Protein 7UEG (pdb70)

Structure (mmCIF, N/CA/C/O backbone):
data_7UEG
#
_entry.id   7UEG
#
loop_
_atom_site.group_PDB
_atom_site.id
_atom_site.type_symbol
_atom_site.label_atom_id
_atom_site.label_alt_id
_atom_site.label_comp_id
_atom_site.label_asym_id
_atom_site.label_entity_id
_atom_site.label_seq_id
_atom_site.pdbx_PDB_ins_code
_atom_site.Cartn_x
_atom_site.Cartn_y
_atom_site.Cartn_z
_atom_site.occupancy
_atom_site.B_iso_or_equiv
_atom_site.auth_seq_id
_atom_site.auth_comp_id
_atom_site.auth_asym_id
_atom_site.auth_atom_id
_atom_site.pdbx_PDB_model_num
ATOM 1 N N . THR A 1 25 ? -10.741 1.514 -56.946 1.00 47.40 25 THR A N 1
ATOM 2 C CA . THR A 1 25 ? -11.250 2.687 -57.642 1.00 47.40 25 THR A CA 1
ATOM 3 C C . THR A 1 25 ? -10.752 3.967 -56.992 1.00 47.40 25 THR A C 1
ATOM 4 O O . THR A 1 25 ? -11.121 4.271 -55.860 1.00 47.40 25 THR A O 1
ATOM 8 N N . LEU A 1 26 ? -9.916 4.713 -57.714 1.00 40.54 26 LEU A N 1
ATOM 9 C CA . LEU A 1 26 ? -9.416 6.011 -57.266 1.00 40.54 26 LEU A CA 1
ATOM 10 C C . LEU A 1 26 ? -8.679 5.885 -55.928 1.00 40.54 26 LEU A C 1
ATOM 11 O O . LEU A 1 26 ? -9.098 6.399 -54.892 1.00 40.54 26 LEU A O 1
ATOM 16 N N . THR A 1 27 ? -7.570 5.157 -55.979 1.00 53.01 27 THR A N 1
ATOM 17 C CA . THR A 1 27 ? -6.705 4.974 -54.824 1.00 53.01 27 THR A CA 1
ATOM 18 C C . THR A 1 27 ? -5.405 5.730 -55.045 1.00 53.01 27 THR A C 1
ATOM 19 O O . THR A 1 27 ? -4.937 5.856 -56.180 1.00 53.01 27 THR A O 1
ATOM 23 N N . PHE A 1 28 ? -4.828 6.241 -53.960 1.00 47.76 28 PHE A N 1
ATOM 24 C CA . PHE A 1 28 ? -3.575 6.977 -54.023 1.00 47.76 28 PHE A CA 1
ATOM 25 C C . PHE A 1 28 ? -2.801 6.805 -52.724 1.00 47.76 28 PHE A C 1
ATOM 26 O O . PHE A 1 28 ? -3.370 6.468 -51.683 1.00 47.76 28 PHE A O 1
ATOM 34 N N . THR A 1 29 ? -1.496 7.043 -52.796 1.00 32.99 29 THR A N 1
ATOM 35 C CA . THR A 1 29 ? -0.589 6.850 -51.675 1.00 32.99 29 THR A CA 1
ATOM 36 C C . THR A 1 29 ? 0.023 8.181 -51.258 1.00 32.99 29 THR A C 1
ATOM 37 O O . THR A 1 29 ? -0.111 9.194 -51.944 1.00 32.99 29 THR A O 1
ATOM 41 N N . ASN A 1 30 ? 0.703 8.171 -50.118 1.00 37.72 30 ASN A N 1
ATOM 42 C CA . ASN A 1 30 ? 1.291 9.413 -49.626 1.00 37.72 30 ASN A CA 1
ATOM 43 C C . ASN A 1 30 ? 2.733 9.262 -49.160 1.00 37.72 30 ASN A C 1
ATOM 44 O O . ASN A 1 30 ? 3.439 10.266 -49.048 1.00 37.72 30 ASN A O 1
ATOM 49 N N . LEU A 1 31 ? 3.180 8.039 -48.873 1.00 55.79 31 LEU A N 1
ATOM 50 C CA . LEU A 1 31 ? 4.596 7.716 -48.706 1.00 55.79 31 LEU A CA 1
ATOM 51 C C . LEU A 1 31 ? 5.283 8.497 -47.586 1.00 55.79 31 LEU A C 1
ATOM 52 O O . LEU A 1 31 ? 6.108 9.375 -47.855 1.00 55.79 31 LEU A O 1
ATOM 57 N N . THR A 1 32 ? 4.931 8.218 -46.335 1.00 57.33 32 THR A N 1
ATOM 58 C CA . THR A 1 32 ? 5.555 8.865 -45.189 1.00 57.33 32 THR A CA 1
ATOM 59 C C . THR A 1 32 ? 6.952 8.313 -44.917 1.00 57.33 32 THR A C 1
ATOM 60 O O . THR A 1 32 ? 7.314 7.218 -45.348 1.00 57.33 32 THR A O 1
ATOM 64 N N . TYR A 1 33 ? 7.731 9.095 -44.175 1.00 103.24 33 TYR A N 1
ATOM 65 C CA . TYR A 1 33 ? 8.980 8.661 -43.565 1.00 103.24 33 TYR A CA 1
ATOM 66 C C . TYR A 1 33 ? 8.869 8.759 -42.051 1.00 103.24 33 TYR A C 1
ATOM 67 O O . TYR A 1 33 ? 8.083 9.547 -41.522 1.00 103.24 33 TYR A O 1
ATOM 76 N N . TRP A 1 34 ? 9.660 7.951 -41.355 1.00 103.24 34 TRP A N 1
ATOM 77 C CA . TRP A 1 34 ? 9.748 8.014 -39.904 1.00 103.24 34 TRP A CA 1
ATOM 78 C C . TRP A 1 34 ? 11.208 7.975 -39.485 1.00 103.24 34 TRP A C 1
ATOM 79 O O . TRP A 1 34 ? 11.926 7.024 -39.808 1.00 103.24 34 TRP A O 1
ATOM 90 N N . LEU A 1 35 ? 11.639 9.006 -38.767 1.00 103.24 35 LEU A N 1
ATOM 91 C CA . LEU A 1 35 ? 12.994 9.107 -38.248 1.00 103.24 35 LEU A CA 1
ATOM 92 C C . LEU A 1 35 ? 12.945 8.957 -36.738 1.00 103.24 35 LEU A C 1
ATOM 93 O O . LEU A 1 35 ? 12.104 9.576 -36.079 1.00 103.24 35 LEU A O 1
ATOM 98 N N . ILE A 1 36 ? 13.838 8.139 -36.191 1.00 103.24 36 ILE A N 1
ATOM 99 C CA . ILE A 1 36 ? 13.843 7.824 -34.769 1.00 103.24 36 ILE A CA 1
ATOM 100 C C . ILE A 1 36 ? 15.158 8.293 -34.166 1.00 103.24 36 ILE A C 1
ATOM 101 O O . ILE A 1 36 ? 16.236 7.895 -34.623 1.00 103.24 36 ILE A O 1
ATOM 106 N N . ASN A 1 37 ? 15.068 9.137 -33.145 1.00 103.24 37 ASN A N 1
ATOM 107 C CA . ASN A 1 37 ? 16.207 9.518 -32.327 1.00 103.24 37 ASN A CA 1
ATOM 108 C C . ASN A 1 37 ? 16.081 8.834 -30.972 1.00 103.24 37 ASN A C 1
ATOM 109 O O . ASN A 1 37 ? 14.969 8.590 -30.495 1.00 103.24 37 ASN A O 1
ATOM 114 N N . ALA A 1 38 ? 17.215 8.521 -30.356 1.00 63.32 38 ALA A N 1
ATOM 115 C CA . ALA A 1 38 ? 17.243 7.773 -29.108 1.00 63.32 38 ALA A CA 1
ATOM 116 C C . ALA A 1 38 ? 17.833 8.620 -27.990 1.00 63.32 38 ALA A C 1
ATOM 117 O O . ALA A 1 38 ? 18.793 9.365 -28.205 1.00 63.32 38 ALA A O 1
ATOM 119 N N . THR A 1 39 ? 17.257 8.501 -26.796 1.00 46.66 39 THR A N 1
ATOM 120 C CA . THR A 1 39 ? 17.779 9.212 -25.638 1.00 46.66 39 THR A CA 1
ATOM 121 C C . THR A 1 39 ? 17.437 8.436 -24.378 1.00 46.66 39 THR A C 1
ATOM 122 O O . THR A 1 39 ? 16.616 7.516 -24.391 1.00 46.66 39 THR A O 1
ATOM 126 N N . LEU A 1 40 ? 18.085 8.827 -23.289 1.00 42.70 40 LEU A N 1
ATOM 127 C CA . LEU A 1 40 ? 17.847 8.192 -22.005 1.00 42.70 40 LEU A CA 1
ATOM 128 C C . LEU A 1 40 ? 16.486 8.627 -21.462 1.00 42.70 40 LEU A C 1
ATOM 129 O O . LEU A 1 40 ? 16.104 9.791 -21.613 1.00 42.70 40 LEU A O 1
ATOM 134 N N . PRO A 1 41 ? 15.729 7.722 -20.844 1.00 40.86 41 PRO A N 1
ATOM 135 C CA . PRO A 1 41 ? 14.390 8.086 -20.393 1.00 40.86 41 PRO A CA 1
ATOM 136 C C . PRO A 1 41 ? 14.456 9.139 -19.320 1.00 40.86 41 PRO A C 1
ATOM 137 O O . PRO A 1 41 ? 15.417 9.192 -18.525 1.00 40.86 41 PRO A O 1
ATOM 141 N N . PRO A 1 42 ? 13.448 10.015 -19.234 1.00 45.86 42 PRO A N 1
ATOM 142 C CA . PRO A 1 42 ? 13.501 11.108 -18.262 1.00 45.86 42 PRO A CA 1
ATOM 143 C C . PRO A 1 42 ? 13.036 10.729 -16.869 1.00 45.86 42 PRO A C 1
ATOM 144 O O . PRO A 1 42 ? 13.130 11.568 -15.966 1.00 45.86 42 PRO A O 1
ATOM 148 N N . ALA A 1 43 ? 12.550 9.509 -16.653 1.00 47.35 43 ALA A N 1
ATOM 149 C CA . ALA A 1 43 ? 11.976 9.144 -15.352 1.00 47.35 43 ALA A CA 1
ATOM 150 C C . ALA A 1 43 ? 13.015 8.497 -14.441 1.00 47.35 43 ALA A C 1
ATOM 151 O O . ALA A 1 43 ? 13.315 9.020 -13.365 1.00 47.35 43 ALA A O 1
ATOM 153 N N . MET A 1 44 ? 13.565 7.358 -14.866 1.00 54.01 44 MET A N 1
ATOM 154 C CA . MET A 1 44 ? 14.574 6.616 -14.112 1.00 54.01 44 MET A CA 1
ATOM 155 C C . MET A 1 44 ? 14.072 6.140 -12.750 1.00 54.01 44 MET A C 1
ATOM 156 O O . MET A 1 44 ? 13.032 6.591 -12.262 1.00 54.01 44 MET A O 1
ATOM 161 N N . LYS A 1 45 ? 14.804 5.213 -12.138 1.00 45.04 45 LYS A N 1
ATOM 162 C CA . LYS A 1 45 ? 14.479 4.672 -10.825 1.00 45.04 45 LYS A CA 1
ATOM 163 C C . LYS A 1 45 ? 15.639 4.932 -9.879 1.00 45.04 45 LYS A C 1
ATOM 164 O O . LYS A 1 45 ? 16.802 4.832 -10.280 1.00 45.04 45 LYS A O 1
ATOM 170 N N . TYR A 1 46 ? 15.328 5.262 -8.630 1.00 49.45 46 TYR A N 1
ATOM 171 C CA . TYR A 1 46 ? 16.382 5.550 -7.675 1.00 49.45 46 TYR A CA 1
ATOM 172 C C . TYR A 1 46 ? 16.212 4.693 -6.424 1.00 49.45 46 TYR A C 1
ATOM 173 O O . TYR A 1 46 ? 15.086 4.364 -6.041 1.00 49.45 46 TYR A O 1
ATOM 182 N N . PRO A 1 47 ? 17.310 4.326 -5.760 1.00 46.87 47 PRO A N 1
ATOM 183 C CA . PRO A 1 47 ? 17.282 3.205 -4.814 1.00 46.87 47 PRO A CA 1
ATOM 184 C C . PRO A 1 47 ? 16.728 3.520 -3.433 1.00 46.87 47 PRO A C 1
ATOM 185 O O . PRO A 1 47 ? 16.813 2.658 -2.555 1.00 46.87 47 PRO A O 1
ATOM 189 N N . GLY A 1 48 ? 16.169 4.701 -3.195 1.00 47.71 48 GLY A N 1
ATOM 190 C CA . GLY A 1 48 ? 15.589 4.929 -1.882 1.00 47.71 48 GLY A CA 1
ATOM 191 C C . GLY A 1 48 ? 16.639 4.994 -0.782 1.00 47.71 48 GLY A C 1
ATOM 192 O O . GLY A 1 48 ? 17.811 5.298 -1.012 1.00 47.71 48 GLY A O 1
ATOM 193 N N . THR A 1 49 ? 16.197 4.696 0.442 1.00 52.70 49 THR A N 1
ATOM 194 C CA . THR A 1 49 ? 17.076 4.738 1.604 1.00 52.70 49 THR A CA 1
ATOM 195 C C . THR A 1 49 ? 17.114 3.449 2.411 1.00 52.70 49 THR A C 1
ATOM 196 O O . THR A 1 49 ? 18.131 3.180 3.052 1.00 52.70 49 THR A O 1
ATOM 200 N N . ASP A 1 50 ? 16.045 2.648 2.406 1.00 55.71 50 ASP A N 1
ATOM 201 C CA . ASP A 1 50 ? 16.043 1.414 3.186 1.00 55.71 50 ASP A CA 1
ATOM 202 C C . ASP A 1 50 ? 17.084 0.411 2.717 1.00 55.71 50 ASP A C 1
ATOM 203 O O . ASP A 1 50 ? 17.399 -0.518 3.466 1.00 55.71 50 ASP A O 1
ATOM 208 N N . THR A 1 51 ? 17.621 0.569 1.507 1.00 54.80 51 THR A N 1
ATOM 209 C CA . THR A 1 51 ? 18.698 -0.297 1.053 1.00 54.80 51 THR A CA 1
ATOM 210 C C . THR A 1 51 ? 19.959 -0.151 1.891 1.00 54.80 51 THR A C 1
ATOM 211 O O . THR A 1 51 ? 20.834 -1.020 1.820 1.00 54.80 51 THR A O 1
ATOM 215 N N . THR A 1 52 ? 20.074 0.917 2.675 1.00 58.06 52 THR A N 1
ATOM 216 C CA . THR A 1 52 ? 21.211 1.143 3.556 1.00 58.06 52 THR A CA 1
ATOM 217 C C . THR A 1 52 ? 20.876 0.770 4.996 1.00 58.06 52 THR A C 1
ATOM 218 O O . THR A 1 52 ? 21.359 1.393 5.943 1.00 58.06 52 THR A O 1
ATOM 222 N N . ILE A 1 53 ? 20.035 -0.251 5.180 1.00 73.56 53 ILE A N 1
ATOM 223 C CA . ILE A 1 53 ? 19.652 -0.668 6.524 1.00 73.56 53 ILE A CA 1
ATOM 224 C C . ILE A 1 53 ? 20.804 -1.321 7.273 1.00 73.56 53 ILE A C 1
ATOM 225 O O . ILE A 1 53 ? 20.743 -1.443 8.501 1.00 73.56 53 ILE A O 1
ATOM 230 N N . THR A 1 54 ? 21.826 -1.785 6.551 1.00 77.39 54 THR A N 1
ATOM 231 C CA . THR A 1 54 ? 23.161 -2.163 7.020 1.00 77.39 54 THR A CA 1
ATOM 232 C C . THR A 1 54 ? 23.152 -3.122 8.203 1.00 77.39 54 THR A C 1
ATOM 233 O O . THR A 1 54 ? 24.197 -3.321 8.835 1.00 77.39 54 THR A O 1
ATOM 237 N N . ARG A 1 55 ? 22.022 -3.742 8.518 1.00 76.23 55 ARG A N 1
ATOM 238 C CA . ARG A 1 55 ? 21.911 -4.564 9.712 1.00 76.23 55 ARG A CA 1
ATOM 239 C C . ARG A 1 55 ? 21.143 -5.837 9.389 1.00 76.23 55 ARG A C 1
ATOM 240 O O . ARG A 1 55 ? 20.014 -5.785 8.891 1.00 76.23 55 ARG A O 1
ATOM 248 N N . SER A 1 56 ? 21.769 -6.980 9.671 1.00 67.70 56 SER A N 1
ATOM 249 C CA . SER A 1 56 ? 21.268 -8.270 9.214 1.00 67.70 56 SER A CA 1
ATOM 250 C C . SER A 1 56 ? 21.910 -9.382 10.031 1.00 67.70 56 SER A C 1
ATOM 251 O O . SER A 1 56 ? 22.763 -9.115 10.882 1.00 67.70 56 SER A O 1
ATOM 254 N N . ASP A 1 57 ? 21.514 -10.623 9.755 1.00 83.25 57 ASP A N 1
ATOM 255 C CA . ASP A 1 57 ? 21.907 -11.765 10.572 1.00 83.25 57 ASP A CA 1
ATOM 256 C C . ASP A 1 57 ? 22.755 -12.739 9.755 1.00 83.25 57 ASP A C 1
ATOM 257 O O . ASP A 1 57 ? 23.125 -12.475 8.608 1.00 83.25 57 ASP A O 1
ATOM 262 N N . SER A 1 58 ? 23.068 -13.891 10.347 1.00 89.92 58 SER A N 1
ATOM 263 C CA . SER A 1 58 ? 23.888 -14.899 9.687 1.00 89.92 58 SER A CA 1
ATOM 264 C C . SER A 1 58 ? 23.086 -15.655 8.637 1.00 89.92 58 SER A C 1
ATOM 265 O O . SER A 1 58 ? 22.630 -16.777 8.881 1.00 89.92 58 SER A O 1
ATOM 268 N N . SER A 1 59 ? 22.910 -15.050 7.465 1.00 88.40 59 SER A N 1
ATOM 269 C CA . SER A 1 59 ? 22.178 -15.679 6.378 1.00 88.40 59 SER A CA 1
ATOM 270 C C . SER A 1 59 ? 22.850 -15.540 5.021 1.00 88.40 59 SER A C 1
ATOM 271 O O . SER A 1 59 ? 22.298 -16.034 4.035 1.00 88.40 59 SER A O 1
ATOM 274 N N . GLY A 1 60 ? 24.019 -14.914 4.939 1.00 69.55 60 GLY A N 1
ATOM 275 C CA . GLY A 1 60 ? 24.650 -14.647 3.662 1.00 69.55 60 GLY A CA 1
ATOM 276 C C . GLY A 1 60 ? 24.304 -13.288 3.089 1.00 69.55 60 GLY A C 1
ATOM 277 O O . GLY A 1 60 ? 25.164 -12.404 3.043 1.00 69.55 60 GLY A O 1
ATOM 278 N N . TYR A 1 61 ? 23.061 -13.095 2.655 1.00 71.99 61 TYR A N 1
ATOM 279 C CA . TYR A 1 61 ? 22.638 -11.785 2.171 1.00 71.99 61 TYR A CA 1
ATOM 280 C C . TYR A 1 61 ? 22.663 -10.804 3.337 1.00 71.99 61 TYR A C 1
ATOM 281 O O . TYR A 1 61 ? 21.791 -10.848 4.211 1.00 71.99 61 TYR A O 1
ATOM 290 N N . ASN A 1 62 ? 23.656 -9.920 3.360 1.00 53.08 62 ASN A N 1
ATOM 291 C CA . ASN A 1 62 ? 23.855 -9.033 4.507 1.00 53.08 62 ASN A CA 1
ATOM 292 C C . ASN A 1 62 ? 23.188 -7.673 4.321 1.00 53.08 62 ASN A C 1
ATOM 293 O O . ASN A 1 62 ? 23.775 -6.632 4.607 1.00 53.08 62 ASN A O 1
ATOM 298 N N . ARG A 1 63 ? 21.932 -7.684 3.888 1.00 92.84 63 ARG A N 1
ATOM 299 C CA . ARG A 1 63 ? 21.128 -6.479 3.722 1.00 92.84 63 ARG A CA 1
ATOM 300 C C . ARG A 1 63 ? 19.668 -6.898 3.784 1.00 92.84 63 ARG A C 1
ATOM 301 O O . ARG A 1 63 ? 19.351 -8.080 3.940 1.00 92.84 63 ARG A O 1
ATOM 309 N N . TYR A 1 64 ? 18.777 -5.928 3.638 1.00 103.24 64 TYR A N 1
ATOM 310 C CA . TYR A 1 64 ? 17.350 -6.216 3.656 1.00 103.24 64 TYR A CA 1
ATOM 311 C C . TYR A 1 64 ? 16.632 -5.796 2.387 1.00 103.24 64 TYR A C 1
ATOM 312 O O . TYR A 1 64 ? 15.586 -6.361 2.067 1.00 103.24 64 TYR A O 1
ATOM 321 N N . VAL A 1 65 ? 17.152 -4.814 1.654 1.00 56.83 65 VAL A N 1
ATOM 322 C CA . VAL A 1 65 ? 16.551 -4.368 0.402 1.00 56.83 65 VAL A CA 1
ATOM 323 C C . VAL A 1 65 ? 17.645 -4.221 -0.645 1.00 56.83 65 VAL A C 1
ATOM 324 O O . VAL A 1 65 ? 18.628 -3.506 -0.425 1.00 56.83 65 VAL A O 1
ATOM 328 N N . TYR A 1 66 ? 17.470 -4.885 -1.782 1.00 66.85 66 TYR A N 1
ATOM 329 C CA . TYR A 1 66 ? 18.349 -4.737 -2.935 1.00 66.85 66 TYR A CA 1
ATOM 330 C C . TYR A 1 66 ? 17.631 -3.988 -4.046 1.00 66.85 66 TYR A C 1
ATOM 331 O O . TYR A 1 66 ? 16.490 -4.314 -4.386 1.00 66.85 66 TYR A O 1
ATOM 340 N N . VAL A 1 67 ? 18.303 -2.986 -4.606 1.00 50.74 67 VAL A N 1
ATOM 341 C CA . VAL A 1 67 ? 17.820 -2.258 -5.771 1.00 50.74 67 VAL A CA 1
ATOM 342 C C . VAL A 1 67 ? 18.897 -2.346 -6.840 1.00 50.74 67 VAL A C 1
ATOM 343 O O . VAL A 1 67 ? 20.037 -1.926 -6.610 1.00 50.74 67 VAL A O 1
ATOM 347 N N . SER A 1 68 ? 18.540 -2.880 -8.003 1.00 79.26 68 SER A N 1
ATOM 348 C CA . SER A 1 68 ? 19.500 -3.065 -9.082 1.00 79.26 68 SER A CA 1
ATOM 349 C C . SER A 1 68 ? 18.739 -3.308 -10.375 1.00 79.26 68 SER A C 1
ATOM 350 O O . SER A 1 68 ? 17.530 -3.545 -10.372 1.00 79.26 68 SER A O 1
ATOM 353 N N . TYR A 1 69 ? 19.470 -3.253 -11.484 1.00 103.24 69 TYR A N 1
ATOM 354 C CA . TYR A 1 69 ? 18.898 -3.438 -12.806 1.00 103.24 69 TYR A CA 1
ATOM 355 C C . TYR A 1 69 ? 19.771 -4.385 -13.613 1.00 103.24 69 TYR A C 1
ATOM 356 O O . TYR A 1 69 ? 20.936 -4.617 -13.288 1.00 103.24 69 TYR A O 1
ATOM 365 N N . TYR A 1 70 ? 19.189 -4.932 -14.675 1.00 103.24 70 TYR A N 1
ATOM 366 C CA . TYR A 1 70 ? 19.941 -5.747 -15.616 1.00 103.24 70 TYR A CA 1
ATOM 367 C C . TYR A 1 70 ? 19.218 -5.742 -16.952 1.00 103.24 70 TYR A C 1
ATOM 368 O O . TYR A 1 70 ? 18.012 -5.990 -17.015 1.00 103.24 70 TYR A O 1
ATOM 377 N N . TYR A 1 71 ? 19.962 -5.446 -18.014 1.00 103.24 71 TYR A N 1
ATOM 378 C CA . TYR A 1 71 ? 19.386 -5.349 -19.350 1.00 103.24 71 TYR A CA 1
ATOM 379 C C . TYR A 1 71 ? 18.922 -6.725 -19.804 1.00 103.24 71 TYR A C 1
ATOM 380 O O . TYR A 1 71 ? 19.743 -7.613 -20.049 1.00 103.24 71 TYR A O 1
ATOM 389 N N . ASP A 1 72 ? 17.616 -6.906 -19.911 1.00 82.16 72 ASP A N 1
ATOM 390 C CA . ASP A 1 72 ? 17.087 -8.165 -20.414 1.00 82.16 72 ASP A CA 1
ATOM 391 C C . ASP A 1 72 ? 17.500 -8.341 -21.870 1.00 82.16 72 ASP A C 1
ATOM 392 O O . ASP A 1 72 ? 17.306 -7.427 -22.678 1.00 82.16 72 ASP A O 1
ATOM 397 N N . PRO A 1 73 ? 18.076 -9.486 -22.244 1.00 62.77 73 PRO A N 1
ATOM 398 C CA . PRO A 1 73 ? 18.494 -9.671 -23.639 1.00 62.77 73 PRO A CA 1
ATOM 399 C C . PRO A 1 73 ? 17.392 -10.172 -24.551 1.00 62.77 73 PRO A C 1
ATOM 400 O O . PRO A 1 73 ? 17.501 -9.999 -25.772 1.00 62.77 73 PRO A O 1
ATOM 404 N N . SER A 1 74 ? 16.345 -10.791 -24.006 1.00 51.94 74 SER A N 1
ATOM 405 C CA . SER A 1 74 ? 15.293 -11.347 -24.849 1.00 51.94 74 SER A CA 1
ATOM 406 C C . SER A 1 74 ? 14.490 -10.249 -25.534 1.00 51.94 74 SER A C 1
ATOM 407 O O . SER A 1 74 ? 14.255 -10.302 -26.746 1.00 51.94 74 SER A O 1
ATOM 410 N N . THR A 1 75 ? 14.058 -9.243 -24.773 1.00 55.11 75 THR A N 1
ATOM 411 C CA . THR A 1 75 ? 13.162 -8.227 -25.305 1.00 55.11 75 THR A CA 1
ATOM 412 C C . THR A 1 75 ? 13.599 -6.797 -25.022 1.00 55.11 75 THR A C 1
ATOM 413 O O . THR A 1 75 ? 12.892 -5.870 -25.427 1.00 55.11 75 THR A O 1
ATOM 417 N N . GLY A 1 76 ? 14.724 -6.581 -24.349 1.00 56.86 76 GLY A N 1
ATOM 418 C CA . GLY A 1 76 ? 15.241 -5.238 -24.193 1.00 56.86 76 GLY A CA 1
ATOM 419 C C . GLY A 1 76 ? 14.494 -4.337 -23.238 1.00 56.86 76 GLY A C 1
ATOM 420 O O . GLY A 1 76 ? 14.327 -3.151 -23.534 1.00 56.86 76 GLY A O 1
ATOM 421 N N . TYR A 1 77 ? 14.024 -4.852 -22.109 1.00 77.76 77 TYR A N 1
ATOM 422 C CA . TYR A 1 77 ? 13.448 -3.988 -21.089 1.00 77.76 77 TYR A CA 1
ATOM 423 C C . TYR A 1 77 ? 14.485 -3.647 -20.025 1.00 77.76 77 TYR A C 1
ATOM 424 O O . TYR A 1 77 ? 15.348 -4.463 -19.693 1.00 77.76 77 TYR A O 1
ATOM 433 N N . ASN A 1 78 ? 14.396 -2.431 -19.486 1.00 103.24 78 ASN A N 1
ATOM 434 C CA . ASN A 1 78 ? 15.269 -2.005 -18.391 1.00 103.24 78 ASN A CA 1
ATOM 435 C C . ASN A 1 78 ? 14.676 -2.485 -17.065 1.00 103.24 78 ASN A C 1
ATOM 436 O O . ASN A 1 78 ? 14.195 -1.712 -16.235 1.00 103.24 78 ASN A O 1
ATOM 441 N N . VAL A 1 79 ? 14.720 -3.803 -16.878 1.00 71.01 79 VAL A N 1
ATOM 442 C CA . VAL A 1 79 ? 14.154 -4.421 -15.685 1.00 71.01 79 VAL A CA 1
ATOM 443 C C . VAL A 1 79 ? 14.952 -4.001 -14.460 1.00 71.01 79 VAL A C 1
ATOM 444 O O . VAL A 1 79 ? 16.186 -4.082 -14.446 1.00 71.01 79 VAL A O 1
ATOM 448 N N . THR A 1 80 ? 14.250 -3.559 -13.419 1.00 64.57 80 THR A N 1
ATOM 449 C CA . THR A 1 80 ? 14.863 -3.151 -12.156 1.00 64.57 80 THR A CA 1
ATOM 450 C C . THR A 1 80 ? 14.343 -4.075 -11.060 1.00 64.57 80 THR A C 1
ATOM 451 O O . THR A 1 80 ? 13.271 -3.842 -10.497 1.00 64.57 80 THR A O 1
ATOM 455 N N . ARG A 1 81 ? 15.107 -5.119 -10.754 1.00 103.24 81 ARG A N 1
ATOM 456 C CA . ARG A 1 81 ? 14.695 -6.076 -9.739 1.00 103.24 81 ARG A CA 1
ATOM 457 C C . ARG A 1 81 ? 14.772 -5.458 -8.349 1.00 103.24 81 ARG A C 1
ATOM 458 O O . ARG A 1 81 ? 15.567 -4.553 -8.089 1.00 103.24 81 ARG A O 1
ATOM 466 N N . ILE A 1 82 ? 13.928 -5.961 -7.452 1.00 69.68 82 ILE A N 1
ATOM 467 C CA . ILE A 1 82 ? 13.912 -5.557 -6.053 1.00 69.68 82 ILE A CA 1
ATOM 468 C C . ILE A 1 82 ? 13.807 -6.812 -5.200 1.00 69.68 82 ILE A C 1
ATOM 469 O O . ILE A 1 82 ? 12.945 -7.661 -5.445 1.00 69.68 82 ILE A O 1
ATOM 474 N N . SER A 1 83 ? 14.677 -6.928 -4.203 1.00 44.71 83 SER A N 1
ATOM 475 C CA . SER A 1 83 ? 14.655 -8.046 -3.269 1.00 44.71 83 SER A CA 1
ATOM 476 C C . SER A 1 83 ? 14.190 -7.537 -1.912 1.00 44.71 83 SER A C 1
ATOM 477 O O . SER A 1 83 ? 14.829 -6.662 -1.321 1.00 44.71 83 SER A O 1
ATOM 480 N N . ILE A 1 84 ? 13.085 -8.088 -1.423 1.00 88.59 84 ILE A N 1
ATOM 481 C CA . ILE A 1 84 ? 12.505 -7.707 -0.143 1.00 88.59 84 ILE A CA 1
ATOM 482 C C . ILE A 1 84 ? 12.513 -8.924 0.764 1.00 88.59 84 ILE A C 1
ATOM 483 O O . ILE A 1 84 ? 12.152 -10.025 0.336 1.00 88.59 84 ILE A O 1
ATOM 488 N N . VAL A 1 85 ? 12.919 -8.727 2.011 1.00 103.24 85 VAL A N 1
ATOM 489 C CA . VAL A 1 85 ? 12.888 -9.788 3.007 1.00 103.24 85 VAL A CA 1
ATOM 490 C C . VAL A 1 85 ? 11.547 -9.723 3.724 1.00 103.24 85 VAL A C 1
ATOM 491 O O . VAL A 1 85 ? 11.192 -8.690 4.300 1.00 103.24 85 VAL A O 1
ATOM 495 N N . GLY A 1 86 ? 10.801 -10.821 3.683 1.00 59.98 86 GLY A N 1
ATOM 496 C CA . GLY A 1 86 ? 9.489 -10.893 4.305 1.00 59.98 86 GLY A CA 1
ATOM 497 C C . GLY A 1 86 ? 9.544 -11.709 5.584 1.00 59.98 86 GLY A C 1
ATOM 498 O O . GLY A 1 86 ? 10.273 -12.695 5.673 1.00 59.98 86 GLY A O 1
ATOM 499 N N . PHE A 1 87 ? 8.761 -11.286 6.571 1.00 51.02 87 PHE A N 1
ATOM 500 C CA . PHE A 1 87 ? 8.788 -11.882 7.898 1.00 51.02 87 PHE A CA 1
ATOM 501 C C . PHE A 1 87 ? 7.571 -12.775 8.090 1.00 51.02 87 PHE A C 1
ATOM 502 O O . PHE A 1 87 ? 6.444 -12.366 7.797 1.00 51.02 87 PHE A O 1
ATOM 510 N N . THR A 1 88 ? 7.802 -13.989 8.583 1.00 43.90 88 THR A N 1
ATOM 511 C CA . THR A 1 88 ? 6.733 -14.972 8.691 1.00 43.90 88 THR A CA 1
ATOM 512 C C . THR A 1 88 ? 5.711 -14.549 9.736 1.00 43.90 88 THR A C 1
ATOM 513 O O . THR A 1 88 ? 6.070 -14.129 10.840 1.00 43.90 88 THR A O 1
ATOM 517 N N . GLY A 1 89 ? 4.435 -14.661 9.383 1.00 25.73 89 GLY A N 1
ATOM 518 C CA . GLY A 1 89 ? 3.347 -14.413 10.308 1.00 25.73 89 GLY A CA 1
ATOM 519 C C . GLY A 1 89 ? 3.229 -12.988 10.807 1.00 25.73 89 GLY A C 1
ATOM 520 O O . GLY A 1 89 ? 2.294 -12.664 11.543 1.00 25.73 89 GLY A O 1
ATOM 521 N N . ASP A 1 90 ? 4.160 -12.129 10.418 1.00 30.82 90 ASP A N 1
ATOM 522 C CA . ASP A 1 90 ? 4.164 -10.734 10.853 1.00 30.82 90 ASP A CA 1
ATOM 523 C C . ASP A 1 90 ? 4.166 -9.820 9.642 1.00 30.82 90 ASP A C 1
ATOM 524 O O . ASP A 1 90 ? 5.120 -9.860 8.843 1.00 30.82 90 ASP A O 1
ATOM 529 N N . PRO A 1 91 ? 3.141 -8.993 9.451 1.00 24.47 91 PRO A N 1
ATOM 530 C CA . PRO A 1 91 ? 3.155 -8.059 8.322 1.00 24.47 91 PRO A CA 1
ATOM 531 C C . PRO A 1 91 ? 4.342 -7.118 8.412 1.00 24.47 91 PRO A C 1
ATOM 532 O O . PRO A 1 91 ? 4.754 -6.713 9.498 1.00 24.47 91 PRO A O 1
ATOM 536 N N . THR A 1 92 ? 4.895 -6.775 7.255 1.00 35.11 92 THR A N 1
ATOM 537 C CA . THR A 1 92 ? 6.058 -5.906 7.167 1.00 35.11 92 THR A CA 1
ATOM 538 C C . THR A 1 92 ? 5.712 -4.697 6.314 1.00 35.11 92 THR A C 1
ATOM 539 O O . THR A 1 92 ? 5.089 -4.838 5.258 1.00 35.11 92 THR A O 1
ATOM 543 N N . ASN A 1 93 ? 6.115 -3.515 6.771 1.00 51.12 93 ASN A N 1
ATOM 544 C CA . ASN A 1 93 ? 5.743 -2.255 6.142 1.00 51.12 93 ASN A CA 1
ATOM 545 C C . ASN A 1 93 ? 6.995 -1.414 5.957 1.00 51.12 93 ASN A C 1
ATOM 546 O O . ASN A 1 93 ? 7.507 -0.842 6.923 1.00 51.12 93 ASN A O 1
ATOM 551 N N . TYR A 1 94 ? 7.486 -1.342 4.726 1.00 103.24 94 TYR A N 1
ATOM 552 C CA . TYR A 1 94 ? 8.618 -0.494 4.389 1.00 103.24 94 TYR A CA 1
ATOM 553 C C . TYR A 1 94 ? 8.133 0.920 4.093 1.00 103.24 94 TYR A C 1
ATOM 554 O O . TYR A 1 94 ? 6.934 1.184 3.995 1.00 103.24 94 TYR A O 1
ATOM 563 N N . THR A 1 95 ? 9.075 1.834 3.964 1.00 53.94 95 THR A N 1
ATOM 564 C CA . THR A 1 95 ? 8.657 3.190 3.628 1.00 53.94 95 THR A CA 1
ATOM 565 C C . THR A 1 95 ? 9.442 3.808 2.482 1.00 53.94 95 THR A C 1
ATOM 566 O O . THR A 1 95 ? 8.881 4.606 1.730 1.00 53.94 95 THR A O 1
ATOM 570 N N . ASN A 1 96 ? 10.720 3.461 2.321 1.00 49.92 96 ASN A N 1
ATOM 571 C CA . ASN A 1 96 ? 11.571 4.099 1.310 1.00 49.92 96 ASN A CA 1
ATOM 572 C C . ASN A 1 96 ? 12.334 3.009 0.562 1.00 49.92 96 ASN A C 1
ATOM 573 O O . ASN A 1 96 ? 13.462 2.668 0.925 1.00 49.92 96 ASN A O 1
ATOM 578 N N . VAL A 1 97 ? 11.729 2.483 -0.499 1.00 36.84 97 VAL A N 1
ATOM 579 C CA . VAL A 1 97 ? 12.390 1.469 -1.310 1.00 36.84 97 VAL A CA 1
ATOM 580 C C . VAL A 1 97 ? 12.853 2.096 -2.617 1.00 36.84 97 VAL A C 1
ATOM 581 O O . VAL A 1 97 ? 14.048 2.095 -2.928 1.00 36.84 97 VAL A O 1
ATOM 585 N N . LEU A 1 98 ? 11.916 2.638 -3.389 1.00 35.55 98 LEU A N 1
ATOM 586 C CA . LEU A 1 98 ? 12.219 3.275 -4.660 1.00 35.55 98 LEU A CA 1
ATOM 587 C C . LEU A 1 98 ? 11.874 4.755 -4.609 1.00 35.55 98 LEU A C 1
ATOM 588 O O . LEU A 1 98 ? 10.909 5.164 -3.958 1.00 35.55 98 LEU A O 1
ATOM 593 N N . GLN A 1 99 ? 12.676 5.555 -5.302 1.00 49.09 99 GLN A N 1
ATOM 594 C CA . GLN A 1 99 ? 12.391 6.964 -5.525 1.00 49.09 99 GLN A CA 1
ATOM 595 C C . GLN A 1 99 ? 12.196 7.194 -7.016 1.00 49.09 99 GLN A C 1
ATOM 596 O O . GLN A 1 99 ? 13.076 6.864 -7.817 1.00 49.09 99 GLN A O 1
ATOM 602 N N . LEU A 1 100 ? 11.050 7.754 -7.385 1.00 40.69 100 LEU A N 1
ATOM 603 C CA . LEU A 1 100 ? 10.745 8.069 -8.773 1.00 40.69 100 LEU A CA 1
ATOM 604 C C . LEU A 1 100 ? 10.715 9.578 -8.945 1.00 40.69 100 LEU A C 1
ATOM 605 O O . LEU A 1 100 ? 9.929 10.262 -8.281 1.00 40.69 100 LEU A O 1
ATOM 610 N N . CYS A 1 101 ? 11.558 10.093 -9.838 1.00 50.29 101 CYS A N 1
ATOM 611 C CA . CYS A 1 101 ? 11.513 11.510 -10.167 1.00 50.29 101 CYS A CA 1
ATOM 612 C C . CYS A 1 101 ? 12.346 11.807 -11.399 1.00 50.29 101 CYS A C 1
ATOM 613 O O . CYS A 1 101 ? 13.398 11.202 -11.614 1.00 50.29 101 CYS A O 1
ATOM 616 N N . ASN A 1 102 ? 11.860 12.759 -12.187 1.00 57.38 102 ASN A N 1
ATOM 617 C CA . ASN A 1 102 ? 12.513 13.174 -13.413 1.00 57.38 102 ASN A CA 1
ATOM 618 C C . ASN A 1 102 ? 13.704 14.076 -13.125 1.00 57.38 102 ASN A C 1
ATOM 619 O O . ASN A 1 102 ? 13.691 14.887 -12.196 1.00 57.38 102 ASN A O 1
ATOM 624 N N . LYS A 1 103 ? 14.744 13.924 -13.941 1.00 48.24 103 LYS A N 1
ATOM 625 C CA . LYS A 1 103 ? 15.897 14.805 -13.891 1.00 48.24 103 LYS A CA 1
ATOM 626 C C . LYS A 1 103 ? 16.074 15.610 -15.167 1.00 48.24 103 LYS A C 1
ATOM 627 O O . LYS A 1 103 ? 16.959 16.471 -15.220 1.00 48.24 103 LYS A O 1
ATOM 633 N N . TYR A 1 104 ? 15.262 15.364 -16.189 1.00 68.96 104 TYR A N 1
ATOM 634 C CA . TYR A 1 104 ? 15.441 16.008 -17.485 1.00 68.96 104 TYR A CA 1
ATOM 635 C C . TYR A 1 104 ? 14.187 16.672 -18.030 1.00 68.96 104 TYR A C 1
ATOM 636 O O . TYR A 1 104 ? 14.309 17.600 -18.834 1.00 68.96 104 TYR A O 1
ATOM 645 N N . TYR A 1 105 ? 12.995 16.243 -17.635 1.00 72.04 105 TYR A N 1
ATOM 646 C CA . TYR A 1 105 ? 11.766 16.678 -18.278 1.00 72.04 105 TYR A CA 1
ATOM 647 C C . TYR A 1 105 ? 11.221 17.888 -17.529 1.00 72.04 105 TYR A C 1
ATOM 648 O O . TYR A 1 105 ? 10.900 17.794 -16.340 1.00 72.04 105 TYR A O 1
ATOM 657 N N . SER A 1 106 ? 11.103 19.013 -18.228 1.00 60.38 106 SER A N 1
ATOM 658 C CA . SER A 1 106 ? 10.889 20.311 -17.601 1.00 60.38 106 SER A CA 1
ATOM 659 C C . SER A 1 106 ? 9.450 20.560 -17.171 1.00 60.38 106 SER A C 1
ATOM 660 O O . SER A 1 106 ? 9.197 21.534 -16.455 1.00 60.38 106 SER A O 1
ATOM 663 N N . GLY A 1 107 ? 8.506 19.725 -17.579 1.00 63.60 107 GLY A N 1
ATOM 664 C CA . GLY A 1 107 ? 7.109 19.935 -17.269 1.00 63.60 107 GLY A CA 1
ATOM 665 C C . GLY A 1 107 ? 6.685 19.282 -15.970 1.00 63.60 107 GLY A C 1
ATOM 666 O O . GLY A 1 107 ? 7.426 19.245 -14.985 1.00 63.60 107 GLY A O 1
ATOM 667 N N . THR A 1 108 ? 5.462 18.760 -15.976 1.00 59.06 108 THR A N 1
ATOM 668 C CA . THR A 1 108 ? 4.871 18.091 -14.823 1.00 59.06 108 THR A CA 1
ATOM 669 C C . THR A 1 108 ? 4.499 16.675 -15.237 1.00 59.06 108 THR A C 1
ATOM 670 O O . THR A 1 108 ? 3.595 16.480 -16.055 1.00 59.06 108 THR A O 1
ATOM 674 N N . LEU A 1 109 ? 5.186 15.693 -14.667 1.00 45.54 109 LEU A N 1
ATOM 675 C CA . LEU A 1 109 ? 4.959 14.309 -15.039 1.00 45.54 109 LEU A CA 1
ATOM 676 C C . LEU A 1 109 ? 3.747 13.748 -14.302 1.00 45.54 109 LEU A C 1
ATOM 677 O O . LEU A 1 109 ? 3.170 14.387 -13.420 1.00 45.54 109 LEU A O 1
ATOM 682 N N . TYR A 1 110 ? 3.358 12.535 -14.684 1.00 50.14 110 TYR A N 1
ATOM 683 C CA . TYR A 1 110 ? 2.295 11.810 -14.007 1.00 50.14 110 TYR A CA 1
ATOM 684 C C . TYR A 1 110 ? 2.659 10.336 -13.974 1.00 50.14 110 TYR A C 1
ATOM 685 O O . TYR A 1 110 ? 3.078 9.775 -14.988 1.00 50.14 110 TYR A O 1
ATOM 694 N N . ALA A 1 111 ? 2.495 9.714 -12.812 1.00 35.71 111 ALA A N 1
ATOM 695 C CA . ALA A 1 111 ? 2.916 8.339 -12.605 1.00 35.71 111 ALA A CA 1
ATOM 696 C C . ALA A 1 111 ? 1.754 7.496 -12.103 1.00 35.71 111 ALA A C 1
ATOM 697 O O . ALA A 1 111 ? 0.784 8.008 -11.541 1.00 35.71 111 ALA A O 1
ATOM 699 N N . LYS A 1 112 ? 1.865 6.188 -12.320 1.00 41.77 112 LYS A N 1
ATOM 700 C CA . LYS A 1 112 ? 0.879 5.236 -11.832 1.00 41.77 112 LYS A CA 1
ATOM 701 C C . LYS A 1 112 ? 1.483 3.843 -11.888 1.00 41.77 112 LYS A C 1
ATOM 702 O O . LYS A 1 112 ? 2.424 3.586 -12.642 1.00 41.77 112 LYS A O 1
ATOM 708 N N . LEU A 1 113 ? 0.932 2.946 -11.077 1.00 39.25 113 LEU A N 1
ATOM 709 C CA . LEU A 1 113 ? 1.365 1.557 -11.028 1.00 39.25 113 LEU A CA 1
ATOM 710 C C . LEU A 1 113 ? 0.301 0.655 -11.634 1.00 39.25 113 LEU A C 1
ATOM 711 O O . LEU A 1 113 ? -0.898 0.899 -11.476 1.00 39.25 113 LEU A O 1
ATOM 716 N N . VAL A 1 114 ? 0.748 -0.384 -12.331 1.00 30.07 114 VAL A N 1
ATOM 717 C CA . VAL A 1 114 ? -0.133 -1.386 -12.913 1.00 30.07 114 VAL A CA 1
ATOM 718 C C . VAL A 1 114 ? 0.435 -2.759 -12.591 1.00 30.07 114 VAL A C 1
ATOM 719 O O . VAL A 1 114 ? 1.630 -3.001 -12.790 1.00 30.07 114 VAL A O 1
ATOM 723 N N . ALA A 1 115 ? -0.414 -3.649 -12.089 1.00 41.18 115 ALA A N 1
ATOM 724 C CA . ALA A 1 115 ? 0.007 -5.012 -11.817 1.00 41.18 115 ALA A CA 1
ATOM 725 C C . ALA A 1 115 ? -0.257 -5.900 -13.028 1.00 41.18 115 ALA A C 1
ATOM 726 O O . ALA A 1 115 ? -1.160 -5.652 -13.829 1.00 41.18 115 ALA A O 1
ATOM 728 N N . VAL A 1 116 ? 0.554 -6.946 -13.160 1.00 45.18 116 VAL A N 1
ATOM 729 C CA . VAL A 1 116 ? 0.415 -7.863 -14.284 1.00 45.18 116 VAL A CA 1
ATOM 730 C C . VAL A 1 116 ? 0.229 -9.290 -13.787 1.00 45.18 116 VAL A C 1
ATOM 731 O O . VAL A 1 116 ? -0.786 -9.932 -14.079 1.00 45.18 116 VAL A O 1
ATOM 735 N N . GLY A 1 117 ? 1.199 -9.797 -13.043 1.00 44.48 117 GLY A N 1
ATOM 736 C CA . GLY A 1 117 ? 1.140 -11.164 -12.572 1.00 44.48 117 GLY A CA 1
ATOM 737 C C . GLY A 1 117 ? 2.498 -11.615 -12.072 1.00 44.48 117 GLY A C 1
ATOM 738 O O . GLY A 1 117 ? 3.399 -10.810 -11.848 1.00 44.48 117 GLY A O 1
ATOM 739 N N . THR A 1 118 ? 2.617 -12.927 -11.901 1.00 54.02 118 THR A N 1
ATOM 740 C CA . THR A 1 118 ? 3.846 -13.527 -11.407 1.00 54.02 118 THR A CA 1
ATOM 741 C C . THR A 1 118 ? 4.778 -13.864 -12.561 1.00 54.02 118 THR A C 1
ATOM 742 O O . THR A 1 118 ? 4.331 -14.132 -13.679 1.00 54.02 118 THR A O 1
ATOM 746 N N . VAL A 1 119 ? 6.077 -13.849 -12.283 1.00 56.45 119 VAL A N 1
ATOM 747 C CA . VAL A 1 119 ? 7.097 -14.235 -13.249 1.00 56.45 119 VAL A CA 1
ATOM 748 C C . VAL A 1 119 ? 7.741 -15.521 -12.758 1.00 56.45 119 VAL A C 1
ATOM 749 O O . VAL A 1 119 ? 8.272 -15.572 -11.642 1.00 56.45 119 VAL A O 1
ATOM 753 N N . GLY A 1 120 ? 7.701 -16.558 -13.583 1.00 64.93 120 GLY A N 1
ATOM 754 C CA . GLY A 1 120 ? 8.167 -17.849 -13.131 1.00 64.93 120 GLY A CA 1
ATOM 755 C C . GLY A 1 120 ? 7.200 -18.431 -12.113 1.00 64.93 120 GLY A C 1
ATOM 756 O O . GLY A 1 120 ? 6.104 -17.921 -11.881 1.00 64.93 120 GLY A O 1
ATOM 757 N N . THR A 1 121 ? 7.633 -19.526 -11.494 1.00 69.86 121 THR A N 1
ATOM 758 C CA . THR A 1 121 ? 6.812 -20.182 -10.485 1.00 69.86 121 THR A CA 1
ATOM 759 C C . THR A 1 121 ? 7.701 -21.061 -9.620 1.00 69.86 121 THR A C 1
ATOM 760 O O . THR A 1 121 ? 8.532 -21.808 -10.144 1.00 69.86 121 THR A O 1
ATOM 764 N N . THR A 1 122 ? 7.524 -20.967 -8.302 1.00 70.72 122 THR A N 1
ATOM 765 C CA . THR A 1 122 ? 8.197 -21.851 -7.360 1.00 70.72 122 THR A CA 1
ATOM 766 C C . THR A 1 122 ? 7.211 -22.609 -6.484 1.00 70.72 122 THR A C 1
ATOM 767 O O . THR A 1 122 ? 7.626 -23.232 -5.501 1.00 70.72 122 THR A O 1
ATOM 771 N N . ASN A 1 123 ? 5.916 -22.545 -6.799 1.00 73.81 123 ASN A N 1
ATOM 772 C CA . ASN A 1 123 ? 4.866 -23.267 -6.084 1.00 73.81 123 ASN A CA 1
ATOM 773 C C . ASN A 1 123 ? 4.745 -22.826 -4.630 1.00 73.81 123 ASN A C 1
ATOM 774 O O . ASN A 1 123 ? 3.952 -23.392 -3.871 1.00 73.81 123 ASN A O 1
ATOM 779 N N . TYR A 1 124 ? 5.522 -21.825 -4.230 1.00 103.24 124 TYR A N 1
ATOM 780 C CA . TYR A 1 124 ? 5.356 -21.179 -2.938 1.00 103.24 124 TYR A CA 1
ATOM 781 C C . TYR A 1 124 ? 4.423 -19.982 -3.004 1.00 103.24 124 TYR A C 1
ATOM 782 O O . TYR A 1 124 ? 4.186 -19.341 -1.976 1.00 103.24 124 TYR A O 1
ATOM 791 N N . GLU A 1 125 ? 3.890 -19.671 -4.186 1.00 93.33 125 GLU A N 1
ATOM 792 C CA . GLU A 1 125 ? 3.139 -18.435 -4.360 1.00 93.33 125 GLU A CA 1
ATOM 793 C C . GLU A 1 125 ? 1.883 -18.407 -3.503 1.00 93.33 125 GLU A C 1
ATOM 794 O O . GLU A 1 125 ? 1.409 -17.327 -3.138 1.00 93.33 125 GLU A O 1
ATOM 800 N N . SER A 1 126 ? 1.338 -19.571 -3.160 1.00 83.99 126 SER A N 1
ATOM 801 C CA . SER A 1 126 ? 0.130 -19.609 -2.349 1.00 83.99 126 SER A CA 1
ATOM 802 C C . SER A 1 126 ? 0.382 -19.248 -0.893 1.00 83.99 126 SER A C 1
ATOM 803 O O . SER A 1 126 ? -0.581 -19.115 -0.132 1.00 83.99 126 SER A O 1
ATOM 806 N N . TYR A 1 127 ? 1.639 -19.088 -0.488 1.00 103.24 127 TYR A N 1
ATOM 807 C CA . TYR A 1 127 ? 1.967 -18.737 0.885 1.00 103.24 127 TYR A CA 1
ATOM 808 C C . TYR A 1 127 ? 2.164 -17.243 1.087 1.00 103.24 127 TYR A C 1
ATOM 809 O O . TYR A 1 127 ? 2.473 -16.822 2.206 1.00 103.24 127 TYR A O 1
ATOM 818 N N . ILE A 1 128 ? 1.999 -16.434 0.044 1.00 103.24 128 ILE A N 1
ATOM 819 C CA . ILE A 1 128 ? 2.009 -14.982 0.177 1.00 103.24 128 ILE A CA 1
ATOM 820 C C . ILE A 1 128 ? 0.555 -14.548 0.319 1.00 103.24 128 ILE A C 1
ATOM 821 O O . ILE A 1 128 ? -0.168 -14.420 -0.669 1.00 103.24 128 ILE A O 1
ATOM 826 N N . LYS A 1 129 ? 0.117 -14.335 1.557 1.00 66.59 129 LYS A N 1
ATOM 827 C CA . LYS A 1 129 ? -1.277 -13.991 1.796 1.00 66.59 129 LYS A CA 1
ATOM 828 C C . LYS A 1 129 ? -1.600 -12.546 1.453 1.00 66.59 129 LYS A C 1
ATOM 829 O O . LYS A 1 129 ? -2.782 -12.191 1.407 1.00 66.59 129 LYS A O 1
ATOM 835 N N . ASP A 1 130 ? -0.592 -11.715 1.204 1.00 70.78 130 ASP A N 1
ATOM 836 C CA . ASP A 1 130 ? -0.817 -10.322 0.852 1.00 70.78 130 ASP A CA 1
ATOM 837 C C . ASP A 1 130 ? 0.497 -9.720 0.386 1.00 70.78 130 ASP A C 1
ATOM 838 O O . ASP A 1 130 ? 1.572 -10.134 0.826 1.00 70.78 130 ASP A O 1
ATOM 843 N N . PHE A 1 131 ? 0.395 -8.739 -0.504 1.00 103.24 131 PHE A N 1
ATOM 844 C CA . PHE A 1 131 ? 1.565 -8.020 -0.999 1.00 103.24 131 PHE A CA 1
ATOM 845 C C . PHE A 1 131 ? 1.082 -6.733 -1.636 1.00 103.24 131 PHE A C 1
ATOM 846 O O . PHE A 1 131 ? 0.227 -6.771 -2.525 1.00 103.24 131 PHE A O 1
ATOM 854 N N . ARG A 1 132 ? 1.621 -5.603 -1.195 1.00 68.06 132 ARG A N 1
ATOM 855 C CA . ARG A 1 132 ? 1.164 -4.302 -1.654 1.00 68.06 132 ARG A CA 1
ATOM 856 C C . ARG A 1 132 ? 2.352 -3.426 -2.012 1.00 68.06 132 ARG A C 1
ATOM 857 O O . ARG A 1 132 ? 3.373 -3.435 -1.321 1.00 68.06 132 ARG A O 1
ATOM 865 N N . VAL A 1 133 ? 2.210 -2.673 -3.098 1.00 41.26 133 VAL A N 1
ATOM 866 C CA . VAL A 1 133 ? 3.154 -1.633 -3.480 1.00 41.26 133 VAL A CA 1
ATOM 867 C C . VAL A 1 133 ? 2.381 -0.328 -3.549 1.00 41.26 133 VAL A C 1
ATOM 868 O O . VAL A 1 133 ? 1.341 -0.256 -4.212 1.00 41.26 133 VAL A O 1
ATOM 872 N N . TYR A 1 134 ? 2.882 0.700 -2.871 1.00 45.82 134 TYR A N 1
ATOM 873 C CA . TYR A 1 134 ? 2.071 1.885 -2.648 1.00 45.82 134 TYR A CA 1
ATOM 874 C C . TYR A 1 134 ? 2.952 3.117 -2.536 1.00 45.82 134 TYR A C 1
ATOM 875 O O . TYR A 1 134 ? 4.095 3.043 -2.080 1.00 45.82 134 TYR A O 1
ATOM 884 N N . PHE A 1 135 ? 2.400 4.252 -2.952 1.00 36.46 135 PHE A N 1
ATOM 885 C CA . PHE A 1 135 ? 3.099 5.519 -2.826 1.00 36.46 135 PHE A CA 1
ATOM 886 C C . PHE A 1 135 ? 3.209 5.917 -1.362 1.00 36.46 135 PHE A C 1
ATOM 887 O O . PHE A 1 135 ? 2.388 5.531 -0.528 1.00 36.46 135 PHE A O 1
ATOM 895 N N . VAL A 1 136 ? 4.229 6.711 -1.052 1.00 38.83 136 VAL A N 1
ATOM 896 C CA . VAL A 1 136 ? 4.454 7.116 0.329 1.00 38.83 136 VAL A CA 1
ATOM 897 C C . VAL A 1 136 ? 4.400 8.631 0.453 1.00 38.83 136 VAL A C 1
ATOM 898 O O . VAL A 1 136 ? 3.558 9.170 1.178 1.00 38.83 136 VAL A O 1
ATOM 902 N N . ASN A 1 137 ? 5.293 9.334 -0.251 1.00 43.12 137 ASN A N 1
ATOM 903 C CA . ASN A 1 137 ? 5.396 10.775 -0.025 1.00 43.12 137 ASN A CA 1
ATOM 904 C C . ASN A 1 137 ? 4.208 11.528 -0.613 1.00 43.12 137 ASN A C 1
ATOM 905 O O . ASN A 1 137 ? 3.544 12.263 0.137 1.00 43.12 137 ASN A O 1
ATOM 910 N N . PRO A 1 138 ? 3.877 11.412 -1.911 1.00 44.99 138 PRO A N 1
ATOM 911 C CA . PRO A 1 138 ? 2.575 11.917 -2.356 1.00 44.99 138 PRO A CA 1
ATOM 912 C C . PRO A 1 138 ? 1.539 10.807 -2.348 1.00 44.99 138 PRO A C 1
ATOM 913 O O . PRO A 1 138 ? 1.891 9.636 -2.513 1.00 44.99 138 PRO A O 1
ATOM 917 N N . THR A 1 139 ? 0.269 11.146 -2.151 1.00 43.74 139 THR A N 1
ATOM 918 C CA . THR A 1 139 ? -0.798 10.159 -2.102 1.00 43.74 139 THR A CA 1
ATOM 919 C C . THR A 1 139 ? -1.886 10.514 -3.106 1.00 43.74 139 THR A C 1
ATOM 920 O O . THR A 1 139 ? -1.949 11.636 -3.615 1.00 43.74 139 THR A O 1
ATOM 924 N N . THR A 1 140 ? -2.745 9.542 -3.385 1.00 44.97 140 THR A N 1
ATOM 925 C CA . THR A 1 140 ? -3.786 9.704 -4.392 1.00 44.97 140 THR A CA 1
ATOM 926 C C . THR A 1 140 ? -4.879 8.668 -4.144 1.00 44.97 140 THR A C 1
ATOM 927 O O . THR A 1 140 ? -4.957 8.073 -3.065 1.00 44.97 140 THR A O 1
ATOM 931 N N . THR A 1 141 ? -5.718 8.449 -5.158 1.00 52.05 141 THR A N 1
ATOM 932 C CA . THR A 1 141 ? -6.773 7.442 -5.199 1.00 52.05 141 THR A CA 1
ATOM 933 C C . THR A 1 141 ? -6.096 6.070 -5.209 1.00 52.05 141 THR A C 1
ATOM 934 O O . THR A 1 141 ? -4.862 6.028 -5.241 1.00 52.05 141 THR A O 1
ATOM 938 N N . PRO A 1 142 ? -6.829 4.924 -5.287 1.00 68.44 142 PRO A N 1
ATOM 939 C CA . PRO A 1 142 ? -6.579 3.815 -4.348 1.00 68.44 142 PRO A CA 1
ATOM 940 C C . PRO A 1 142 ? -5.174 3.717 -3.771 1.00 68.44 142 PRO A C 1
ATOM 941 O O . PRO A 1 142 ? -5.037 3.439 -2.576 1.00 68.44 142 PRO A O 1
ATOM 945 N N . ASN A 1 143 ? -4.136 3.889 -4.589 1.00 59.24 143 ASN A N 1
ATOM 946 C CA . ASN A 1 143 ? -2.778 4.114 -4.086 1.00 59.24 143 ASN A CA 1
ATOM 947 C C . ASN A 1 143 ? -2.161 2.835 -3.523 1.00 59.24 143 ASN A C 1
ATOM 948 O O . ASN A 1 143 ? -1.351 2.881 -2.600 1.00 59.24 143 ASN A O 1
ATOM 953 N N . TYR A 1 144 ? -2.555 1.688 -4.073 1.00 103.24 144 TYR A N 1
ATOM 954 C CA . TYR A 1 144 ? -1.868 0.435 -3.784 1.00 103.24 144 TYR A CA 1
ATOM 955 C C . TYR A 1 144 ? -2.324 -0.662 -4.734 1.00 103.24 144 TYR A C 1
ATOM 956 O O . TYR A 1 144 ? -3.520 -0.802 -4.999 1.00 103.24 144 TYR A O 1
ATOM 965 N N . VAL A 1 145 ? -1.383 -1.439 -5.250 1.00 60.90 145 VAL A N 1
ATOM 966 C CA . VAL A 1 145 ? -1.686 -2.650 -6.002 1.00 60.90 145 VAL A CA 1
ATOM 967 C C . VAL A 1 145 ? -1.441 -3.838 -5.090 1.00 60.90 145 VAL A C 1
ATOM 968 O O . VAL A 1 145 ? -0.431 -3.891 -4.379 1.00 60.90 145 VAL A O 1
ATOM 972 N N . GLN A 1 146 ? -2.370 -4.785 -5.089 1.00 83.19 146 GLN A N 1
ATOM 973 C CA . GLN A 1 146 ? -2.357 -5.861 -4.111 1.00 83.19 146 GLN A CA 1
ATOM 974 C C . GLN A 1 146 ? -2.406 -7.207 -4.811 1.00 83.19 146 GLN A C 1
ATOM 975 O O . GLN A 1 146 ? -3.256 -7.429 -5.677 1.00 83.19 146 GLN A O 1
ATOM 981 N N . PHE A 1 147 ? -1.505 -8.101 -4.422 1.00 103.24 147 PHE A N 1
ATOM 982 C CA . PHE A 1 147 ? -1.486 -9.470 -4.911 1.00 103.24 147 PHE A CA 1
ATOM 983 C C . PHE A 1 147 ? -1.946 -10.408 -3.807 1.00 103.24 147 PHE A C 1
ATOM 984 O O . PHE A 1 147 ? -1.521 -10.281 -2.656 1.00 103.24 147 PHE A O 1
ATOM 992 N N . GLN A 1 148 ? -2.813 -11.349 -4.160 1.00 82.35 148 GLN A N 1
ATOM 993 C CA . GLN A 1 148 ? -3.296 -12.374 -3.239 1.00 82.35 148 GLN A CA 1
ATOM 994 C C . GLN A 1 148 ? -2.734 -13.706 -3.722 1.00 82.35 148 GLN A C 1
ATOM 995 O O . GLN A 1 148 ? -3.368 -14.418 -4.502 1.00 82.35 148 GLN A O 1
ATOM 1001 N N . GLY A 1 149 ? -1.538 -14.040 -3.255 1.00 58.48 149 GLY A N 1
ATOM 1002 C CA . GLY A 1 149 ? -0.880 -15.241 -3.722 1.00 58.48 149 GLY A CA 1
ATOM 1003 C C . GLY A 1 149 ? -0.448 -15.120 -5.167 1.00 58.48 149 GLY A C 1
ATOM 1004 O O . GLY A 1 149 ? 0.487 -14.379 -5.483 1.00 58.48 149 GLY A O 1
ATOM 1005 N N . THR A 1 150 ? -1.125 -15.842 -6.057 1.00 57.91 150 THR A N 1
ATOM 1006 C CA . THR A 1 150 ? -0.841 -15.779 -7.483 1.00 57.91 150 THR A CA 1
ATOM 1007 C C . THR A 1 150 ? -1.748 -14.811 -8.227 1.00 57.91 150 THR A C 1
ATOM 1008 O O . THR A 1 150 ? -1.307 -14.179 -9.192 1.00 57.91 150 THR A O 1
ATOM 1012 N N . SER A 1 151 ? -2.991 -14.656 -7.783 1.00 53.36 151 SER A N 1
ATOM 1013 C CA . SER A 1 151 ? -3.952 -13.816 -8.476 1.00 53.36 151 SER A CA 1
ATOM 1014 C C . SER A 1 151 ? -3.645 -12.339 -8.243 1.00 53.36 151 SER A C 1
ATOM 1015 O O . SER A 1 151 ? -2.660 -11.968 -7.601 1.00 53.36 151 SER A O 1
ATOM 1018 N N . VAL A 1 152 ? -4.508 -11.483 -8.782 1.00 43.96 152 VAL A N 1
ATOM 1019 C CA . VAL A 1 152 ? -4.421 -10.039 -8.616 1.00 43.96 152 VAL A CA 1
ATOM 1020 C C . VAL A 1 152 ? -5.774 -9.543 -8.136 1.00 43.96 152 VAL A C 1
ATOM 1021 O O . VAL A 1 152 ? -6.804 -9.855 -8.744 1.00 43.96 152 VAL A O 1
ATOM 1025 N N . THR A 1 153 ? -5.777 -8.771 -7.049 1.00 55.59 153 THR A N 1
ATOM 1026 C CA . THR A 1 153 ? -7.023 -8.269 -6.490 1.00 55.59 153 THR A CA 1
ATOM 1027 C C . THR A 1 153 ? -7.192 -6.764 -6.616 1.00 55.59 153 THR A C 1
ATOM 1028 O O . THR A 1 153 ? -8.278 -6.258 -6.321 1.00 55.59 153 THR A O 1
ATOM 1032 N N . GLN A 1 154 ? -6.158 -6.041 -7.035 1.00 61.79 154 GLN A N 1
ATOM 1033 C CA . GLN A 1 154 ? -6.258 -4.613 -7.307 1.00 61.79 154 GLN A CA 1
ATOM 1034 C C . GLN A 1 154 ? -5.355 -4.300 -8.487 1.00 61.79 154 GLN A C 1
ATOM 1035 O O . GLN A 1 154 ? -4.128 -4.362 -8.364 1.00 61.79 154 GLN A O 1
ATOM 1041 N N . SER A 1 155 ? -5.959 -3.958 -9.624 1.00 45.12 155 SER A N 1
ATOM 1042 C CA . SER A 1 155 ? -5.205 -3.872 -10.869 1.00 45.12 155 SER A CA 1
ATOM 1043 C C . SER A 1 155 ? -4.289 -2.654 -10.897 1.00 45.12 155 SER A C 1
ATOM 1044 O O . SER A 1 155 ? -3.065 -2.789 -10.986 1.00 45.12 155 SER A O 1
ATOM 1047 N N . ALA A 1 156 ? -4.862 -1.456 -10.823 1.00 39.25 156 ALA A N 1
ATOM 1048 C CA . ALA A 1 156 ? -4.096 -0.237 -11.032 1.00 39.25 156 ALA A CA 1
ATOM 1049 C C . ALA A 1 156 ? -4.447 0.792 -9.970 1.00 39.25 156 ALA A C 1
ATOM 1050 O O . ALA A 1 156 ? -5.521 0.753 -9.366 1.00 39.25 156 ALA A O 1
ATOM 1052 N N . THR A 1 157 ? -3.521 1.719 -9.753 1.00 47.43 157 THR A N 1
ATOM 1053 C CA . THR A 1 157 ? -3.707 2.814 -8.819 1.00 47.43 157 THR A CA 1
ATOM 1054 C C . THR A 1 157 ? -4.109 4.077 -9.570 1.00 47.43 157 THR A C 1
ATOM 1055 O O . THR A 1 157 ? -4.275 4.085 -10.791 1.00 47.43 157 THR A O 1
ATOM 1059 N N . GLY A 1 158 ? -4.268 5.161 -8.819 1.00 37.77 158 GLY A N 1
ATOM 1060 C CA . GLY A 1 158 ? -4.507 6.453 -9.419 1.00 37.77 158 GLY A CA 1
ATOM 1061 C C . GLY A 1 158 ? -3.219 7.140 -9.815 1.00 37.77 158 GLY A C 1
ATOM 1062 O O . GLY A 1 158 ? -2.118 6.651 -9.571 1.00 37.77 158 GLY A O 1
ATOM 1063 N N . SER A 1 159 ? -3.369 8.301 -10.439 1.00 34.13 159 SER A N 1
ATOM 1064 C CA . SER A 1 159 ? -2.217 9.055 -10.903 1.00 34.13 159 SER A CA 1
ATOM 1065 C C . SER A 1 159 ? -1.706 9.986 -9.813 1.00 34.13 159 SER A C 1
ATOM 1066 O O . SER A 1 159 ? -2.443 10.388 -8.910 1.00 34.13 159 SER A O 1
ATOM 1069 N N . VAL A 1 160 ? -0.426 10.328 -9.908 1.00 30.56 160 VAL A N 1
ATOM 1070 C CA . VAL A 1 160 ? 0.224 11.233 -8.969 1.00 30.56 160 VAL A CA 1
ATOM 1071 C C . VAL A 1 160 ? 1.149 12.147 -9.758 1.00 30.56 160 VAL A C 1
ATOM 1072 O O . VAL A 1 160 ? 1.755 11.727 -10.750 1.00 30.56 160 VAL A O 1
ATOM 1076 N N . SER A 1 161 ? 1.246 13.403 -9.332 1.00 29.46 161 SER A N 1
ATOM 1077 C CA . SER A 1 161 ? 1.978 14.413 -10.083 1.00 29.46 161 SER A CA 1
ATOM 1078 C C . SER A 1 161 ? 3.403 14.547 -9.563 1.00 29.46 161 SER A C 1
ATOM 1079 O O . SER A 1 161 ? 3.619 14.725 -8.361 1.00 29.46 161 SER A O 1
ATOM 1082 N N . ILE A 1 162 ? 4.368 14.462 -10.474 1.00 43.16 162 ILE A N 1
ATOM 1083 C CA . ILE A 1 162 ? 5.774 14.711 -10.180 1.00 43.16 162 ILE A CA 1
ATOM 1084 C C . ILE A 1 162 ? 6.220 15.904 -11.010 1.00 43.16 162 ILE A C 1
ATOM 1085 O O . ILE A 1 162 ? 6.063 15.906 -12.236 1.00 43.16 162 ILE A O 1
ATOM 1090 N N . GLY A 1 163 ? 6.775 16.913 -10.346 1.00 49.20 163 GLY A N 1
ATOM 1091 C CA . GLY A 1 163 ? 7.263 18.087 -11.026 1.00 49.20 163 GLY A CA 1
ATOM 1092 C C . GLY A 1 163 ? 8.730 17.964 -11.377 1.00 49.20 163 GLY A C 1
ATOM 1093 O O . GLY A 1 163 ? 9.313 16.877 -11.338 1.00 49.20 163 GLY A O 1
ATOM 1094 N N . PRO A 1 164 ? 9.359 19.082 -11.727 1.00 57.56 164 PRO A N 1
ATOM 1095 C CA . PRO A 1 164 ? 10.785 19.044 -12.069 1.00 57.56 164 PRO A CA 1
ATOM 1096 C C . PRO A 1 164 ? 11.679 18.991 -10.841 1.00 57.56 164 PRO A C 1
ATOM 1097 O O . PRO A 1 164 ? 11.840 19.994 -10.141 1.00 57.56 164 PRO A O 1
ATOM 1101 N N . GLY A 1 165 ? 12.268 17.830 -10.573 1.00 59.11 165 GLY A N 1
ATOM 1102 C CA . GLY A 1 165 ? 13.269 17.716 -9.531 1.00 59.11 165 GLY A CA 1
ATOM 1103 C C . GLY A 1 165 ? 12.841 16.989 -8.273 1.00 59.11 165 GLY A C 1
ATOM 1104 O O . GLY A 1 165 ? 13.592 16.153 -7.764 1.00 59.11 165 GLY A O 1
ATOM 1105 N N . GLN A 1 166 ? 11.650 17.279 -7.757 1.00 63.53 166 GLN A N 1
ATOM 1106 C CA . GLN A 1 166 ? 11.198 16.620 -6.540 1.00 63.53 166 GLN A CA 1
ATOM 1107 C C . GLN A 1 166 ? 10.752 15.197 -6.848 1.00 63.53 166 GLN A C 1
ATOM 1108 O O . GLN A 1 166 ? 10.340 14.882 -7.967 1.00 63.53 166 GLN A O 1
ATOM 1114 N N . CYS A 1 167 ? 10.834 14.333 -5.839 1.00 66.02 167 CYS A N 1
ATOM 1115 C CA . CYS A 1 167 ? 10.683 12.901 -6.043 1.00 66.02 167 CYS A CA 1
ATOM 1116 C C . CYS A 1 167 ? 9.556 12.321 -5.205 1.00 66.02 167 CYS A C 1
ATOM 1117 O O . CYS A 1 167 ? 9.398 12.660 -4.029 1.00 66.02 167 CYS A O 1
ATOM 1120 N N . ALA A 1 168 ? 8.779 11.441 -5.830 1.00 38.74 168 ALA A N 1
ATOM 1121 C CA . ALA A 1 168 ? 7.817 10.606 -5.132 1.00 38.74 168 ALA A CA 1
ATOM 1122 C C . ALA A 1 168 ? 8.506 9.329 -4.677 1.00 38.74 168 ALA A C 1
ATOM 1123 O O . ALA A 1 168 ? 9.469 8.876 -5.301 1.00 38.74 168 ALA A O 1
ATOM 1125 N N . THR A 1 169 ? 8.011 8.748 -3.591 1.00 29.02 169 THR A N 1
ATOM 1126 C CA . THR A 1 169 ? 8.641 7.589 -2.977 1.00 29.02 169 THR A CA 1
ATOM 1127 C C . THR A 1 169 ? 7.669 6.418 -2.948 1.00 29.02 169 THR A C 1
ATOM 1128 O O . THR A 1 169 ? 6.471 6.597 -2.709 1.00 29.02 169 THR A O 1
ATOM 1132 N N . VAL A 1 170 ? 8.192 5.219 -3.190 1.00 32.95 170 VAL A N 1
ATOM 1133 C CA . VAL A 1 170 ? 7.396 4.002 -3.261 1.00 32.95 170 VAL A CA 1
ATOM 1134 C C . VAL A 1 170 ? 7.832 3.073 -2.140 1.00 32.95 170 VAL A C 1
ATOM 1135 O O . VAL A 1 170 ? 9.021 2.759 -2.015 1.00 32.95 170 VAL A O 1
ATOM 1139 N N . GLY A 1 171 ? 6.875 2.633 -1.336 1.00 41.12 171 GLY A N 1
ATOM 1140 C CA . GLY A 1 171 ? 7.113 1.733 -0.227 1.00 41.12 171 GLY A CA 1
ATOM 1141 C C . GLY A 1 171 ? 6.888 0.285 -0.604 1.00 41.12 171 GLY A C 1
ATOM 1142 O O . GLY A 1 171 ? 7.072 -0.116 -1.758 1.00 41.12 171 GLY A O 1
ATOM 1143 N N . ALA A 1 172 ? 6.483 -0.511 0.381 1.00 47.88 172 ALA A N 1
ATOM 1144 C CA . ALA A 1 172 ? 6.235 -1.930 0.165 1.00 47.88 172 ALA A CA 1
ATOM 1145 C C . ALA A 1 172 ? 5.441 -2.472 1.342 1.00 47.88 172 ALA A C 1
ATOM 1146 O O . ALA A 1 172 ? 5.285 -1.811 2.370 1.00 47.88 172 ALA A O 1
ATOM 1148 N N . TYR A 1 173 ? 4.951 -3.698 1.179 1.00 37.21 173 TYR A N 1
ATOM 1149 C CA . TYR A 1 173 ? 4.176 -4.369 2.214 1.00 37.21 173 TYR A CA 1
ATOM 1150 C C . TYR A 1 173 ? 4.072 -5.848 1.877 1.00 37.21 173 TYR A C 1
ATOM 1151 O O . TYR A 1 173 ? 3.734 -6.202 0.744 1.00 37.21 173 TYR A O 1
ATOM 1160 N N . VAL A 1 174 ? 4.352 -6.720 2.839 1.00 30.55 174 VAL A N 1
ATOM 1161 C CA . VAL A 1 174 ? 4.358 -8.157 2.598 1.00 30.55 174 VAL A CA 1
ATOM 1162 C C . VAL A 1 174 ? 3.922 -8.868 3.869 1.00 30.55 174 VAL A C 1
ATOM 1163 O O . VAL A 1 174 ? 4.177 -8.392 4.979 1.00 30.55 174 VAL A O 1
ATOM 1167 N N . LEU A 1 175 ? 3.243 -10.001 3.705 1.00 33.15 175 LEU A N 1
ATOM 1168 C CA . LEU A 1 175 ? 2.821 -10.828 4.827 1.00 33.15 175 LEU A CA 1
ATOM 1169 C C . LEU A 1 175 ? 2.901 -12.282 4.398 1.00 33.15 175 LEU A C 1
ATOM 1170 O O . LEU A 1 175 ? 2.074 -12.743 3.607 1.00 33.15 175 LEU A O 1
ATOM 1175 N N . VAL A 1 176 ? 3.892 -12.999 4.914 1.00 36.75 176 VAL A N 1
ATOM 1176 C CA . VAL A 1 176 ? 4.135 -14.388 4.546 1.00 36.75 176 VAL A CA 1
ATOM 1177 C C . VAL A 1 176 ? 3.354 -15.284 5.492 1.00 36.75 176 VAL A C 1
ATOM 1178 O O . VAL A 1 176 ? 3.434 -15.125 6.716 1.00 36.75 176 VAL A O 1
ATOM 1182 N N . ASP A 1 177 ? 2.600 -16.219 4.932 1.00 43.53 177 ASP A N 1
ATOM 1183 C CA . ASP A 1 177 ? 1.848 -17.166 5.739 1.00 43.53 177 ASP A CA 1
ATOM 1184 C C . ASP A 1 177 ? 2.814 -17.981 6.589 1.00 43.53 177 ASP A C 1
ATOM 1185 O O . ASP A 1 177 ? 3.742 -18.594 6.042 1.00 43.53 177 ASP A O 1
ATOM 1190 N N . PRO A 1 178 ? 2.640 -18.022 7.911 1.00 36.62 178 PRO A N 1
ATOM 1191 C CA . PRO A 1 178 ? 3.653 -18.648 8.771 1.00 36.62 178 PRO A CA 1
ATOM 1192 C C . PRO A 1 178 ? 3.699 -20.159 8.678 1.00 36.62 178 PRO A C 1
ATOM 1193 O O . PRO A 1 178 ? 4.527 -20.771 9.362 1.00 36.62 178 PRO A O 1
ATOM 1197 N N . SER A 1 179 ? 2.850 -20.782 7.868 1.00 45.15 179 SER A N 1
ATOM 1198 C CA . SER A 1 179 ? 2.944 -22.214 7.632 1.00 45.15 179 SER A CA 1
ATOM 1199 C C . SER A 1 179 ? 4.012 -22.560 6.611 1.00 45.15 179 SER A C 1
ATOM 1200 O O . SER A 1 179 ? 3.997 -23.665 6.059 1.00 45.15 179 SER A O 1
ATOM 1203 N N . LEU A 1 180 ? 4.921 -21.629 6.348 1.00 45.94 180 LEU A N 1
ATOM 1204 C CA . LEU A 1 180 ? 5.978 -21.856 5.378 1.00 45.94 180 LEU A CA 1
ATOM 1205 C C . LEU A 1 180 ? 6.857 -23.020 5.826 1.00 45.94 180 LEU A C 1
ATOM 1206 O O . LEU A 1 180 ? 7.144 -23.156 7.021 1.00 45.94 180 LEU A O 1
ATOM 1211 N N . PRO A 1 181 ? 7.284 -23.882 4.907 1.00 57.97 181 PRO A N 1
ATOM 1212 C CA . PRO A 1 181 ? 8.175 -24.982 5.289 1.00 57.97 181 PRO A CA 1
ATOM 1213 C C . PRO A 1 181 ? 9.471 -24.459 5.885 1.00 57.97 181 PRO A C 1
ATOM 1214 O O . PRO A 1 181 ? 9.993 -23.422 5.473 1.00 57.97 181 PRO A O 1
ATOM 1218 N N . THR A 1 182 ? 9.988 -25.196 6.869 1.00 53.93 182 THR A N 1
ATOM 1219 C CA . THR A 1 182 ? 11.145 -24.726 7.623 1.00 53.93 182 THR A CA 1
ATOM 1220 C C . THR A 1 182 ? 12.362 -24.545 6.726 1.00 53.93 182 THR A C 1
ATOM 1221 O O . THR A 1 182 ? 13.107 -23.570 6.870 1.00 53.93 182 THR A O 1
ATOM 1225 N N . SER A 1 183 ? 12.578 -25.469 5.791 1.00 53.68 183 SER A N 1
ATOM 1226 C CA . SER A 1 183 ? 13.756 -25.411 4.935 1.00 53.68 183 SER A CA 1
ATOM 1227 C C . SER A 1 183 ? 13.805 -24.160 4.069 1.00 53.68 183 SER A C 1
ATOM 1228 O O . SER A 1 183 ? 14.894 -23.775 3.632 1.00 53.68 183 SER A O 1
ATOM 1231 N N . ALA A 1 184 ? 12.668 -23.517 3.815 1.00 57.46 184 ALA A N 1
ATOM 1232 C CA . ALA A 1 184 ? 12.619 -22.308 3.007 1.00 57.46 184 ALA A CA 1
ATOM 1233 C C . ALA A 1 184 ? 12.514 -21.046 3.850 1.00 57.46 184 ALA A C 1
ATOM 1234 O O . ALA A 1 184 ? 11.927 -20.058 3.399 1.00 57.46 184 ALA A O 1
ATOM 1236 N N . ARG A 1 185 ? 13.065 -21.056 5.059 1.00 62.91 185 ARG A N 1
ATOM 1237 C CA . ARG A 1 185 ? 12.974 -19.919 5.961 1.00 62.91 185 ARG A CA 1
ATOM 1238 C C . ARG A 1 185 ? 14.300 -19.186 6.130 1.00 62.91 185 ARG A C 1
ATOM 1239 O O . ARG A 1 185 ? 14.308 -18.056 6.627 1.00 62.91 185 ARG A O 1
ATOM 1247 N N . ASP A 1 186 ? 15.413 -19.777 5.703 1.00 67.30 186 ASP A N 1
ATOM 1248 C CA . ASP A 1 186 ? 16.731 -19.218 5.978 1.00 67.30 186 ASP A CA 1
ATOM 1249 C C . ASP A 1 186 ? 17.053 -17.975 5.156 1.00 67.30 186 ASP A C 1
ATOM 1250 O O . ASP A 1 186 ? 18.195 -17.508 5.201 1.00 67.30 186 ASP A O 1
ATOM 1255 N N . GLY A 1 187 ? 16.095 -17.430 4.413 1.00 56.41 187 GLY A N 1
ATOM 1256 C CA . GLY A 1 187 ? 16.311 -16.199 3.686 1.00 56.41 187 GLY A CA 1
ATOM 1257 C C . GLY A 1 187 ? 16.954 -16.343 2.325 1.00 56.41 187 GLY A C 1
ATOM 1258 O O . GLY A 1 187 ? 17.271 -15.324 1.701 1.00 56.41 187 GLY A O 1
ATOM 1259 N N . LYS A 1 188 ? 17.163 -17.566 1.845 1.00 65.25 188 LYS A N 1
ATOM 1260 C CA . LYS A 1 188 ? 17.730 -17.778 0.519 1.00 65.25 188 LYS A CA 1
ATOM 1261 C C . LYS A 1 188 ? 16.665 -18.019 -0.541 1.00 65.25 188 LYS A C 1
ATOM 1262 O O . LYS A 1 188 ? 16.668 -17.361 -1.586 1.00 65.25 188 LYS A O 1
ATOM 1268 N N . THR A 1 189 ? 15.755 -18.954 -0.289 1.00 82.30 189 THR A N 1
ATOM 1269 C CA . THR A 1 189 ? 14.806 -19.370 -1.310 1.00 82.30 189 THR A CA 1
ATOM 1270 C C . THR A 1 189 ? 13.876 -18.225 -1.685 1.00 82.30 189 THR A C 1
ATOM 1271 O O . THR A 1 189 ? 13.292 -17.573 -0.816 1.00 82.30 189 THR A O 1
ATOM 1275 N N . VAL A 1 190 ? 13.737 -17.989 -2.983 1.00 103.24 190 VAL A N 1
ATOM 1276 C CA . VAL A 1 190 ? 12.835 -16.970 -3.501 1.00 103.24 190 VAL A CA 1
ATOM 1277 C C . VAL A 1 190 ? 11.452 -17.585 -3.642 1.00 103.24 190 VAL A C 1
ATOM 1278 O O . VAL A 1 190 ? 11.290 -18.627 -4.286 1.00 103.24 190 VAL A O 1
ATOM 1282 N N . ILE A 1 191 ? 10.452 -16.941 -3.046 1.00 103.24 191 ILE A N 1
ATOM 1283 C CA . ILE A 1 191 ? 9.108 -17.498 -2.978 1.00 103.24 191 ILE A CA 1
ATOM 1284 C C . ILE A 1 191 ? 8.114 -16.746 -3.841 1.00 103.24 191 ILE A C 1
ATOM 1285 O O . ILE A 1 191 ? 6.931 -17.112 -3.855 1.00 103.24 191 ILE A O 1
ATOM 1290 N N . ALA A 1 192 ? 8.545 -15.719 -4.568 1.00 84.83 192 ALA A N 1
ATOM 1291 C CA . ALA A 1 192 ? 7.620 -14.957 -5.395 1.00 84.83 192 ALA A CA 1
ATOM 1292 C C . ALA A 1 192 ? 8.399 -14.074 -6.356 1.00 84.83 192 ALA A C 1
ATOM 1293 O O . ALA A 1 192 ? 9.564 -13.746 -6.125 1.00 84.83 192 ALA A O 1
ATOM 1295 N N . THR A 1 193 ? 7.727 -13.690 -7.442 1.00 77.66 193 THR A N 1
ATOM 1296 C CA . THR A 1 193 ? 8.299 -12.750 -8.404 1.00 77.66 193 THR A CA 1
ATOM 1297 C C . THR A 1 193 ? 7.126 -12.037 -9.076 1.00 77.66 193 THR A C 1
ATOM 1298 O O . THR A 1 193 ? 6.542 -12.570 -10.022 1.00 77.66 193 THR A O 1
ATOM 1302 N N . TYR A 1 194 ? 6.807 -10.840 -8.598 1.00 103.24 194 TYR A N 1
ATOM 1303 C CA . TYR A 1 194 ? 5.612 -10.130 -9.031 1.00 103.24 194 TYR A CA 1
ATOM 1304 C C . TYR A 1 194 ? 5.971 -9.064 -10.055 1.00 103.24 194 TYR A C 1
ATOM 1305 O O . TYR A 1 194 ? 6.992 -8.384 -9.922 1.00 103.24 194 TYR A O 1
ATOM 1314 N N . GLN A 1 195 ? 5.126 -8.927 -11.073 1.00 55.95 195 GLN A N 1
ATOM 1315 C CA . GLN A 1 195 ? 5.316 -7.943 -12.134 1.00 55.95 195 GLN A CA 1
ATOM 1316 C C . GLN A 1 195 ? 4.608 -6.666 -11.710 1.00 55.95 195 GLN A C 1
ATOM 1317 O O . GLN A 1 195 ? 3.405 -6.674 -11.442 1.00 55.95 195 GLN A O 1
ATOM 1323 N N . VAL A 1 196 ? 5.339 -5.561 -11.647 1.00 39.23 196 VAL A N 1
ATOM 1324 C CA . VAL A 1 196 ? 4.755 -4.264 -11.329 1.00 39.23 196 VAL A CA 1
ATOM 1325 C C . VAL A 1 196 ? 5.249 -3.264 -12.363 1.00 39.23 196 VAL A C 1
ATOM 1326 O O . VAL A 1 196 ? 6.412 -2.844 -12.329 1.00 39.23 196 VAL A O 1
ATOM 1330 N N . ASN A 1 197 ? 4.373 -2.891 -13.290 1.00 34.43 197 ASN A N 1
ATOM 1331 C CA . ASN A 1 197 ? 4.704 -1.873 -14.273 1.00 34.43 197 ASN A CA 1
ATOM 1332 C C . ASN A 1 197 ? 4.549 -0.490 -13.661 1.00 34.43 197 ASN A C 1
ATOM 1333 O O . ASN A 1 197 ? 3.644 -0.250 -12.859 1.00 34.43 197 ASN A O 1
ATOM 1338 N N . VAL A 1 198 ? 5.435 0.421 -14.044 1.00 39.98 198 VAL A N 1
ATOM 1339 C CA . VAL A 1 198 ? 5.355 1.818 -13.637 1.00 39.98 198 VAL A CA 1
ATOM 1340 C C . VAL A 1 198 ? 5.117 2.642 -14.891 1.00 39.98 198 VAL A C 1
ATOM 1341 O O . VAL A 1 198 ? 6.040 2.853 -15.686 1.00 39.98 198 VAL A O 1
ATOM 1345 N N . VAL A 1 199 ? 3.889 3.117 -15.065 1.00 51.80 199 VAL A N 1
ATOM 1346 C CA . VAL A 1 199 ? 3.467 3.799 -16.281 1.00 51.80 199 VAL A CA 1
ATOM 1347 C C . VAL A 1 199 ? 3.460 5.295 -16.025 1.00 51.80 199 VAL A C 1
ATOM 1348 O O . VAL A 1 199 ? 2.734 5.778 -15.149 1.00 51.80 199 VAL A O 1
ATOM 1352 N N . PHE A 1 200 ? 4.255 6.026 -16.795 1.00 103.24 200 PHE A N 1
ATOM 1353 C CA . PHE A 1 200 ? 4.300 7.475 -16.721 1.00 103.24 200 PHE A CA 1
ATOM 1354 C C . PHE A 1 200 ? 3.387 8.067 -17.784 1.00 103.24 200 PHE A C 1
ATOM 1355 O O . PHE A 1 200 ? 2.806 7.343 -18.595 1.00 103.24 200 PHE A O 1
ATOM 1363 N N . SER A 1 201 ? 3.259 9.391 -17.771 1.00 51.43 201 SER A N 1
ATOM 1364 C CA . SER A 1 201 ? 2.419 10.083 -18.736 1.00 51.43 201 SER A CA 1
ATOM 1365 C C . SER A 1 201 ? 2.747 11.567 -18.707 1.00 51.43 201 SER A C 1
ATOM 1366 O O . SER A 1 201 ? 3.604 12.021 -17.949 1.00 51.43 201 SER A O 1
ATOM 1369 N N . THR A 1 202 ? 2.048 12.322 -19.552 1.00 53.05 202 THR A N 1
ATOM 1370 C CA . THR A 1 202 ? 2.152 13.774 -19.574 1.00 53.05 202 THR A CA 1
ATOM 1371 C C . THR A 1 202 ? 0.804 14.448 -19.370 1.00 53.05 202 THR A C 1
ATOM 1372 O O . THR A 1 202 ? 0.721 15.678 -19.422 1.00 53.05 202 THR A O 1
ATOM 1376 N N . SER A 1 203 ? -0.249 13.671 -19.151 1.00 53.04 203 SER A N 1
ATOM 1377 C CA . SER A 1 203 ? -1.570 14.175 -18.823 1.00 53.04 203 SER A CA 1
ATOM 1378 C C . SER A 1 203 ? -2.120 13.395 -17.640 1.00 53.04 203 SER A C 1
ATOM 1379 O O . SER A 1 203 ? -1.834 12.203 -17.494 1.00 53.04 203 SER A O 1
ATOM 1382 N N . PRO A 1 204 ? -2.914 14.042 -16.775 1.00 63.56 204 PRO A N 1
ATOM 1383 C CA . PRO A 1 204 ? -3.477 13.371 -15.597 1.00 63.56 204 PRO A CA 1
ATOM 1384 C C . PRO A 1 204 ? -4.380 12.200 -15.966 1.00 63.56 204 PRO A C 1
ATOM 1385 O O . PRO A 1 204 ? -4.914 12.189 -17.074 1.00 63.56 204 PRO A O 1
ATOM 1389 N N . THR B 1 25 ? -61.651 -14.145 55.448 1.00 141.09 25 THR E N 1
ATOM 1390 C CA . THR B 1 25 ? -61.797 -15.396 56.181 1.00 141.09 25 THR E CA 1
ATOM 1391 C C . THR B 1 25 ? -60.886 -16.477 55.615 1.00 141.09 25 THR E C 1
ATOM 1392 O O . THR B 1 25 ? -60.989 -16.817 54.435 1.00 141.09 25 THR E O 1
ATOM 1396 N N . LEU B 1 26 ? -59.987 -17.000 56.453 1.00 132.50 26 LEU E N 1
ATOM 1397 C CA . LEU B 1 26 ? -59.201 -18.196 56.144 1.00 132.50 26 LEU E CA 1
ATOM 1398 C C . LEU B 1 26 ? -58.421 -18.024 54.836 1.00 132.50 26 LEU E C 1
ATOM 1399 O O . LEU B 1 26 ? -58.680 -18.676 53.824 1.00 132.50 26 LEU E O 1
ATOM 1404 N N . THR B 1 27 ? -57.475 -17.087 54.879 1.00 134.60 27 THR E N 1
ATOM 1405 C CA . THR B 1 27 ? -56.516 -16.878 53.797 1.00 134.60 27 THR E CA 1
ATOM 1406 C C . THR B 1 27 ? -55.278 -17.714 54.099 1.00 134.60 27 THR E C 1
ATOM 1407 O O . THR B 1 27 ? -54.441 -17.321 54.917 1.00 134.60 27 THR E O 1
ATOM 1411 N N . PHE B 1 28 ? -55.184 -18.886 53.466 1.00 127.19 28 PHE E N 1
ATOM 1412 C CA . PHE B 1 28 ? -54.217 -19.931 53.826 1.00 127.19 28 PHE E CA 1
ATOM 1413 C C . PHE B 1 28 ? -53.170 -19.595 52.744 1.00 127.19 28 PHE E C 1
ATOM 1414 O O . PHE B 1 28 ? -53.506 -19.414 51.574 1.00 127.19 28 PHE E O 1
ATOM 1422 N N . THR B 1 29 ? -51.918 -19.407 53.152 1.00 119.75 29 THR E N 1
ATOM 1423 C CA . THR B 1 29 ? -50.824 -19.115 52.234 1.00 119.75 29 THR E CA 1
ATOM 1424 C C . THR B 1 29 ? -50.177 -20.401 51.720 1.00 119.75 29 THR E C 1
ATOM 1425 O O . THR B 1 29 ? -50.487 -21.500 52.178 1.00 119.75 29 THR E O 1
ATOM 1429 N N . ASN B 1 30 ? -49.300 -20.257 50.715 1.00 106.30 30 ASN E N 1
ATOM 1430 C CA . ASN B 1 30 ? -48.531 -21.420 50.267 1.00 106.30 30 ASN E CA 1
ATOM 1431 C C . ASN B 1 30 ? -47.032 -21.173 50.140 1.00 106.30 30 ASN E C 1
ATOM 1432 O O . ASN B 1 30 ? -46.246 -22.046 50.515 1.00 106.30 30 ASN E O 1
ATOM 1437 N N . LEU B 1 31 ? -46.618 -20.007 49.633 1.00 95.77 31 LEU E N 1
ATOM 1438 C CA . LEU B 1 31 ? -45.206 -19.625 49.497 1.00 95.77 31 LEU E CA 1
ATOM 1439 C C . LEU B 1 31 ? -44.440 -20.626 48.620 1.00 95.77 31 LEU E C 1
ATOM 1440 O O . LEU B 1 31 ? -43.648 -21.444 49.086 1.00 95.77 31 LEU E O 1
ATOM 1445 N N . THR B 1 32 ? -44.759 -20.584 47.329 1.00 90.55 32 THR E N 1
ATOM 1446 C CA . THR B 1 32 ? -44.069 -21.369 46.313 1.00 90.55 32 THR E CA 1
ATOM 1447 C C . THR B 1 32 ? -42.942 -20.573 45.656 1.00 90.55 32 THR E C 1
ATOM 1448 O O . THR B 1 32 ? -42.962 -19.342 45.603 1.00 90.55 32 THR E O 1
ATOM 1452 N N . TYR B 1 33 ? -41.957 -21.307 45.139 1.00 84.64 33 TYR E N 1
ATOM 1453 C CA . TYR B 1 33 ? -40.790 -20.745 44.472 1.00 84.64 33 TYR E CA 1
ATOM 1454 C C . TYR B 1 33 ? -40.849 -21.000 42.971 1.00 84.64 33 TYR E C 1
ATOM 1455 O O . TYR B 1 33 ? -41.706 -21.739 42.480 1.00 84.64 33 TYR E O 1
ATOM 1464 N N . TRP B 1 34 ? -39.919 -20.381 42.246 1.00 85.94 34 TRP E N 1
ATOM 1465 C CA . TRP B 1 34 ? -39.721 -20.627 40.825 1.00 85.94 34 TRP E CA 1
ATOM 1466 C C . TRP B 1 34 ? -38.246 -20.488 40.481 1.00 85.94 34 TRP E C 1
ATOM 1467 O O . TRP B 1 34 ? -37.564 -19.587 40.978 1.00 85.94 34 TRP E O 1
ATOM 1478 N N . LEU B 1 35 ? -37.758 -21.386 39.631 1.00 65.31 35 LEU E N 1
ATOM 1479 C CA . LEU B 1 35 ? -36.401 -21.328 39.111 1.00 65.31 35 LEU E CA 1
ATOM 1480 C C . LEU B 1 35 ? -36.442 -21.446 37.597 1.00 65.31 35 LEU E C 1
ATOM 1481 O O . LEU B 1 35 ? -37.182 -22.268 37.050 1.00 65.31 35 LEU E O 1
ATOM 1486 N N . ILE B 1 36 ? -35.644 -20.624 36.922 1.00 61.92 36 ILE E N 1
ATOM 1487 C CA . ILE B 1 36 ? -35.649 -20.539 35.468 1.00 61.92 36 ILE E CA 1
ATOM 1488 C C . ILE B 1 36 ? -34.254 -20.852 34.949 1.00 61.92 36 ILE E C 1
ATOM 1489 O O . ILE B 1 36 ? -33.269 -20.256 35.400 1.00 61.92 36 ILE E O 1
ATOM 1494 N N . ASN B 1 37 ? -34.174 -21.782 34.004 1.00 69.64 37 ASN E N 1
ATOM 1495 C CA . ASN B 1 37 ? -32.934 -22.123 33.325 1.00 69.64 37 ASN E CA 1
ATOM 1496 C C . ASN B 1 37 ? -33.055 -21.743 31.856 1.00 69.64 37 ASN E C 1
ATOM 1497 O O . ASN B 1 37 ? -34.164 -21.639 31.324 1.00 69.64 37 ASN E O 1
ATOM 1502 N N . ALA B 1 38 ? -31.917 -21.536 31.202 1.00 81.62 38 ALA E N 1
ATOM 1503 C CA . ALA B 1 38 ? -31.886 -21.063 29.826 1.00 81.62 38 ALA E CA 1
ATOM 1504 C C . ALA B 1 38 ? -31.166 -22.063 28.933 1.00 81.62 38 ALA E C 1
ATOM 1505 O O . ALA B 1 38 ? -30.187 -22.689 29.347 1.00 81.62 38 ALA E O 1
ATOM 1507 N N . THR B 1 39 ? -31.650 -22.199 27.702 1.00 83.23 39 THR E N 1
ATOM 1508 C CA . THR B 1 39 ? -31.042 -23.105 26.739 1.00 83.23 39 THR E CA 1
ATOM 1509 C C . THR B 1 39 ? -31.298 -22.577 25.337 1.00 83.23 39 THR E C 1
ATOM 1510 O O . THR B 1 39 ? -32.130 -21.690 25.130 1.00 83.23 39 THR E O 1
ATOM 1514 N N . LEU B 1 40 ? -30.565 -23.134 24.380 1.00 92.89 40 LEU E N 1
ATOM 1515 C CA . LEU B 1 40 ? -30.722 -22.722 22.995 1.00 92.89 40 LEU E CA 1
ATOM 1516 C C . LEU B 1 40 ? -32.117 -23.088 22.500 1.00 92.89 40 LEU E C 1
ATOM 1517 O O . LEU B 1 40 ? -32.674 -24.111 22.909 1.00 92.89 40 LEU E O 1
ATOM 1522 N N . PRO B 1 41 ? -32.711 -22.274 21.629 1.00 102.01 41 PRO E N 1
ATOM 1523 C CA . PRO B 1 41 ? -34.005 -22.637 21.066 1.00 102.01 41 PRO E CA 1
ATOM 1524 C C . PRO B 1 41 ? -33.860 -23.810 20.115 1.00 102.01 41 PRO E C 1
ATOM 1525 O O . PRO B 1 41 ? -33.111 -23.737 19.126 1.00 102.01 41 PRO E O 1
ATOM 1529 N N . PRO B 1 42 ? -34.544 -24.928 20.383 1.00 101.50 42 PRO E N 1
ATOM 1530 C CA . PRO B 1 42 ? -34.400 -26.103 19.511 1.00 101.50 42 PRO E CA 1
ATOM 1531 C C . PRO B 1 42 ? -34.865 -25.900 18.078 1.00 101.50 42 PRO E C 1
ATOM 1532 O O . PRO B 1 42 ? -34.350 -26.589 17.187 1.00 101.50 42 PRO E O 1
ATOM 1536 N N . ALA B 1 43 ? -35.802 -24.991 17.812 1.00 97.05 43 ALA E N 1
ATOM 1537 C CA . ALA B 1 43 ? -36.339 -24.880 16.461 1.00 97.05 43 ALA E CA 1
ATOM 1538 C C . ALA B 1 43 ? -35.333 -24.252 15.506 1.00 97.05 43 ALA E C 1
ATOM 1539 O O . ALA B 1 43 ? -34.892 -24.906 14.555 1.00 97.05 43 ALA E O 1
ATOM 1541 N N . MET B 1 44 ? -34.965 -22.992 15.752 1.00 95.74 44 MET E N 1
ATOM 1542 C CA . MET B 1 44 ? -34.005 -22.266 14.925 1.00 95.74 44 MET E CA 1
ATOM 1543 C C . MET B 1 44 ? -34.468 -22.149 13.476 1.00 95.74 44 MET E C 1
ATOM 1544 O O . MET B 1 44 ? -35.527 -22.666 13.107 1.00 95.74 44 MET E O 1
ATOM 1549 N N . LYS B 1 45 ? -33.697 -21.444 12.652 1.00 81.28 45 LYS E N 1
ATOM 1550 C CA . LYS B 1 45 ? -33.940 -21.390 11.219 1.00 81.28 45 LYS E CA 1
ATOM 1551 C C . LYS B 1 45 ? -32.749 -21.974 10.478 1.00 81.28 45 LYS E C 1
ATOM 1552 O O . LYS B 1 45 ? -31.748 -22.376 11.075 1.00 81.28 45 LYS E O 1
ATOM 1558 N N . TYR B 1 46 ? -32.875 -22.006 9.157 1.00 89.79 46 TYR E N 1
ATOM 1559 C CA . TYR B 1 46 ? -31.812 -22.388 8.244 1.00 89.79 46 TYR E CA 1
ATOM 1560 C C . TYR B 1 46 ? -32.014 -21.638 6.937 1.00 89.79 46 TYR E C 1
ATOM 1561 O O . TYR B 1 46 ? -33.153 -21.449 6.496 1.00 89.79 46 TYR E O 1
ATOM 1570 N N . PRO B 1 47 ? -30.927 -21.198 6.296 1.00 77.85 47 PRO E N 1
ATOM 1571 C CA . PRO B 1 47 ? -31.058 -20.251 5.180 1.00 77.85 47 PRO E CA 1
ATOM 1572 C C . PRO B 1 47 ? -31.624 -20.841 3.900 1.00 77.85 47 PRO E C 1
ATOM 1573 O O . PRO B 1 47 ? -31.952 -20.072 2.986 1.00 77.85 47 PRO E O 1
ATOM 1577 N N . GLY B 1 48 ? -31.744 -22.158 3.790 1.00 86.69 48 GLY E N 1
ATOM 1578 C CA . GLY B 1 48 ? -32.270 -22.734 2.570 1.00 86.69 48 GLY E CA 1
ATOM 1579 C C . GLY B 1 48 ? -31.280 -22.651 1.417 1.00 86.69 48 GLY E C 1
ATOM 1580 O O . GLY B 1 48 ? -30.101 -22.340 1.581 1.00 86.69 48 GLY E O 1
ATOM 1581 N N . THR B 1 49 ? -31.796 -22.936 0.219 1.00 88.56 49 THR E N 1
ATOM 1582 C CA . THR B 1 49 ? -30.975 -22.988 -0.981 1.00 88.56 49 THR E CA 1
ATOM 1583 C C . THR B 1 49 ? -31.199 -21.837 -1.950 1.00 88.56 49 THR E C 1
ATOM 1584 O O . THR B 1 49 ? -30.247 -21.445 -2.633 1.00 88.56 49 THR E O 1
ATOM 1588 N N . ASP B 1 50 ? -32.410 -21.281 -2.030 1.00 95.96 50 ASP E N 1
ATOM 1589 C CA . ASP B 1 50 ? -32.657 -20.184 -2.959 1.00 95.96 50 ASP E CA 1
ATOM 1590 C C . ASP B 1 50 ? -31.939 -18.905 -2.560 1.00 95.96 50 ASP E C 1
ATOM 1591 O O . ASP B 1 50 ? -31.943 -17.947 -3.339 1.00 95.96 50 ASP E O 1
ATOM 1596 N N . THR B 1 51 ? -31.338 -18.862 -1.376 1.00 90.98 51 THR E N 1
ATOM 1597 C CA . THR B 1 51 ? -30.425 -17.782 -1.028 1.00 90.98 51 THR E CA 1
ATOM 1598 C C . THR B 1 51 ? -29.093 -17.894 -1.743 1.00 90.98 51 THR E C 1
ATOM 1599 O O . THR B 1 51 ? -28.187 -17.097 -1.463 1.00 90.98 51 THR E O 1
ATOM 1603 N N . THR B 1 52 ? -28.958 -18.859 -2.652 1.00 94.08 52 THR E N 1
ATOM 1604 C CA . THR B 1 52 ? -27.733 -19.097 -3.400 1.00 94.08 52 THR E CA 1
ATOM 1605 C C . THR B 1 52 ? -27.985 -18.986 -4.900 1.00 94.08 52 THR E C 1
ATOM 1606 O O . THR B 1 52 ? -27.526 -19.810 -5.692 1.00 94.08 52 THR E O 1
ATOM 1610 N N . ILE B 1 53 ? -28.738 -17.961 -5.307 1.00 102.16 53 ILE E N 1
ATOM 1611 C CA . ILE B 1 53 ? -28.788 -17.596 -6.718 1.00 102.16 53 ILE E CA 1
ATOM 1612 C C . ILE B 1 53 ? -27.443 -17.009 -7.129 1.00 102.16 53 ILE E C 1
ATOM 1613 O O . ILE B 1 53 ? -27.150 -16.882 -8.326 1.00 102.16 53 ILE E O 1
ATOM 1618 N N . THR B 1 54 ? -26.612 -16.656 -6.143 1.00 119.88 54 THR E N 1
ATOM 1619 C CA . THR B 1 54 ? -25.228 -16.200 -6.310 1.00 119.88 54 THR E CA 1
ATOM 1620 C C . THR B 1 54 ? -25.082 -15.182 -7.439 1.00 119.88 54 THR E C 1
ATOM 1621 O O . THR B 1 54 ? -24.017 -15.049 -8.041 1.00 119.88 54 THR E O 1
ATOM 1625 N N . ARG B 1 55 ? -26.150 -14.435 -7.727 1.00 126.85 55 ARG E N 1
ATOM 1626 C CA . ARG B 1 55 ? -26.129 -13.486 -8.827 1.00 126.85 55 ARG E CA 1
ATOM 1627 C C . ARG B 1 55 ? -27.243 -12.468 -8.668 1.00 126.85 55 ARG E C 1
ATOM 1628 O O . ARG B 1 55 ? -28.292 -12.755 -8.077 1.00 126.85 55 ARG E O 1
ATOM 1636 N N . SER B 1 56 ? -27.015 -11.283 -9.220 1.00 126.89 56 SER E N 1
ATOM 1637 C CA . SER B 1 56 ? -28.060 -10.325 -9.515 1.00 126.89 56 SER E CA 1
ATOM 1638 C C . SER B 1 56 ? -27.456 -9.302 -10.457 1.00 126.89 56 SER E C 1
ATOM 1639 O O . SER B 1 56 ? -26.252 -9.305 -10.713 1.00 126.89 56 SER E O 1
ATOM 1642 N N . ASP B 1 57 ? -28.316 -8.434 -10.968 1.00 142.83 57 ASP E N 1
ATOM 1643 C CA . ASP B 1 57 ? -27.896 -7.294 -11.764 1.00 142.83 57 ASP E CA 1
ATOM 1644 C C . ASP B 1 57 ? -27.446 -6.174 -10.827 1.00 142.83 57 ASP E C 1
ATOM 1645 O O . ASP B 1 57 ? -27.248 -6.382 -9.627 1.00 142.83 57 ASP E O 1
ATOM 1650 N N . SER B 1 58 ? -27.264 -4.972 -11.367 1.00 130.97 58 SER E N 1
ATOM 1651 C CA . SER B 1 58 ? -26.823 -3.826 -10.572 1.00 130.97 58 SER E CA 1
ATOM 1652 C C . SER B 1 58 ? -27.991 -3.310 -9.730 1.00 130.97 58 SER E C 1
ATOM 1653 O O . SER B 1 58 ? -28.548 -2.233 -9.952 1.00 130.97 58 SER E O 1
ATOM 1656 N N . SER B 1 59 ? -28.367 -4.117 -8.739 1.00 118.34 59 SER E N 1
ATOM 1657 C CA . SER B 1 59 ? -29.453 -3.785 -7.829 1.00 118.34 59 SER E CA 1
ATOM 1658 C C . SER B 1 59 ? -28.964 -3.486 -6.419 1.00 118.34 59 SER E C 1
ATOM 1659 O O . SER B 1 59 ? -29.783 -3.379 -5.500 1.00 118.34 59 SER E O 1
ATOM 1662 N N . GLY B 1 60 ? -27.657 -3.350 -6.222 1.00 101.83 60 GLY E N 1
ATOM 1663 C CA . GLY B 1 60 ? -27.122 -3.163 -4.889 1.00 101.83 60 GLY E CA 1
ATOM 1664 C C . GLY B 1 60 ? -27.042 -4.482 -4.154 1.00 101.83 60 GLY E C 1
ATOM 1665 O O . GLY B 1 60 ? -25.950 -5.013 -3.929 1.00 101.83 60 GLY E O 1
ATOM 1666 N N . TYR B 1 61 ? -28.198 -5.019 -3.771 1.00 94.04 61 TYR E N 1
ATOM 1667 C CA . TYR B 1 61 ? -28.261 -6.381 -3.259 1.00 94.04 61 TYR E CA 1
ATOM 1668 C C . TYR B 1 61 ? -27.821 -7.342 -4.357 1.00 94.04 61 TYR E C 1
ATOM 1669 O O . TYR B 1 61 ? -28.463 -7.426 -5.410 1.00 94.04 61 TYR E O 1
ATOM 1678 N N . ASN B 1 62 ? -26.728 -8.065 -4.120 1.00 90.40 62 ASN E N 1
ATOM 1679 C CA . ASN B 1 62 ? -26.162 -8.953 -5.125 1.00 90.40 62 ASN E CA 1
ATOM 1680 C C . ASN B 1 62 ? -26.852 -10.312 -5.169 1.00 90.40 62 ASN E C 1
ATOM 1681 O O . ASN B 1 62 ? -26.495 -11.152 -6.003 1.00 90.40 62 ASN E O 1
ATOM 1686 N N . ARG B 1 63 ? -27.829 -10.544 -4.297 1.00 100.44 63 ARG E N 1
ATOM 1687 C CA . ARG B 1 63 ? -28.561 -11.799 -4.260 1.00 100.44 63 ARG E CA 1
ATOM 1688 C C . ARG B 1 63 ? -30.043 -11.495 -4.425 1.00 100.44 63 ARG E C 1
ATOM 1689 O O . ARG B 1 63 ? -30.450 -10.338 -4.569 1.00 100.44 63 ARG E O 1
ATOM 1697 N N . TYR B 1 64 ? -30.861 -12.548 -4.395 1.00 90.62 64 TYR E N 1
ATOM 1698 C CA . TYR B 1 64 ? -32.307 -12.397 -4.447 1.00 90.62 64 TYR E CA 1
ATOM 1699 C C . TYR B 1 64 ? -33.015 -12.839 -3.177 1.00 90.62 64 TYR E C 1
ATOM 1700 O O . TYR B 1 64 ? -34.174 -12.465 -2.977 1.00 90.62 64 TYR E O 1
ATOM 1709 N N . VAL B 1 65 ? -32.359 -13.620 -2.324 1.00 80.70 65 VAL E N 1
ATOM 1710 C CA . VAL B 1 65 ? -32.937 -14.076 -1.067 1.00 80.70 65 VAL E CA 1
ATOM 1711 C C . VAL B 1 65 ? -31.924 -13.845 0.043 1.00 80.70 65 VAL E C 1
ATOM 1712 O O . VAL B 1 65 ? -30.785 -14.318 -0.043 1.00 80.70 65 VAL E O 1
ATOM 1716 N N . TYR B 1 66 ? -32.338 -13.130 1.084 1.00 90.22 66 TYR E N 1
ATOM 1717 C CA . TYR B 1 66 ? -31.507 -12.879 2.254 1.00 90.22 66 TYR E CA 1
ATOM 1718 C C . TYR B 1 66 ? -32.137 -13.516 3.482 1.00 90.22 66 TYR E C 1
ATOM 1719 O O . TYR B 1 66 ? -33.318 -13.293 3.767 1.00 90.22 66 TYR E O 1
ATOM 1728 N N . VAL B 1 67 ? -31.346 -14.305 4.202 1.00 72.61 67 VAL E N 1
ATOM 1729 C CA . VAL B 1 67 ? -31.747 -14.893 5.472 1.00 72.61 67 VAL E CA 1
ATOM 1730 C C . VAL B 1 67 ? -30.764 -14.413 6.528 1.00 72.61 67 VAL E C 1
ATOM 1731 O O . VAL B 1 67 ? -29.563 -14.698 6.439 1.00 72.61 67 VAL E O 1
ATOM 1735 N N . SER B 1 68 ? -31.269 -13.690 7.522 1.00 77.22 68 SER E N 1
ATOM 1736 C CA . SER B 1 68 ? -30.418 -13.130 8.561 1.00 77.22 68 SER E CA 1
ATOM 1737 C C . SER B 1 68 ? -31.265 -12.857 9.792 1.00 77.22 68 SER E C 1
ATOM 1738 O O . SER B 1 68 ? -32.494 -12.784 9.718 1.00 77.22 68 SER E O 1
ATOM 1741 N N . TYR B 1 69 ? -30.588 -12.701 10.927 1.00 81.52 69 TYR E N 1
ATOM 1742 C CA . TYR B 1 69 ? -31.245 -12.480 12.204 1.00 81.52 69 TYR E CA 1
ATOM 1743 C C . TYR B 1 69 ? -30.530 -11.377 12.969 1.00 81.52 69 TYR E C 1
ATOM 1744 O O . TYR B 1 69 ? -29.305 -11.248 12.904 1.00 81.52 69 TYR E O 1
ATOM 1753 N N . TYR B 1 70 ? -31.309 -10.584 13.701 1.00 83.60 70 TYR E N 1
ATOM 1754 C CA . TYR B 1 70 ? -30.768 -9.524 14.535 1.00 83.60 70 TYR E CA 1
ATOM 1755 C C . TYR B 1 70 ? -31.550 -9.464 15.838 1.00 83.60 70 TYR E C 1
ATOM 1756 O O . TYR B 1 70 ? -32.729 -9.820 15.887 1.00 83.60 70 TYR E O 1
ATOM 1765 N N . TYR B 1 71 ? -30.882 -9.003 16.892 1.00 80.52 71 TYR E N 1
ATOM 1766 C CA . TYR B 1 71 ? -31.478 -8.934 18.222 1.00 80.52 71 TYR E CA 1
ATOM 1767 C C . TYR B 1 71 ? -32.175 -7.589 18.380 1.00 80.52 71 TYR E C 1
ATOM 1768 O O . TYR B 1 71 ? -31.535 -6.536 18.300 1.00 80.52 71 TYR E O 1
ATOM 1777 N N . ASP B 1 72 ? -33.479 -7.621 18.606 1.00 80.95 72 ASP E N 1
ATOM 1778 C CA . ASP B 1 72 ? -34.219 -6.393 18.866 1.00 80.95 72 ASP E CA 1
ATOM 1779 C C . ASP B 1 72 ? -34.060 -6.003 20.329 1.00 80.95 72 ASP E C 1
ATOM 1780 O O . ASP B 1 72 ? -34.500 -6.752 21.210 1.00 80.95 72 ASP E O 1
ATOM 1785 N N . PRO B 1 73 ? -33.456 -4.854 20.637 1.00 85.98 73 PRO E N 1
ATOM 1786 C CA . PRO B 1 73 ? -33.282 -4.477 22.047 1.00 85.98 73 PRO E CA 1
ATOM 1787 C C . PRO B 1 73 ? -34.564 -4.023 22.717 1.00 85.98 73 PRO E C 1
ATOM 1788 O O . PRO B 1 73 ? -34.618 -3.996 23.953 1.00 85.98 73 PRO E O 1
ATOM 1792 N N . SER B 1 74 ? -35.593 -3.664 21.949 1.00 84.29 74 SER E N 1
ATOM 1793 C CA . SER B 1 74 ? -36.827 -3.169 22.551 1.00 84.29 74 SER E CA 1
ATOM 1794 C C . SER B 1 74 ? -37.570 -4.272 23.293 1.00 84.29 74 SER E C 1
ATOM 1795 O O . SER B 1 74 ? -38.124 -4.037 24.372 1.00 84.29 74 SER E O 1
ATOM 1798 N N . THR B 1 75 ? -37.596 -5.481 22.733 1.00 82.42 75 THR E N 1
ATOM 1799 C CA . THR B 1 75 ? -38.390 -6.564 23.294 1.00 82.42 75 THR E CA 1
ATOM 1800 C C . THR B 1 75 ? -37.652 -7.888 23.418 1.00 82.42 75 THR E C 1
ATOM 1801 O O . THR B 1 75 ? -38.195 -8.813 24.031 1.00 82.42 75 THR E O 1
ATOM 1805 N N . GLY B 1 76 ? -36.448 -8.015 22.868 1.00 73.74 76 GLY E N 1
ATOM 1806 C CA . GLY B 1 76 ? -35.698 -9.247 23.007 1.00 73.74 76 GLY E CA 1
ATOM 1807 C C . GLY B 1 76 ? -36.195 -10.410 22.182 1.00 73.74 76 GLY E C 1
ATOM 1808 O O . GLY B 1 76 ? -36.186 -11.545 22.665 1.00 73.74 76 GLY E O 1
ATOM 1809 N N . TYR B 1 77 ? -36.639 -10.166 20.954 1.00 79.81 77 TYR E N 1
ATOM 1810 C CA . TYR B 1 77 ? -37.052 -11.246 20.072 1.00 79.81 77 TYR E CA 1
ATOM 1811 C C . TYR B 1 77 ? -35.932 -11.602 19.104 1.00 79.81 77 TYR E C 1
ATOM 1812 O O . TYR B 1 77 ? -35.248 -10.723 18.573 1.00 79.81 77 TYR E O 1
ATOM 1821 N N . ASN B 1 78 ? -35.745 -12.901 18.877 1.00 73.36 78 ASN E N 1
ATOM 1822 C CA . ASN B 1 78 ? -34.760 -13.381 17.907 1.00 73.36 78 ASN E CA 1
ATOM 1823 C C . ASN B 1 78 ? -35.376 -13.355 16.508 1.00 73.36 78 ASN E C 1
ATOM 1824 O O . ASN B 1 78 ? -35.561 -14.377 15.846 1.00 73.36 78 ASN E O 1
ATOM 1829 N N . VAL B 1 79 ? -35.692 -12.139 16.060 1.00 76.80 79 VAL E N 1
ATOM 1830 C CA . VAL B 1 79 ? -36.342 -11.963 14.769 1.00 76.80 79 VAL E CA 1
ATOM 1831 C C . VAL B 1 79 ? -35.372 -12.310 13.649 1.00 76.80 79 VAL E C 1
ATOM 1832 O O . VAL B 1 79 ? -34.168 -12.028 13.729 1.00 76.80 79 VAL E O 1
ATOM 1836 N N . THR B 1 80 ? -35.892 -12.941 12.600 1.00 79.13 80 THR E N 1
ATOM 1837 C CA . THR B 1 80 ? -35.104 -13.337 11.436 1.00 79.13 80 THR E CA 1
ATOM 1838 C C . THR B 1 80 ? -35.720 -12.691 10.200 1.00 79.13 80 THR E C 1
ATOM 1839 O O . THR B 1 80 ? -36.658 -13.232 9.608 1.00 79.13 80 THR E O 1
ATOM 1843 N N . ARG B 1 81 ? -35.191 -11.533 9.818 1.00 78.82 81 ARG E N 1
ATOM 1844 C CA . ARG B 1 81 ? -35.689 -10.823 8.651 1.00 78.82 81 ARG E CA 1
ATOM 1845 C C . ARG B 1 81 ? -35.363 -11.584 7.371 1.00 78.82 81 ARG E C 1
ATOM 1846 O O . ARG B 1 81 ? -34.319 -12.229 7.251 1.00 78.82 81 ARG E O 1
ATOM 1854 N N . ILE B 1 82 ? -36.279 -11.503 6.409 1.00 79.77 82 ILE E N 1
ATOM 1855 C CA . ILE B 1 82 ? -36.114 -12.123 5.102 1.00 79.77 82 ILE E CA 1
ATOM 1856 C C . ILE B 1 82 ? -36.379 -11.071 4.037 1.00 79.77 82 ILE E C 1
ATOM 1857 O O . ILE B 1 82 ? -37.399 -10.374 4.089 1.00 79.77 82 ILE E O 1
ATOM 1862 N N . SER B 1 83 ? -35.468 -10.956 3.076 1.00 79.82 83 SER E N 1
ATOM 1863 C CA . SER B 1 83 ? -35.618 -10.042 1.954 1.00 79.82 83 SER E CA 1
ATOM 1864 C C . SER B 1 83 ? -35.978 -10.840 0.709 1.00 79.82 83 SER E C 1
ATOM 1865 O O . SER B 1 83 ? -35.254 -11.766 0.329 1.00 79.82 83 SER E O 1
ATOM 1868 N N . ILE B 1 84 ? -37.093 -10.480 0.082 1.00 87.56 84 ILE E N 1
ATOM 1869 C CA . ILE B 1 84 ? -37.595 -11.168 -1.099 1.00 87.56 84 ILE E CA 1
ATOM 1870 C C . ILE B 1 84 ? -37.765 -10.152 -2.216 1.00 87.56 84 ILE E C 1
ATOM 1871 O O . ILE B 1 84 ? -38.342 -9.079 -2.010 1.00 87.56 84 ILE E O 1
ATOM 1876 N N . VAL B 1 85 ? -37.262 -10.488 -3.396 1.00 90.35 85 VAL E N 1
ATOM 1877 C CA . VAL B 1 85 ? -37.380 -9.623 -4.561 1.00 90.35 85 VAL E CA 1
ATOM 1878 C C . VAL B 1 85 ? -38.649 -9.990 -5.314 1.00 90.35 85 VAL E C 1
ATOM 1879 O O . VAL B 1 85 ? -38.880 -11.164 -5.626 1.00 90.35 85 VAL E O 1
ATOM 1883 N N . GLY B 1 86 ? -39.475 -8.990 -5.600 1.00 106.05 86 GLY E N 1
ATOM 1884 C CA . GLY B 1 86 ? -40.721 -9.192 -6.319 1.00 106.05 86 GLY E CA 1
ATOM 1885 C C . GLY B 1 86 ? -40.618 -8.662 -7.738 1.00 106.05 86 GLY E C 1
ATOM 1886 O O . GLY B 1 86 ? -39.962 -7.651 -7.989 1.00 106.05 86 GLY E O 1
ATOM 1887 N N . PHE B 1 87 ? -41.271 -9.359 -8.662 1.00 119.25 87 PHE E N 1
ATOM 1888 C CA . PHE B 1 87 ? -41.233 -9.012 -10.075 1.00 119.25 87 PHE E CA 1
ATOM 1889 C C . PHE B 1 87 ? -42.523 -8.293 -10.448 1.00 119.25 87 PHE E C 1
ATOM 1890 O O . PHE B 1 87 ? -43.614 -8.859 -10.314 1.00 119.25 87 PHE E O 1
ATOM 1898 N N . THR B 1 88 ? -42.394 -7.053 -10.912 1.00 117.29 88 THR E N 1
ATOM 1899 C CA . THR B 1 88 ? -43.558 -6.234 -11.224 1.00 117.29 88 THR E CA 1
ATOM 1900 C C . THR B 1 88 ? -44.384 -6.874 -12.332 1.00 117.29 88 THR E C 1
ATOM 1901 O O . THR B 1 88 ? -43.838 -7.368 -13.323 1.00 117.29 88 THR E O 1
ATOM 1905 N N . GLY B 1 89 ? -45.704 -6.867 -12.158 1.00 118.03 89 GLY E N 1
ATOM 1906 C CA . GLY B 1 89 ? -46.602 -7.452 -13.129 1.00 118.03 89 GLY E CA 1
ATOM 1907 C C . GLY B 1 89 ? -46.444 -8.939 -13.333 1.00 118.03 89 GLY E C 1
ATOM 1908 O O . GLY B 1 89 ? -46.938 -9.464 -14.337 1.00 118.03 89 GLY E O 1
ATOM 1909 N N . ASP B 1 90 ? -45.778 -9.637 -12.420 1.00 118.38 90 ASP E N 1
ATOM 1910 C CA . ASP B 1 90 ? -45.478 -11.047 -12.609 1.00 118.38 90 ASP E CA 1
ATOM 1911 C C . ASP B 1 90 ? -45.477 -11.770 -11.269 1.00 118.38 90 ASP E C 1
ATOM 1912 O O . ASP B 1 90 ? -44.635 -11.482 -10.409 1.00 118.38 90 ASP E O 1
ATOM 1917 N N . PRO B 1 91 ? -46.395 -12.710 -11.054 1.00 111.21 91 PRO E N 1
ATOM 1918 C CA . PRO B 1 91 ? -46.369 -13.486 -9.810 1.00 111.21 91 PRO E CA 1
ATOM 1919 C C . PRO B 1 91 ? -45.086 -14.293 -9.707 1.00 111.21 91 PRO E C 1
ATOM 1920 O O . PRO B 1 91 ? -44.692 -14.987 -10.644 1.00 111.21 91 PRO E O 1
ATOM 1924 N N . THR B 1 92 ? -44.439 -14.205 -8.548 1.00 103.55 92 THR E N 1
ATOM 1925 C CA . THR B 1 92 ? -43.161 -14.859 -8.306 1.00 103.55 92 THR E CA 1
ATOM 1926 C C . THR B 1 92 ? -43.352 -15.975 -7.291 1.00 103.55 92 THR E C 1
ATOM 1927 O O . THR B 1 92 ? -43.920 -15.752 -6.217 1.00 103.55 92 THR E O 1
ATOM 1931 N N . ASN B 1 93 ? -42.877 -17.170 -7.631 1.00 98.80 93 ASN E N 1
ATOM 1932 C CA . ASN B 1 93 ? -43.066 -18.359 -6.812 1.00 98.80 93 ASN E CA 1
ATOM 1933 C C . ASN B 1 93 ? -41.709 -18.885 -6.369 1.00 98.80 93 ASN E C 1
ATOM 1934 O O . ASN B 1 93 ? -40.819 -19.094 -7.199 1.00 98.80 93 ASN E O 1
ATOM 1939 N N . TYR B 1 94 ? -41.556 -19.096 -5.066 1.00 96.36 94 TYR E N 1
ATOM 1940 C CA . TYR B 1 94 ? -40.353 -19.665 -4.480 1.00 96.36 94 TYR E CA 1
ATOM 1941 C C . TYR B 1 94 ? -40.642 -21.073 -3.978 1.00 96.36 94 TYR E C 1
ATOM 1942 O O . TYR B 1 94 ? -41.797 -21.463 -3.790 1.00 96.36 94 TYR E O 1
ATOM 1951 N N . THR B 1 95 ? -39.580 -21.840 -3.759 1.00 94.02 95 THR E N 1
ATOM 1952 C CA . THR B 1 95 ? -39.740 -23.225 -3.335 1.00 94.02 95 THR E CA 1
ATOM 1953 C C . THR B 1 95 ? -38.890 -23.608 -2.135 1.00 94.02 95 THR E C 1
ATOM 1954 O O . THR B 1 95 ? -39.280 -24.500 -1.379 1.00 94.02 95 THR E O 1
ATOM 1958 N N . ASN B 1 96 ? -37.736 -22.970 -1.931 1.00 87.43 96 ASN E N 1
ATOM 1959 C CA . ASN B 1 96 ? -36.833 -23.351 -0.839 1.00 87.43 96 ASN E CA 1
ATOM 1960 C C . ASN B 1 96 ? -36.196 -22.089 -0.259 1.00 87.43 96 ASN E C 1
ATOM 1961 O O . ASN B 1 96 ? -35.124 -21.668 -0.697 1.00 87.43 96 ASN E O 1
ATOM 1966 N N . VAL B 1 97 ? -36.836 -21.515 0.755 1.00 85.92 97 VAL E N 1
ATOM 1967 C CA . VAL B 1 97 ? -36.348 -20.304 1.412 1.00 85.92 97 VAL E CA 1
ATOM 1968 C C . VAL B 1 97 ? -35.922 -20.588 2.847 1.00 85.92 97 VAL E C 1
ATOM 1969 O O . VAL B 1 97 ? -34.764 -20.380 3.212 1.00 85.92 97 VAL E O 1
ATOM 1973 N N . LEU B 1 98 ? -36.844 -21.064 3.677 1.00 80.34 98 LEU E N 1
ATOM 1974 C CA . LEU B 1 98 ? -36.570 -21.341 5.079 1.00 80.34 98 LEU E CA 1
ATOM 1975 C C . LEU B 1 98 ? -36.738 -22.825 5.369 1.00 80.34 98 LEU E C 1
ATOM 1976 O O . LEU B 1 98 ? -37.674 -23.463 4.878 1.00 80.34 98 LEU E O 1
ATOM 1981 N N . GLN B 1 99 ? -35.826 -23.368 6.167 1.00 97.15 99 GLN E N 1
ATOM 1982 C CA . GLN B 1 99 ? -35.912 -24.737 6.652 1.00 97.15 99 GLN E CA 1
ATOM 1983 C C . GLN B 1 99 ? -36.090 -24.713 8.162 1.00 97.15 99 GLN E C 1
ATOM 1984 O O . GLN B 1 99 ? -35.317 -24.061 8.871 1.00 97.15 99 GLN E O 1
ATOM 1990 N N . LEU B 1 100 ? -37.111 -25.413 8.649 1.00 109.01 100 LEU E N 1
ATOM 1991 C CA . LEU B 1 100 ? -37.430 -25.455 10.070 1.00 109.01 100 LEU E CA 1
ATOM 1992 C C . LEU B 1 100 ? -37.358 -26.897 10.548 1.00 109.01 100 LEU E C 1
ATOM 1993 O O . LEU B 1 100 ? -38.057 -27.764 10.013 1.00 109.01 100 LEU E O 1
ATOM 1998 N N . CYS B 1 101 ? -36.521 -27.149 11.554 1.00 121.90 101 CYS E N 1
ATOM 1999 C CA . CYS B 1 101 ? -36.410 -28.480 12.137 1.00 121.90 101 CYS E CA 1
ATOM 2000 C C . CYS B 1 101 ? -35.674 -28.398 13.462 1.00 121.90 101 CYS E C 1
ATOM 2001 O O . CYS B 1 101 ? -34.668 -27.691 13.574 1.00 121.90 101 CYS E O 1
ATOM 2004 N N . ASN B 1 102 ? -36.178 -29.123 14.455 1.00 128.83 102 ASN E N 1
ATOM 2005 C CA . ASN B 1 102 ? -35.513 -29.187 15.746 1.00 128.83 102 ASN E CA 1
ATOM 2006 C C . ASN B 1 102 ? -34.186 -29.929 15.643 1.00 128.83 102 ASN E C 1
ATOM 2007 O O . ASN B 1 102 ? -34.056 -30.916 14.915 1.00 128.83 102 ASN E O 1
ATOM 2012 N N . LYS B 1 103 ? -33.186 -29.425 16.366 1.00 123.71 103 LYS E N 1
ATOM 2013 C CA . LYS B 1 103 ? -31.884 -30.067 16.442 1.00 123.71 103 LYS E CA 1
ATOM 2014 C C . LYS B 1 103 ? -31.638 -30.763 17.770 1.00 123.71 103 LYS E C 1
ATOM 2015 O O . LYS B 1 103 ? -30.793 -31.661 17.833 1.00 123.71 103 LYS E O 1
ATOM 2021 N N . TYR B 1 104 ? -32.368 -30.395 18.816 1.00 122.90 104 TYR E N 1
ATOM 2022 C CA . TYR B 1 104 ? -32.131 -30.913 20.154 1.00 122.90 104 TYR E CA 1
ATOM 2023 C C . TYR B 1 104 ? -33.330 -31.625 20.752 1.00 122.90 104 TYR E C 1
ATOM 2024 O O . TYR B 1 104 ? -33.149 -32.495 21.607 1.00 122.90 104 TYR E O 1
ATOM 2033 N N . TYR B 1 105 ? -34.542 -31.289 20.326 1.00 129.39 105 TYR E N 1
ATOM 2034 C CA . TYR B 1 105 ? -35.741 -31.879 20.904 1.00 129.39 105 TYR E CA 1
ATOM 2035 C C . TYR B 1 105 ? -35.975 -33.248 20.275 1.00 129.39 105 TYR E C 1
ATOM 2036 O O . TYR B 1 105 ? -36.245 -33.352 19.074 1.00 129.39 105 TYR E O 1
ATOM 2045 N N . SER B 1 106 ? -35.873 -34.298 21.094 1.00 145.31 106 SER E N 1
ATOM 2046 C CA . SER B 1 106 ? -35.584 -35.645 20.612 1.00 145.31 106 SER E CA 1
ATOM 2047 C C . SER B 1 106 ? -36.676 -36.251 19.738 1.00 145.31 106 SER E C 1
ATOM 2048 O O . SER B 1 106 ? -36.353 -37.019 18.826 1.00 145.31 106 SER E O 1
ATOM 2051 N N . GLY B 1 107 ? -37.943 -35.949 19.990 1.00 144.39 107 GLY E N 1
ATOM 2052 C CA . GLY B 1 107 ? -39.028 -36.616 19.300 1.00 144.39 107 GLY E CA 1
ATOM 2053 C C . GLY B 1 107 ? -39.602 -35.804 18.156 1.00 144.39 107 GLY E C 1
ATOM 2054 O O . GLY B 1 107 ? -38.886 -35.290 17.294 1.00 144.39 107 GLY E O 1
ATOM 2055 N N . THR B 1 108 ? -40.929 -35.688 18.158 1.00 135.46 108 THR E N 1
ATOM 2056 C CA . THR B 1 108 ? -41.670 -35.078 17.058 1.00 135.46 108 THR E CA 1
ATOM 2057 C C . THR B 1 108 ? -42.292 -33.765 17.523 1.00 135.46 108 THR E C 1
ATOM 2058 O O . THR B 1 108 ? -42.918 -33.707 18.586 1.00 135.46 108 THR E O 1
ATOM 2062 N N . LEU B 1 109 ? -42.120 -32.718 16.722 1.00 119.15 109 LEU E N 1
ATOM 2063 C CA . LEU B 1 109 ? -42.782 -31.447 16.956 1.00 119.15 109 LEU E CA 1
ATOM 2064 C C . LEU B 1 109 ? -44.108 -31.368 16.211 1.00 119.15 109 LEU E C 1
ATOM 2065 O O . LEU B 1 109 ? -44.505 -32.278 15.479 1.00 119.15 109 LEU E O 1
ATOM 2070 N N . TYR B 1 110 ? -44.795 -30.248 16.418 1.00 112.56 110 TYR E N 1
ATOM 2071 C CA . TYR B 1 110 ? -45.916 -29.832 15.591 1.00 112.56 110 TYR E CA 1
ATOM 2072 C C . TYR B 1 110 ? -45.791 -28.334 15.377 1.00 112.56 110 TYR E C 1
ATOM 2073 O O . TYR B 1 110 ? -45.654 -27.577 16.343 1.00 112.56 110 TYR E O 1
ATOM 2082 N N . ALA B 1 111 ? -45.833 -27.908 14.120 1.00 98.08 111 ALA E N 1
ATOM 2083 C CA . ALA B 1 111 ? -45.586 -26.522 13.765 1.00 98.08 111 ALA E CA 1
ATOM 2084 C C . ALA B 1 111 ? -46.765 -25.963 12.983 1.00 98.08 111 ALA E C 1
ATOM 2085 O O . ALA B 1 111 ? -47.554 -26.703 12.391 1.00 98.08 111 ALA E O 1
ATOM 2087 N N . LYS B 1 112 ? -46.882 -24.639 12.999 1.00 90.14 112 LYS E N 1
ATOM 2088 C CA . LYS B 1 112 ? -47.949 -23.963 12.279 1.00 90.14 112 LYS E CA 1
ATOM 2089 C C . LYS B 1 112 ? -47.529 -22.524 12.033 1.00 90.14 112 LYS E C 1
ATOM 2090 O O . LYS B 1 112 ? -46.593 -22.016 12.654 1.00 90.14 112 LYS E O 1
ATOM 2096 N N . LEU B 1 113 ? -48.236 -21.874 11.116 1.00 93.68 113 LEU E N 1
ATOM 2097 C CA . LEU B 1 113 ? -47.945 -20.503 10.721 1.00 93.68 113 LEU E CA 1
ATOM 2098 C C . LEU B 1 113 ? -49.120 -19.610 11.085 1.00 93.68 113 LEU E C 1
ATOM 2099 O O . LEU B 1 113 ? -50.271 -19.934 10.774 1.00 93.68 113 LEU E O 1
ATOM 2104 N N . VAL B 1 114 ? -48.830 -18.493 11.746 1.00 90.79 114 VAL E N 1
ATOM 2105 C CA . VAL B 1 114 ? -49.843 -17.526 12.147 1.00 90.79 114 VAL E CA 1
ATOM 2106 C C . VAL B 1 114 ? -49.383 -16.139 11.723 1.00 90.79 114 VAL E C 1
ATOM 2107 O O . VAL B 1 114 ? -48.305 -15.689 12.127 1.00 90.79 114 VAL E O 1
ATOM 2111 N N . ALA B 1 115 ? -50.198 -15.464 10.918 1.00 102.21 115 ALA E N 1
ATOM 2112 C CA . ALA B 1 115 ? -49.889 -14.108 10.501 1.00 102.21 115 ALA E CA 1
ATOM 2113 C C . ALA B 1 115 ? -50.238 -13.117 11.607 1.00 102.21 115 ALA E C 1
ATOM 2114 O O . ALA B 1 115 ? -51.060 -13.389 12.485 1.00 102.21 115 ALA E O 1
ATOM 2116 N N . VAL B 1 116 ? -49.595 -11.952 11.555 1.00 116.44 116 VAL E N 1
ATOM 2117 C CA . VAL B 1 116 ? -49.800 -10.926 12.571 1.00 116.44 116 VAL E CA 1
ATOM 2118 C C . VAL B 1 116 ? -50.263 -9.630 11.921 1.00 116.44 116 VAL E C 1
ATOM 2119 O O . VAL B 1 116 ? -51.346 -9.121 12.229 1.00 116.44 116 VAL E O 1
ATOM 2123 N N . GLY B 1 117 ? -49.450 -9.086 11.028 1.00 122.96 117 GLY E N 1
ATOM 2124 C CA . GLY B 1 117 ? -49.762 -7.815 10.411 1.00 122.96 117 GLY E CA 1
ATOM 2125 C C . GLY B 1 117 ? -48.510 -7.173 9.847 1.00 122.96 117 GLY E C 1
ATOM 2126 O O . GLY B 1 117 ? -47.492 -7.829 9.634 1.00 122.96 117 GLY E O 1
ATOM 2127 N N . THR B 1 118 ? -48.619 -5.871 9.604 1.00 121.28 118 THR E N 1
ATOM 2128 C CA . THR B 1 118 ? -47.529 -5.103 9.024 1.00 121.28 118 THR E CA 1
ATOM 2129 C C . THR B 1 118 ? -46.806 -4.293 10.092 1.00 121.28 118 THR E C 1
ATOM 2130 O O . THR B 1 118 ? -47.360 -3.984 11.149 1.00 121.28 118 THR E O 1
ATOM 2134 N N . VAL B 1 119 ? -45.553 -3.953 9.802 1.00 113.37 119 VAL E N 1
ATOM 2135 C CA . VAL B 1 119 ? -44.740 -3.093 10.654 1.00 113.37 119 VAL E CA 1
ATOM 2136 C C . VAL B 1 119 ? -44.266 -1.912 9.824 1.00 113.37 119 VAL E C 1
ATOM 2137 O O . VAL B 1 119 ? -43.749 -2.093 8.716 1.00 113.37 119 VAL E O 1
ATOM 2141 N N . GLY B 1 120 ? -44.443 -0.707 10.356 1.00 127.03 120 GLY E N 1
ATOM 2142 C CA . GLY B 1 120 ? -44.078 0.491 9.634 1.00 127.03 120 GLY E CA 1
ATOM 2143 C C . GLY B 1 120 ? -45.022 0.757 8.481 1.00 127.03 120 GLY E C 1
ATOM 2144 O O . GLY B 1 120 ? -46.076 0.136 8.332 1.00 127.03 120 GLY E O 1
ATOM 2145 N N . THR B 1 121 ? -44.625 1.708 7.640 1.00 138.56 121 THR E N 1
ATOM 2146 C CA . THR B 1 121 ? -45.435 2.075 6.482 1.00 138.56 121 THR E CA 1
ATOM 2147 C C . THR B 1 121 ? -44.555 2.804 5.483 1.00 138.56 121 THR E C 1
ATOM 2148 O O . THR B 1 121 ? -43.965 3.837 5.816 1.00 138.56 121 THR E O 1
ATOM 2152 N N . THR B 1 122 ? -44.464 2.270 4.269 1.00 139.39 122 THR E N 1
ATOM 2153 C CA . THR B 1 122 ? -43.777 2.934 3.171 1.00 139.39 122 THR E CA 1
ATOM 2154 C C . THR B 1 122 ? -44.741 3.596 2.199 1.00 139.39 122 THR E C 1
ATOM 2155 O O . THR B 1 122 ? -44.300 4.111 1.166 1.00 139.39 122 THR E O 1
ATOM 2159 N N . ASN B 1 123 ? -46.039 3.590 2.504 1.00 141.61 123 ASN E N 1
ATOM 2160 C CA . ASN B 1 123 ? -47.084 4.133 1.640 1.00 141.61 123 ASN E CA 1
ATOM 2161 C C . ASN B 1 123 ? -47.113 3.456 0.275 1.00 141.61 123 ASN E C 1
ATOM 2162 O O . ASN B 1 123 ? -47.527 4.065 -0.716 1.00 141.61 123 ASN E O 1
ATOM 2167 N N . TYR B 1 124 ? -46.676 2.199 0.205 1.00 129.27 124 TYR E N 1
ATOM 2168 C CA . TYR B 1 124 ? -46.692 1.434 -1.034 1.00 129.27 124 TYR E CA 1
ATOM 2169 C C . TYR B 1 124 ? -47.464 0.130 -0.897 1.00 129.27 124 TYR E C 1
ATOM 2170 O O . TYR B 1 124 ? -47.474 -0.673 -1.837 1.00 129.27 124 TYR E O 1
ATOM 2179 N N . GLU B 1 125 ? -48.111 -0.102 0.247 1.00 134.83 125 GLU E N 1
ATOM 2180 C CA . GLU B 1 125 ? -48.834 -1.348 0.463 1.00 134.83 125 GLU E CA 1
ATOM 2181 C C . GLU B 1 125 ? -49.998 -1.525 -0.501 1.00 134.83 125 GLU E C 1
ATOM 2182 O O . GLU B 1 125 ? -50.436 -2.659 -0.721 1.00 134.83 125 GLU E O 1
ATOM 2188 N N . SER B 1 126 ? -50.507 -0.437 -1.082 1.00 127.07 126 SER E N 1
ATOM 2189 C CA . SER B 1 126 ? -51.600 -0.548 -2.040 1.00 127.07 126 SER E CA 1
ATOM 2190 C C . SER B 1 126 ? -51.184 -1.273 -3.312 1.00 127.07 126 SER E C 1
ATOM 2191 O O . SER B 1 126 ? -52.053 -1.707 -4.074 1.00 127.07 126 SER E O 1
ATOM 2194 N N . TYR B 1 127 ? -49.883 -1.410 -3.559 1.00 121.00 127 TYR E N 1
ATOM 2195 C CA . TYR B 1 127 ? -49.391 -2.045 -4.773 1.00 121.00 127 TYR E CA 1
ATOM 2196 C C . TYR B 1 127 ? -49.186 -3.546 -4.625 1.00 121.00 127 TYR E C 1
ATOM 2197 O O . TYR B 1 127 ? -49.063 -4.240 -5.639 1.00 121.00 127 TYR E O 1
ATOM 2206 N N . ILE B 1 128 ? -49.148 -4.064 -3.400 1.00 121.22 128 ILE E N 1
ATOM 2207 C CA . ILE B 1 128 ? -48.983 -5.496 -3.186 1.00 121.22 128 ILE E CA 1
ATOM 2208 C C . ILE B 1 128 ? -50.336 -6.169 -3.352 1.00 121.22 128 ILE E C 1
ATOM 2209 O O . ILE B 1 128 ? -51.127 -6.247 -2.405 1.00 121.22 128 ILE E O 1
ATOM 2214 N N . LYS B 1 129 ? -50.617 -6.649 -4.564 1.00 125.08 129 LYS E N 1
ATOM 2215 C CA . LYS B 1 129 ? -51.907 -7.269 -4.834 1.00 125.08 129 LYS E CA 1
ATOM 2216 C C . LYS B 1 129 ? -52.074 -8.599 -4.113 1.00 125.08 129 LYS E C 1
ATOM 2217 O O . LYS B 1 129 ? -53.209 -8.995 -3.829 1.00 125.08 129 LYS E O 1
ATOM 2223 N N . ASP B 1 130 ? -50.980 -9.292 -3.809 1.00 121.50 130 ASP E N 1
ATOM 2224 C CA . ASP B 1 130 ? -51.061 -10.561 -3.101 1.00 121.50 130 ASP E CA 1
ATOM 2225 C C . ASP B 1 130 ? -49.700 -10.884 -2.506 1.00 121.50 130 ASP E C 1
ATOM 2226 O O . ASP B 1 130 ? -48.667 -10.431 -3.005 1.00 121.50 130 ASP E O 1
ATOM 2231 N N . PHE B 1 131 ? -49.718 -11.674 -1.435 1.00 114.15 131 PHE E N 1
ATOM 2232 C CA . PHE B 1 131 ? -48.499 -12.180 -0.819 1.00 114.15 131 PHE E CA 1
ATOM 2233 C C . PHE B 1 131 ? -48.851 -13.437 -0.044 1.00 114.15 131 PHE E C 1
ATOM 2234 O O . PHE B 1 131 ? -49.895 -13.484 0.614 1.00 114.15 131 PHE E O 1
ATOM 2242 N N . ARG B 1 132 ? -47.989 -14.446 -0.120 1.00 112.43 132 ARG E N 1
ATOM 2243 C CA . ARG B 1 132 ? -48.259 -15.735 0.494 1.00 112.43 132 ARG E CA 1
ATOM 2244 C C . ARG B 1 132 ? -47.000 -16.285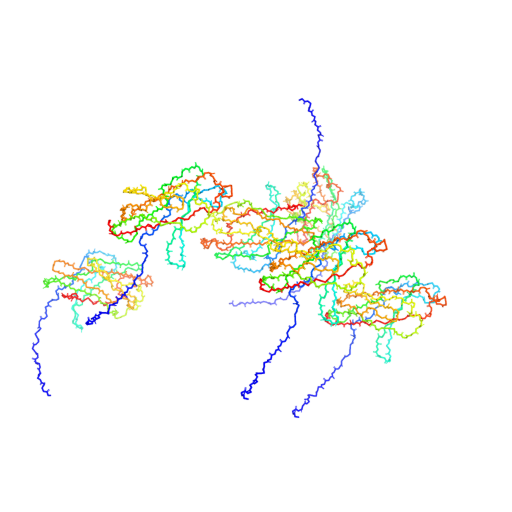 1.144 1.00 112.43 132 ARG E C 1
ATOM 2245 O O . ARG B 1 132 ? -45.881 -16.011 0.704 1.00 112.43 132 ARG E O 1
ATOM 2253 N N . VAL B 1 133 ? -47.200 -17.058 2.207 1.00 113.07 133 VAL E N 1
ATOM 2254 C CA . VAL B 1 133 ? -46.154 -17.861 2.827 1.00 113.07 133 VAL E CA 1
ATOM 2255 C C . VAL B 1 133 ? -46.728 -19.253 3.040 1.00 113.07 133 VAL E C 1
ATOM 2256 O O . VAL B 1 133 ? -47.842 -19.393 3.557 1.00 113.07 133 VAL E O 1
ATOM 2260 N N . TYR B 1 134 ? -45.980 -20.279 2.642 1.00 106.58 134 TYR E N 1
ATOM 2261 C CA . TYR B 1 134 ? -46.554 -21.615 2.571 1.00 106.58 134 TYR E CA 1
ATOM 2262 C C . TYR B 1 134 ? -45.456 -22.663 2.647 1.00 106.58 134 TYR E C 1
ATOM 2263 O O . TYR B 1 134 ? -44.287 -22.392 2.363 1.00 106.58 134 TYR E O 1
ATOM 2272 N N . PHE B 1 135 ? -45.859 -23.872 3.032 1.00 109.76 135 PHE E N 1
ATOM 2273 C CA . PHE B 1 135 ? -44.976 -25.025 3.034 1.00 109.76 135 PHE E CA 1
ATOM 2274 C C . PHE B 1 135 ? -44.965 -25.685 1.660 1.00 109.76 135 PHE E C 1
ATOM 2275 O O . PHE B 1 135 ? -45.885 -25.519 0.854 1.00 109.76 135 PHE E O 1
ATOM 2283 N N . VAL B 1 136 ? -43.904 -26.442 1.394 1.00 106.65 136 VAL E N 1
ATOM 2284 C CA . VAL B 1 136 ? -43.821 -27.196 0.149 1.00 106.65 136 VAL E CA 1
ATOM 2285 C C . VAL B 1 136 ? -43.589 -28.678 0.429 1.00 106.65 136 VAL E C 1
ATOM 2286 O O . VAL B 1 136 ? -44.235 -29.537 -0.179 1.00 106.65 136 VAL E O 1
ATOM 2290 N N . ASN B 1 137 ? -42.672 -28.994 1.346 1.00 121.18 137 ASN E N 1
ATOM 2291 C CA . ASN B 1 137 ? -42.284 -30.388 1.527 1.00 121.18 137 ASN E CA 1
ATOM 2292 C C . ASN B 1 137 ? -43.399 -31.167 2.228 1.00 121.18 137 ASN E C 1
ATOM 2293 O O . ASN B 1 137 ? -43.865 -32.170 1.674 1.00 121.18 137 ASN E O 1
ATOM 2298 N N . PRO B 1 138 ? -43.864 -30.776 3.420 1.00 125.93 138 PRO E N 1
ATOM 2299 C CA . PRO B 1 138 ? -45.051 -31.441 3.976 1.00 125.93 138 PRO E CA 1
ATOM 2300 C C . PRO B 1 138 ? -46.316 -30.703 3.560 1.00 125.93 138 PRO E C 1
ATOM 2301 O O . PRO B 1 138 ? -46.346 -29.471 3.519 1.00 125.93 138 PRO E O 1
ATOM 2305 N N . THR B 1 139 ? -47.362 -31.462 3.251 1.00 145.09 139 THR E N 1
ATOM 2306 C CA . THR B 1 139 ? -48.651 -30.904 2.866 1.00 145.09 139 THR E CA 1
ATOM 2307 C C . THR B 1 139 ? -49.656 -31.122 3.990 1.00 145.09 139 THR E C 1
ATOM 2308 O O . THR B 1 139 ? -49.573 -32.118 4.717 1.00 145.09 139 THR E O 1
ATOM 2312 N N . THR B 1 140 ? -50.599 -30.195 4.129 1.00 146.32 140 THR E N 1
ATOM 2313 C CA . THR B 1 140 ? -51.571 -30.244 5.214 1.00 146.32 140 THR E CA 1
ATOM 2314 C C . THR B 1 140 ? -52.783 -29.397 4.834 1.00 146.32 140 THR E C 1
ATOM 2315 O O . THR B 1 140 ? -52.964 -29.024 3.672 1.00 146.32 140 THR E O 1
ATOM 2319 N N . THR B 1 141 ? -53.614 -29.091 5.834 1.00 147.72 141 THR E N 1
ATOM 2320 C CA . THR B 1 141 ? -54.770 -28.206 5.735 1.00 147.72 141 THR E CA 1
ATOM 2321 C C . THR B 1 141 ? -54.251 -26.808 5.391 1.00 147.72 141 THR E C 1
ATOM 2322 O O . THR B 1 141 ? -53.031 -26.619 5.411 1.00 147.72 141 THR E O 1
ATOM 2326 N N . PRO B 1 142 ? -55.114 -25.765 5.182 1.00 140.99 142 PRO E N 1
ATOM 2327 C CA . PRO B 1 142 ? -54.894 -24.830 4.060 1.00 140.99 142 PRO E CA 1
ATOM 2328 C C . PRO B 1 142 ? -53.451 -24.623 3.619 1.00 140.99 142 PRO E C 1
ATOM 2329 O O . PRO B 1 142 ? -53.189 -24.574 2.413 1.00 140.99 142 PRO E O 1
ATOM 2333 N N . ASN B 1 143 ? -52.522 -24.457 4.561 1.00 131.88 143 ASN E N 1
ATOM 2334 C CA . ASN B 1 143 ? -51.087 -24.534 4.272 1.00 131.88 143 ASN E CA 1
ATOM 2335 C C . ASN B 1 143 ? -50.599 -23.310 3.500 1.00 131.88 143 ASN E C 1
ATOM 2336 O O . ASN B 1 143 ? -49.651 -23.393 2.718 1.00 131.88 143 ASN E O 1
ATOM 2341 N N . TYR B 1 144 ? -51.251 -22.169 3.714 1.00 131.27 144 TYR E N 1
ATOM 2342 C CA . TYR B 1 144 ? -50.731 -20.899 3.223 1.00 131.27 144 TYR E CA 1
ATOM 2343 C C . TYR B 1 144 ? -51.415 -19.732 3.920 1.00 131.27 144 TYR E C 1
ATOM 2344 O O . TYR B 1 144 ? -52.646 -19.676 3.995 1.00 131.27 144 TYR E O 1
ATOM 2353 N N . VAL B 1 145 ? -50.624 -18.807 4.452 1.00 120.42 145 VAL E N 1
ATOM 2354 C CA . VAL B 1 145 ? -51.129 -17.544 4.971 1.00 120.42 145 VAL E CA 1
ATOM 2355 C C . VAL B 1 145 ? -51.026 -16.516 3.858 1.00 120.42 145 VAL E C 1
ATOM 2356 O O . VAL B 1 145 ? -50.031 -16.482 3.124 1.00 120.42 145 VAL E O 1
ATOM 2360 N N . GLN B 1 146 ? -52.053 -15.688 3.718 1.00 124.46 146 GLN E N 1
ATOM 2361 C CA . GLN B 1 146 ? -52.133 -14.747 2.616 1.00 124.46 146 GLN E CA 1
ATOM 2362 C C . GLN B 1 146 ? -52.375 -13.339 3.137 1.00 124.46 146 GLN E C 1
ATOM 2363 O O . GLN B 1 146 ? -52.987 -13.143 4.191 1.00 124.46 146 GLN E O 1
ATOM 2369 N N . PHE B 1 147 ? -51.883 -12.362 2.384 1.00 136.69 147 PHE E N 1
ATOM 2370 C CA . PHE B 1 147 ? -52.069 -10.955 2.688 1.00 136.69 147 PHE E CA 1
ATOM 2371 C C . PHE B 1 147 ? -52.713 -10.256 1.500 1.00 136.69 147 PHE E C 1
ATOM 2372 O O . PHE B 1 147 ? -52.616 -10.719 0.360 1.00 136.69 147 PHE E O 1
ATOM 2380 N N . GLN B 1 148 ? -53.369 -9.132 1.777 1.00 151.53 148 GLN E N 1
ATOM 2381 C CA . GLN B 1 148 ? -53.958 -8.277 0.747 1.00 151.53 148 GLN E CA 1
ATOM 2382 C C . GLN B 1 148 ? -53.511 -6.852 1.051 1.00 151.53 148 GLN E C 1
ATOM 2383 O O . GLN B 1 148 ? -54.201 -6.114 1.759 1.00 151.53 148 GLN E O 1
ATOM 2389 N N . GLY B 1 149 ? -52.356 -6.469 0.513 1.00 153.57 149 GLY E N 1
ATOM 2390 C CA . GLY B 1 149 ? -51.799 -5.160 0.782 1.00 153.57 149 GLY E CA 1
ATOM 2391 C C . GLY B 1 149 ? -51.531 -4.931 2.254 1.00 153.57 149 GLY E C 1
ATOM 2392 O O . GLY B 1 149 ? -50.631 -5.545 2.833 1.00 153.57 149 GLY E O 1
ATOM 2393 N N . THR B 1 150 ? -52.313 -4.048 2.872 1.00 164.85 150 THR E N 1
ATOM 2394 C CA . THR B 1 150 ? -52.172 -3.763 4.294 1.00 164.85 150 THR E CA 1
ATOM 2395 C C . THR B 1 150 ? -52.934 -4.758 5.161 1.00 164.85 150 THR E C 1
ATOM 2396 O O . THR B 1 150 ? -52.409 -5.222 6.178 1.00 164.85 150 THR E O 1
ATOM 2400 N N . SER B 1 151 ? -54.158 -5.103 4.772 1.00 165.36 151 SER E N 1
ATOM 2401 C CA . SER B 1 151 ? -54.994 -5.974 5.580 1.00 165.36 151 SER E CA 1
ATOM 2402 C C . SER B 1 151 ? -54.600 -7.438 5.389 1.00 165.36 151 SER E C 1
ATOM 2403 O O . SER B 1 151 ? -53.854 -7.802 4.476 1.00 165.36 151 SER E O 1
ATOM 2406 N N . VAL B 1 152 ? -55.120 -8.283 6.275 1.00 151.43 152 VAL E N 1
ATOM 2407 C CA . VAL B 1 152 ? -54.845 -9.715 6.278 1.00 151.43 152 VAL E CA 1
ATOM 2408 C C . VAL B 1 152 ? -56.110 -10.446 5.856 1.00 151.43 152 VAL E C 1
ATOM 2409 O O . VAL B 1 152 ? -57.181 -10.230 6.435 1.00 151.43 152 VAL E O 1
ATOM 2413 N N . THR B 1 153 ? -55.988 -11.312 4.849 1.00 154.16 153 THR E N 1
ATOM 2414 C CA . THR B 1 153 ? -57.131 -12.066 4.351 1.00 154.16 153 THR E CA 1
ATOM 2415 C C . THR B 1 153 ? -57.177 -13.504 4.850 1.00 154.16 153 THR E C 1
ATOM 2416 O O . THR B 1 153 ? -58.268 -14.080 4.922 1.00 154.16 153 THR E O 1
ATOM 2420 N N . GLN B 1 154 ? -56.036 -14.096 5.193 1.00 141.58 154 GLN E N 1
ATOM 2421 C CA . GLN B 1 154 ? -55.979 -15.443 5.742 1.00 141.58 154 GLN E CA 1
ATOM 2422 C C . GLN B 1 154 ? -55.269 -15.392 7.085 1.00 141.58 154 GLN E C 1
ATOM 2423 O O . GLN B 1 154 ? -54.165 -14.849 7.186 1.00 141.58 154 GLN E O 1
ATOM 2429 N N . SER B 1 155 ? -55.898 -15.964 8.111 1.00 129.11 155 SER E N 1
ATOM 2430 C CA . SER B 1 155 ? -55.389 -15.805 9.472 1.00 129.11 155 SER E CA 1
ATOM 2431 C C . SER B 1 155 ? -54.209 -16.732 9.745 1.00 129.11 155 SER E C 1
ATOM 2432 O O . SER B 1 155 ? -53.095 -16.275 10.016 1.00 129.11 155 SER E O 1
ATOM 2435 N N . ALA B 1 156 ? -54.434 -18.041 9.669 1.00 114.64 156 ALA E N 1
ATOM 2436 C CA . ALA B 1 156 ? -53.411 -18.996 10.061 1.00 114.64 156 ALA E CA 1
ATOM 2437 C C . ALA B 1 156 ? -53.598 -20.296 9.297 1.00 114.64 156 ALA E C 1
ATOM 2438 O O . ALA B 1 156 ? -54.676 -20.584 8.771 1.00 114.64 156 ALA E O 1
ATOM 2440 N N . THR B 1 157 ? -52.527 -21.080 9.246 1.00 117.78 157 THR E N 1
ATOM 2441 C CA . THR B 1 157 ? -52.525 -22.374 8.589 1.00 117.78 157 THR E CA 1
ATOM 2442 C C . THR B 1 157 ? -52.808 -23.473 9.607 1.00 117.78 157 THR E C 1
ATOM 2443 O O . THR B 1 157 ? -52.961 -23.229 10.805 1.00 117.78 157 THR E O 1
ATOM 2447 N N . GLY B 1 158 ? -52.881 -24.705 9.113 1.00 116.58 158 GLY E N 1
ATOM 2448 C CA . GLY B 1 158 ? -53.020 -25.849 9.985 1.00 116.58 158 GLY E CA 1
ATOM 2449 C C . GLY B 1 158 ? -51.683 -26.360 10.478 1.00 116.58 158 GLY E C 1
ATOM 2450 O O . GLY B 1 158 ? -50.617 -25.938 10.034 1.00 116.58 158 GLY E O 1
ATOM 2451 N N . SER B 1 159 ? -51.753 -27.295 11.420 1.00 116.72 159 SER E N 1
ATOM 2452 C CA . SER B 1 159 ? -50.547 -27.861 12.000 1.00 116.72 159 SER E CA 1
ATOM 2453 C C . SER B 1 159 ? -49.793 -28.701 10.975 1.00 116.72 159 SER E C 1
ATOM 2454 O O . SER B 1 159 ? -50.386 -29.331 10.095 1.00 116.72 159 SER E O 1
ATOM 2457 N N . VAL B 1 160 ? -48.469 -28.701 11.096 1.00 114.49 160 VAL E N 1
ATOM 2458 C CA . VAL B 1 160 ? -47.596 -29.514 10.260 1.00 114.49 160 VAL E CA 1
ATOM 2459 C C . VAL B 1 160 ? -46.644 -30.280 11.168 1.00 114.49 160 VAL E C 1
ATOM 2460 O O . VAL B 1 160 ? -46.175 -29.751 12.183 1.00 114.49 160 VAL E O 1
ATOM 2464 N N . SER B 1 161 ? -46.382 -31.536 10.820 1.00 120.74 161 SER E N 1
ATOM 2465 C CA . SER B 1 161 ? -45.570 -32.425 11.639 1.00 120.74 161 SER E CA 1
ATOM 2466 C C . SER B 1 161 ? -44.142 -32.460 11.114 1.00 120.74 161 SER E C 1
ATOM 2467 O O . SER B 1 161 ? -43.923 -32.544 9.901 1.00 120.74 161 SER E O 1
ATOM 2470 N N . ILE B 1 162 ? -43.177 -32.394 12.027 1.00 120.84 162 ILE E N 1
ATOM 2471 C CA . ILE B 1 162 ? -41.762 -32.469 11.691 1.00 120.84 162 ILE E CA 1
ATOM 2472 C C . ILE B 1 162 ? -41.072 -33.370 12.706 1.00 120.84 162 ILE E C 1
ATOM 2473 O O . ILE B 1 162 ? -41.433 -33.382 13.888 1.00 120.84 162 ILE E O 1
ATOM 2478 N N . GLY B 1 163 ? -40.095 -34.142 12.237 1.00 130.57 163 GLY E N 1
ATOM 2479 C CA . GLY B 1 163 ? -39.396 -35.082 13.079 1.00 130.57 163 GLY E CA 1
ATOM 2480 C C . GLY B 1 163 ? -37.933 -34.734 13.267 1.00 130.57 163 GLY E C 1
ATOM 2481 O O . GLY B 1 163 ? -37.450 -33.696 12.805 1.00 130.57 163 GLY E O 1
ATOM 2482 N N . PRO B 1 164 ? -37.198 -35.607 13.954 1.00 130.32 164 PRO E N 1
ATOM 2483 C CA . PRO B 1 164 ? -35.784 -35.324 14.235 1.00 130.32 164 PRO E CA 1
ATOM 2484 C C . PRO B 1 164 ? -34.920 -35.553 13.004 1.00 130.32 164 PRO E C 1
ATOM 2485 O O . PRO B 1 164 ? -34.919 -36.639 12.422 1.00 130.32 164 PRO E O 1
ATOM 2489 N N . GLY B 1 165 ? -34.178 -34.520 12.616 1.00 131.37 165 GLY E N 1
ATOM 2490 C CA . GLY B 1 165 ? -33.200 -34.644 11.553 1.00 131.37 165 GLY E CA 1
ATOM 2491 C C . GLY B 1 165 ? -33.641 -34.079 10.219 1.00 131.37 165 GLY E C 1
ATOM 2492 O O . GLY B 1 165 ? -32.863 -33.398 9.544 1.00 131.37 165 GLY E O 1
ATOM 2493 N N . GLN B 1 166 ? -34.882 -34.344 9.826 1.00 132.98 166 GLN E N 1
ATOM 2494 C CA . GLN B 1 166 ? -35.432 -33.802 8.594 1.00 132.98 166 GLN E CA 1
ATOM 2495 C C . GLN B 1 166 ? -36.085 -32.457 8.879 1.00 132.98 166 GLN E C 1
ATOM 2496 O O . GLN B 1 166 ? -36.544 -32.196 9.994 1.00 132.98 166 GLN E O 1
ATOM 2502 N N . CYS B 1 167 ? -36.119 -31.600 7.863 1.00 124.11 167 CYS E N 1
ATOM 2503 C CA . CYS B 1 167 ? -36.582 -30.231 8.025 1.00 124.11 167 CYS E CA 1
ATOM 2504 C C . CYS B 1 167 ? -37.663 -29.899 7.008 1.00 124.11 167 CYS E C 1
ATOM 2505 O O . CYS B 1 167 ? -37.543 -30.229 5.825 1.00 124.11 167 CYS E O 1
ATOM 2508 N N . ALA B 1 168 ? -38.716 -29.241 7.482 1.00 116.62 168 ALA E N 1
ATOM 2509 C CA . ALA B 1 168 ? -39.747 -28.722 6.602 1.00 116.62 168 ALA E CA 1
ATOM 2510 C C . ALA B 1 168 ? -39.218 -27.511 5.846 1.00 116.62 168 ALA E C 1
ATOM 2511 O O . ALA B 1 168 ? -38.267 -26.854 6.274 1.00 116.62 168 ALA E O 1
ATOM 2513 N N . THR B 1 169 ? -39.844 -27.221 4.712 1.00 110.96 169 THR E N 1
ATOM 2514 C CA . THR B 1 169 ? -39.413 -26.140 3.840 1.00 110.96 169 THR E CA 1
ATOM 2515 C C . THR B 1 169 ? -40.532 -25.123 3.671 1.00 110.96 169 THR E C 1
ATOM 2516 O O . THR B 1 169 ? -41.705 -25.488 3.550 1.00 110.96 169 THR E O 1
ATOM 2520 N N . VAL B 1 170 ? -40.162 -23.845 3.664 1.00 93.86 170 VAL E N 1
ATOM 2521 C CA . VAL B 1 170 ? -41.108 -22.742 3.561 1.00 93.86 170 VAL E CA 1
ATOM 2522 C C . VAL B 1 170 ? -40.754 -21.918 2.332 1.00 93.86 170 VAL E C 1
ATOM 2523 O O . VAL B 1 170 ? -39.608 -21.481 2.181 1.00 93.86 170 VAL E O 1
ATOM 2527 N N . GLY B 1 171 ? -41.737 -21.706 1.462 1.00 96.88 171 GLY E N 1
ATOM 2528 C CA . GLY B 1 171 ? -41.562 -20.932 0.256 1.00 96.88 171 GLY E CA 1
ATOM 2529 C C . GLY B 1 171 ? -42.128 -19.533 0.380 1.00 96.88 171 GLY E C 1
ATOM 2530 O O . GLY B 1 171 ? -42.296 -18.991 1.478 1.00 96.88 171 GLY E O 1
ATOM 2531 N N . ALA B 1 172 ? -42.429 -18.938 -0.771 1.00 99.15 172 ALA E N 1
ATOM 2532 C CA . ALA B 1 172 ? -42.984 -17.594 -0.804 1.00 99.15 172 ALA E CA 1
ATOM 2533 C C . ALA B 1 172 ? -43.743 -17.403 -2.107 1.00 99.15 172 ALA E C 1
ATOM 2534 O O . ALA B 1 172 ? -43.590 -18.174 -3.056 1.00 99.15 172 ALA E O 1
ATOM 2536 N N . TYR B 1 173 ? -44.568 -16.360 -2.134 1.00 106.30 173 TYR E N 1
ATOM 2537 C CA . TYR B 1 173 ? -45.347 -16.019 -3.321 1.00 106.30 173 TYR E CA 1
ATOM 2538 C C . TYR B 1 173 ? -45.680 -14.541 -3.233 1.00 106.30 173 TYR E C 1
ATOM 2539 O O . TYR B 1 173 ? -46.319 -14.112 -2.269 1.00 106.30 173 TYR E O 1
ATOM 2548 N N . VAL B 1 174 ? -45.256 -13.768 -4.227 1.00 104.52 174 VAL E N 1
ATOM 2549 C CA . VAL B 1 174 ? -45.442 -12.324 -4.226 1.00 104.52 174 VAL E CA 1
ATOM 2550 C C . VAL B 1 174 ? -45.914 -11.889 -5.605 1.00 104.52 174 VAL E C 1
ATOM 2551 O O . VAL B 1 174 ? -45.546 -12.493 -6.619 1.00 104.52 174 VAL E O 1
ATOM 2555 N N . LEU B 1 175 ? -46.750 -10.855 -5.638 1.00 117.73 175 LEU E N 1
ATOM 2556 C CA . LEU B 1 175 ? -47.218 -10.253 -6.878 1.00 117.73 175 LEU E CA 1
ATOM 2557 C C . LEU B 1 175 ? -47.207 -8.742 -6.713 1.00 117.73 175 LEU E C 1
ATOM 2558 O O . LEU B 1 175 ? -47.878 -8.208 -5.825 1.00 117.73 175 LEU E O 1
ATOM 2563 N N . VAL B 1 176 ? -46.454 -8.059 -7.568 1.00 111.99 176 VAL E N 1
ATOM 2564 C CA . VAL B 1 176 ? -46.289 -6.613 -7.493 1.00 111.99 176 VAL E CA 1
ATOM 2565 C C . VAL B 1 176 ? -47.052 -5.989 -8.651 1.00 111.99 176 VAL E C 1
ATOM 2566 O O . VAL B 1 176 ? -46.788 -6.300 -9.819 1.00 111.99 176 VAL E O 1
ATOM 2570 N N . ASP B 1 177 ? -47.995 -5.114 -8.329 1.00 124.55 177 ASP E N 1
ATOM 2571 C CA . ASP B 1 177 ? -48.748 -4.416 -9.362 1.00 124.55 177 ASP E CA 1
ATOM 2572 C C . ASP B 1 177 ? -47.815 -3.477 -10.118 1.00 124.55 177 ASP E C 1
ATOM 2573 O O . ASP B 1 177 ? -47.100 -2.686 -9.493 1.00 124.55 177 ASP E O 1
ATOM 2578 N N . PRO B 1 178 ? -47.790 -3.531 -11.449 1.00 122.33 178 PRO E N 1
ATOM 2579 C CA . PRO B 1 178 ? -46.851 -2.695 -12.212 1.00 122.33 178 PRO E CA 1
ATOM 2580 C C . PRO B 1 178 ? -47.125 -1.202 -12.111 1.00 122.33 178 PRO E C 1
ATOM 2581 O O . PRO B 1 178 ? -46.443 -0.401 -12.757 1.00 122.33 178 PRO E O 1
ATOM 2585 N N . SER B 1 179 ? -48.113 -0.812 -11.309 1.00 121.74 179 SER E N 1
ATOM 2586 C CA . SER B 1 179 ? -48.408 0.594 -11.069 1.00 121.74 179 SER E CA 1
ATOM 2587 C C . SER B 1 179 ? -47.347 1.287 -10.220 1.00 121.74 179 SER E C 1
ATOM 2588 O O . SER B 1 179 ? -47.513 2.465 -9.887 1.00 121.74 179 SER E O 1
ATOM 2591 N N . LEU B 1 180 ? -46.280 0.587 -9.862 1.00 116.66 180 LEU E N 1
ATOM 2592 C CA . LEU B 1 180 ? -45.214 1.190 -9.074 1.00 116.66 180 LEU E CA 1
ATOM 2593 C C . LEU B 1 180 ? -44.500 2.261 -9.890 1.00 116.66 180 LEU E C 1
ATOM 2594 O O . LEU B 1 180 ? -44.138 2.014 -11.046 1.00 116.66 180 LEU E O 1
ATOM 2599 N N . PRO B 1 181 ? -44.282 3.452 -9.336 1.00 121.81 181 PRO E N 1
ATOM 2600 C CA . PRO B 1 181 ? -43.522 4.472 -10.064 1.00 121.81 181 PRO E CA 1
ATOM 2601 C C . PRO B 1 181 ? -42.074 4.051 -10.254 1.00 121.81 181 PRO E C 1
ATOM 2602 O O . PRO B 1 181 ? -41.589 3.103 -9.632 1.00 121.81 181 PRO E O 1
ATOM 2606 N N . THR B 1 182 ? -41.378 4.779 -11.129 1.00 122.54 182 THR E N 1
ATOM 2607 C CA . THR B 1 182 ? -39.989 4.455 -11.431 1.00 122.54 182 THR E CA 1
ATOM 2608 C C . THR B 1 182 ? -39.057 4.735 -10.260 1.00 122.54 182 THR E C 1
ATOM 2609 O O . THR B 1 182 ? -37.891 4.328 -10.302 1.00 122.54 182 THR E O 1
ATOM 2613 N N . SER B 1 183 ? -39.536 5.427 -9.223 1.00 124.56 183 SER E N 1
ATOM 2614 C CA . SER B 1 183 ? -38.692 5.695 -8.064 1.00 124.56 183 SER E CA 1
ATOM 2615 C C . SER B 1 183 ? -38.284 4.409 -7.357 1.00 124.56 183 SER E C 1
ATOM 2616 O O . SER B 1 183 ? -37.102 4.217 -7.051 1.00 124.56 183 SER E O 1
ATOM 2619 N N . ALA B 1 184 ? -39.239 3.521 -7.092 1.00 120.97 184 ALA E N 1
ATOM 2620 C CA . ALA B 1 184 ? -38.962 2.232 -6.476 1.00 120.97 184 ALA E CA 1
ATOM 2621 C C . ALA B 1 184 ? -38.732 1.129 -7.499 1.00 120.97 184 ALA E C 1
ATOM 2622 O O . ALA B 1 184 ? -38.749 -0.050 -7.135 1.00 120.97 184 ALA E O 1
ATOM 2624 N N . ARG B 1 185 ? -38.528 1.487 -8.769 1.00 122.84 185 ARG E N 1
ATOM 2625 C CA . ARG B 1 185 ? -38.324 0.487 -9.811 1.00 122.84 185 ARG E CA 1
ATOM 2626 C C . ARG B 1 185 ? -37.078 -0.351 -9.555 1.00 122.84 185 ARG E C 1
ATOM 2627 O O . ARG B 1 185 ? -37.105 -1.573 -9.736 1.00 122.84 185 ARG E O 1
ATOM 2635 N N . ASP B 1 186 ? -35.986 0.286 -9.128 1.00 115.71 186 ASP E N 1
ATOM 2636 C CA . ASP B 1 186 ? -34.706 -0.401 -9.004 1.00 115.71 186 ASP E CA 1
ATOM 2637 C C . ASP B 1 186 ? -34.698 -1.447 -7.898 1.00 115.71 186 ASP E C 1
ATOM 2638 O O . ASP B 1 186 ? -33.872 -2.365 -7.937 1.00 115.71 186 ASP E O 1
ATOM 2643 N N . GLY B 1 187 ? -35.591 -1.337 -6.918 1.00 114.25 187 GLY E N 1
ATOM 2644 C CA . GLY B 1 187 ? -35.630 -2.273 -5.817 1.00 114.25 187 GLY E CA 1
ATOM 2645 C C . GLY B 1 187 ? -34.767 -1.911 -4.628 1.00 114.25 187 GLY E C 1
ATOM 2646 O O . GLY B 1 187 ? -34.740 -2.671 -3.652 1.00 114.25 187 GLY E O 1
ATOM 2647 N N . LYS B 1 188 ? -34.052 -0.784 -4.678 1.00 109.77 188 LYS E N 1
ATOM 2648 C CA . LYS B 1 188 ? -33.290 -0.347 -3.513 1.00 109.77 188 LYS E CA 1
ATOM 2649 C C . LYS B 1 188 ? -34.207 -0.081 -2.327 1.00 109.77 188 LYS E C 1
ATOM 2650 O O . LYS B 1 188 ? -33.901 -0.468 -1.194 1.00 109.77 188 LYS E O 1
ATOM 2656 N N . THR B 1 189 ? -35.337 0.576 -2.571 1.00 106.24 189 THR E N 1
ATOM 2657 C CA . THR B 1 189 ? -36.267 0.917 -1.504 1.00 106.24 189 THR E CA 1
ATOM 2658 C C . THR B 1 189 ? -37.156 -0.275 -1.179 1.00 106.24 189 THR E C 1
ATOM 2659 O O . THR B 1 189 ? -37.690 -0.929 -2.081 1.00 106.24 189 THR E O 1
ATOM 2663 N N . VAL B 1 190 ? -37.313 -0.555 0.110 1.00 99.73 190 VAL E N 1
ATOM 2664 C CA . VAL B 1 190 ? -38.202 -1.619 0.560 1.00 99.73 190 VAL E CA 1
ATOM 2665 C C . VAL B 1 190 ? -39.624 -1.075 0.597 1.00 99.73 190 VAL E C 1
ATOM 2666 O O . VAL B 1 190 ? -39.866 0.032 1.088 1.00 99.73 190 VAL E O 1
ATOM 2670 N N . ILE B 1 191 ? -40.569 -1.845 0.054 1.00 106.83 191 ILE E N 1
ATOM 2671 C CA . ILE B 1 191 ? -41.950 -1.394 -0.052 1.00 106.83 191 ILE E CA 1
ATOM 2672 C C . ILE B 1 191 ? -42.892 -2.168 0.854 1.00 106.83 191 ILE E C 1
ATOM 2673 O O . ILE B 1 191 ? -44.113 -1.991 0.755 1.00 106.83 191 ILE E O 1
ATOM 2678 N N . ALA B 1 192 ? -42.370 -3.015 1.737 1.00 102.50 192 ALA E N 1
ATOM 2679 C CA . ALA B 1 192 ? -43.238 -3.814 2.587 1.00 102.50 192 ALA E CA 1
ATOM 2680 C C . ALA B 1 192 ? -42.464 -4.294 3.805 1.00 102.50 192 ALA E C 1
ATOM 2681 O O . ALA B 1 192 ? -41.231 -4.291 3.816 1.00 102.50 192 ALA E O 1
ATOM 2683 N N . THR B 1 193 ? -43.212 -4.701 4.828 1.00 104.15 193 THR E N 1
ATOM 2684 C CA . THR B 1 193 ? -42.641 -5.295 6.035 1.00 104.15 193 THR E CA 1
ATOM 2685 C C . THR B 1 193 ? -43.751 -6.100 6.693 1.00 104.15 193 THR E C 1
ATOM 2686 O O . THR B 1 193 ? -44.699 -5.521 7.231 1.00 104.15 193 THR E O 1
ATOM 2690 N N . TYR B 1 194 ? -43.636 -7.423 6.656 1.00 106.63 194 TYR E N 1
ATOM 2691 C CA . TYR B 1 194 ? -44.730 -8.313 7.020 1.00 106.63 194 TYR E CA 1
ATOM 2692 C C . TYR B 1 194 ? -44.326 -9.190 8.195 1.00 106.63 194 TYR E C 1
ATOM 2693 O O . TYR B 1 194 ? -43.152 -9.548 8.334 1.00 106.63 194 TYR E O 1
ATOM 2702 N N . GLN B 1 195 ? -45.299 -9.531 9.034 1.00 106.90 195 GLN E N 1
ATOM 2703 C CA . GLN B 1 195 ? -45.090 -10.386 10.194 1.00 106.90 195 GLN E CA 1
ATOM 2704 C C . GLN B 1 195 ? -45.814 -11.706 9.986 1.00 106.90 195 GLN E C 1
ATOM 2705 O O . GLN B 1 195 ? -46.967 -11.722 9.544 1.00 106.90 195 GLN E O 1
ATOM 2711 N N . VAL B 1 196 ? -45.135 -12.803 10.297 1.00 101.02 196 VAL E N 1
ATOM 2712 C CA . VAL B 1 196 ? -45.772 -14.096 10.507 1.00 101.02 196 VAL E CA 1
ATOM 2713 C C . VAL B 1 196 ? -45.013 -14.804 11.619 1.00 101.02 196 VAL E C 1
ATOM 2714 O O . VAL B 1 196 ? -43.779 -14.874 11.593 1.00 101.02 196 VAL E O 1
ATOM 2718 N N . ASN B 1 197 ? -45.746 -15.290 12.612 1.00 93.07 197 ASN E N 1
ATOM 2719 C CA . ASN B 1 197 ? -45.151 -15.919 13.779 1.00 93.07 197 ASN E CA 1
ATOM 2720 C C . ASN B 1 197 ? -45.302 -17.427 13.666 1.00 93.07 197 ASN E C 1
ATOM 2721 O O . ASN B 1 197 ? -46.358 -17.975 13.997 1.00 93.07 197 ASN E O 1
ATOM 2726 N N . VAL B 1 198 ? -44.251 -18.094 13.200 1.00 85.41 198 VAL E N 1
ATOM 2727 C CA . VAL B 1 198 ? -44.244 -19.545 13.084 1.00 85.41 198 VAL E CA 1
ATOM 2728 C C . VAL B 1 198 ? -44.279 -20.133 14.488 1.00 85.41 198 VAL E C 1
ATOM 2729 O O . VAL B 1 198 ? -43.426 -19.823 15.329 1.00 85.41 198 VAL E O 1
ATOM 2733 N N . VAL B 1 199 ? -45.301 -20.936 14.760 1.00 86.08 199 VAL E N 1
ATOM 2734 C CA . VAL B 1 199 ? -45.583 -21.419 16.104 1.00 86.08 199 VAL E CA 1
ATOM 2735 C C . VAL B 1 199 ? -45.178 -22.881 16.190 1.00 86.08 199 VAL E C 1
ATOM 2736 O O . VAL B 1 199 ? -45.829 -23.752 15.601 1.00 86.08 199 VAL E O 1
ATOM 2740 N N . PHE B 1 200 ? -44.099 -23.145 16.915 1.00 91.03 200 PHE E N 1
ATOM 2741 C CA . PHE B 1 200 ? -43.710 -24.496 17.286 1.00 91.03 200 PHE E CA 1
ATOM 2742 C C . PHE B 1 200 ? -44.633 -24.967 18.400 1.00 91.03 200 PHE E C 1
ATOM 2743 O O . PHE B 1 200 ? -45.169 -24.147 19.151 1.00 91.03 200 PHE E O 1
ATOM 2751 N N . SER B 1 201 ? -44.834 -26.279 18.496 1.00 101.39 201 SER E N 1
ATOM 2752 C CA . SER B 1 201 ? -45.669 -26.840 19.546 1.00 101.39 201 SER E CA 1
ATOM 2753 C C . SER B 1 201 ? -45.336 -28.310 19.736 1.00 101.39 201 SER E C 1
ATOM 2754 O O . SER B 1 201 ? -44.813 -28.969 18.834 1.00 101.39 201 SER E O 1
ATOM 2757 N N . THR B 1 202 ? -45.648 -28.815 20.927 1.00 104.31 202 THR E N 1
ATOM 2758 C CA . THR B 1 202 ? -45.466 -30.219 21.263 1.00 104.31 202 THR E CA 1
ATOM 2759 C C . THR B 1 202 ? -46.772 -30.998 21.223 1.00 104.31 202 THR E C 1
ATOM 2760 O O . THR B 1 202 ? -46.793 -32.174 21.597 1.00 104.31 202 THR E O 1
ATOM 2764 N N . SER B 1 203 ? -47.857 -30.368 20.789 1.00 110.31 203 SER E N 1
ATOM 2765 C CA . SER B 1 203 ? -49.156 -31.007 20.683 1.00 110.31 203 SER E CA 1
ATOM 2766 C C . SER B 1 203 ? -49.716 -30.798 19.286 1.00 110.31 203 SER E C 1
ATOM 2767 O O . SER B 1 203 ? -49.511 -29.741 18.680 1.00 110.31 203 SER E O 1
ATOM 2770 N N . PRO B 1 204 ? -50.433 -31.793 18.746 1.00 106.81 204 PRO E N 1
ATOM 2771 C CA . PRO B 1 204 ? -51.031 -31.697 17.410 1.00 106.81 204 PRO E CA 1
ATOM 2772 C C . PRO B 1 204 ? -52.092 -30.604 17.316 1.00 106.81 204 PRO E C 1
ATOM 2773 O O . PRO B 1 204 ? -52.493 -30.064 18.347 1.00 106.81 204 PRO E O 1
ATOM 2777 N N . THR C 1 25 ? 52.344 -24.882 22.796 1.00 196.45 25 THR B N 1
ATOM 2778 C CA . THR C 1 25 ? 53.426 -25.857 22.839 1.00 196.45 25 THR B CA 1
ATOM 2779 C C . THR C 1 25 ? 54.672 -25.321 22.145 1.00 196.45 25 THR B C 1
ATOM 2780 O O . THR C 1 25 ? 54.861 -25.529 20.946 1.00 196.45 25 THR B O 1
ATOM 2784 N N . LEU C 1 26 ? 55.516 -24.636 22.916 1.00 198.16 26 LEU B N 1
ATOM 2785 C CA . LEU C 1 26 ? 56.772 -24.075 22.419 1.00 198.16 26 LEU B CA 1
ATOM 2786 C C . LEU C 1 26 ? 56.522 -23.147 21.231 1.00 198.16 26 LEU B C 1
ATOM 2787 O O . LEU C 1 26 ? 57.212 -23.193 20.211 1.00 198.16 26 LEU B O 1
ATOM 2792 N N . THR C 1 27 ? 55.504 -22.298 21.370 1.00 180.22 27 THR B N 1
ATOM 2793 C CA . THR C 1 27 ? 55.143 -21.332 20.333 1.00 180.22 27 THR B CA 1
ATOM 2794 C C . THR C 1 27 ? 56.084 -20.141 20.458 1.00 180.22 27 THR B C 1
ATOM 2795 O O . THR C 1 27 ? 56.244 -19.557 21.530 1.00 180.22 27 THR B O 1
ATOM 2799 N N . PHE C 1 28 ? 56.719 -19.780 19.347 1.00 179.16 28 PHE B N 1
ATOM 2800 C CA . PHE C 1 28 ? 57.764 -18.765 19.356 1.00 179.16 28 PHE B CA 1
ATOM 2801 C C . PHE C 1 28 ? 57.600 -17.801 18.188 1.00 179.16 28 PHE B C 1
ATOM 2802 O O . PHE C 1 28 ? 57.268 -18.217 17.074 1.00 179.16 28 PHE B O 1
ATOM 2810 N N . THR C 1 29 ? 57.851 -16.518 18.444 1.00 164.17 29 THR B N 1
ATOM 2811 C CA . THR C 1 29 ? 57.708 -15.459 17.456 1.00 164.17 29 THR B CA 1
ATOM 2812 C C . THR C 1 29 ? 59.063 -14.809 17.167 1.00 164.17 29 THR B C 1
ATOM 2813 O O . THR C 1 29 ? 60.110 -15.253 17.640 1.00 164.17 29 THR B O 1
ATOM 2817 N N . ASN C 1 30 ? 59.048 -13.753 16.356 1.00 144.17 30 ASN B N 1
ATOM 2818 C CA . ASN C 1 30 ? 60.269 -13.008 16.068 1.00 144.17 30 ASN B CA 1
ATOM 2819 C C . ASN C 1 30 ? 60.104 -11.503 16.203 1.00 144.17 30 ASN B C 1
ATOM 2820 O O . ASN C 1 30 ? 61.087 -10.807 16.484 1.00 144.17 30 ASN B O 1
ATOM 2825 N N . LEU C 1 31 ? 58.892 -10.974 16.012 1.00 140.12 31 LEU B N 1
ATOM 2826 C CA . LEU C 1 31 ? 58.622 -9.540 16.163 1.00 140.12 31 LEU B CA 1
ATOM 2827 C C . LEU C 1 31 ? 59.525 -8.706 15.254 1.00 140.12 31 LEU B C 1
ATOM 2828 O O . LEU C 1 31 ? 60.369 -7.934 15.714 1.00 140.12 31 LEU B O 1
ATOM 2833 N N . THR C 1 32 ? 59.343 -8.869 13.948 1.00 137.71 32 THR B N 1
ATOM 2834 C CA . THR C 1 32 ? 60.228 -8.265 12.963 1.00 137.71 32 THR B CA 1
ATOM 2835 C C . THR C 1 32 ? 59.696 -6.923 12.476 1.00 137.71 32 THR B C 1
ATOM 2836 O O . THR C 1 32 ? 58.531 -6.804 12.086 1.00 137.71 32 THR B O 1
ATOM 2840 N N . TYR C 1 33 ? 60.563 -5.915 12.502 1.00 145.78 33 TYR B N 1
ATOM 2841 C CA . TYR C 1 33 ? 60.299 -4.604 11.930 1.00 145.78 33 TYR B CA 1
ATOM 2842 C C . TYR C 1 33 ? 60.522 -4.632 10.423 1.00 145.78 33 TYR B C 1
ATOM 2843 O O . TYR C 1 33 ? 61.501 -5.195 9.929 1.00 145.78 33 TYR B O 1
ATOM 2852 N N . TRP C 1 34 ? 59.610 -3.995 9.695 1.00 128.63 34 TRP B N 1
ATOM 2853 C CA . TRP C 1 34 ? 59.752 -3.819 8.258 1.00 128.63 34 TRP B CA 1
ATOM 2854 C C . TRP C 1 34 ? 59.652 -2.346 7.893 1.00 128.63 34 TRP B C 1
ATOM 2855 O O . TRP C 1 34 ? 58.766 -1.630 8.363 1.00 128.63 34 TRP B O 1
ATOM 2866 N N . LEU C 1 35 ? 60.573 -1.908 7.041 1.00 141.23 35 LEU B N 1
ATOM 2867 C CA . LEU C 1 35 ? 60.622 -0.540 6.551 1.00 141.23 35 LEU B CA 1
ATOM 2868 C C . LEU C 1 35 ? 60.636 -0.558 5.030 1.00 141.23 35 LEU B C 1
ATOM 2869 O O . LEU C 1 35 ? 61.217 -1.461 4.418 1.00 141.23 35 LEU B O 1
ATOM 2874 N N . ILE C 1 36 ? 59.996 0.436 4.419 1.00 153.11 36 ILE B N 1
ATOM 2875 C CA . ILE C 1 36 ? 59.860 0.492 2.968 1.00 153.11 36 ILE B CA 1
ATOM 2876 C C . ILE C 1 36 ? 60.351 1.846 2.474 1.00 153.11 36 ILE B C 1
ATOM 2877 O O . ILE C 1 36 ? 60.350 2.827 3.225 1.00 153.11 36 ILE B O 1
ATOM 2882 N N . ASN C 1 37 ? 60.771 1.896 1.210 1.00 164.78 37 ASN B N 1
ATOM 2883 C CA . ASN C 1 37 ? 61.302 3.104 0.596 1.00 164.78 37 ASN B CA 1
ATOM 2884 C C . ASN C 1 37 ? 60.622 3.334 -0.747 1.00 164.78 37 ASN B C 1
ATOM 2885 O O . ASN C 1 37 ? 60.216 2.386 -1.425 1.00 164.78 37 ASN B O 1
ATOM 2890 N N . ALA C 1 38 ? 60.501 4.604 -1.125 1.00 164.56 38 ALA B N 1
ATOM 2891 C CA . ALA C 1 38 ? 59.784 5.003 -2.330 1.00 164.56 38 ALA B CA 1
ATOM 2892 C C . ALA C 1 38 ? 60.708 5.769 -3.267 1.00 164.56 38 ALA B C 1
ATOM 2893 O O . ALA C 1 38 ? 61.518 6.588 -2.819 1.00 164.56 38 ALA B O 1
ATOM 2895 N N . THR C 1 39 ? 60.579 5.501 -4.566 1.00 164.22 39 THR B N 1
ATOM 2896 C CA . THR C 1 39 ? 61.407 6.131 -5.586 1.00 164.22 39 THR B CA 1
ATOM 2897 C C . THR C 1 39 ? 60.657 6.027 -6.910 1.00 164.22 39 THR B C 1
ATOM 2898 O O . THR C 1 39 ? 59.657 5.312 -7.017 1.00 164.22 39 THR B O 1
ATOM 2902 N N . LEU C 1 40 ? 61.118 6.782 -7.904 1.00 160.92 40 LEU B N 1
ATOM 2903 C CA . LEU C 1 40 ? 60.537 6.694 -9.237 1.00 160.92 40 LEU B CA 1
ATOM 2904 C C . LEU C 1 40 ? 60.812 5.318 -9.840 1.00 160.92 40 LEU B C 1
ATOM 2905 O O . LEU C 1 40 ? 61.960 4.862 -9.843 1.00 160.92 40 LEU B O 1
ATOM 2910 N N . PRO C 1 41 ? 59.789 4.641 -10.367 1.00 158.38 41 PRO B N 1
ATOM 2911 C CA . PRO C 1 41 ? 60.021 3.335 -10.984 1.00 158.38 41 PRO B CA 1
ATOM 2912 C C . PRO C 1 41 ? 60.977 3.455 -12.154 1.00 158.38 41 PRO B C 1
ATOM 2913 O O . PRO C 1 41 ? 60.985 4.474 -12.867 1.00 158.38 41 PRO B O 1
ATOM 2917 N N . PRO C 1 42 ? 61.807 2.438 -12.396 1.00 151.42 42 PRO B N 1
ATOM 2918 C CA . PRO C 1 42 ? 62.875 2.568 -13.389 1.00 151.42 42 PRO B CA 1
ATOM 2919 C C . PRO C 1 42 ? 62.429 2.376 -14.829 1.00 151.42 42 PRO B C 1
ATOM 2920 O O . PRO C 1 42 ? 63.231 2.616 -15.738 1.00 151.42 42 PRO B O 1
ATOM 2924 N N . ALA C 1 43 ? 61.187 1.960 -15.074 1.00 150.92 43 ALA B N 1
ATOM 2925 C CA . ALA C 1 43 ? 60.769 1.678 -16.446 1.00 150.92 43 ALA B CA 1
ATOM 2926 C C . ALA C 1 43 ? 60.543 2.969 -17.227 1.00 150.92 43 ALA B C 1
ATOM 2927 O O . ALA C 1 43 ? 61.256 3.251 -18.195 1.00 150.92 43 ALA B O 1
ATOM 2929 N N . MET C 1 44 ? 59.559 3.769 -16.806 1.00 146.21 44 MET B N 1
ATOM 2930 C CA . MET C 1 44 ? 59.245 5.064 -17.409 1.00 146.21 44 MET B CA 1
ATOM 2931 C C . MET C 1 44 ? 58.778 4.896 -18.856 1.00 146.21 44 MET B C 1
ATOM 2932 O O . MET C 1 44 ? 59.112 3.908 -19.517 1.00 146.21 44 MET B O 1
ATOM 2937 N N . LYS C 1 45 ? 57.985 5.839 -19.360 1.00 131.47 45 LYS B N 1
ATOM 2938 C CA . LYS C 1 45 ? 57.478 5.752 -20.721 1.00 131.47 45 LYS B CA 1
ATOM 2939 C C . LYS C 1 45 ? 57.755 7.045 -21.470 1.00 131.47 45 LYS B C 1
ATOM 2940 O O . LYS C 1 45 ? 57.465 8.136 -20.972 1.00 131.47 45 LYS B O 1
ATOM 2946 N N . TYR C 1 46 ? 58.318 6.912 -22.670 1.00 144.87 46 TYR B N 1
ATOM 2947 C CA . TYR C 1 46 ? 58.475 8.026 -23.587 1.00 144.87 46 TYR B CA 1
ATOM 2948 C C . TYR C 1 46 ? 57.431 7.949 -24.698 1.00 144.87 46 TYR B C 1
ATOM 2949 O O . TYR C 1 46 ? 57.035 6.855 -25.111 1.00 144.87 46 TYR B O 1
ATOM 2958 N N . PRO C 1 47 ? 56.966 9.096 -25.203 1.00 137.56 47 PRO B N 1
ATOM 2959 C CA . PRO C 1 47 ? 55.874 9.085 -26.188 1.00 137.56 47 PRO B CA 1
ATOM 2960 C C . PRO C 1 47 ? 56.269 8.577 -27.565 1.00 137.56 47 PRO B C 1
ATOM 2961 O O . PRO C 1 47 ? 55.398 8.481 -28.436 1.00 137.56 47 PRO B O 1
ATOM 2965 N N . GLY C 1 48 ? 57.534 8.250 -27.798 1.00 150.30 48 GLY B N 1
ATOM 2966 C CA . GLY C 1 48 ? 57.941 7.784 -29.107 1.00 150.30 48 GLY B CA 1
ATOM 2967 C C . GLY C 1 48 ? 58.024 8.909 -30.123 1.00 150.30 48 GLY B C 1
ATOM 2968 O O . GLY C 1 48 ? 58.166 10.090 -29.788 1.00 150.30 48 GLY B O 1
ATOM 2969 N N . THR C 1 49 ? 57.931 8.525 -31.393 1.00 142.49 49 THR B N 1
ATOM 2970 C CA . THR C 1 49 ? 58.039 9.460 -32.506 1.00 142.49 49 THR B CA 1
ATOM 2971 C C . THR C 1 49 ? 56.737 9.655 -33.265 1.00 142.49 49 THR B C 1
ATOM 2972 O O . THR C 1 49 ? 56.510 10.734 -33.817 1.00 142.49 49 THR B O 1
ATOM 2976 N N . ASP C 1 50 ? 55.869 8.647 -33.305 1.00 131.90 50 ASP B N 1
ATOM 2977 C CA . ASP C 1 50 ? 54.628 8.791 -34.062 1.00 131.90 50 ASP B CA 1
ATOM 2978 C C . ASP C 1 50 ? 53.614 9.670 -33.373 1.00 131.90 50 ASP B C 1
ATOM 2979 O O . ASP C 1 50 ? 52.475 9.758 -33.845 1.00 131.90 50 ASP B O 1
ATOM 2984 N N . THR C 1 51 ? 53.978 10.319 -32.271 1.00 130.58 51 THR B N 1
ATOM 2985 C CA . THR C 1 51 ? 53.125 11.322 -31.654 1.00 130.58 51 THR B CA 1
ATOM 2986 C C . THR C 1 51 ? 53.277 12.691 -32.300 1.00 130.58 51 THR B C 1
ATOM 2987 O O . THR C 1 51 ? 52.597 13.635 -31.885 1.00 130.58 51 THR B O 1
ATOM 2991 N N . THR C 1 52 ? 54.148 12.819 -33.296 1.00 139.64 52 THR B N 1
ATOM 2992 C CA . THR C 1 52 ? 54.425 14.081 -33.967 1.00 139.64 52 THR B CA 1
ATOM 2993 C C . THR C 1 52 ? 54.028 14.020 -35.437 1.00 139.64 52 THR B C 1
ATOM 2994 O O . THR C 1 52 ? 54.671 14.622 -36.299 1.00 139.64 52 THR B O 1
ATOM 2998 N N . ILE C 1 53 ? 52.960 13.278 -35.742 1.00 128.31 53 ILE B N 1
ATOM 2999 C CA . ILE C 1 53 ? 52.455 13.245 -37.110 1.00 128.31 53 ILE B CA 1
ATOM 3000 C C . ILE C 1 53 ? 51.913 14.611 -37.510 1.00 128.31 53 ILE B C 1
ATOM 3001 O O . ILE C 1 53 ? 51.967 14.985 -38.687 1.00 128.31 53 ILE B O 1
ATOM 3006 N N . THR C 1 54 ? 51.368 15.361 -36.546 1.00 140.95 54 THR B N 1
ATOM 3007 C CA . THR C 1 54 ? 50.961 16.771 -36.670 1.00 140.95 54 THR B CA 1
ATOM 3008 C C . THR C 1 54 ? 50.154 17.051 -37.939 1.00 140.95 54 THR B C 1
ATOM 3009 O O . THR C 1 54 ? 50.134 18.183 -38.434 1.00 140.95 54 THR B O 1
ATOM 3013 N N . ARG C 1 55 ? 49.467 16.045 -38.467 1.00 125.53 55 ARG B N 1
ATOM 3014 C CA . ARG C 1 55 ? 48.630 16.194 -39.647 1.00 125.53 55 ARG B CA 1
ATOM 3015 C C . ARG C 1 55 ? 47.301 15.492 -39.411 1.00 125.53 55 ARG B C 1
ATOM 3016 O O . ARG C 1 55 ? 47.268 14.297 -39.100 1.00 125.53 55 ARG B O 1
ATOM 3024 N N . SER C 1 56 ? 46.208 16.238 -39.557 1.00 116.02 56 SER B N 1
ATOM 3025 C CA . SER C 1 56 ? 44.894 15.700 -39.240 1.00 116.02 56 SER B CA 1
ATOM 3026 C C . SER C 1 56 ? 43.817 16.560 -39.885 1.00 116.02 56 SER B C 1
ATOM 3027 O O . SER C 1 56 ? 44.035 17.730 -40.210 1.00 116.02 56 SER B O 1
ATOM 3030 N N . ASP C 1 57 ? 42.648 15.953 -40.060 1.00 129.96 57 ASP B N 1
ATOM 3031 C CA . ASP C 1 57 ? 41.460 16.624 -40.565 1.00 129.96 57 ASP B CA 1
ATOM 3032 C C . ASP C 1 57 ? 40.656 17.184 -39.392 1.00 129.96 57 ASP B C 1
ATOM 3033 O O . ASP C 1 57 ? 41.149 17.289 -38.266 1.00 129.96 57 ASP B O 1
ATOM 3038 N N . SER C 1 58 ? 39.401 17.554 -39.646 1.00 120.79 58 SER B N 1
ATOM 3039 C CA . SER C 1 58 ? 38.544 18.073 -38.588 1.00 120.79 58 SER B CA 1
ATOM 3040 C C . SER C 1 58 ? 38.137 16.944 -37.651 1.00 120.79 58 SER B C 1
ATOM 3041 O O . SER C 1 58 ? 36.997 16.470 -37.687 1.00 120.79 58 SER B O 1
ATOM 3044 N N . SER C 1 59 ? 39.072 16.513 -36.805 1.00 110.72 59 SER B N 1
ATOM 3045 C CA . SER C 1 59 ? 38.874 15.377 -35.918 1.00 110.72 59 SER B CA 1
ATOM 3046 C C . SER C 1 59 ? 38.890 15.754 -34.445 1.00 110.72 59 SER B C 1
ATOM 3047 O O . SER C 1 59 ? 38.889 14.858 -33.593 1.00 110.72 59 SER B O 1
ATOM 3050 N N . GLY C 1 60 ? 38.908 17.043 -34.116 1.00 96.62 60 GLY B N 1
ATOM 3051 C CA . GLY C 1 60 ? 38.989 17.457 -32.731 1.00 96.62 60 GLY B CA 1
ATOM 3052 C C . GLY C 1 60 ? 40.392 17.257 -32.204 1.00 96.62 60 GLY B C 1
ATOM 3053 O O . GLY C 1 60 ? 41.113 18.225 -31.945 1.00 96.62 60 GLY B O 1
ATOM 3054 N N . TYR C 1 61 ? 40.791 15.997 -32.046 1.00 102.33 61 TYR B N 1
ATOM 3055 C CA . TYR C 1 61 ? 42.192 15.685 -31.810 1.00 102.33 61 TYR B CA 1
ATOM 3056 C C . TYR C 1 61 ? 43.009 16.139 -33.012 1.00 102.33 61 TYR B C 1
ATOM 3057 O O . TYR C 1 61 ? 42.657 15.849 -34.159 1.00 102.33 61 TYR B O 1
ATOM 3066 N N . ASN C 1 62 ? 44.101 16.854 -32.756 1.00 100.64 62 ASN B N 1
ATOM 3067 C CA . ASN C 1 62 ? 44.951 17.358 -33.825 1.00 100.64 62 ASN B CA 1
ATOM 3068 C C . ASN C 1 62 ? 46.105 16.421 -34.151 1.00 100.64 62 ASN B C 1
ATOM 3069 O O . ASN C 1 62 ? 46.932 16.747 -35.009 1.00 100.64 62 ASN B O 1
ATOM 3074 N N . ARG C 1 63 ? 46.182 15.269 -33.489 1.00 102.28 63 ARG B N 1
ATOM 3075 C CA . ARG C 1 63 ? 47.247 14.308 -33.720 1.00 102.28 63 ARG B CA 1
ATOM 3076 C C . ARG C 1 63 ? 46.626 12.950 -34.010 1.00 102.28 63 ARG B C 1
ATOM 3077 O O . ARG C 1 63 ? 45.405 12.813 -34.127 1.00 102.28 63 ARG B O 1
ATOM 3085 N N . TYR C 1 64 ? 47.480 11.937 -34.127 1.00 101.21 64 TYR B N 1
ATOM 3086 C CA . TYR C 1 64 ? 47.033 10.568 -34.333 1.00 101.21 64 TYR B CA 1
ATOM 3087 C C . TYR C 1 64 ? 47.357 9.646 -33.172 1.00 101.21 64 TYR B C 1
ATOM 3088 O O . TYR C 1 64 ? 46.605 8.702 -32.924 1.00 101.21 64 TYR B O 1
ATOM 3097 N N . VAL C 1 65 ? 48.450 9.892 -32.456 1.00 91.19 65 VAL B N 1
ATOM 3098 C CA . VAL C 1 65 ? 48.846 9.087 -31.308 1.00 91.19 65 VAL B CA 1
ATOM 3099 C C . VAL C 1 65 ? 49.037 10.014 -30.118 1.00 91.19 65 VAL B C 1
ATOM 3100 O O . VAL C 1 65 ? 49.736 11.028 -30.220 1.00 91.19 65 VAL B O 1
ATOM 3104 N N . TYR C 1 66 ? 48.422 9.664 -28.994 1.00 93.71 66 TYR B N 1
ATOM 3105 C CA . TYR C 1 66 ? 48.537 10.428 -27.762 1.00 93.71 66 TYR B CA 1
ATOM 3106 C C . TYR C 1 66 ? 49.213 9.580 -26.697 1.00 93.71 66 TYR B C 1
ATOM 3107 O O . TYR C 1 66 ? 48.918 8.390 -26.558 1.00 93.71 66 TYR B O 1
ATOM 3116 N N . VAL C 1 67 ? 50.127 10.194 -25.953 1.00 91.70 67 VAL B N 1
ATOM 3117 C CA . VAL C 1 67 ? 50.798 9.544 -24.835 1.00 91.70 67 VAL B CA 1
ATOM 3118 C C . VAL C 1 67 ? 50.746 10.489 -23.647 1.00 91.70 67 VAL B C 1
ATOM 3119 O O . VAL C 1 67 ? 51.256 11.612 -23.720 1.00 91.70 67 VAL B O 1
ATOM 3123 N N . SER C 1 68 ? 50.137 10.036 -22.557 1.00 92.12 68 SER B N 1
ATOM 3124 C CA . SER C 1 68 ? 50.080 10.817 -21.331 1.00 92.12 68 SER B CA 1
ATOM 3125 C C . SER C 1 68 ? 49.817 9.866 -20.177 1.00 92.12 68 SER B C 1
ATOM 3126 O O . SER C 1 68 ? 49.338 8.746 -20.371 1.00 92.12 68 SER B O 1
ATOM 3129 N N . TYR C 1 69 ? 50.137 10.323 -18.970 1.00 103.04 69 TYR B N 1
ATOM 3130 C CA . TYR C 1 69 ? 49.961 9.505 -17.781 1.00 103.04 69 TYR B CA 1
ATOM 3131 C C . TYR C 1 69 ? 49.350 10.335 -16.663 1.00 103.04 69 TYR B C 1
ATOM 3132 O O . TYR C 1 69 ? 49.763 11.472 -16.419 1.00 103.04 69 TYR B O 1
ATOM 3141 N N . TYR C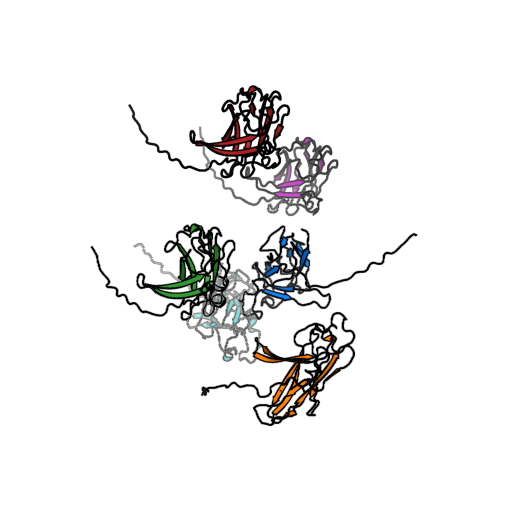 1 70 ? 48.348 9.761 -16.001 1.00 104.12 70 TYR B N 1
ATOM 3142 C CA . TYR C 1 70 ? 47.649 10.414 -14.907 1.00 104.12 70 TYR B CA 1
ATOM 3143 C C . TYR C 1 70 ? 47.544 9.459 -13.728 1.00 104.12 70 TYR B C 1
ATOM 3144 O O . TYR C 1 70 ? 47.515 8.237 -13.897 1.00 104.12 70 TYR B O 1
ATOM 3153 N N . TYR C 1 71 ? 47.480 10.031 -12.529 1.00 117.30 71 TYR B N 1
ATOM 3154 C CA . TYR C 1 71 ? 47.448 9.244 -11.305 1.00 117.30 71 TYR B CA 1
ATOM 3155 C C . TYR C 1 71 ? 46.013 8.838 -10.994 1.00 117.30 71 TYR B C 1
ATOM 3156 O O . TYR C 1 71 ? 45.156 9.697 -10.761 1.00 117.30 71 TYR B O 1
ATOM 3165 N N . ASP C 1 72 ? 45.752 7.537 -10.994 1.00 114.54 72 ASP B N 1
ATOM 3166 C CA . ASP C 1 72 ? 44.418 7.048 -10.670 1.00 114.54 72 ASP B CA 1
ATOM 3167 C C . ASP C 1 72 ? 44.123 7.286 -9.194 1.00 114.54 72 ASP B C 1
ATOM 3168 O O . ASP C 1 72 ? 44.907 6.869 -8.335 1.00 114.54 72 ASP B O 1
ATOM 3173 N N . PRO C 1 73 ? 43.010 7.944 -8.857 1.00 117.47 73 PRO B N 1
ATOM 3174 C CA . PRO C 1 73 ? 42.706 8.184 -7.440 1.00 117.47 73 PRO B CA 1
ATOM 3175 C C . PRO C 1 73 ? 42.195 6.960 -6.703 1.00 117.47 73 PRO B C 1
ATOM 3176 O O . PRO C 1 73 ? 42.316 6.908 -5.472 1.00 117.47 73 PRO B O 1
ATOM 3180 N N . SER C 1 74 ? 41.629 5.979 -7.408 1.00 110.03 74 SER B N 1
ATOM 3181 C CA . SER C 1 74 ? 41.054 4.822 -6.730 1.00 110.03 74 SER B CA 1
ATOM 3182 C C . SER C 1 74 ? 42.133 3.883 -6.206 1.00 110.03 74 SER B C 1
ATOM 3183 O O . SER C 1 74 ? 42.034 3.383 -5.080 1.00 110.03 74 SER B O 1
ATOM 3186 N N . THR C 1 75 ? 43.171 3.630 -7.005 1.00 114.70 75 THR B N 1
ATOM 3187 C CA . THR C 1 75 ? 44.163 2.619 -6.670 1.00 114.70 75 THR B CA 1
ATOM 3188 C C . THR C 1 75 ? 45.606 3.086 -6.782 1.00 114.70 75 THR B C 1
ATOM 3189 O O . THR C 1 75 ? 46.500 2.351 -6.352 1.00 114.70 75 THR B O 1
ATOM 3193 N N . GLY C 1 76 ? 45.866 4.264 -7.341 1.00 125.16 76 GLY B N 1
ATOM 3194 C CA . GLY C 1 76 ? 47.221 4.767 -7.425 1.00 125.16 76 GLY B CA 1
ATOM 3195 C C . GLY C 1 76 ? 48.086 4.147 -8.497 1.00 125.16 76 GLY B C 1
ATOM 3196 O O . GLY C 1 76 ? 49.315 4.179 -8.372 1.00 125.16 76 GLY B O 1
ATOM 3197 N N . TYR C 1 77 ? 47.497 3.575 -9.540 1.00 108.89 77 TYR B N 1
ATOM 3198 C CA . TYR C 1 77 ? 48.292 3.068 -10.648 1.00 108.89 77 TYR B CA 1
ATOM 3199 C C . TYR C 1 77 ? 48.769 4.217 -11.527 1.00 108.89 77 TYR B C 1
ATOM 3200 O O . TYR C 1 77 ? 48.029 5.169 -11.789 1.00 108.89 77 TYR B O 1
ATOM 3209 N N . ASN C 1 78 ? 50.019 4.127 -11.984 1.00 112.55 78 ASN B N 1
ATOM 3210 C CA . ASN C 1 78 ? 50.570 5.110 -12.917 1.00 112.55 78 ASN B CA 1
ATOM 3211 C C . ASN C 1 78 ? 49.995 4.810 -14.299 1.00 112.55 78 ASN B C 1
ATOM 3212 O O . ASN C 1 78 ? 50.665 4.297 -15.198 1.00 112.55 78 ASN B O 1
ATOM 3217 N N . VAL C 1 79 ? 48.714 5.140 -14.457 1.00 99.95 79 VAL B N 1
ATOM 3218 C CA . VAL C 1 79 ? 47.995 4.837 -15.688 1.00 99.95 79 VAL B CA 1
ATOM 3219 C C . VAL C 1 79 ? 48.566 5.659 -16.833 1.00 99.95 79 VAL B C 1
ATOM 3220 O O . VAL C 1 79 ? 48.724 6.881 -16.721 1.00 99.95 79 VAL B O 1
ATOM 3224 N N . THR C 1 80 ? 48.871 4.993 -17.944 1.00 86.85 80 THR B N 1
ATOM 3225 C CA . THR C 1 80 ? 49.392 5.639 -19.148 1.00 86.85 80 THR B CA 1
ATOM 3226 C C . THR C 1 80 ? 48.402 5.388 -20.284 1.00 86.85 80 THR B C 1
ATOM 3227 O O . THR C 1 80 ? 48.451 4.355 -20.953 1.00 86.85 80 THR B O 1
ATOM 3231 N N . ARG C 1 81 ? 47.503 6.343 -20.498 1.00 82.93 81 ARG B N 1
ATOM 3232 C CA . ARG C 1 81 ? 46.516 6.231 -21.560 1.00 82.93 81 ARG B CA 1
ATOM 3233 C C . ARG C 1 81 ? 47.149 6.517 -22.916 1.00 82.93 81 ARG B C 1
ATOM 3234 O O . ARG C 1 81 ? 48.066 7.334 -23.039 1.00 82.93 81 ARG B O 1
ATOM 3242 N N . ILE C 1 82 ? 46.654 5.825 -23.939 1.00 78.94 82 ILE B N 1
ATOM 3243 C CA . ILE C 1 82 ? 47.103 6.008 -25.314 1.00 78.94 82 ILE B CA 1
ATOM 3244 C C . ILE C 1 82 ? 45.875 6.131 -26.203 1.00 78.94 82 ILE B C 1
ATOM 3245 O O . ILE C 1 82 ? 44.924 5.354 -26.064 1.00 78.94 82 ILE B O 1
ATOM 3250 N N . SER C 1 83 ? 45.895 7.098 -27.116 1.00 79.68 83 SER B N 1
ATOM 3251 C CA . SER C 1 83 ? 44.826 7.285 -28.090 1.00 79.68 83 SER B CA 1
ATOM 3252 C C . SER C 1 83 ? 45.344 6.889 -29.465 1.00 79.68 83 SER B C 1
ATOM 3253 O O . SER C 1 83 ? 46.245 7.540 -30.004 1.00 79.68 83 SER B O 1
ATOM 3256 N N . ILE C 1 84 ? 44.772 5.831 -30.030 1.00 69.46 84 ILE B N 1
ATOM 3257 C CA . ILE C 1 84 ? 45.160 5.315 -31.337 1.00 69.46 84 ILE B CA 1
ATOM 3258 C C . ILE C 1 84 ? 43.991 5.506 -32.289 1.00 69.46 84 ILE B C 1
ATOM 3259 O O . ILE C 1 84 ? 42.843 5.221 -31.933 1.00 69.46 84 ILE B O 1
ATOM 3264 N N . VAL C 1 85 ? 44.279 5.991 -33.492 1.00 78.42 85 VAL B N 1
ATOM 3265 C CA . VAL C 1 85 ? 43.267 6.179 -34.523 1.00 78.42 85 VAL B CA 1
ATOM 3266 C C . VAL C 1 85 ? 43.327 4.999 -35.479 1.00 78.42 85 VAL B C 1
ATOM 3267 O O . VAL C 1 85 ? 44.402 4.647 -35.981 1.00 78.42 85 VAL B O 1
ATOM 3271 N N . GLY C 1 86 ? 42.180 4.372 -35.714 1.00 72.33 86 GLY B N 1
ATOM 3272 C CA . GLY C 1 86 ? 42.076 3.244 -36.620 1.00 72.33 86 GLY B CA 1
ATOM 3273 C C . GLY C 1 86 ? 41.217 3.606 -37.815 1.00 72.33 86 GLY B C 1
ATOM 3274 O O . GLY C 1 86 ? 40.270 4.386 -37.701 1.00 72.33 86 GLY B O 1
ATOM 3275 N N . PHE C 1 87 ? 41.551 3.035 -38.966 1.00 97.09 87 PHE B N 1
ATOM 3276 C CA . PHE C 1 87 ? 40.863 3.337 -40.212 1.00 97.09 87 PHE B CA 1
ATOM 3277 C C . PHE C 1 87 ? 39.891 2.213 -40.543 1.00 97.09 87 PHE B C 1
ATOM 3278 O O . PHE C 1 87 ? 40.286 1.045 -40.609 1.00 97.09 87 PHE B O 1
ATOM 3286 N N . THR C 1 88 ? 38.626 2.574 -40.749 1.00 77.85 88 THR B N 1
ATOM 3287 C CA . THR C 1 88 ? 37.567 1.584 -40.902 1.00 77.85 88 THR B CA 1
ATOM 3288 C C . THR C 1 88 ? 37.800 0.723 -42.135 1.00 77.85 88 THR B C 1
ATOM 3289 O O . THR C 1 88 ? 38.128 1.233 -43.210 1.00 77.85 88 THR B O 1
ATOM 3293 N N . GLY C 1 89 ? 37.624 -0.587 -41.976 1.00 74.27 89 GLY B N 1
ATOM 3294 C CA . GLY C 1 89 ? 37.766 -1.523 -43.068 1.00 74.27 89 GLY B CA 1
ATOM 3295 C C . GLY C 1 89 ? 39.139 -1.582 -43.691 1.00 74.27 89 GLY B C 1
ATOM 3296 O O . GLY C 1 89 ? 39.271 -2.101 -44.807 1.00 74.27 89 GLY B O 1
ATOM 3297 N N . ASP C 1 90 ? 40.161 -1.082 -43.015 1.00 82.68 90 ASP B N 1
ATOM 3298 C CA . ASP C 1 90 ? 41.466 -0.969 -43.640 1.00 82.68 90 ASP B CA 1
ATOM 3299 C C . ASP C 1 90 ? 42.539 -1.121 -42.568 1.00 82.68 90 ASP B C 1
ATOM 3300 O O . ASP C 1 90 ? 42.682 -0.244 -41.706 1.00 82.68 90 ASP B O 1
ATOM 3305 N N . PRO C 1 91 ? 43.298 -2.217 -42.578 1.00 82.06 91 PRO B N 1
ATOM 3306 C CA . PRO C 1 91 ? 44.233 -2.481 -41.477 1.00 82.06 91 PRO B CA 1
ATOM 3307 C C . PRO C 1 91 ? 45.305 -1.409 -41.375 1.00 82.06 91 PRO B C 1
ATOM 3308 O O . PRO C 1 91 ? 45.792 -0.893 -42.381 1.00 82.06 91 PRO B O 1
ATOM 3312 N N . THR C 1 92 ? 45.680 -1.089 -40.140 1.00 73.72 92 THR B N 1
ATOM 3313 C CA . THR C 1 92 ? 46.665 -0.058 -39.848 1.00 73.72 92 THR B CA 1
ATOM 3314 C C . THR C 1 92 ? 47.769 -0.649 -38.985 1.00 73.72 92 THR B C 1
ATOM 3315 O O . THR C 1 92 ? 47.487 -1.334 -37.997 1.00 73.72 92 THR B O 1
ATOM 3319 N N . ASN C 1 93 ? 49.018 -0.385 -39.356 1.00 83.13 93 ASN B N 1
ATOM 3320 C CA . ASN C 1 93 ? 50.178 -0.890 -38.635 1.00 83.13 93 ASN B CA 1
ATOM 3321 C C . ASN C 1 93 ? 51.008 0.284 -38.138 1.00 83.13 93 ASN B C 1
ATOM 3322 O O . ASN C 1 93 ? 51.245 1.241 -38.882 1.00 83.13 93 ASN B O 1
ATOM 3327 N N . TYR C 1 94 ? 51.444 0.209 -36.885 1.00 93.71 94 TYR B N 1
ATOM 3328 C CA . TYR C 1 94 ? 52.289 1.224 -36.276 1.00 93.71 94 TYR B CA 1
ATOM 3329 C C . TYR C 1 94 ? 53.650 0.626 -35.944 1.00 93.71 94 TYR B C 1
ATOM 3330 O O . TYR C 1 94 ? 53.766 -0.570 -35.664 1.00 93.71 94 TYR B O 1
ATOM 3339 N N . THR C 1 95 ? 54.682 1.465 -35.974 1.00 121.55 95 THR B N 1
ATOM 3340 C CA . THR C 1 95 ? 56.048 1.000 -35.763 1.00 121.55 95 THR B CA 1
ATOM 3341 C C . THR C 1 95 ? 56.767 1.689 -34.615 1.00 121.55 95 THR B C 1
ATOM 3342 O O . THR C 1 95 ? 57.798 1.191 -34.162 1.00 121.55 95 THR B O 1
ATOM 3346 N N . ASN C 1 96 ? 56.271 2.828 -34.133 1.00 127.03 96 ASN B N 1
ATOM 3347 C CA . ASN C 1 96 ? 56.946 3.522 -33.037 1.00 127.03 96 ASN B CA 1
ATOM 3348 C C . ASN C 1 96 ? 55.889 4.259 -32.220 1.00 127.03 96 ASN B C 1
ATOM 3349 O O . ASN C 1 96 ? 55.528 5.391 -32.550 1.00 127.03 96 ASN B O 1
ATOM 3354 N N . VAL C 1 97 ? 55.416 3.624 -31.151 1.00 121.27 97 VAL B N 1
ATOM 3355 C CA . VAL C 1 97 ? 54.426 4.217 -30.254 1.00 121.27 97 VAL B CA 1
ATOM 3356 C C . VAL C 1 97 ? 55.022 4.477 -28.875 1.00 121.27 97 VAL B C 1
ATOM 3357 O O . VAL C 1 97 ? 55.061 5.618 -28.411 1.00 121.27 97 VAL B O 1
ATOM 3361 N N . LEU C 1 98 ? 55.492 3.430 -28.204 1.00 136.90 98 LEU B N 1
ATOM 3362 C CA . LEU C 1 98 ? 56.096 3.548 -26.886 1.00 136.90 98 LEU B CA 1
ATOM 3363 C C . LEU C 1 98 ? 57.414 2.792 -26.865 1.00 136.90 98 LEU B C 1
ATOM 3364 O O . LEU C 1 98 ? 57.562 1.767 -27.537 1.00 136.90 98 LEU B O 1
ATOM 3369 N N . GLN C 1 99 ? 58.367 3.300 -26.092 1.00 151.90 99 GLN B N 1
ATOM 3370 C CA . GLN C 1 99 ? 59.640 2.630 -25.879 1.00 151.90 99 GLN B CA 1
ATOM 3371 C C . GLN C 1 99 ? 59.839 2.412 -24.387 1.00 151.90 99 GLN B C 1
ATOM 3372 O O . GLN C 1 99 ? 59.567 3.304 -23.577 1.00 151.90 99 GLN B O 1
ATOM 3378 N N . LEU C 1 100 ? 60.311 1.223 -24.030 1.00 156.37 100 LEU B N 1
ATOM 3379 C CA . LEU C 1 100 ? 60.497 0.836 -22.640 1.00 156.37 100 LEU B CA 1
ATOM 3380 C C . LEU C 1 100 ? 61.964 0.526 -22.400 1.00 156.37 100 LEU B C 1
ATOM 3381 O O . LEU C 1 100 ? 62.572 -0.239 -23.157 1.00 156.37 100 LEU B O 1
ATOM 3386 N N . CYS C 1 101 ? 62.523 1.112 -21.346 1.00 167.46 101 CYS B N 1
ATOM 3387 C CA . CYS C 1 101 ? 63.911 0.872 -20.981 1.00 167.46 101 CYS B CA 1
ATOM 3388 C C . CYS C 1 101 ? 64.167 1.414 -19.589 1.00 167.46 101 CYS B C 1
ATOM 3389 O O . CYS C 1 101 ? 63.581 2.419 -19.182 1.00 167.46 101 CYS B O 1
ATOM 3392 N N . ASN C 1 102 ? 65.060 0.743 -18.874 1.00 155.55 102 ASN B N 1
ATOM 3393 C CA . ASN C 1 102 ? 65.468 1.209 -17.560 1.00 155.55 102 ASN B CA 1
ATOM 3394 C C . ASN C 1 102 ? 66.286 2.495 -17.656 1.00 155.55 102 ASN B C 1
ATOM 3395 O O . ASN C 1 102 ? 67.159 2.642 -18.515 1.00 155.55 102 ASN B O 1
ATOM 3400 N N . LYS C 1 103 ? 65.949 3.461 -16.801 1.00 156.68 103 LYS B N 1
ATOM 3401 C CA . LYS C 1 103 ? 66.641 4.740 -16.768 1.00 156.68 103 LYS B CA 1
ATOM 3402 C C . LYS C 1 103 ? 67.448 4.961 -15.501 1.00 156.68 103 LYS B C 1
ATOM 3403 O O . LYS C 1 103 ? 68.374 5.777 -15.513 1.00 156.68 103 LYS B O 1
ATOM 3409 N N . TYR C 1 104 ? 67.117 4.268 -14.412 1.00 161.56 104 TYR B N 1
ATOM 3410 C CA . TYR C 1 104 ? 67.865 4.376 -13.171 1.00 161.56 104 TYR B CA 1
ATOM 3411 C C . TYR C 1 104 ? 68.498 3.069 -12.728 1.00 161.56 104 TYR B C 1
ATOM 3412 O O . TYR C 1 104 ? 69.688 3.065 -12.404 1.00 161.56 104 TYR B O 1
ATOM 3421 N N . TYR C 1 105 ? 67.762 1.962 -12.737 1.00 159.05 105 TYR B N 1
ATOM 3422 C CA . TYR C 1 105 ? 68.384 0.657 -12.572 1.00 159.05 105 TYR B CA 1
ATOM 3423 C C . TYR C 1 105 ? 69.193 0.360 -13.829 1.00 159.05 105 TYR B C 1
ATOM 3424 O O . TYR C 1 105 ? 68.628 -0.002 -14.864 1.00 159.05 105 TYR B O 1
ATOM 3433 N N . SER C 1 106 ? 70.510 0.504 -13.741 1.00 168.84 106 SER B N 1
ATOM 3434 C CA . SER C 1 106 ? 71.371 0.360 -14.906 1.00 168.84 106 SER B CA 1
ATOM 3435 C C . SER C 1 106 ? 71.704 -1.089 -15.244 1.00 168.84 106 SER B C 1
ATOM 3436 O O . SER C 1 106 ? 72.785 -1.350 -15.779 1.00 168.84 106 SER B O 1
ATOM 3439 N N . GLY C 1 107 ? 70.817 -2.034 -14.926 1.00 162.01 107 GLY B N 1
ATOM 3440 C CA . GLY C 1 107 ? 71.035 -3.432 -15.227 1.00 162.01 107 GLY B CA 1
ATOM 3441 C C . GLY C 1 107 ? 70.370 -3.894 -16.506 1.00 162.01 107 GLY B C 1
ATOM 3442 O O . GLY C 1 107 ? 69.742 -3.123 -17.236 1.00 162.01 107 GLY B O 1
ATOM 3443 N N . THR C 1 108 ? 70.535 -5.182 -16.782 1.00 139.19 108 THR B N 1
ATOM 3444 C CA . THR C 1 108 ? 69.805 -5.863 -17.840 1.00 139.19 108 THR B CA 1
ATOM 3445 C C . THR C 1 108 ? 68.412 -6.166 -17.308 1.00 139.19 108 THR B C 1
ATOM 3446 O O . THR C 1 108 ? 68.239 -7.057 -16.471 1.00 139.19 108 THR B O 1
ATOM 3450 N N . LEU C 1 109 ? 67.425 -5.407 -17.771 1.00 135.43 109 LEU B N 1
ATOM 3451 C CA . LEU C 1 109 ? 66.053 -5.543 -17.309 1.00 135.43 109 LEU B CA 1
ATOM 3452 C C . LEU C 1 109 ? 65.252 -6.343 -18.324 1.00 135.43 109 LEU B C 1
ATOM 3453 O O . LEU C 1 109 ? 65.351 -6.109 -19.533 1.00 135.43 109 LEU B O 1
ATOM 3458 N N . TYR C 1 110 ? 64.463 -7.291 -17.830 1.00 126.43 110 TYR B N 1
ATOM 3459 C CA . TYR C 1 110 ? 63.649 -8.153 -18.675 1.00 126.43 110 TYR B CA 1
ATOM 3460 C C . TYR C 1 110 ? 62.210 -7.671 -18.617 1.00 126.43 110 TYR B C 1
ATOM 3461 O O . TYR C 1 110 ? 61.681 -7.425 -17.530 1.00 126.43 110 TYR B O 1
ATOM 3470 N N . ALA C 1 111 ? 61.581 -7.542 -19.780 1.00 113.20 111 ALA B N 1
ATOM 3471 C CA . ALA C 1 111 ? 60.219 -7.044 -19.870 1.00 113.20 111 ALA B CA 1
ATOM 3472 C C . ALA C 1 111 ? 59.350 -8.047 -20.615 1.00 113.20 111 ALA B C 1
ATOM 3473 O O . ALA C 1 111 ? 59.833 -8.834 -21.432 1.00 113.20 111 ALA B O 1
ATOM 3475 N N . LYS C 1 112 ? 58.054 -8.012 -20.315 1.00 108.08 112 LYS B N 1
ATOM 3476 C CA . LYS C 1 112 ? 57.087 -8.880 -20.971 1.00 108.08 112 LYS B CA 1
ATOM 3477 C C . LYS C 1 112 ? 55.707 -8.249 -20.868 1.00 108.08 112 LYS B C 1
ATOM 3478 O O . LYS C 1 112 ? 55.367 -7.635 -19.855 1.00 108.08 112 LYS B O 1
ATOM 3484 N N . LEU C 1 113 ? 54.911 -8.414 -21.921 1.00 83.34 113 LEU B N 1
ATOM 3485 C CA . LEU C 1 113 ? 53.566 -7.859 -21.985 1.00 83.34 113 LEU B CA 1
ATOM 3486 C C . LEU C 1 113 ? 52.541 -8.941 -21.685 1.00 83.34 113 LEU B C 1
ATOM 3487 O O . LEU C 1 113 ? 52.604 -10.037 -22.250 1.00 83.34 113 LEU B O 1
ATOM 3492 N N . VAL C 1 114 ? 51.599 -8.624 -20.802 1.00 80.15 114 VAL B N 1
ATOM 3493 C CA . VAL C 1 114 ? 50.505 -9.518 -20.450 1.00 80.15 114 VAL B CA 1
ATOM 3494 C C . VAL C 1 114 ? 49.198 -8.804 -20.755 1.00 80.15 114 VAL B C 1
ATOM 3495 O O . VAL C 1 114 ? 48.996 -7.662 -20.328 1.00 80.15 114 VAL B O 1
ATOM 3499 N N . ALA C 1 115 ? 48.320 -9.471 -21.494 1.00 76.11 115 ALA B N 1
ATOM 3500 C CA . ALA C 1 115 ? 46.999 -8.936 -21.777 1.00 76.11 115 ALA B CA 1
ATOM 3501 C C . ALA C 1 115 ? 46.064 -9.213 -20.608 1.00 76.11 115 ALA B C 1
ATOM 3502 O O . ALA C 1 115 ? 46.116 -10.276 -19.984 1.00 76.11 115 ALA B O 1
ATOM 3504 N N . VAL C 1 116 ? 45.204 -8.243 -20.316 1.00 72.80 116 VAL B N 1
ATOM 3505 C CA . VAL C 1 116 ? 44.275 -8.321 -19.193 1.00 72.80 116 VAL B CA 1
ATOM 3506 C C . VAL C 1 116 ? 42.853 -8.581 -19.674 1.00 72.80 116 VAL B C 1
ATOM 3507 O O . VAL C 1 116 ? 42.240 -9.587 -19.312 1.00 72.80 116 VAL B O 1
ATOM 3511 N N . GLY C 1 117 ? 42.315 -7.692 -20.486 1.00 69.44 117 GLY B N 1
ATOM 3512 C CA . GLY C 1 117 ? 40.957 -7.830 -20.972 1.00 69.44 117 GLY B CA 1
ATOM 3513 C C . GLY C 1 117 ? 40.316 -6.467 -21.123 1.00 69.44 117 GLY B C 1
ATOM 3514 O O . GLY C 1 117 ? 40.865 -5.446 -20.720 1.00 69.44 117 GLY B O 1
ATOM 3515 N N . THR C 1 118 ? 39.130 -6.476 -21.722 1.00 68.38 118 THR B N 1
ATOM 3516 C CA . THR C 1 118 ? 38.393 -5.240 -21.922 1.00 68.38 118 THR B CA 1
ATOM 3517 C C . THR C 1 118 ? 38.012 -4.617 -20.586 1.00 68.38 118 THR B C 1
ATOM 3518 O O . THR C 1 118 ? 37.705 -5.312 -19.613 1.00 68.38 118 THR B O 1
ATOM 3522 N N . VAL C 1 119 ? 38.042 -3.290 -20.545 1.00 77.01 119 VAL B N 1
ATOM 3523 C CA . VAL C 1 119 ? 37.650 -2.524 -19.371 1.00 77.01 119 VAL B CA 1
ATOM 3524 C C . VAL C 1 119 ? 36.662 -1.456 -19.815 1.00 77.01 119 VAL B C 1
ATOM 3525 O O . VAL C 1 119 ? 36.790 -0.893 -20.908 1.00 77.01 119 VAL B O 1
ATOM 3529 N N . GLY C 1 120 ? 35.662 -1.198 -18.981 1.00 85.81 120 GLY B N 1
ATOM 3530 C CA . GLY C 1 120 ? 34.576 -0.347 -19.406 1.00 85.81 120 GLY B CA 1
ATOM 3531 C C . GLY C 1 120 ? 33.713 -1.079 -20.421 1.00 85.81 120 GLY B C 1
ATOM 3532 O O . GLY C 1 120 ? 33.864 -2.275 -20.671 1.00 85.81 120 GLY B O 1
ATOM 3533 N N . THR C 1 121 ? 32.794 -0.326 -21.020 1.00 91.85 121 THR B N 1
ATOM 3534 C CA . THR C 1 121 ? 31.902 -0.899 -22.024 1.00 91.85 121 THR B CA 1
ATOM 3535 C C . THR C 1 121 ? 31.277 0.227 -22.827 1.00 91.85 121 THR B C 1
ATOM 3536 O O . THR C 1 121 ? 30.677 1.139 -22.250 1.00 91.85 121 THR B O 1
ATOM 3540 N N . THR C 1 122 ? 31.421 0.166 -24.149 1.00 73.68 122 THR B N 1
ATOM 3541 C CA . THR C 1 122 ? 30.736 1.076 -25.051 1.00 73.68 122 THR B CA 1
ATOM 3542 C C . THR C 1 122 ? 29.821 0.350 -26.023 1.00 73.68 122 THR B C 1
ATOM 3543 O O . THR C 1 122 ? 29.198 1.002 -26.868 1.00 73.68 122 THR B O 1
ATOM 3547 N N . ASN C 1 123 ? 29.738 -0.977 -25.940 1.00 69.12 123 ASN B N 1
ATOM 3548 C CA . ASN C 1 123 ? 28.925 -1.825 -26.807 1.00 69.12 123 ASN B CA 1
ATOM 3549 C C . ASN C 1 123 ? 29.363 -1.773 -28.265 1.00 69.12 123 ASN B C 1
ATOM 3550 O O . ASN C 1 123 ? 28.720 -2.392 -29.121 1.00 69.12 123 ASN B O 1
ATOM 3555 N N . TYR C 1 124 ? 30.438 -1.050 -28.572 1.00 81.17 124 TYR B N 1
ATOM 3556 C CA . TYR C 1 124 ? 31.049 -1.075 -29.892 1.00 81.17 124 TYR B CA 1
ATOM 3557 C C . TYR C 1 124 ? 32.103 -2.163 -30.031 1.00 81.17 124 TYR B C 1
ATOM 3558 O O . TYR C 1 124 ? 32.595 -2.391 -31.141 1.00 81.17 124 TYR B O 1
ATOM 3567 N N . GLU C 1 125 ? 32.450 -2.841 -28.936 1.00 80.05 125 GLU B N 1
ATOM 3568 C CA . GLU C 1 125 ? 33.604 -3.729 -28.911 1.00 80.05 125 GLU B CA 1
ATOM 3569 C C . GLU C 1 125 ? 33.471 -4.913 -29.856 1.00 80.05 125 GLU B C 1
ATOM 3570 O O . GLU C 1 125 ? 34.479 -5.565 -30.144 1.00 80.05 125 GLU B O 1
ATOM 3576 N N . SER C 1 126 ? 32.270 -5.214 -30.340 1.00 74.05 126 SER B N 1
ATOM 3577 C CA . SER C 1 126 ? 32.124 -6.258 -31.342 1.00 74.05 126 SER B CA 1
ATOM 3578 C C . SER C 1 126 ? 32.537 -5.798 -32.732 1.00 74.05 126 SER B C 1
ATOM 3579 O O . SER C 1 126 ? 32.696 -6.638 -33.623 1.00 74.05 126 SER B O 1
ATOM 3582 N N . TYR C 1 127 ? 32.717 -4.496 -32.937 1.00 74.66 127 TYR B N 1
ATOM 3583 C CA . TYR C 1 127 ? 33.063 -3.955 -34.243 1.00 74.66 127 TYR B CA 1
ATOM 3584 C C . TYR C 1 127 ? 34.563 -3.895 -34.489 1.00 74.66 127 TYR B C 1
ATOM 3585 O O . TYR C 1 127 ? 34.978 -3.552 -35.599 1.00 74.66 127 TYR B O 1
ATOM 3594 N N . ILE C 1 128 ? 35.383 -4.210 -33.493 1.00 58.75 128 ILE B N 1
ATOM 3595 C CA . ILE C 1 128 ? 36.825 -4.328 -33.674 1.00 58.75 128 ILE B CA 1
ATOM 3596 C C . ILE C 1 128 ? 37.139 -5.796 -33.920 1.00 58.75 128 ILE B C 1
ATOM 3597 O O . ILE C 1 128 ? 36.603 -6.679 -33.240 1.00 58.75 128 ILE B O 1
ATOM 3602 N N . LYS C 1 129 ? 37.973 -6.067 -34.921 1.00 67.44 129 LYS B N 1
ATOM 3603 C CA . LYS C 1 129 ? 38.200 -7.437 -35.352 1.00 67.44 129 LYS B CA 1
ATOM 3604 C C . LYS C 1 129 ? 39.603 -7.944 -35.058 1.00 67.44 129 LYS B C 1
ATOM 3605 O O . LYS C 1 129 ? 39.818 -9.160 -35.077 1.00 67.44 129 LYS B O 1
ATOM 3611 N N . ASP C 1 130 ? 40.552 -7.055 -34.782 1.00 68.53 130 ASP B N 1
ATOM 3612 C CA . ASP C 1 130 ? 41.907 -7.461 -34.436 1.00 68.53 130 ASP B CA 1
ATOM 3613 C C . ASP C 1 130 ? 42.649 -6.257 -33.882 1.00 68.53 130 ASP B C 1
ATOM 3614 O O . ASP C 1 130 ? 42.558 -5.154 -34.426 1.00 68.53 130 ASP B O 1
ATOM 3619 N N . PHE C 1 131 ? 43.384 -6.482 -32.795 1.00 62.32 131 PHE B N 1
ATOM 3620 C CA . PHE C 1 131 ? 44.180 -5.428 -32.182 1.00 62.32 131 PHE B CA 1
ATOM 3621 C C . PHE C 1 131 ? 45.382 -6.067 -31.510 1.00 62.32 131 PHE B C 1
ATOM 3622 O O . PHE C 1 131 ? 45.221 -6.979 -30.694 1.00 62.32 131 PHE B O 1
ATOM 3630 N N . ARG C 1 132 ? 46.578 -5.591 -31.849 1.00 78.38 132 ARG B N 1
ATOM 3631 C CA . ARG C 1 132 ? 47.808 -6.210 -31.382 1.00 78.38 132 ARG B CA 1
ATOM 3632 C C . ARG C 1 132 ? 48.788 -5.152 -30.902 1.00 78.38 132 ARG B C 1
ATOM 3633 O O . ARG C 1 132 ? 48.834 -4.042 -31.439 1.00 78.38 132 ARG B O 1
ATOM 3641 N N . VAL C 1 133 ? 49.567 -5.510 -29.885 1.00 76.98 133 VAL B N 1
ATOM 3642 C CA . VAL C 1 133 ? 50.639 -4.679 -29.352 1.00 76.98 133 VAL B CA 1
ATOM 3643 C C . VAL C 1 133 ? 51.901 -5.528 -29.314 1.00 76.98 133 VAL B C 1
ATOM 3644 O O . VAL C 1 133 ? 51.888 -6.635 -28.765 1.00 76.98 133 VAL B O 1
ATOM 3648 N N . TYR C 1 134 ? 52.986 -5.018 -29.895 1.00 106.78 134 TYR B N 1
ATOM 3649 C CA . TYR C 1 134 ? 54.155 -5.854 -30.127 1.00 106.78 134 TYR B CA 1
ATOM 3650 C C . TYR C 1 134 ? 55.425 -5.015 -30.165 1.00 106.78 134 TYR B C 1
ATOM 3651 O O . TYR C 1 134 ? 55.394 -3.812 -30.437 1.00 106.78 134 TYR B O 1
ATOM 3660 N N . PHE C 1 135 ? 56.548 -5.677 -29.886 1.00 105.91 135 PHE B N 1
ATOM 3661 C CA . PHE C 1 135 ? 57.861 -5.058 -30.001 1.00 105.91 135 PHE B CA 1
ATOM 3662 C C . PHE C 1 135 ? 58.273 -4.940 -31.462 1.00 105.91 135 PHE B C 1
ATOM 3663 O O . PHE C 1 135 ? 57.904 -5.764 -32.302 1.00 105.91 135 PHE B O 1
ATOM 3671 N N . VAL C 1 136 ? 59.070 -3.919 -31.755 1.00 130.74 136 VAL B N 1
ATOM 3672 C CA . VAL C 1 136 ? 59.628 -3.712 -33.084 1.00 130.74 136 VAL B CA 1
ATOM 3673 C C . VAL C 1 136 ? 61.154 -3.742 -33.062 1.00 130.74 136 VAL B C 1
ATOM 3674 O O . VAL C 1 136 ? 61.782 -4.316 -33.951 1.00 130.74 136 VAL B O 1
ATOM 3678 N N . ASN C 1 137 ? 61.769 -3.126 -32.051 1.00 147.66 137 ASN B N 1
ATOM 3679 C CA . ASN C 1 137 ? 63.224 -3.042 -32.038 1.00 147.66 137 ASN B CA 1
ATOM 3680 C C . ASN C 1 137 ? 63.828 -4.384 -31.619 1.00 147.66 137 ASN B C 1
ATOM 3681 O O . ASN C 1 137 ? 64.644 -4.934 -32.368 1.00 147.66 137 ASN B O 1
ATOM 3686 N N . PRO C 1 138 ? 63.479 -4.958 -30.445 1.00 132.27 138 PRO B N 1
ATOM 3687 C CA . PRO C 1 138 ? 63.954 -6.317 -30.158 1.00 132.27 138 PRO B CA 1
ATOM 3688 C C . PRO C 1 138 ? 62.980 -7.377 -30.645 1.00 132.27 138 PRO B C 1
ATOM 3689 O O . PRO C 1 138 ? 61.779 -7.294 -30.372 1.00 132.27 138 PRO B O 1
ATOM 3693 N N . THR C 1 139 ? 63.480 -8.374 -31.365 1.00 122.55 139 THR B N 1
ATOM 3694 C CA . THR C 1 139 ? 62.671 -9.498 -31.816 1.00 122.55 139 THR B CA 1
ATOM 3695 C C . THR C 1 139 ? 62.875 -10.666 -30.861 1.00 122.55 139 THR B C 1
ATOM 3696 O O . THR C 1 139 ? 64.012 -10.986 -30.500 1.00 122.55 139 THR B O 1
ATOM 3700 N N . THR C 1 140 ? 61.779 -11.293 -30.453 1.00 119.99 140 THR B N 1
ATOM 3701 C CA . THR C 1 140 ? 61.831 -12.342 -29.443 1.00 119.99 140 THR B CA 1
ATOM 3702 C C . THR C 1 140 ? 60.712 -13.342 -29.724 1.00 119.99 140 THR B C 1
ATOM 3703 O O . THR C 1 140 ? 60.174 -13.397 -30.835 1.00 119.99 140 THR B O 1
ATOM 3707 N N . THR C 1 141 ? 60.362 -14.136 -28.710 1.00 118.01 141 THR B N 1
ATOM 3708 C CA . THR C 1 141 ? 59.278 -15.111 -28.739 1.00 118.01 141 THR B CA 1
ATOM 3709 C C . THR C 1 141 ? 57.971 -14.358 -28.998 1.00 118.01 141 THR B C 1
ATOM 3710 O O . THR C 1 141 ? 57.979 -13.123 -28.925 1.00 118.01 141 THR B O 1
ATOM 3714 N N . PRO C 1 142 ? 56.801 -15.042 -29.209 1.00 112.04 142 PRO B N 1
ATOM 3715 C CA . PRO C 1 142 ? 55.828 -14.565 -30.211 1.00 112.04 142 PRO B CA 1
ATOM 3716 C C . PRO C 1 142 ? 55.765 -13.062 -30.440 1.00 112.04 142 PRO B C 1
ATOM 3717 O O . PRO C 1 142 ? 55.682 -12.626 -31.593 1.00 112.04 142 PRO B O 1
ATOM 3721 N N . ASN C 1 143 ? 55.784 -12.265 -29.371 1.00 102.70 143 ASN B N 1
ATOM 3722 C CA . ASN C 1 143 ? 55.847 -10.807 -29.478 1.00 102.70 143 ASN B CA 1
ATOM 3723 C C . ASN C 1 143 ? 54.603 -10.261 -30.180 1.00 102.70 143 ASN B C 1
ATOM 3724 O O . ASN C 1 143 ? 54.678 -9.590 -31.210 1.00 102.70 143 ASN B O 1
ATOM 3729 N N . TYR C 1 144 ? 53.446 -10.612 -29.622 1.00 88.43 144 TYR B N 1
ATOM 3730 C CA . TYR C 1 144 ? 52.185 -9.963 -29.956 1.00 88.43 144 TYR B CA 1
ATOM 3731 C C . TYR C 1 144 ? 51.088 -10.449 -29.022 1.00 88.43 144 TYR B C 1
ATOM 3732 O O . TYR C 1 144 ? 51.037 -11.634 -28.680 1.00 88.43 144 TYR B O 1
ATOM 3741 N N . VAL C 1 145 ? 50.208 -9.545 -28.604 1.00 71.28 145 VAL B N 1
ATOM 3742 C CA . VAL C 1 145 ? 49.013 -9.891 -27.846 1.00 71.28 145 VAL B CA 1
ATOM 3743 C C . VAL C 1 145 ? 47.804 -9.483 -28.675 1.00 71.28 145 VAL B C 1
ATOM 3744 O O . VAL C 1 145 ? 47.692 -8.327 -29.097 1.00 71.28 145 VAL B O 1
ATOM 3748 N N . GLN C 1 146 ? 46.917 -10.435 -28.931 1.00 73.57 146 GLN B N 1
ATOM 3749 C CA . GLN C 1 146 ? 45.824 -10.240 -29.866 1.00 73.57 146 GLN B CA 1
ATOM 3750 C C . GLN C 1 146 ? 44.489 -10.234 -29.135 1.00 73.57 146 GLN B C 1
ATOM 3751 O O . GLN C 1 146 ? 44.246 -11.051 -28.243 1.00 73.57 146 GLN B O 1
ATOM 3757 N N . PHE C 1 147 ? 43.626 -9.299 -29.524 1.00 79.91 147 PHE B N 1
ATOM 3758 C CA . PHE C 1 147 ? 42.284 -9.186 -28.971 1.00 79.91 147 PHE B CA 1
ATOM 3759 C C . PHE C 1 147 ? 41.282 -9.431 -30.087 1.00 79.91 147 PHE B C 1
ATOM 3760 O O . PHE C 1 147 ? 41.292 -8.721 -31.097 1.00 79.91 147 PHE B O 1
ATOM 3768 N N . GLN C 1 148 ? 40.422 -10.429 -29.906 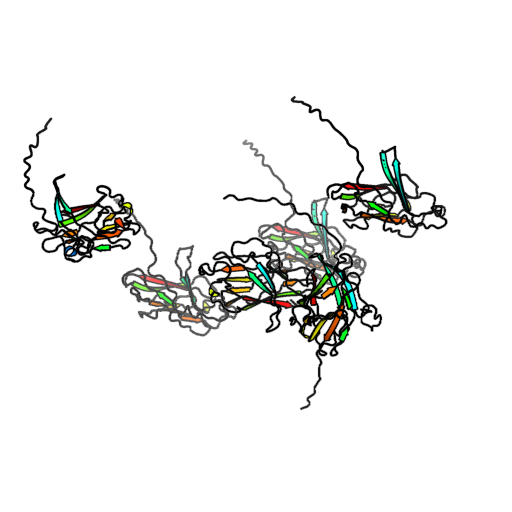1.00 78.15 148 GLN B N 1
ATOM 3769 C CA . GLN C 1 148 ? 39.359 -10.737 -30.861 1.00 78.15 148 GLN B CA 1
ATOM 3770 C C . GLN C 1 148 ? 38.076 -10.124 -30.314 1.00 78.15 148 GLN B C 1
ATOM 3771 O O . GLN C 1 148 ? 37.316 -10.769 -29.592 1.00 78.15 148 GLN B O 1
ATOM 3777 N N . GLY C 1 149 ? 37.836 -8.865 -30.662 1.00 66.22 149 GLY B N 1
ATOM 3778 C CA . GLY C 1 149 ? 36.679 -8.163 -30.148 1.00 66.22 149 GLY B CA 1
ATOM 3779 C C . GLY C 1 149 ? 36.758 -7.946 -28.652 1.00 66.22 149 GLY B C 1
ATOM 3780 O O . GLY C 1 149 ? 37.570 -7.149 -28.175 1.00 66.22 149 GLY B O 1
ATOM 3781 N N . THR C 1 150 ? 35.919 -8.655 -27.899 1.00 76.87 150 THR B N 1
ATOM 3782 C CA . THR C 1 150 ? 35.918 -8.534 -26.448 1.00 76.87 150 THR B CA 1
ATOM 3783 C C . THR C 1 150 ? 36.814 -9.569 -25.780 1.00 76.87 150 THR B C 1
ATOM 3784 O O . THR C 1 150 ? 37.493 -9.257 -24.797 1.00 76.87 150 THR B O 1
ATOM 3788 N N . SER C 1 151 ? 36.833 -10.795 -26.293 1.00 77.00 151 SER B N 1
ATOM 3789 C CA . SER C 1 151 ? 37.635 -11.848 -25.697 1.00 77.00 151 SER B CA 1
ATOM 3790 C C . SER C 1 151 ? 39.117 -11.629 -25.993 1.00 77.00 151 SER B C 1
ATOM 3791 O O . SER C 1 151 ? 39.501 -10.811 -26.833 1.00 77.00 151 SER B O 1
ATOM 3794 N N . VAL C 1 152 ? 39.956 -12.376 -25.282 1.00 71.83 152 VAL B N 1
ATOM 3795 C CA . VAL C 1 152 ? 41.404 -12.323 -25.443 1.00 71.83 152 VAL B CA 1
ATOM 3796 C C . VAL C 1 152 ? 41.864 -13.674 -25.967 1.00 71.83 152 VAL B C 1
ATOM 3797 O O . VAL C 1 152 ? 41.611 -14.708 -25.337 1.00 71.83 152 VAL B O 1
ATOM 3801 N N . THR C 1 153 ? 42.541 -13.667 -27.115 1.00 70.63 153 THR B N 1
ATOM 3802 C CA . THR C 1 153 ? 43.024 -14.894 -27.726 1.00 70.63 153 THR B CA 1
ATOM 3803 C C . THR C 1 153 ? 44.521 -15.106 -27.561 1.00 70.63 153 THR B C 1
ATOM 3804 O O . THR C 1 153 ? 45.018 -16.178 -27.920 1.00 70.63 153 THR B O 1
ATOM 3808 N N . GLN C 1 154 ? 45.249 -14.123 -27.039 1.00 85.10 154 GLN B N 1
ATOM 3809 C CA . GLN C 1 154 ? 46.671 -14.266 -26.755 1.00 85.10 154 GLN B CA 1
ATOM 3810 C C . GLN C 1 154 ? 46.928 -13.745 -25.351 1.00 85.10 154 GLN B C 1
ATOM 3811 O O . GLN C 1 154 ? 46.741 -12.554 -25.086 1.00 85.10 154 GLN B O 1
ATOM 3817 N N . SER C 1 155 ? 47.361 -14.635 -24.458 1.00 89.59 155 SER B N 1
ATOM 3818 C CA . SER C 1 155 ? 47.471 -14.276 -23.048 1.00 89.59 155 SER B CA 1
ATOM 3819 C C . SER C 1 155 ? 48.604 -13.285 -22.814 1.00 89.59 155 SER B C 1
ATOM 3820 O O . SER C 1 155 ? 48.379 -12.167 -22.339 1.00 89.59 155 SER B O 1
ATOM 3823 N N . ALA C 1 156 ? 49.832 -13.677 -23.146 1.00 93.68 156 ALA B N 1
ATOM 3824 C CA . ALA C 1 156 ? 50.987 -12.845 -22.848 1.00 93.68 156 ALA B CA 1
ATOM 3825 C C . ALA C 1 156 ? 52.124 -13.185 -23.798 1.00 93.68 156 ALA B C 1
ATOM 3826 O O . ALA C 1 156 ? 52.122 -14.226 -24.459 1.00 93.68 156 ALA B O 1
ATOM 3828 N N . THR C 1 157 ? 53.100 -12.284 -23.854 1.00 100.16 157 THR B N 1
ATOM 3829 C CA . THR C 1 157 ? 54.283 -12.449 -24.678 1.00 100.16 157 THR B CA 1
ATOM 3830 C C . THR C 1 157 ? 55.444 -12.956 -23.827 1.00 100.16 157 THR B C 1
ATOM 3831 O O . THR C 1 157 ? 55.349 -13.085 -22.605 1.00 100.16 157 THR B O 1
ATOM 3835 N N . GLY C 1 158 ? 56.561 -13.244 -24.491 1.00 108.04 158 GLY B N 1
ATOM 3836 C CA . GLY C 1 158 ? 57.750 -13.675 -23.791 1.00 108.04 158 GLY B CA 1
ATOM 3837 C C . GLY C 1 158 ? 58.584 -12.515 -23.287 1.00 108.04 158 GLY B C 1
ATOM 3838 O O . GLY C 1 158 ? 58.278 -11.343 -23.502 1.00 108.04 158 GLY B O 1
ATOM 3839 N N . SER C 1 159 ? 59.667 -12.862 -22.600 1.00 115.18 159 SER B N 1
ATOM 3840 C CA . SER C 1 159 ? 60.551 -11.852 -22.044 1.00 115.18 159 SER B CA 1
ATOM 3841 C C . SER C 1 159 ? 61.415 -11.227 -23.136 1.00 115.18 159 SER B C 1
ATOM 3842 O O . SER C 1 159 ? 61.511 -11.728 -24.260 1.00 115.18 159 SER B O 1
ATOM 3845 N N . VAL C 1 160 ? 62.045 -10.109 -22.789 1.00 116.65 160 VAL B N 1
ATOM 3846 C CA . VAL C 1 160 ? 62.975 -9.417 -23.673 1.00 116.65 160 VAL B CA 1
ATOM 3847 C C . VAL C 1 160 ? 63.988 -8.678 -22.811 1.00 116.65 160 VAL B C 1
ATOM 3848 O O . VAL C 1 160 ? 63.634 -8.092 -21.784 1.00 116.65 160 VAL B O 1
ATOM 3852 N N . SER C 1 161 ? 65.253 -8.717 -23.221 1.00 123.09 161 SER B N 1
ATOM 3853 C CA . SER C 1 161 ? 66.332 -8.103 -22.459 1.00 123.09 161 SER B CA 1
ATOM 3854 C C . SER C 1 161 ? 66.483 -6.638 -22.848 1.00 123.09 161 SER B C 1
ATOM 3855 O O . SER C 1 161 ? 66.478 -6.301 -24.035 1.00 123.09 161 SER B O 1
ATOM 3858 N N . ILE C 1 162 ? 66.616 -5.774 -21.844 1.00 135.00 162 ILE B N 1
ATOM 3859 C CA . ILE C 1 162 ? 66.816 -4.344 -22.050 1.00 135.00 162 ILE B CA 1
ATOM 3860 C C . ILE C 1 162 ? 68.009 -3.897 -21.219 1.00 135.00 162 ILE B C 1
ATOM 3861 O O . ILE C 1 162 ? 68.068 -4.168 -20.015 1.00 135.00 162 ILE B O 1
ATOM 3866 N N . GLY C 1 163 ? 68.951 -3.209 -21.860 1.00 152.98 163 GLY B N 1
ATOM 3867 C CA . GLY C 1 163 ? 70.110 -2.683 -21.180 1.00 152.98 163 GLY B CA 1
ATOM 3868 C C . GLY C 1 163 ? 69.963 -1.212 -20.846 1.00 152.98 163 GLY B C 1
ATOM 3869 O O . GLY C 1 163 ? 68.920 -0.596 -21.086 1.00 152.98 163 GLY B O 1
ATOM 3870 N N . PRO C 1 164 ? 71.016 -0.618 -20.279 1.00 153.10 164 PRO B N 1
ATOM 3871 C CA . PRO C 1 164 ? 70.962 0.798 -19.881 1.00 153.10 164 PRO B CA 1
ATOM 3872 C C . PRO C 1 164 ? 71.102 1.708 -21.093 1.00 153.10 164 PRO B C 1
ATOM 3873 O O . PRO C 1 164 ? 72.141 1.722 -21.755 1.00 153.10 164 PRO B O 1
ATOM 3877 N N . GLY C 1 165 ? 70.054 2.475 -21.377 1.00 166.61 165 GLY B N 1
ATOM 3878 C CA . GLY C 1 165 ? 70.115 3.461 -22.437 1.00 166.61 165 GLY B CA 1
ATOM 3879 C C . GLY C 1 165 ? 69.349 3.073 -23.684 1.00 166.61 165 GLY B C 1
ATOM 3880 O O . GLY C 1 165 ? 68.664 3.910 -24.279 1.00 166.61 165 GLY B O 1
ATOM 3881 N N . GLN C 1 166 ? 69.452 1.812 -24.092 1.00 169.82 166 GLN B N 1
ATOM 3882 C CA . GLN C 1 166 ? 68.716 1.321 -25.247 1.00 169.82 166 GLN B CA 1
ATOM 3883 C C . GLN C 1 166 ? 67.345 0.828 -24.806 1.00 169.82 166 GLN B C 1
ATOM 3884 O O . GLN C 1 166 ? 67.198 0.245 -23.728 1.00 169.82 166 GLN B O 1
ATOM 3890 N N . CYS C 1 167 ? 66.340 1.075 -25.642 1.00 184.34 167 CYS B N 1
ATOM 3891 C CA . CYS C 1 167 ? 64.956 0.828 -25.275 1.00 184.34 167 CYS B CA 1
ATOM 3892 C C . CYS C 1 167 ? 64.258 -0.049 -26.303 1.00 184.34 167 CYS B C 1
ATOM 3893 O O . CYS C 1 167 ? 64.551 0.008 -27.501 1.00 184.34 167 CYS B O 1
ATOM 3896 N N . ALA C 1 168 ? 63.329 -0.862 -25.811 1.00 168.81 168 ALA B N 1
ATOM 3897 C CA . ALA C 1 168 ? 62.477 -1.679 -26.660 1.00 168.81 168 ALA B CA 1
ATOM 3898 C C . ALA C 1 168 ? 61.259 -0.864 -27.072 1.00 168.81 168 ALA B C 1
ATOM 3899 O O . ALA C 1 168 ? 60.508 -0.386 -26.217 1.00 168.81 168 ALA B O 1
ATOM 3901 N N . THR C 1 169 ? 61.062 -0.717 -28.377 1.00 146.43 169 THR B N 1
ATOM 3902 C CA . THR C 1 169 ? 59.986 0.102 -28.912 1.00 146.43 169 THR B CA 1
ATOM 3903 C C . THR C 1 169 ? 58.773 -0.768 -29.214 1.00 146.43 169 THR B C 1
ATOM 3904 O O . THR C 1 169 ? 58.910 -1.932 -29.600 1.00 146.43 169 THR B O 1
ATOM 3908 N N . VAL C 1 170 ? 57.586 -0.194 -29.036 1.00 125.78 170 VAL B N 1
ATOM 3909 C CA . VAL C 1 170 ? 56.328 -0.927 -29.086 1.00 125.78 170 VAL B CA 1
ATOM 3910 C C . VAL C 1 170 ? 55.495 -0.400 -30.245 1.00 125.78 170 VAL B C 1
ATOM 3911 O O . VAL C 1 170 ? 55.270 0.811 -30.355 1.00 125.78 170 VAL B O 1
ATOM 3915 N N . GLY C 1 171 ? 55.035 -1.309 -31.102 1.00 102.63 171 GLY B N 1
ATOM 3916 C CA . GLY C 1 171 ? 54.182 -0.968 -32.222 1.00 102.63 171 GLY B CA 1
ATOM 3917 C C . GLY C 1 171 ? 52.710 -1.114 -31.896 1.00 102.63 171 GLY B C 1
ATOM 3918 O O . GLY C 1 171 ? 52.307 -1.208 -30.734 1.00 102.63 171 GLY B O 1
ATOM 3919 N N . ALA C 1 172 ? 51.895 -1.131 -32.948 1.00 81.26 172 ALA B N 1
ATOM 3920 C CA . ALA C 1 172 ? 50.457 -1.304 -32.799 1.00 81.26 172 ALA B CA 1
ATOM 3921 C C . ALA C 1 172 ? 49.883 -1.816 -34.111 1.00 81.26 172 ALA B C 1
ATOM 3922 O O . ALA C 1 172 ? 50.521 -1.731 -35.163 1.00 81.26 172 ALA B O 1
ATOM 3924 N N . TYR C 1 173 ? 48.665 -2.350 -34.032 1.00 82.79 173 TYR B N 1
ATOM 3925 C CA . TYR C 1 173 ? 47.997 -2.906 -35.207 1.00 82.79 173 TYR B CA 1
ATOM 3926 C C . TYR C 1 173 ? 46.501 -2.882 -34.930 1.00 82.79 173 TYR B C 1
ATOM 3927 O O . TYR C 1 173 ? 46.031 -3.598 -34.042 1.00 82.79 173 TYR B O 1
ATOM 3936 N N . VAL C 1 174 ? 45.761 -2.072 -35.682 1.00 66.79 174 VAL B N 1
ATOM 3937 C CA . VAL C 1 174 ? 44.336 -1.870 -35.452 1.00 66.79 174 VAL B CA 1
ATOM 3938 C C . VAL C 1 174 ? 43.585 -2.140 -36.746 1.00 66.79 174 VAL B C 1
ATOM 3939 O O . VAL C 1 174 ? 44.009 -1.696 -37.818 1.00 66.79 174 VAL B O 1
ATOM 3943 N N . LEU C 1 175 ? 42.473 -2.866 -36.645 1.00 59.23 175 LEU B N 1
ATOM 3944 C CA . LEU C 1 175 ? 41.595 -3.120 -37.781 1.00 59.23 175 LEU B CA 1
ATOM 3945 C C . LEU C 1 175 ? 40.158 -3.034 -37.296 1.00 59.23 175 LEU B C 1
ATOM 3946 O O . LEU C 1 175 ? 39.746 -3.818 -36.437 1.00 59.23 175 LEU B O 1
ATOM 3951 N N . VAL C 1 176 ? 39.398 -2.091 -37.846 1.00 72.55 176 VAL B N 1
ATOM 3952 C CA . VAL C 1 176 ? 38.017 -1.848 -37.448 1.00 72.55 176 VAL B CA 1
ATOM 3953 C C . VAL C 1 176 ? 37.105 -2.313 -38.573 1.00 72.55 176 VAL B C 1
ATOM 3954 O O . VAL C 1 176 ? 37.341 -1.988 -39.743 1.00 72.55 176 VAL B O 1
ATOM 3958 N N . ASP C 1 177 ? 36.076 -3.074 -38.223 1.00 72.08 177 ASP B N 1
ATOM 3959 C CA . ASP C 1 177 ? 35.131 -3.575 -39.211 1.00 72.08 177 ASP B CA 1
ATOM 3960 C C . ASP C 1 177 ? 34.461 -2.402 -39.916 1.00 72.08 177 ASP B C 1
ATOM 3961 O O . ASP C 1 177 ? 33.946 -1.497 -39.243 1.00 72.08 177 ASP B O 1
ATOM 3966 N N . PRO C 1 178 ? 34.441 -2.374 -41.250 1.00 66.21 178 PRO B N 1
ATOM 3967 C CA . PRO C 1 178 ? 33.891 -1.209 -41.959 1.00 66.21 178 PRO B CA 1
ATOM 3968 C C . PRO C 1 178 ? 32.403 -1.011 -41.758 1.00 66.21 178 PRO B C 1
ATOM 3969 O O . PRO C 1 178 ? 31.887 0.052 -42.124 1.00 66.21 178 PRO B O 1
ATOM 3973 N N . SER C 1 179 ? 31.697 -1.985 -41.191 1.00 64.09 179 SER B N 1
ATOM 3974 C CA . SER C 1 179 ? 30.272 -1.850 -40.927 1.00 64.09 179 SER B CA 1
ATOM 3975 C C . SER C 1 179 ? 29.978 -0.931 -39.751 1.00 64.09 179 SER B C 1
ATOM 3976 O O . SER C 1 179 ? 28.839 -0.902 -39.272 1.00 64.09 179 SER B O 1
ATOM 3979 N N . LEU C 1 180 ? 30.979 -0.198 -39.277 1.00 75.85 180 LEU B N 1
ATOM 3980 C CA . LEU C 1 180 ? 30.772 0.734 -38.183 1.00 75.85 180 LEU B CA 1
ATOM 3981 C C . LEU C 1 180 ? 29.756 1.797 -38.590 1.00 75.85 180 LEU B C 1
ATOM 3982 O O . LEU C 1 180 ? 29.779 2.272 -39.731 1.00 75.85 180 LEU B O 1
ATOM 3987 N N . PRO C 1 181 ? 28.846 2.177 -37.698 1.00 75.67 181 PRO B N 1
ATOM 3988 C CA . PRO C 1 181 ? 27.867 3.214 -38.039 1.00 75.67 181 PRO B CA 1
ATOM 3989 C C . PRO C 1 181 ? 28.544 4.534 -38.370 1.00 75.67 181 PRO B C 1
ATOM 3990 O O . PRO C 1 181 ? 29.562 4.899 -37.779 1.00 75.67 181 PRO B O 1
ATOM 3994 N N . THR C 1 182 ? 27.959 5.253 -39.331 1.00 78.37 182 THR B N 1
ATOM 3995 C CA . THR C 1 182 ? 28.549 6.505 -39.791 1.00 78.37 182 THR B CA 1
ATOM 3996 C C . THR C 1 182 ? 28.634 7.535 -38.673 1.00 78.37 182 THR B C 1
ATOM 3997 O O . THR C 1 182 ? 29.596 8.308 -38.614 1.00 78.37 182 THR B O 1
ATOM 4001 N N . SER C 1 183 ? 27.652 7.550 -37.771 1.00 79.47 183 SER B N 1
ATOM 4002 C CA . SER C 1 183 ? 27.612 8.553 -36.715 1.00 79.47 183 SER B CA 1
ATOM 4003 C C . SER C 1 183 ? 28.793 8.462 -35.757 1.00 79.47 183 SER B C 1
ATOM 4004 O O . SER C 1 183 ? 29.040 9.420 -35.019 1.00 79.47 183 SER B O 1
ATOM 4007 N N . ALA C 1 184 ? 29.521 7.347 -35.747 1.00 71.41 184 ALA B N 1
ATOM 4008 C CA . ALA C 1 184 ? 30.669 7.177 -34.868 1.00 71.41 184 ALA B CA 1
ATOM 4009 C C . ALA C 1 184 ? 31.994 7.208 -35.617 1.00 71.41 184 ALA B C 1
ATOM 4010 O O . ALA C 1 184 ? 33.032 6.885 -35.031 1.00 71.41 184 ALA B O 1
ATOM 4012 N N . ARG C 1 185 ? 31.988 7.585 -36.895 1.00 79.52 185 ARG B N 1
ATOM 4013 C CA . ARG C 1 185 ? 33.215 7.612 -37.680 1.00 79.52 185 ARG B CA 1
ATOM 4014 C C . ARG C 1 185 ? 33.938 8.950 -37.619 1.00 79.52 185 ARG B C 1
ATOM 4015 O O . ARG C 1 185 ? 35.034 9.065 -38.175 1.00 79.52 185 ARG B O 1
ATOM 4023 N N . ASP C 1 186 ? 33.362 9.957 -36.960 1.00 80.50 186 ASP B N 1
ATOM 4024 C CA . ASP C 1 186 ? 33.952 11.290 -36.963 1.00 80.50 186 ASP B CA 1
ATOM 4025 C C . ASP C 1 186 ? 35.234 11.387 -36.144 1.00 80.50 186 ASP B C 1
ATOM 4026 O O . ASP C 1 186 ? 35.945 12.390 -36.262 1.00 80.50 186 ASP B O 1
ATOM 4031 N N . GLY C 1 187 ? 35.546 10.386 -35.326 1.00 79.39 187 GLY B N 1
ATOM 4032 C CA . GLY C 1 187 ? 36.759 10.395 -34.539 1.00 79.39 187 GLY B CA 1
ATOM 4033 C C . GLY C 1 187 ? 36.610 10.874 -33.112 1.00 79.39 187 GLY B C 1
ATOM 4034 O O . GLY C 1 187 ? 37.533 10.675 -32.313 1.00 79.39 187 GLY B O 1
ATOM 4035 N N . LYS C 1 188 ? 35.485 11.499 -32.761 1.00 79.75 188 LYS B N 1
ATOM 4036 C CA . LYS C 1 188 ? 35.280 11.918 -31.379 1.00 79.75 188 LYS B CA 1
ATOM 4037 C C . LYS C 1 188 ? 35.040 10.721 -30.467 1.00 79.75 188 LYS B C 1
ATOM 4038 O O . LYS C 1 188 ? 35.480 10.717 -29.312 1.00 79.75 188 LYS B O 1
ATOM 4044 N N . THR C 1 189 ? 34.347 9.704 -30.970 1.00 76.99 189 THR B N 1
ATOM 4045 C CA . THR C 1 189 ? 33.852 8.623 -30.130 1.00 76.99 189 THR B CA 1
ATOM 4046 C C . THR C 1 189 ? 34.915 7.557 -29.912 1.00 76.99 189 THR B C 1
ATOM 4047 O O . THR C 1 189 ? 35.735 7.282 -30.792 1.00 76.99 189 THR B O 1
ATOM 4051 N N . VAL C 1 190 ? 34.888 6.953 -28.730 1.00 73.68 190 VAL B N 1
ATOM 4052 C CA . VAL C 1 190 ? 35.805 5.879 -28.372 1.00 73.68 190 VAL B CA 1
ATOM 4053 C C . VAL C 1 190 ? 35.076 4.553 -28.517 1.00 73.68 190 VAL B C 1
ATOM 4054 O O . VAL C 1 190 ? 33.963 4.389 -28.005 1.00 73.68 190 VAL B O 1
ATOM 4058 N N . ILE C 1 191 ? 35.699 3.601 -29.211 1.00 70.88 191 ILE B N 1
ATOM 4059 C CA . ILE C 1 191 ? 35.050 2.324 -29.481 1.00 70.88 191 ILE B CA 1
ATOM 4060 C C . ILE C 1 191 ? 35.623 1.167 -28.668 1.00 70.88 191 ILE B C 1
ATOM 4061 O O . ILE C 1 191 ? 35.048 0.068 -28.696 1.00 70.88 191 ILE B O 1
ATOM 4066 N N . ALA C 1 192 ? 36.724 1.371 -27.950 1.00 68.83 192 ALA B N 1
ATOM 4067 C CA . ALA C 1 192 ? 37.328 0.277 -27.202 1.00 68.83 192 ALA B CA 1
ATOM 4068 C C . ALA C 1 192 ? 38.232 0.836 -26.116 1.00 68.83 192 ALA B C 1
ATOM 4069 O O . ALA C 1 192 ? 38.641 1.999 -26.159 1.00 68.83 192 ALA B O 1
ATOM 4071 N N . THR C 1 193 ? 38.540 -0.016 -25.137 1.00 68.39 193 THR B N 1
ATOM 4072 C CA . THR C 1 193 ? 39.435 0.348 -24.039 1.00 68.39 193 THR B CA 1
ATOM 4073 C C . THR C 1 193 ? 40.057 -0.943 -23.512 1.00 68.39 193 THR B C 1
ATOM 4074 O O . THR C 1 193 ? 39.403 -1.693 -22.781 1.00 68.39 193 THR B O 1
ATOM 4078 N N . TYR C 1 194 ? 41.312 -1.190 -23.873 1.00 72.09 194 TYR B N 1
ATOM 4079 C CA . TYR C 1 194 ? 41.995 -2.429 -23.524 1.00 72.09 194 TYR B CA 1
ATOM 4080 C C . TYR C 1 194 ? 43.075 -2.174 -22.483 1.00 72.09 194 TYR B C 1
ATOM 4081 O O . TYR C 1 194 ? 43.784 -1.165 -22.548 1.00 72.09 194 TYR B O 1
ATOM 4090 N N . GLN C 1 195 ? 43.193 -3.093 -21.529 1.00 70.70 195 GLN B N 1
ATOM 4091 C CA . GLN C 1 195 ? 44.244 -3.074 -20.520 1.00 70.70 195 GLN B CA 1
ATOM 4092 C C . GLN C 1 195 ? 45.288 -4.120 -20.876 1.00 70.70 195 GLN B C 1
ATOM 4093 O O . GLN C 1 195 ? 44.957 -5.300 -21.034 1.00 70.70 195 GLN B O 1
ATOM 4099 N N . VAL C 1 196 ? 46.540 -3.695 -20.998 1.00 75.41 196 VAL B N 1
ATOM 4100 C CA . VAL C 1 196 ? 47.670 -4.607 -21.105 1.00 75.41 196 VAL B CA 1
ATOM 4101 C C . VAL C 1 196 ? 48.692 -4.215 -20.050 1.00 75.41 196 VAL B C 1
ATOM 4102 O O . VAL C 1 196 ? 48.940 -3.026 -19.818 1.00 75.41 196 VAL B O 1
ATOM 4106 N N . ASN C 1 197 ? 49.253 -5.215 -19.385 1.00 84.28 197 ASN B N 1
ATOM 4107 C CA . ASN C 1 197 ? 50.256 -4.995 -18.357 1.00 84.28 197 ASN B CA 1
ATOM 4108 C C . ASN C 1 197 ? 51.600 -5.490 -18.865 1.00 84.28 197 ASN B C 1
ATOM 4109 O O . ASN C 1 197 ? 51.749 -6.674 -19.184 1.00 84.28 197 ASN B O 1
ATOM 4114 N N . VAL C 1 198 ? 52.573 -4.588 -18.943 1.00 99.31 198 VAL B N 1
ATOM 4115 C CA . VAL C 1 198 ? 53.946 -4.958 -19.256 1.00 99.31 198 VAL B CA 1
ATOM 4116 C C . VAL C 1 198 ? 54.694 -5.147 -17.945 1.00 99.31 198 VAL B C 1
ATOM 4117 O O . VAL C 1 198 ? 54.628 -4.297 -17.048 1.00 99.31 198 VAL B O 1
ATOM 4121 N N . VAL C 1 199 ? 55.366 -6.286 -17.815 1.00 113.74 199 VAL B N 1
ATOM 4122 C CA . VAL C 1 199 ? 55.960 -6.716 -16.558 1.00 113.74 199 VAL B CA 1
ATOM 4123 C C . VAL C 1 199 ? 57.474 -6.699 -16.695 1.00 113.74 199 VAL B C 1
ATOM 4124 O O . VAL C 1 199 ? 58.039 -7.446 -17.502 1.00 113.74 199 VAL B O 1
ATOM 4128 N N . PHE C 1 200 ? 58.129 -5.856 -15.901 1.00 135.63 200 PHE B N 1
ATOM 4129 C CA . PHE C 1 200 ? 59.580 -5.845 -15.813 1.00 135.63 200 PHE B CA 1
ATOM 4130 C C . PHE C 1 200 ? 60.026 -7.084 -15.047 1.00 135.63 200 PHE B C 1
ATOM 4131 O O . PHE C 1 200 ? 59.237 -7.685 -14.313 1.00 135.63 200 PHE B O 1
ATOM 4139 N N . SER C 1 201 ? 61.290 -7.464 -15.216 1.00 131.07 201 SER B N 1
ATOM 4140 C CA . SER C 1 201 ? 61.843 -8.595 -14.487 1.00 131.07 201 SER B CA 1
ATOM 4141 C C . SER C 1 201 ? 63.361 -8.532 -14.508 1.00 131.07 201 SER B C 1
ATOM 4142 O O . SER C 1 201 ? 63.964 -7.974 -15.429 1.00 131.07 201 SER B O 1
ATOM 4145 N N . THR C 1 202 ? 63.972 -9.117 -13.482 1.00 133.05 202 THR B N 1
ATOM 4146 C CA . THR C 1 202 ? 65.418 -9.273 -13.421 1.00 133.05 202 THR B CA 1
ATOM 4147 C C . THR C 1 202 ? 65.876 -10.650 -13.878 1.00 133.05 202 THR B C 1
ATOM 4148 O O . THR C 1 202 ? 67.068 -10.956 -13.783 1.00 133.05 202 THR B O 1
ATOM 4152 N N . SER C 1 203 ? 64.962 -11.481 -14.366 1.00 123.00 203 SER B N 1
ATOM 4153 C CA . SER C 1 203 ? 65.270 -12.816 -14.845 1.00 123.00 203 SER B CA 1
ATOM 4154 C C . SER C 1 203 ? 64.607 -13.042 -16.194 1.00 123.00 203 SER B C 1
ATOM 4155 O O . SER C 1 203 ? 63.565 -12.446 -16.486 1.00 123.00 203 SER B O 1
ATOM 4158 N N . PRO C 1 204 ? 65.193 -13.899 -17.044 1.00 118.39 204 PRO B N 1
ATOM 4159 C CA . PRO C 1 204 ? 64.596 -14.220 -18.345 1.00 118.39 204 PRO B CA 1
ATOM 4160 C C . PRO C 1 204 ? 63.288 -14.992 -18.211 1.00 118.39 204 PRO B C 1
ATOM 4161 O O . PRO C 1 204 ? 63.032 -15.552 -17.145 1.00 118.39 204 PRO B O 1
ATOM 4165 N N . THR D 1 25 ? 24.513 36.893 57.477 1.00 111.78 25 THR C N 1
ATOM 4166 C CA . THR D 1 25 ? 24.248 35.498 57.802 1.00 111.78 25 THR C CA 1
ATOM 4167 C C . THR D 1 25 ? 24.793 34.579 56.716 1.00 111.78 25 THR C C 1
ATOM 4168 O O . THR D 1 25 ? 24.324 34.613 55.579 1.00 111.78 25 THR C O 1
ATOM 4172 N N . LEU D 1 26 ? 25.781 33.761 57.077 1.00 113.88 26 LEU C N 1
ATOM 4173 C CA . LEU D 1 26 ? 26.392 32.801 56.158 1.00 113.88 26 LEU C CA 1
ATOM 4174 C C . LEU D 1 26 ? 26.959 33.496 54.922 1.00 113.88 26 LEU C C 1
ATOM 4175 O O . LEU D 1 26 ? 26.559 33.233 53.787 1.00 113.88 26 LEU C O 1
ATOM 4180 N N . THR D 1 27 ? 27.910 34.397 55.153 1.00 116.15 27 THR C N 1
ATOM 4181 C CA . THR D 1 27 ? 28.601 35.093 54.070 1.00 116.15 27 THR C CA 1
ATOM 4182 C C . THR D 1 27 ? 30.030 34.571 54.017 1.00 116.15 27 THR C C 1
ATOM 4183 O O . THR D 1 27 ? 30.724 34.526 55.035 1.00 116.15 27 THR C O 1
ATOM 4187 N N . PHE D 1 28 ? 30.474 34.169 52.828 1.00 122.54 28 PHE C N 1
ATOM 4188 C CA . PHE D 1 28 ? 31.797 33.589 52.655 1.00 122.54 28 PHE C CA 1
ATOM 4189 C C . PHE D 1 28 ? 32.322 33.856 51.252 1.00 122.54 28 PHE C C 1
ATOM 4190 O O . PHE D 1 28 ? 31.561 33.846 50.280 1.00 122.54 28 PHE C O 1
ATOM 4198 N N . THR D 1 29 ? 33.628 34.093 51.158 1.00 145.32 29 THR C N 1
ATOM 4199 C CA . THR D 1 29 ? 34.323 34.394 49.915 1.00 145.32 29 THR C CA 1
ATOM 4200 C C . THR D 1 29 ? 34.896 33.112 49.316 1.00 145.32 29 THR C C 1
ATOM 4201 O O . THR D 1 29 ? 34.673 32.011 49.820 1.00 145.32 29 THR C O 1
ATOM 4205 N N . ASN D 1 30 ? 35.620 33.251 48.206 1.00 141.44 30 ASN C N 1
ATOM 4206 C CA . ASN D 1 30 ? 36.297 32.084 47.656 1.00 141.44 30 ASN C CA 1
ATOM 4207 C C . ASN D 1 30 ? 37.720 32.449 47.232 1.00 141.44 30 ASN C C 1
ATOM 4208 O O . ASN D 1 30 ? 38.581 31.573 47.111 1.00 141.44 30 ASN C O 1
ATOM 4213 N N . LEU D 1 31 ? 37.984 33.743 47.029 1.00 138.37 31 LEU C N 1
ATOM 4214 C CA . LEU D 1 31 ? 39.309 34.246 46.650 1.00 138.37 31 LEU C CA 1
ATOM 4215 C C . LEU D 1 31 ? 39.779 33.640 45.322 1.00 138.37 31 LEU C C 1
ATOM 4216 O O . LEU D 1 31 ? 40.738 32.868 45.251 1.00 138.37 31 LEU C O 1
ATOM 4221 N N . THR D 1 32 ? 39.063 34.012 44.266 1.00 149.19 32 THR C N 1
ATOM 4222 C CA . THR D 1 32 ? 39.418 33.583 42.920 1.00 149.19 32 THR C CA 1
ATOM 4223 C C . THR D 1 32 ? 40.649 34.331 42.415 1.00 149.19 32 THR C C 1
ATOM 4224 O O . THR D 1 32 ? 40.904 35.478 42.788 1.00 149.19 32 THR C O 1
ATOM 4228 N N . TYR D 1 33 ? 41.412 33.668 41.547 1.00 144.60 33 TYR C N 1
ATOM 4229 C CA . TYR D 1 33 ? 42.559 34.269 40.878 1.00 144.60 33 TYR C CA 1
ATOM 4230 C C . TYR D 1 33 ? 42.347 34.262 39.372 1.00 144.60 33 TYR C C 1
ATOM 4231 O O . TYR D 1 33 ? 41.903 33.262 38.801 1.00 144.60 33 TYR C O 1
ATOM 4240 N N . TRP D 1 34 ? 42.679 35.382 38.733 1.00 150.97 34 TRP C N 1
ATOM 4241 C CA . TRP D 1 34 ? 42.534 35.557 37.296 1.00 150.97 34 TRP C CA 1
ATOM 4242 C C . TRP D 1 34 ? 43.907 35.702 36.658 1.00 150.97 34 TRP C C 1
ATOM 4243 O O . TRP D 1 34 ? 44.759 36.441 37.159 1.00 150.97 34 TRP C O 1
ATOM 4254 N N . LEU D 1 35 ? 44.116 34.991 35.553 1.00 155.64 35 LEU C N 1
ATOM 4255 C CA . LEU D 1 35 ? 45.370 35.028 34.815 1.00 155.64 35 LEU C CA 1
ATOM 4256 C C . LEU D 1 35 ? 45.085 35.251 33.338 1.00 155.64 35 LEU C C 1
ATOM 4257 O O . LEU D 1 35 ? 44.196 34.621 32.761 1.00 155.64 35 LEU C O 1
ATOM 4262 N N . ILE D 1 36 ? 45.857 36.146 32.726 1.00 159.88 36 ILE C N 1
ATOM 4263 C CA . ILE D 1 36 ? 45.690 36.503 31.323 1.00 159.88 36 ILE C CA 1
ATOM 4264 C C . ILE D 1 36 ? 46.974 36.170 30.576 1.00 159.88 36 ILE C C 1
ATOM 4265 O O . ILE D 1 36 ? 48.075 36.322 31.118 1.00 159.88 36 ILE C O 1
ATOM 4270 N N . ASN D 1 37 ? 46.828 35.700 29.341 1.00 166.35 37 ASN C N 1
ATOM 4271 C CA . ASN D 1 37 ? 47.949 35.397 28.465 1.00 166.35 37 ASN C CA 1
ATOM 4272 C C . ASN D 1 37 ? 47.696 36.025 27.101 1.00 166.35 37 ASN C C 1
ATOM 4273 O O . ASN D 1 37 ? 46.546 36.145 26.669 1.00 166.35 37 ASN C O 1
ATOM 4278 N N . ALA D 1 38 ? 48.768 36.430 26.428 1.00 182.73 38 ALA C N 1
ATOM 4279 C CA . ALA D 1 38 ? 48.670 37.213 25.203 1.00 182.73 38 ALA C CA 1
ATOM 4280 C C . ALA D 1 38 ? 49.215 36.430 24.016 1.00 182.73 38 ALA C C 1
ATOM 4281 O O . ALA D 1 38 ? 50.301 35.846 24.094 1.00 182.73 38 ALA C O 1
ATOM 4283 N N . THR D 1 39 ? 48.462 36.432 22.917 1.00 192.99 39 THR C N 1
ATOM 4284 C CA . THR D 1 39 ? 48.890 35.785 21.686 1.00 192.99 39 THR C CA 1
ATOM 4285 C C . THR D 1 39 ? 48.244 36.498 20.507 1.00 192.99 39 THR C C 1
ATOM 4286 O O . THR D 1 39 ? 47.379 37.362 20.677 1.00 192.99 39 THR C O 1
ATOM 4290 N N . LEU D 1 40 ? 48.686 36.128 19.309 1.00 185.16 40 LEU C N 1
ATOM 4291 C CA . LEU D 1 40 ? 48.188 36.766 18.099 1.00 185.16 40 LEU C CA 1
ATOM 4292 C C . LEU D 1 40 ? 46.715 36.432 17.879 1.00 185.16 40 LEU C C 1
ATOM 4293 O O . LEU D 1 40 ? 46.335 35.257 17.888 1.00 185.16 40 LEU C O 1
ATOM 4298 N N . PRO D 1 41 ? 45.860 37.440 17.688 1.00 174.72 41 PRO C N 1
ATOM 4299 C CA . PRO D 1 41 ? 44.526 37.165 17.171 1.00 174.72 41 PRO C CA 1
ATOM 4300 C C . PRO D 1 41 ? 44.620 36.541 15.792 1.00 174.72 41 PRO C C 1
ATOM 4301 O O . PRO D 1 41 ? 45.353 37.038 14.920 1.00 174.72 41 PRO C O 1
ATOM 4305 N N . PRO D 1 42 ? 43.897 35.459 15.546 1.00 166.64 42 PRO C N 1
ATOM 4306 C CA . PRO D 1 42 ? 44.068 34.742 14.277 1.00 166.64 42 PRO C CA 1
ATOM 4307 C C . PRO D 1 42 ? 43.365 35.416 13.111 1.00 166.64 42 PRO C C 1
ATOM 4308 O O . PRO D 1 42 ? 43.380 34.894 11.994 1.00 166.64 42 PRO C O 1
ATOM 4312 N N . ALA D 1 43 ? 42.766 36.583 13.342 1.00 161.11 43 ALA C N 1
ATOM 4313 C CA . ALA D 1 43 ? 41.959 37.208 12.294 1.00 161.11 43 ALA C CA 1
ATOM 4314 C C . ALA D 1 43 ? 42.839 37.798 11.196 1.00 161.11 43 ALA C C 1
ATOM 4315 O O . ALA D 1 43 ? 42.800 37.345 10.048 1.00 161.11 43 ALA C O 1
ATOM 4317 N N . MET D 1 44 ? 43.648 38.803 11.543 1.00 154.34 44 MET C N 1
ATOM 4318 C CA . MET D 1 44 ? 44.600 39.444 10.636 1.00 154.34 44 MET C CA 1
ATOM 4319 C C . MET D 1 44 ? 43.880 40.147 9.483 1.00 154.34 44 MET C C 1
ATOM 4320 O O . MET D 1 44 ? 42.741 39.807 9.147 1.00 154.34 44 MET C O 1
ATOM 4325 N N . LYS D 1 45 ? 44.521 41.146 8.882 1.00 151.50 45 LYS C N 1
ATOM 4326 C CA . LYS D 1 45 ? 43.954 41.881 7.761 1.00 151.50 45 LYS C CA 1
ATOM 4327 C C . LYS D 1 45 ? 44.889 41.806 6.562 1.00 151.50 45 LYS C C 1
ATOM 4328 O O . LYS D 1 45 ? 46.110 41.916 6.708 1.00 151.50 45 LYS C O 1
ATOM 4334 N N . TYR D 1 46 ? 44.308 41.622 5.377 1.00 160.31 46 TYR C N 1
ATOM 4335 C CA . TYR D 1 46 ? 45.076 41.559 4.147 1.00 160.31 46 TYR C CA 1
ATOM 4336 C C . TYR D 1 46 ? 44.597 42.621 3.164 1.00 160.31 46 TYR C C 1
ATOM 4337 O O . TYR D 1 46 ? 43.391 42.872 3.059 1.00 160.31 46 TYR C O 1
ATOM 4346 N N . PRO D 1 47 ? 45.514 43.256 2.427 1.00 168.60 47 PRO C N 1
ATOM 4347 C CA . PRO D 1 47 ? 45.147 44.453 1.651 1.00 168.60 47 PRO C CA 1
ATOM 4348 C C . PRO D 1 47 ? 44.290 44.183 0.424 1.00 168.60 47 PRO C C 1
ATOM 4349 O O . PRO D 1 47 ? 43.799 45.147 -0.178 1.00 168.60 47 PRO C O 1
ATOM 4353 N N . GLY D 1 48 ? 44.097 42.933 0.024 1.00 169.16 48 GLY C N 1
ATOM 4354 C CA . GLY D 1 48 ? 43.312 42.656 -1.160 1.00 169.16 48 GLY C CA 1
ATOM 4355 C C . GLY D 1 48 ? 44.082 42.909 -2.444 1.00 169.16 48 GLY C C 1
ATOM 4356 O O . GLY D 1 48 ? 45.275 43.223 -2.447 1.00 169.16 48 GLY C O 1
ATOM 4357 N N . THR D 1 49 ? 43.368 42.766 -3.561 1.00 169.24 49 THR C N 1
ATOM 4358 C CA . THR D 1 49 ? 43.964 42.929 -4.880 1.00 169.24 49 THR C CA 1
ATOM 4359 C C . THR D 1 49 ? 43.585 44.230 -5.569 1.00 169.24 49 THR C C 1
ATOM 4360 O O . THR D 1 49 ? 44.358 44.718 -6.395 1.00 169.24 49 THR C O 1
ATOM 4364 N N . ASP D 1 50 ? 42.420 44.801 -5.259 1.00 173.93 50 ASP C N 1
ATOM 4365 C CA . ASP D 1 50 ? 42.035 46.071 -5.864 1.00 173.93 50 ASP C CA 1
ATOM 4366 C C . ASP D 1 50 ? 42.926 47.225 -5.428 1.00 173.93 50 ASP C C 1
ATOM 4367 O O . ASP D 1 50 ? 42.938 48.262 -6.100 1.00 173.93 50 ASP C O 1
ATOM 4372 N N . THR D 1 51 ? 43.670 47.074 -4.331 1.00 177.51 51 THR C N 1
ATOM 4373 C CA . THR D 1 51 ? 44.670 48.069 -3.969 1.00 177.51 51 THR C CA 1
ATOM 4374 C C . THR D 1 51 ? 45.851 48.077 -4.928 1.00 177.51 51 THR C C 1
ATOM 4375 O O . THR D 1 51 ? 46.647 49.022 -4.898 1.00 177.51 51 THR C O 1
ATOM 4379 N N . THR D 1 52 ? 45.979 47.055 -5.774 1.00 177.48 52 THR C N 1
ATOM 4380 C CA . THR D 1 52 ? 47.040 46.969 -6.769 1.00 177.48 52 THR C CA 1
ATOM 4381 C C . THR D 1 52 ? 46.622 47.575 -8.103 1.00 177.48 52 THR C C 1
ATOM 4382 O O . THR D 1 52 ? 47.123 47.165 -9.156 1.00 177.48 52 THR C O 1
ATOM 4386 N N . ILE D 1 53 ? 45.697 48.537 -8.078 1.00 168.44 53 ILE C N 1
ATOM 4387 C CA . ILE D 1 53 ? 45.287 49.210 -9.307 1.00 168.44 53 ILE C CA 1
ATOM 4388 C C . ILE D 1 53 ? 46.471 49.934 -9.935 1.00 168.44 53 ILE C C 1
ATOM 4389 O O . ILE D 1 53 ? 46.545 50.084 -11.161 1.00 168.44 53 ILE C O 1
ATOM 4394 N N . THR D 1 54 ? 47.394 50.427 -9.099 1.00 170.55 54 THR C N 1
ATOM 4395 C CA . THR D 1 54 ? 48.686 51.007 -9.472 1.00 170.55 54 THR C CA 1
ATOM 4396 C C . THR D 1 54 ? 48.573 52.019 -10.608 1.00 170.55 54 THR C C 1
ATOM 4397 O O . THR D 1 54 ? 49.555 52.296 -11.304 1.00 170.55 54 THR C O 1
ATOM 4401 N N . ARG D 1 55 ? 47.392 52.600 -10.780 1.00 171.25 55 ARG C N 1
ATOM 4402 C CA . ARG D 1 55 ? 47.130 53.499 -11.890 1.00 171.25 55 ARG C CA 1
ATOM 4403 C C . ARG D 1 55 ? 46.264 54.652 -11.410 1.00 171.25 55 ARG C C 1
ATOM 4404 O O . ARG D 1 55 ? 45.283 54.443 -10.690 1.00 171.25 55 ARG C O 1
ATOM 4412 N N . SER D 1 56 ? 46.628 55.866 -11.813 1.00 175.85 56 SER C N 1
ATOM 4413 C CA . SER D 1 56 ? 45.902 57.047 -11.373 1.00 175.85 56 SER C CA 1
ATOM 4414 C C . SER D 1 56 ? 46.195 58.201 -12.317 1.00 175.85 56 SER C C 1
ATOM 4415 O O . SER D 1 56 ? 47.313 58.343 -12.819 1.00 175.85 56 SER C O 1
ATOM 4418 N N . ASP D 1 57 ? 45.176 59.022 -12.548 1.00 181.49 57 ASP C N 1
ATOM 4419 C CA . ASP D 1 57 ? 45.323 60.243 -13.329 1.00 181.49 57 ASP C CA 1
ATOM 4420 C C . ASP D 1 57 ? 45.927 61.330 -12.441 1.00 181.49 57 ASP C C 1
ATOM 4421 O O . ASP D 1 57 ? 46.524 61.055 -11.397 1.00 181.49 57 ASP C O 1
ATOM 4426 N N . SER D 1 58 ? 45.784 62.588 -12.853 1.00 183.21 58 SER C N 1
ATOM 4427 C CA . SER D 1 58 ? 46.302 63.702 -12.069 1.00 183.21 58 SER C CA 1
ATOM 4428 C C . SER D 1 58 ? 45.414 63.962 -10.859 1.00 183.21 58 SER C C 1
ATOM 4429 O O . SER D 1 58 ? 44.730 64.989 -10.789 1.00 183.21 58 SER C O 1
ATOM 4432 N N . SER D 1 59 ? 45.420 63.033 -9.902 1.00 169.91 59 SER C N 1
ATOM 4433 C CA . SER D 1 59 ? 44.605 63.134 -8.697 1.00 169.91 59 SER C CA 1
ATOM 4434 C C . SER D 1 59 ? 45.438 63.085 -7.422 1.00 169.91 59 SER C C 1
ATOM 4435 O O . SER D 1 59 ? 44.883 62.861 -6.340 1.00 169.91 59 SER C O 1
ATOM 4438 N N . GLY D 1 60 ? 46.749 63.285 -7.518 1.00 155.39 60 GLY C N 1
ATOM 4439 C CA . GLY D 1 60 ? 47.606 63.264 -6.349 1.00 155.39 60 GLY C CA 1
ATOM 4440 C C . GLY D 1 60 ? 47.962 61.869 -5.879 1.00 155.39 60 GLY C C 1
ATOM 4441 O O . GLY D 1 60 ? 49.120 61.454 -5.985 1.00 155.39 60 GLY C O 1
ATOM 4442 N N . TYR D 1 61 ? 46.981 61.138 -5.349 1.00 159.59 61 TYR C N 1
ATOM 4443 C CA . TYR D 1 61 ? 47.219 59.763 -4.928 1.00 159.59 61 TYR C CA 1
ATOM 4444 C C . TYR D 1 61 ? 47.600 58.904 -6.126 1.00 159.59 61 TYR C C 1
ATOM 4445 O O . TYR D 1 61 ? 46.848 58.809 -7.101 1.00 159.59 61 TYR C O 1
ATOM 4454 N N . ASN D 1 62 ? 48.766 58.268 -6.047 1.00 165.96 62 ASN C N 1
ATOM 4455 C CA . ASN D 1 62 ? 49.230 57.359 -7.083 1.00 165.96 62 ASN C CA 1
ATOM 4456 C C . ASN D 1 62 ? 48.462 56.045 -7.094 1.00 165.96 62 ASN C C 1
ATOM 4457 O O . ASN D 1 62 ? 48.596 55.267 -8.044 1.00 165.96 62 ASN C O 1
ATOM 4462 N N . ARG D 1 63 ? 47.666 55.782 -6.062 1.00 165.71 63 ARG C N 1
ATOM 4463 C CA . ARG D 1 63 ? 46.827 54.598 -5.983 1.00 165.71 63 ARG C CA 1
ATOM 4464 C C . ARG D 1 63 ? 45.383 55.035 -5.787 1.00 165.71 63 ARG C C 1
ATOM 4465 O O . ARG D 1 63 ? 45.087 56.217 -5.597 1.00 165.71 63 ARG C O 1
ATOM 4473 N N . TYR D 1 64 ? 44.479 54.065 -5.832 1.00 167.18 64 TYR C N 1
ATOM 4474 C CA . TYR D 1 64 ? 43.060 54.323 -5.629 1.00 167.18 64 TYR C CA 1
ATOM 4475 C C . TYR D 1 64 ? 42.493 53.633 -4.401 1.00 167.18 64 TYR C C 1
ATOM 4476 O O . TYR D 1 64 ? 41.503 54.107 -3.837 1.00 167.18 64 TYR C O 1
ATOM 4485 N N . VAL D 1 65 ? 43.090 52.526 -3.968 1.00 168.27 65 VAL C N 1
ATOM 4486 C CA . VAL D 1 65 ? 42.672 51.816 -2.765 1.00 168.27 65 VAL C CA 1
ATOM 4487 C C . VAL D 1 65 ? 43.864 51.725 -1.824 1.00 168.27 65 VAL C C 1
ATOM 4488 O O . VAL D 1 65 ? 44.939 51.254 -2.215 1.00 168.27 65 VAL C O 1
ATOM 4492 N N . TYR D 1 66 ? 43.671 52.170 -0.585 1.00 159.93 66 TYR C N 1
ATOM 4493 C CA . TYR D 1 66 ? 44.711 52.170 0.435 1.00 159.93 66 TYR C CA 1
ATOM 4494 C C . TYR D 1 66 ? 44.319 51.205 1.542 1.00 159.93 66 TYR C C 1
ATOM 4495 O O . TYR D 1 66 ? 43.154 51.166 1.949 1.00 159.93 66 TYR C O 1
ATOM 4504 N N . VAL D 1 67 ? 45.282 50.420 2.017 1.00 161.30 67 VAL C N 1
ATOM 4505 C CA . VAL D 1 67 ? 45.090 49.542 3.167 1.00 161.30 67 VAL C CA 1
ATOM 4506 C C . VAL D 1 67 ? 46.250 49.761 4.127 1.00 161.30 67 VAL C C 1
ATOM 4507 O O . VAL D 1 67 ? 47.413 49.549 3.762 1.00 161.30 67 VAL C O 1
ATOM 4511 N N . SER D 1 68 ? 45.934 50.179 5.350 1.00 150.96 68 SER C N 1
ATOM 4512 C CA . SER D 1 68 ? 46.940 50.389 6.378 1.00 150.96 68 SER C CA 1
ATOM 4513 C C . SER D 1 68 ? 46.285 50.233 7.741 1.00 150.96 68 SER C C 1
ATOM 4514 O O . SER D 1 68 ? 45.061 50.317 7.866 1.00 150.96 68 SER C O 1
ATOM 4517 N N . TYR D 1 69 ? 47.106 49.994 8.759 1.00 147.60 69 TYR C N 1
ATOM 4518 C CA . TYR D 1 69 ? 46.608 49.858 10.120 1.00 147.60 69 TYR C CA 1
ATOM 4519 C C . TYR D 1 69 ? 47.582 50.497 11.096 1.00 147.60 69 TYR C C 1
ATOM 4520 O O . TYR D 1 69 ? 48.799 50.337 10.970 1.00 147.60 69 TYR C O 1
ATOM 4529 N N . TYR D 1 70 ? 47.034 51.223 12.068 1.00 152.86 70 TYR C N 1
ATOM 4530 C CA . TYR D 1 70 ? 47.818 51.887 13.096 1.00 152.86 70 TYR C CA 1
ATOM 4531 C C . TYR D 1 70 ? 47.227 51.569 14.461 1.00 152.86 70 TYR C C 1
ATOM 4532 O O . TYR D 1 70 ? 46.014 51.392 14.603 1.00 152.86 70 TYR C O 1
ATOM 4541 N N . TYR D 1 71 ? 48.095 51.501 15.466 1.00 154.85 71 TYR C N 1
ATOM 4542 C CA . TYR D 1 71 ? 47.669 51.208 16.832 1.00 154.85 71 TYR C CA 1
ATOM 4543 C C . TYR D 1 71 ? 47.322 52.521 17.521 1.00 154.85 71 TYR C C 1
ATOM 4544 O O . TYR D 1 71 ? 48.203 53.237 18.003 1.00 154.85 71 TYR C O 1
ATOM 4553 N N . ASP D 1 72 ? 46.037 52.842 17.565 1.00 154.89 72 ASP C N 1
ATOM 4554 C CA . ASP D 1 72 ? 45.599 54.073 18.211 1.00 154.89 72 ASP C CA 1
ATOM 4555 C C . ASP D 1 72 ? 45.781 53.965 19.721 1.00 154.89 72 ASP C C 1
ATOM 4556 O O . ASP D 1 72 ? 45.378 52.961 20.319 1.00 154.89 72 ASP C O 1
ATOM 4561 N N . PRO D 1 73 ? 46.378 54.967 20.371 1.00 156.22 73 PRO C N 1
ATOM 4562 C CA . PRO D 1 73 ? 46.546 54.887 21.828 1.00 156.22 73 PRO C CA 1
ATOM 4563 C C . PRO D 1 73 ? 45.311 55.309 22.601 1.00 156.22 73 PRO C C 1
ATOM 4564 O O . PRO D 1 73 ? 45.158 54.911 23.762 1.00 156.22 73 PRO C O 1
ATOM 4568 N N . SER D 1 74 ? 44.428 56.108 21.995 1.00 156.05 74 SER C N 1
ATOM 4569 C CA . SER D 1 74 ? 43.258 56.604 22.713 1.00 156.05 74 SER C CA 1
ATOM 4570 C C . SER D 1 74 ? 42.321 55.469 23.109 1.00 156.05 74 SER C C 1
ATOM 4571 O O . SER D 1 74 ? 41.760 55.477 24.211 1.00 156.05 74 SER C O 1
ATOM 4574 N N . THR D 1 75 ? 42.140 54.484 22.229 1.00 157.05 75 THR C N 1
ATOM 4575 C CA . THR D 1 75 ? 41.248 53.368 22.498 1.00 157.05 75 THR C CA 1
ATOM 4576 C C . THR D 1 75 ? 41.934 52.011 22.481 1.00 157.05 75 THR C C 1
ATOM 4577 O O . THR D 1 75 ? 41.289 51.012 22.822 1.00 157.05 75 THR C O 1
ATOM 4581 N N . GLY D 1 76 ? 43.208 51.939 22.104 1.00 161.10 76 GLY C N 1
ATOM 4582 C CA . GLY D 1 76 ? 43.900 50.667 22.067 1.00 161.10 76 GLY C CA 1
ATOM 4583 C C . GLY D 1 76 ? 43.348 49.672 21.075 1.00 161.10 76 GLY C C 1
ATOM 4584 O O . GLY D 1 76 ? 43.277 48.480 21.381 1.00 161.10 76 GLY C O 1
ATOM 4585 N N . TYR D 1 77 ? 42.951 50.126 19.891 1.00 158.31 77 TYR C N 1
ATOM 4586 C CA . TYR D 1 77 ? 42.389 49.260 18.866 1.00 158.31 77 TYR C CA 1
ATOM 4587 C C . TYR D 1 77 ? 43.315 49.204 17.659 1.00 158.31 77 TYR C C 1
ATOM 4588 O O . TYR D 1 77 ? 43.887 50.221 17.254 1.00 158.31 77 TYR C O 1
ATOM 4597 N N . ASN D 1 78 ? 43.455 48.010 17.082 1.00 147.90 78 ASN C N 1
ATOM 4598 C CA . ASN D 1 78 ? 44.200 47.839 15.835 1.00 147.90 78 ASN C CA 1
ATOM 4599 C C . ASN D 1 78 ? 43.332 48.359 14.694 1.00 147.90 78 ASN C C 1
ATOM 4600 O O . ASN D 1 78 ? 42.800 47.608 13.872 1.00 147.90 78 ASN C O 1
ATOM 4605 N N . VAL D 1 79 ? 43.187 49.683 14.651 1.00 149.87 79 VAL C N 1
ATOM 4606 C CA . VAL D 1 79 ? 42.334 50.316 13.655 1.00 149.87 79 VAL C CA 1
ATOM 4607 C C . VAL D 1 79 ? 42.989 50.204 12.287 1.00 149.87 79 VAL C C 1
ATOM 4608 O O . VAL D 1 79 ? 44.142 50.613 12.096 1.00 149.87 79 VAL C O 1
ATOM 4612 N N . THR D 1 80 ? 42.255 49.649 11.328 1.00 150.52 80 THR C N 1
ATOM 4613 C CA . THR D 1 80 ? 42.759 49.416 9.980 1.00 150.52 80 THR C CA 1
ATOM 4614 C C . THR D 1 80 ? 42.138 50.448 9.046 1.00 150.52 80 THR C C 1
ATOM 4615 O O . THR D 1 80 ? 40.917 50.640 9.043 1.00 150.52 80 THR C O 1
ATOM 4619 N N . ARG D 1 81 ? 42.981 51.110 8.261 1.00 158.89 81 ARG C N 1
ATOM 4620 C CA . ARG D 1 81 ? 42.560 52.202 7.396 1.00 158.89 81 ARG C CA 1
ATOM 4621 C C . ARG D 1 81 ? 42.392 51.700 5.968 1.00 158.89 81 ARG C C 1
ATOM 4622 O O . ARG D 1 81 ? 43.352 51.214 5.362 1.00 158.89 81 ARG C O 1
ATOM 4630 N N . ILE D 1 82 ? 41.179 51.816 5.434 1.00 163.19 82 ILE C N 1
ATOM 4631 C CA . ILE D 1 82 ? 40.908 51.495 4.038 1.00 163.19 82 ILE C CA 1
ATOM 4632 C C . ILE D 1 82 ? 40.373 52.745 3.352 1.00 163.19 82 ILE C C 1
ATOM 4633 O O . ILE D 1 82 ? 39.507 53.441 3.896 1.00 163.19 82 ILE C O 1
ATOM 4638 N N . SER D 1 83 ? 40.925 53.050 2.181 1.00 165.42 83 SER C N 1
ATOM 4639 C CA . SER D 1 83 ? 40.534 54.209 1.388 1.00 165.42 83 SER C CA 1
ATOM 4640 C C . SER D 1 83 ? 39.941 53.727 0.073 1.00 165.42 83 SER C C 1
ATOM 4641 O O . SER D 1 83 ? 40.560 52.925 -0.634 1.00 165.42 83 SER C O 1
ATOM 4644 N N . ILE D 1 84 ? 38.747 54.214 -0.251 1.00 170.10 84 ILE C N 1
ATOM 4645 C CA . ILE D 1 84 ? 38.050 53.855 -1.479 1.00 170.10 84 ILE C CA 1
ATOM 4646 C C . ILE D 1 84 ? 37.684 55.124 -2.230 1.00 170.10 84 ILE C C 1
ATOM 4647 O O . ILE D 1 84 ? 36.946 55.968 -1.713 1.00 170.10 84 ILE C O 1
ATOM 4652 N N . VAL D 1 85 ? 38.179 55.246 -3.456 1.00 167.89 85 VAL C N 1
ATOM 4653 C CA . VAL D 1 85 ? 37.885 56.397 -4.300 1.00 167.89 85 VAL C CA 1
ATOM 4654 C C . VAL D 1 85 ? 36.478 56.247 -4.861 1.00 167.89 85 VAL C C 1
ATOM 4655 O O . VAL D 1 85 ? 36.066 55.148 -5.251 1.00 167.89 85 VAL C O 1
ATOM 4659 N N . GLY D 1 86 ? 35.733 57.345 -4.884 1.00 177.45 86 GLY C N 1
ATOM 4660 C CA . GLY D 1 86 ? 34.380 57.352 -5.402 1.00 177.45 86 GLY C CA 1
ATOM 4661 C C . GLY D 1 86 ? 34.281 58.079 -6.730 1.00 177.45 86 GLY C C 1
ATOM 4662 O O . GLY D 1 86 ? 35.221 58.738 -7.167 1.00 177.45 86 GLY C O 1
ATOM 4663 N N . PHE D 1 87 ? 33.130 57.933 -7.378 1.00 186.66 87 PHE C N 1
ATOM 4664 C CA . PHE D 1 87 ? 32.807 58.654 -8.602 1.00 186.66 87 PHE C CA 1
ATOM 4665 C C . PHE D 1 87 ? 31.388 59.194 -8.511 1.00 186.66 87 PHE C C 1
ATOM 4666 O O . PHE D 1 87 ? 30.445 58.436 -8.264 1.00 186.66 87 PHE C O 1
ATOM 4674 N N . THR D 1 88 ? 31.244 60.501 -8.712 1.00 184.73 88 THR C N 1
ATOM 4675 C CA . THR D 1 88 ? 29.940 61.146 -8.650 1.00 184.73 88 THR C CA 1
ATOM 4676 C C . THR D 1 88 ? 29.062 60.689 -9.806 1.00 184.73 88 THR C C 1
ATOM 4677 O O . THR D 1 88 ? 29.556 60.430 -10.908 1.00 184.73 88 THR C O 1
ATOM 4681 N N . GLY D 1 89 ? 27.758 60.593 -9.551 1.00 188.05 89 GLY C N 1
ATOM 4682 C CA . GLY D 1 89 ? 26.809 60.159 -10.553 1.00 188.05 89 GLY C CA 1
ATOM 4683 C C . GLY D 1 89 ? 27.052 58.772 -11.095 1.00 188.05 89 GLY C C 1
ATOM 4684 O O . GLY D 1 89 ? 26.650 58.491 -12.232 1.00 188.05 89 GLY C O 1
ATOM 4685 N N . ASP D 1 90 ? 27.691 57.899 -10.328 1.00 189.54 90 ASP C N 1
ATOM 4686 C CA . ASP D 1 90 ? 28.139 56.622 -10.855 1.00 189.54 90 ASP C CA 1
ATOM 4687 C C . ASP D 1 90 ? 28.251 55.591 -9.740 1.00 189.54 90 ASP C C 1
ATOM 4688 O O . ASP D 1 90 ? 29.066 55.755 -8.824 1.00 189.54 90 ASP C O 1
ATOM 4693 N N . PRO D 1 91 ? 27.447 54.530 -9.775 1.00 178.20 91 PRO C N 1
ATOM 4694 C CA . PRO D 1 91 ? 27.571 53.483 -8.756 1.00 178.20 91 PRO C CA 1
ATOM 4695 C C . PRO D 1 91 ? 28.952 52.849 -8.792 1.00 178.20 91 PRO C C 1
ATOM 4696 O O . PRO D 1 91 ? 29.532 52.634 -9.858 1.00 178.20 91 PRO C O 1
ATOM 4700 N N . THR D 1 92 ? 29.475 52.546 -7.609 1.00 172.18 92 THR C N 1
ATOM 4701 C CA . THR D 1 92 ? 30.823 52.022 -7.452 1.00 172.18 92 THR C CA 1
ATOM 4702 C C . THR D 1 92 ? 30.746 50.620 -6.866 1.00 172.18 92 THR C C 1
ATOM 4703 O O . THR D 1 92 ? 30.015 50.389 -5.898 1.00 172.18 92 THR C O 1
ATOM 4707 N N . ASN D 1 93 ? 31.492 49.690 -7.455 1.00 173.19 93 ASN C N 1
ATOM 4708 C CA . ASN D 1 93 ? 31.529 48.310 -6.997 1.00 173.19 93 ASN C CA 1
ATOM 4709 C C . ASN D 1 93 ? 32.971 47.822 -6.953 1.00 173.19 93 ASN C C 1
ATOM 4710 O O . ASN D 1 93 ? 33.834 48.314 -7.686 1.00 173.19 93 ASN C O 1
ATOM 4715 N N . TYR D 1 94 ? 33.223 46.848 -6.082 1.00 164.21 94 TYR C N 1
ATOM 4716 C CA . TYR D 1 94 ? 34.556 46.302 -5.884 1.00 164.21 94 TYR C CA 1
ATOM 4717 C C . TYR D 1 94 ? 34.487 44.790 -5.736 1.00 164.21 94 TYR C C 1
ATOM 4718 O O . TYR D 1 94 ? 33.423 44.212 -5.502 1.00 164.21 94 TYR C O 1
ATOM 4727 N N . THR D 1 95 ? 35.648 44.155 -5.880 1.00 166.49 95 THR C N 1
ATOM 4728 C CA . THR D 1 95 ? 35.767 42.706 -5.813 1.00 166.49 95 THR C CA 1
ATOM 4729 C C . THR D 1 95 ? 36.610 42.231 -4.639 1.00 166.49 95 THR C C 1
ATOM 4730 O O . THR D 1 95 ? 36.158 41.391 -3.858 1.00 166.49 95 THR C O 1
ATOM 4734 N N . ASN D 1 96 ? 37.828 42.747 -4.490 1.00 167.55 96 ASN C N 1
ATOM 4735 C CA . ASN D 1 96 ? 38.753 42.298 -3.449 1.00 167.55 96 ASN C CA 1
ATOM 4736 C C . ASN D 1 96 ? 39.235 43.516 -2.667 1.00 167.55 96 ASN C C 1
ATOM 4737 O O . ASN D 1 96 ? 40.115 44.247 -3.130 1.00 167.55 96 ASN C O 1
ATOM 4742 N N . VAL D 1 97 ? 38.671 43.731 -1.480 1.00 155.31 97 VAL C N 1
ATOM 4743 C CA . VAL D 1 97 ? 39.115 44.822 -0.621 1.00 155.31 97 VAL C CA 1
ATOM 4744 C C . VAL D 1 97 ? 39.992 44.267 0.492 1.00 155.31 97 VAL C C 1
ATOM 4745 O O . VAL D 1 97 ? 41.168 44.628 0.608 1.00 155.31 97 VAL C O 1
ATOM 4749 N N . LEU D 1 98 ? 39.432 43.383 1.316 1.00 153.49 98 LEU C N 1
ATOM 4750 C CA . LEU D 1 98 ? 40.146 42.805 2.443 1.00 153.49 98 LEU C CA 1
ATOM 4751 C C . LEU D 1 98 ? 39.906 41.303 2.500 1.00 153.49 98 LEU C C 1
ATOM 4752 O O . LEU D 1 98 ? 38.839 40.813 2.118 1.00 153.49 98 LEU C O 1
ATOM 4757 N N . GLN D 1 99 ? 40.911 40.577 2.982 1.00 150.40 99 GLN C N 1
ATOM 4758 C CA . GLN D 1 99 ? 40.813 39.142 3.212 1.00 150.40 99 GLN C CA 1
ATOM 4759 C C . GLN D 1 99 ? 40.892 38.866 4.706 1.00 150.40 99 GLN C C 1
ATOM 4760 O O . GLN D 1 99 ? 41.816 39.332 5.380 1.00 150.40 99 GLN C O 1
ATOM 4766 N N . LEU D 1 100 ? 39.923 38.113 5.217 1.00 144.21 100 LEU C N 1
ATOM 4767 C CA . LEU D 1 100 ? 39.878 37.728 6.619 1.00 144.21 100 LEU C CA 1
ATOM 4768 C C . LEU D 1 100 ? 39.919 36.212 6.716 1.00 144.21 100 LEU C C 1
ATOM 4769 O O . LEU D 1 100 ? 39.058 35.529 6.150 1.00 144.21 100 LEU C O 1
ATOM 4774 N N . CYS D 1 101 ? 40.913 35.690 7.430 1.00 151.90 101 CYS C N 1
ATOM 4775 C CA . CYS D 1 101 ? 41.040 34.250 7.610 1.00 151.90 101 CYS C CA 1
ATOM 4776 C C . CYS D 1 101 ? 42.028 33.956 8.724 1.00 151.90 101 CYS C C 1
ATOM 4777 O O . CYS D 1 101 ? 42.907 34.767 9.028 1.00 151.90 101 CYS C O 1
ATOM 4780 N N . ASN D 1 102 ? 41.871 32.778 9.319 1.00 166.08 102 ASN C N 1
ATOM 4781 C CA . ASN D 1 102 ? 42.742 32.355 10.401 1.00 166.08 102 ASN C CA 1
ATOM 4782 C C . ASN D 1 102 ? 44.117 31.965 9.873 1.00 166.08 102 ASN C C 1
ATOM 4783 O O . ASN D 1 102 ? 44.253 31.356 8.809 1.00 166.08 102 ASN C O 1
ATOM 4788 N N . LYS D 1 103 ? 45.144 32.333 10.635 1.00 169.16 103 LYS C N 1
ATOM 4789 C CA . LYS D 1 103 ? 46.502 31.885 10.378 1.00 169.16 103 LYS C CA 1
ATOM 4790 C C . 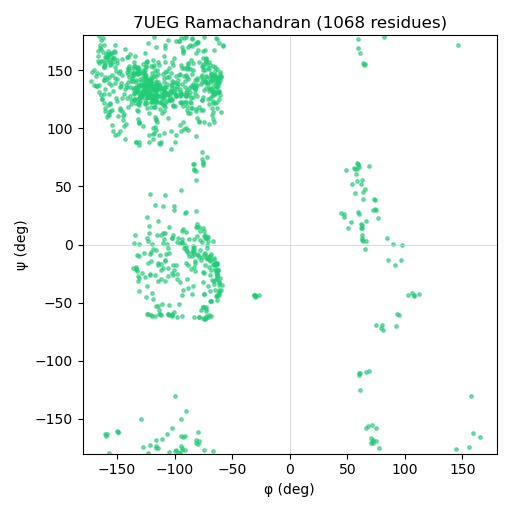LYS D 1 103 ? 47.046 30.989 11.477 1.00 169.16 103 LYS C C 1
ATOM 4791 O O . LYS D 1 103 ? 48.051 30.304 11.251 1.00 169.16 103 LYS C O 1
ATOM 4797 N N . TYR D 1 104 ? 46.419 30.973 12.652 1.00 180.17 104 TYR C N 1
ATOM 4798 C CA . TYR D 1 104 ? 46.877 30.148 13.765 1.00 180.17 104 TYR C CA 1
ATOM 4799 C C . TYR D 1 104 ? 45.774 29.363 14.458 1.00 180.17 104 TYR C C 1
ATOM 4800 O O . TYR D 1 104 ? 46.085 28.363 15.114 1.00 180.17 104 TYR C O 1
ATOM 4809 N N . TYR D 1 105 ? 44.510 29.759 14.345 1.00 168.86 105 TYR C N 1
ATOM 4810 C CA . TYR D 1 105 ? 43.413 29.059 15.001 1.00 168.86 105 TYR C CA 1
ATOM 4811 C C . TYR D 1 105 ? 42.801 28.054 14.035 1.00 168.86 105 TYR C C 1
ATOM 4812 O O . TYR D 1 105 ? 42.341 28.424 12.950 1.00 168.86 105 TYR C O 1
ATOM 4821 N N . SER D 1 106 ? 42.795 26.784 14.434 1.00 176.08 106 SER C N 1
ATOM 4822 C CA . SER D 1 106 ? 42.379 25.697 13.558 1.00 176.08 106 SER C CA 1
ATOM 4823 C C . SER D 1 106 ? 40.875 25.463 13.549 1.00 176.08 106 SER C C 1
ATOM 4824 O O . SER D 1 106 ? 40.398 24.655 12.745 1.00 176.08 106 SER C O 1
ATOM 4827 N N . GLY D 1 107 ? 40.120 26.142 14.405 1.00 163.28 107 GLY C N 1
ATOM 4828 C CA . GLY D 1 107 ? 38.690 25.942 14.478 1.00 163.28 107 GLY C CA 1
ATOM 4829 C C . GLY D 1 107 ? 37.958 26.563 13.304 1.00 163.28 107 GLY C C 1
ATOM 4830 O O . GLY D 1 107 ? 38.541 27.184 12.414 1.00 163.28 107 GLY C O 1
ATOM 4831 N N . THR D 1 108 ? 36.641 26.379 13.310 1.00 142.81 108 THR C N 1
ATOM 4832 C CA . THR D 1 108 ? 35.765 26.932 12.286 1.00 142.81 108 THR C CA 1
ATOM 4833 C C . THR D 1 108 ? 35.335 28.329 12.714 1.00 142.81 108 THR C C 1
ATOM 4834 O O . THR D 1 108 ? 34.607 28.484 13.700 1.00 142.81 108 THR C O 1
ATOM 4838 N N . LEU D 1 109 ? 35.785 29.336 11.976 1.00 146.04 109 LEU C N 1
ATOM 4839 C CA . LEU D 1 109 ? 35.515 30.716 12.342 1.00 146.04 109 LEU C CA 1
ATOM 4840 C C . LEU D 1 109 ? 34.124 31.137 11.880 1.00 146.04 109 LEU C C 1
ATOM 4841 O O . LEU D 1 109 ? 33.484 30.480 11.055 1.00 146.04 109 LEU C O 1
ATOM 4846 N N . TYR D 1 110 ? 33.658 32.254 12.434 1.00 135.24 110 TYR C N 1
ATOM 4847 C CA . TYR D 1 110 ? 32.375 32.835 12.065 1.00 135.24 110 TYR C CA 1
ATOM 4848 C C . TYR D 1 110 ? 32.498 34.346 12.140 1.00 135.24 110 TYR C C 1
ATOM 4849 O O . TYR D 1 110 ? 32.890 34.883 13.179 1.00 135.24 110 TYR C O 1
ATOM 4858 N N . ALA D 1 111 ? 32.159 35.030 11.050 1.00 124.34 111 ALA C N 1
ATOM 4859 C CA . ALA D 1 111 ? 32.374 36.465 10.944 1.00 124.34 111 ALA C CA 1
ATOM 4860 C C . ALA D 1 111 ? 31.080 37.175 10.577 1.00 124.34 111 ALA C C 1
ATOM 4861 O O . ALA D 1 111 ? 30.262 36.659 9.810 1.00 124.34 111 ALA C O 1
ATOM 4863 N N . LYS D 1 112 ? 30.905 38.370 11.139 1.00 117.03 112 LYS C N 1
ATOM 4864 C CA . LYS D 1 112 ? 29.769 39.228 10.837 1.00 117.03 112 LYS C CA 1
ATOM 4865 C C . LYS D 1 112 ? 30.243 40.672 10.785 1.00 117.03 112 LYS C C 1
ATOM 4866 O O . LYS D 1 112 ? 31.310 41.014 11.300 1.00 117.03 112 LYS C O 1
ATOM 4872 N N . LEU D 1 113 ? 29.436 41.520 10.155 1.00 122.74 113 LEU C N 1
ATOM 4873 C CA . LEU D 1 113 ? 29.693 42.953 10.089 1.00 122.74 113 LEU C CA 1
ATOM 4874 C C . LEU D 1 113 ? 28.572 43.704 10.792 1.00 122.74 113 LEU C C 1
ATOM 4875 O O . LEU D 1 113 ? 27.391 43.420 10.567 1.00 122.74 113 LEU C O 1
ATOM 4880 N N . VAL D 1 114 ? 28.947 44.659 11.639 1.00 112.24 114 VAL C N 1
ATOM 4881 C CA . VAL D 1 114 ? 28.003 45.477 12.388 1.00 112.24 114 VAL C CA 1
ATOM 4882 C C . VAL D 1 114 ? 28.290 46.939 12.084 1.00 112.24 114 VAL C C 1
ATOM 4883 O O . VAL D 1 114 ? 29.429 47.397 12.231 1.00 112.24 114 VAL C O 1
ATOM 4887 N N . ALA D 1 115 ? 27.261 47.667 11.662 1.00 122.07 115 ALA C N 1
ATOM 4888 C CA . ALA D 1 115 ? 27.408 49.090 11.400 1.00 122.07 115 ALA C CA 1
ATOM 4889 C C . ALA D 1 115 ? 27.588 49.860 12.703 1.00 122.07 115 ALA C C 1
ATOM 4890 O O . ALA D 1 115 ? 27.103 49.457 13.764 1.00 122.07 115 ALA C O 1
ATOM 4892 N N . VAL D 1 116 ? 28.297 50.983 12.616 1.00 124.00 116 VAL C N 1
ATOM 4893 C CA . VAL D 1 116 ? 28.566 51.843 13.766 1.00 124.00 116 VAL C CA 1
ATOM 4894 C C . VAL D 1 116 ? 27.988 53.238 13.559 1.00 124.00 116 VAL C C 1
ATOM 4895 O O . VAL D 1 116 ? 27.124 53.680 14.318 1.00 124.00 116 VAL C O 1
ATOM 4899 N N . GLY D 1 117 ? 28.448 53.942 12.542 1.00 136.26 117 GLY C N 1
ATOM 4900 C CA . GLY D 1 117 ? 27.977 55.287 12.280 1.00 136.26 117 GLY C CA 1
ATOM 4901 C C . GLY D 1 117 ? 29.103 56.152 11.753 1.00 136.26 117 GLY C C 1
ATOM 4902 O O . GLY D 1 117 ? 30.219 55.695 11.521 1.00 136.26 117 GLY C O 1
ATOM 4903 N N . THR D 1 118 ? 28.776 57.427 11.567 1.00 145.51 118 THR C N 1
ATOM 4904 C CA . THR D 1 118 ? 29.735 58.388 11.043 1.00 145.51 118 THR C CA 1
ATOM 4905 C C . THR D 1 118 ? 30.792 58.719 12.086 1.00 145.51 118 THR C C 1
ATOM 4906 O O . THR D 1 118 ? 30.494 58.859 13.275 1.00 145.51 118 THR C O 1
ATOM 4910 N N . VAL D 1 119 ? 32.035 58.844 11.630 1.00 151.69 119 VAL C N 1
ATOM 4911 C CA . VAL D 1 119 ? 33.157 59.244 12.471 1.00 151.69 119 VAL C CA 1
ATOM 4912 C C . VAL D 1 119 ? 33.679 60.569 11.935 1.00 151.69 119 VAL C C 1
ATOM 4913 O O . VAL D 1 119 ? 34.025 60.675 10.752 1.00 151.69 119 VAL C O 1
ATOM 4917 N N . GLY D 1 120 ? 33.737 61.576 12.801 1.00 154.00 120 GLY C N 1
ATOM 4918 C CA . GLY D 1 120 ? 34.082 62.898 12.326 1.00 154.00 120 GLY C CA 1
ATOM 4919 C C . GLY D 1 120 ? 32.908 63.524 11.587 1.00 154.00 120 GLY C C 1
ATOM 4920 O O . GLY D 1 120 ? 31.777 63.030 11.614 1.00 154.00 120 GLY C O 1
ATOM 4921 N N . THR D 1 121 ? 33.194 64.634 10.912 1.00 157.79 121 THR C N 1
ATOM 4922 C CA . THR D 1 121 ? 32.164 65.338 10.150 1.00 157.79 121 THR C CA 1
ATOM 4923 C C . THR D 1 121 ? 32.833 66.158 9.062 1.00 157.79 121 THR C C 1
ATOM 4924 O O . THR D 1 121 ? 33.670 67.017 9.359 1.00 157.79 121 THR C O 1
ATOM 4928 N N . THR D 1 122 ? 32.468 65.896 7.809 1.00 157.27 122 THR C N 1
ATOM 4929 C CA . THR D 1 122 ? 32.951 66.661 6.669 1.00 157.27 122 THR C CA 1
ATOM 4930 C C . THR D 1 122 ? 31.893 67.594 6.098 1.00 157.27 122 THR C C 1
ATOM 4931 O O . THR D 1 122 ? 32.184 68.327 5.148 1.00 157.27 122 THR C O 1
ATOM 4935 N N . ASN D 1 123 ? 30.672 67.561 6.640 1.00 155.89 123 ASN C N 1
ATOM 4936 C CA . ASN D 1 123 ? 29.542 68.352 6.158 1.00 155.89 123 ASN C CA 1
ATOM 4937 C C . ASN D 1 123 ? 29.161 67.971 4.731 1.00 155.89 123 ASN C C 1
ATOM 4938 O O . ASN D 1 123 ? 28.292 68.606 4.124 1.00 155.89 123 ASN C O 1
ATOM 4943 N N . TYR D 1 124 ? 29.802 66.939 4.190 1.00 158.91 124 TYR C N 1
ATOM 4944 C CA . TYR D 1 124 ? 29.493 66.419 2.867 1.00 158.91 124 TYR C CA 1
ATOM 4945 C C . TYR D 1 124 ? 28.757 65.089 2.917 1.00 158.91 124 TYR C C 1
ATOM 4946 O O . TYR D 1 124 ? 28.439 64.534 1.861 1.00 158.91 124 TYR C O 1
ATOM 4955 N N . GLU D 1 125 ? 28.477 64.570 4.115 1.00 154.58 125 GLU C N 1
ATOM 4956 C CA . GLU D 1 125 ? 27.860 63.255 4.246 1.00 154.58 125 GLU C CA 1
ATOM 4957 C C . GLU D 1 125 ? 26.475 63.194 3.619 1.00 154.58 125 GLU C C 1
ATOM 4958 O O . GLU D 1 125 ? 26.004 62.099 3.294 1.00 154.58 125 GLU C O 1
ATOM 4964 N N . SER D 1 126 ? 25.812 64.339 3.442 1.00 153.97 126 SER C N 1
ATOM 4965 C CA . SER D 1 126 ? 24.544 64.358 2.726 1.00 153.97 126 SER C CA 1
ATOM 4966 C C . SER D 1 126 ? 24.701 63.938 1.271 1.00 153.97 126 SER C C 1
ATOM 4967 O O . SER D 1 126 ? 23.728 63.480 0.663 1.00 153.97 126 SER C O 1
ATOM 4970 N N . TYR D 1 127 ? 25.897 64.081 0.704 1.00 162.36 127 TYR C N 1
ATOM 4971 C CA . TYR D 1 127 ? 26.149 63.719 -0.683 1.00 162.36 127 TYR C CA 1
ATOM 4972 C C . TYR D 1 127 ? 26.439 62.236 -0.870 1.00 162.36 127 TYR C C 1
ATOM 4973 O O . TYR D 1 127 ? 26.525 61.777 -2.013 1.00 162.36 127 TYR C O 1
ATOM 4982 N N . ILE D 1 128 ? 26.603 61.481 0.214 1.00 144.74 128 ILE C N 1
ATOM 4983 C CA . ILE D 1 128 ? 26.840 60.039 0.131 1.00 144.74 128 ILE C CA 1
ATOM 4984 C C . ILE D 1 128 ? 25.490 59.374 0.375 1.00 144.74 128 ILE C C 1
ATOM 4985 O O . ILE D 1 128 ? 25.076 59.143 1.511 1.00 144.74 128 ILE C O 1
ATOM 4990 N N . LYS D 1 129 ? 24.787 59.075 -0.718 1.00 138.11 129 LYS C N 1
ATOM 4991 C CA . LYS D 1 129 ? 23.445 58.515 -0.607 1.00 138.11 129 LYS C CA 1
ATOM 4992 C C . LYS D 1 129 ? 23.483 57.096 -0.053 1.00 138.11 129 LYS C C 1
ATOM 4993 O O . LYS D 1 129 ? 22.744 56.764 0.881 1.00 138.11 129 LYS C O 1
ATOM 4999 N N . ASP D 1 130 ? 24.347 56.247 -0.606 1.00 141.48 130 ASP C N 1
ATOM 5000 C CA . ASP D 1 130 ? 24.409 54.846 -0.219 1.00 141.48 130 ASP C CA 1
ATOM 5001 C C . ASP D 1 130 ? 25.860 54.418 -0.057 1.00 141.48 130 ASP C C 1
ATOM 5002 O O . ASP D 1 130 ? 26.763 54.968 -0.693 1.00 141.48 130 ASP C O 1
ATOM 5007 N N . PHE D 1 131 ? 26.069 53.423 0.804 1.00 140.42 131 PHE C N 1
ATOM 5008 C CA . PHE D 1 131 ? 27.396 52.857 1.035 1.00 140.42 131 PHE C CA 1
ATOM 5009 C C . PHE D 1 131 ? 27.203 51.441 1.557 1.00 140.42 131 PHE C C 1
ATOM 5010 O O . PHE D 1 131 ? 26.673 51.255 2.656 1.00 140.42 131 PHE C O 1
ATOM 5018 N N . ARG D 1 132 ? 27.633 50.450 0.780 1.00 140.42 132 ARG C N 1
ATOM 5019 C CA . ARG D 1 132 ? 27.379 49.049 1.086 1.00 140.42 132 ARG C CA 1
ATOM 5020 C C . ARG D 1 132 ? 28.693 48.289 1.188 1.00 140.42 132 ARG C C 1
ATOM 5021 O O . ARG D 1 132 ? 29.548 48.394 0.302 1.00 140.42 132 ARG C O 1
ATOM 5029 N N . VAL D 1 133 ? 28.844 47.523 2.266 1.00 137.68 133 VAL C N 1
ATOM 5030 C CA . VAL D 1 133 ? 29.984 46.636 2.472 1.00 137.68 133 VAL C CA 1
ATOM 5031 C C . VAL D 1 133 ? 29.452 45.213 2.538 1.00 137.68 133 VAL C C 1
ATOM 5032 O O . VAL D 1 133 ? 28.461 44.949 3.228 1.00 137.68 133 VAL C O 1
ATOM 5036 N N . TYR D 1 134 ? 30.104 44.299 1.823 1.00 146.85 134 TYR C N 1
ATOM 5037 C CA . TYR D 1 134 ? 29.543 42.972 1.625 1.00 146.85 134 TYR C CA 1
ATOM 5038 C C . TYR D 1 134 ? 30.649 41.947 1.428 1.00 146.85 134 TYR C C 1
ATOM 5039 O O . TYR D 1 134 ? 31.741 42.271 0.955 1.00 146.85 134 TYR C O 1
ATOM 5048 N N . PHE D 1 135 ? 30.349 40.702 1.797 1.00 142.78 135 PHE C N 1
ATOM 5049 C CA . PHE D 1 135 ? 31.225 39.589 1.470 1.00 142.78 135 PHE C CA 1
ATOM 5050 C C . PHE D 1 135 ? 31.180 39.310 -0.029 1.00 142.78 135 PHE C C 1
ATOM 5051 O O . PHE D 1 135 ? 30.215 39.642 -0.721 1.00 142.78 135 PHE C O 1
ATOM 5059 N N . VAL D 1 136 ? 32.237 38.675 -0.529 1.00 142.88 136 VAL C N 1
ATOM 5060 C CA . VAL D 1 136 ? 32.333 38.405 -1.958 1.00 142.88 136 VAL C CA 1
ATOM 5061 C C . VAL D 1 136 ? 32.354 36.906 -2.220 1.00 142.88 136 VAL C C 1
ATOM 5062 O O . VAL D 1 136 ? 31.465 36.372 -2.892 1.00 142.88 136 VAL C O 1
ATOM 5066 N N . ASN D 1 137 ? 33.367 36.210 -1.692 1.00 131.83 137 ASN C N 1
ATOM 5067 C CA . ASN D 1 137 ? 33.480 34.781 -1.980 1.00 131.83 137 ASN C CA 1
ATOM 5068 C C . ASN D 1 137 ? 32.426 33.969 -1.235 1.00 131.83 137 ASN C C 1
ATOM 5069 O O . ASN D 1 137 ? 31.699 33.200 -1.887 1.00 131.83 137 ASN C O 1
ATOM 5074 N N . PRO D 1 138 ? 32.276 34.074 0.089 1.00 129.35 138 PRO C N 1
ATOM 5075 C CA . PRO D 1 138 ? 31.172 33.364 0.749 1.00 129.35 138 PRO C CA 1
ATOM 5076 C C . PRO D 1 138 ? 29.900 34.201 0.706 1.00 129.35 138 PRO C C 1
ATOM 5077 O O . PRO D 1 138 ? 29.928 35.409 0.954 1.00 129.35 138 PRO C O 1
ATOM 5081 N N . THR D 1 139 ? 28.784 33.552 0.391 1.00 139.43 139 THR C N 1
ATOM 5082 C CA . THR D 1 139 ? 27.484 34.204 0.311 1.00 139.43 139 THR C CA 1
ATOM 5083 C C . THR D 1 139 ? 26.583 33.654 1.409 1.00 139.43 139 THR C C 1
ATOM 5084 O O . THR D 1 139 ? 26.564 32.443 1.652 1.00 139.43 139 THR C O 1
ATOM 5088 N N . THR D 1 140 ? 25.844 34.541 2.068 1.00 149.72 140 THR C N 1
ATOM 5089 C CA . THR D 1 140 ? 25.045 34.171 3.228 1.00 149.72 140 THR C CA 1
ATOM 5090 C C . THR D 1 140 ? 23.817 35.075 3.289 1.00 149.72 140 THR C C 1
ATOM 5091 O O . THR D 1 140 ? 23.430 35.696 2.294 1.00 149.72 140 THR C O 1
ATOM 5095 N N . THR D 1 141 ? 23.202 35.143 4.473 1.00 147.27 141 THR C N 1
ATOM 5096 C CA . THR D 1 141 ? 22.069 36.006 4.789 1.00 147.27 141 THR C CA 1
ATOM 5097 C C . THR D 1 141 ? 22.491 37.454 4.530 1.00 147.27 141 THR C C 1
ATOM 5098 O O . THR D 1 141 ? 23.692 37.697 4.369 1.00 147.27 141 THR C O 1
ATOM 5102 N N . PRO D 1 142 ? 21.572 38.467 4.586 1.00 142.92 142 PRO C N 1
ATOM 5103 C CA . PRO D 1 142 ? 21.615 39.569 3.604 1.00 142.92 142 PRO C CA 1
ATOM 5104 C C . PRO D 1 142 ? 22.984 39.939 3.049 1.00 142.92 142 PRO C C 1
ATOM 5105 O O . PRO D 1 142 ? 23.100 40.182 1.843 1.00 142.92 142 PRO C O 1
ATOM 5109 N N . ASN D 1 143 ? 24.009 40.015 3.898 1.00 138.04 143 ASN C N 1
ATOM 5110 C CA . ASN D 1 143 ? 25.388 40.202 3.442 1.00 138.04 143 ASN C CA 1
ATOM 5111 C C . ASN D 1 143 ? 25.560 41.567 2.780 1.00 138.04 143 ASN C C 1
ATOM 5112 O O . ASN D 1 143 ? 26.104 41.690 1.682 1.00 138.04 143 ASN C O 1
ATOM 5117 N N . TYR D 1 144 ? 25.056 42.598 3.453 1.00 140.60 144 TYR C N 1
ATOM 5118 C CA . TYR D 1 144 ? 25.276 43.979 3.053 1.00 140.60 144 TYR C CA 1
ATOM 5119 C C . TYR D 1 144 ? 24.780 44.885 4.167 1.00 140.60 144 TYR C C 1
ATOM 5120 O O . TYR D 1 144 ? 23.717 44.639 4.741 1.00 140.60 144 TYR C O 1
ATOM 5129 N N . VAL D 1 145 ? 25.558 45.916 4.475 1.00 135.56 145 VAL C N 1
ATOM 5130 C CA . VAL D 1 145 ? 25.152 46.965 5.400 1.00 135.56 145 VAL C CA 1
ATOM 5131 C C . VAL D 1 145 ? 25.179 48.286 4.648 1.00 135.56 145 VAL C C 1
ATOM 5132 O O . VAL D 1 145 ? 26.190 48.636 4.028 1.00 135.56 145 VAL C O 1
ATOM 5136 N N . GLN D 1 146 ? 24.064 49.005 4.685 1.00 142.32 146 GLN C N 1
ATOM 5137 C CA . GLN D 1 146 ? 23.901 50.227 3.915 1.00 142.32 146 GLN C CA 1
ATOM 5138 C C . GLN D 1 146 ? 23.710 51.408 4.853 1.00 142.32 146 GLN C C 1
ATOM 5139 O O . GLN D 1 146 ? 23.167 51.262 5.952 1.00 142.32 146 GLN C O 1
ATOM 5145 N N . PHE D 1 147 ? 24.170 52.574 4.413 1.00 146.80 147 PHE C N 1
ATOM 5146 C CA . PHE D 1 147 ? 24.043 53.811 5.165 1.00 146.80 147 PHE C CA 1
ATOM 5147 C C . PHE D 1 147 ? 23.350 54.859 4.308 1.00 146.80 147 PHE C C 1
ATOM 5148 O O . PHE D 1 147 ? 23.568 54.925 3.094 1.00 146.80 147 PHE C O 1
ATOM 5156 N N . GLN D 1 148 ? 22.520 55.677 4.942 1.00 143.33 148 GLN C N 1
ATOM 5157 C CA . GLN D 1 148 ? 21.843 56.787 4.278 1.00 143.33 148 GLN C CA 1
ATOM 5158 C C . GLN D 1 148 ? 22.413 58.072 4.870 1.00 143.33 148 GLN C C 1
ATOM 5159 O O . GLN D 1 148 ? 21.868 58.631 5.823 1.00 143.33 148 GLN C O 1
ATOM 5165 N N . GLY D 1 149 ? 23.519 58.537 4.294 1.00 143.36 149 GLY C N 1
ATOM 5166 C CA . GLY D 1 149 ? 24.211 59.698 4.818 1.00 143.36 149 GLY C CA 1
ATOM 5167 C C . GLY D 1 149 ? 24.695 59.475 6.234 1.00 143.36 149 GLY C C 1
ATOM 5168 O O . GLY D 1 149 ? 25.618 58.690 6.469 1.00 143.36 149 GLY C O 1
ATOM 5169 N N . THR D 1 150 ? 24.077 60.164 7.190 1.00 143.85 150 THR C N 1
ATOM 5170 C CA . THR D 1 150 ? 24.386 59.950 8.597 1.00 143.85 150 THR C CA 1
ATOM 5171 C C . THR D 1 150 ? 23.610 58.782 9.189 1.00 143.85 150 THR C C 1
ATOM 5172 O O . THR D 1 150 ? 24.151 58.045 10.023 1.00 143.85 150 THR C O 1
ATOM 5176 N N . SER D 1 151 ? 22.367 58.584 8.762 1.00 147.46 151 SER C N 1
ATOM 5177 C CA . SER D 1 151 ? 21.535 57.516 9.290 1.00 147.46 151 SER C CA 1
ATOM 5178 C C . SER D 1 151 ? 22.007 56.156 8.784 1.00 147.46 151 SER C C 1
ATOM 5179 O O . SER D 1 151 ? 22.665 56.039 7.746 1.00 147.46 151 SER C O 1
ATOM 5182 N N . VAL D 1 152 ? 21.657 55.119 9.540 1.00 143.94 152 VAL C N 1
ATOM 5183 C CA . VAL D 1 152 ? 22.006 53.740 9.219 1.00 143.94 152 VAL C CA 1
ATOM 5184 C C . VAL D 1 152 ? 20.712 52.983 8.958 1.00 143.94 152 VAL C C 1
ATOM 5185 O O . VAL D 1 152 ? 19.821 52.954 9.817 1.00 143.94 152 VAL C O 1
ATOM 5189 N N . THR D 1 153 ? 20.607 52.370 7.779 1.00 148.68 153 THR C N 1
ATOM 5190 C CA . THR D 1 153 ? 19.393 51.661 7.399 1.00 148.68 153 THR C CA 1
ATOM 5191 C C . THR D 1 153 ? 19.494 50.150 7.555 1.00 148.68 153 THR C C 1
ATOM 5192 O O . THR D 1 153 ? 18.457 49.478 7.581 1.00 148.68 153 THR C O 1
ATOM 5196 N N . GLN D 1 154 ? 20.700 49.600 7.656 1.00 147.19 154 GLN C N 1
ATOM 5197 C CA . GLN D 1 154 ? 20.897 48.170 7.854 1.00 147.19 154 GLN C CA 1
ATOM 5198 C C . GLN D 1 154 ? 21.628 47.947 9.168 1.00 147.19 154 GLN C C 1
ATOM 5199 O O . GLN D 1 154 ? 22.688 48.537 9.401 1.00 147.19 154 GLN C O 1
ATOM 5205 N N . SER D 1 155 ? 21.069 47.086 10.018 1.00 137.42 155 SER C N 1
ATOM 5206 C CA . SER D 1 155 ? 21.633 46.886 11.353 1.00 137.42 155 SER C CA 1
ATOM 5207 C C . SER D 1 155 ? 22.958 46.132 11.291 1.00 137.42 155 SER C C 1
ATOM 5208 O O . SER D 1 155 ? 24.004 46.659 11.680 1.00 137.42 155 SER C O 1
ATOM 5211 N N . ALA D 1 156 ? 22.930 44.898 10.795 1.00 129.10 156 ALA C N 1
ATOM 5212 C CA . ALA D 1 156 ? 24.125 44.066 10.760 1.00 129.10 156 ALA C CA 1
ATOM 5213 C C . ALA D 1 156 ? 23.907 42.929 9.774 1.00 129.10 156 ALA C C 1
ATOM 5214 O O . ALA D 1 156 ? 22.784 42.654 9.346 1.00 129.10 156 ALA C O 1
ATOM 5216 N N . THR D 1 157 ? 25.006 42.269 9.419 1.00 128.73 157 THR C N 1
ATOM 5217 C CA . THR D 1 157 ? 24.966 41.115 8.540 1.00 128.73 157 THR C CA 1
ATOM 5218 C C . THR D 1 157 ? 24.797 39.837 9.358 1.00 128.73 157 THR C C 1
ATOM 5219 O O . THR D 1 157 ? 24.736 39.856 10.589 1.00 128.73 157 THR C O 1
ATOM 5223 N N . GLY D 1 158 ? 24.719 38.704 8.659 1.00 121.79 158 GLY C N 1
ATOM 5224 C CA . GLY D 1 158 ? 24.627 37.415 9.307 1.00 121.79 158 GLY C CA 1
ATOM 5225 C C . GLY D 1 158 ? 25.976 36.730 9.427 1.00 121.79 158 GLY C C 1
ATOM 5226 O O . GLY D 1 158 ? 27.000 37.202 8.936 1.00 121.79 158 GLY C O 1
ATOM 5227 N N . SER D 1 159 ? 25.962 35.586 10.104 1.00 123.36 159 SER C N 1
ATOM 5228 C CA . SER D 1 159 ? 27.177 34.807 10.278 1.00 123.36 159 SER C CA 1
ATOM 5229 C C . SER D 1 159 ? 27.567 34.124 8.971 1.00 123.36 159 SER C C 1
ATOM 5230 O O . SER D 1 159 ? 26.755 33.949 8.059 1.00 123.36 159 SER C O 1
ATOM 5233 N N . VAL D 1 160 ? 28.838 33.736 8.889 1.00 136.06 160 VAL C N 1
ATOM 5234 C CA . VAL D 1 160 ? 29.373 33.062 7.715 1.00 136.06 160 VAL C CA 1
ATOM 5235 C C . VAL D 1 160 ? 30.569 32.220 8.142 1.00 136.06 160 VAL C C 1
ATOM 5236 O O . VAL D 1 160 ? 31.315 32.583 9.055 1.00 136.06 160 VAL C O 1
ATOM 5240 N N . SER D 1 161 ? 30.740 31.079 7.479 1.00 140.70 161 SER C N 1
ATOM 5241 C CA . SER D 1 161 ? 31.755 30.105 7.859 1.00 140.70 161 SER C CA 1
ATOM 5242 C C . SER D 1 161 ? 33.072 30.400 7.154 1.00 140.70 161 SER C C 1
ATOM 5243 O O . SER D 1 161 ? 33.098 30.633 5.942 1.00 140.70 161 SER C O 1
ATOM 5246 N N . ILE D 1 162 ? 34.161 30.389 7.920 1.00 147.57 162 ILE C N 1
ATOM 5247 C CA . ILE D 1 162 ? 35.512 30.542 7.393 1.00 147.57 162 ILE C CA 1
ATOM 5248 C C . ILE D 1 162 ? 36.360 29.415 7.963 1.00 147.57 162 ILE C C 1
ATOM 5249 O O . ILE D 1 162 ? 36.457 29.266 9.187 1.00 147.57 162 ILE C O 1
ATOM 5254 N N . GLY D 1 163 ? 36.972 28.627 7.084 1.00 169.24 163 GLY C N 1
ATOM 5255 C CA . GLY D 1 163 ? 37.779 27.507 7.503 1.00 169.24 163 GLY C CA 1
ATOM 5256 C C . GLY D 1 163 ? 39.251 27.849 7.599 1.00 169.24 163 GLY C C 1
ATOM 5257 O O . GLY D 1 163 ? 39.669 28.984 7.350 1.00 169.24 163 GLY C O 1
ATOM 5258 N N . PRO D 1 164 ? 40.071 26.862 7.968 1.00 172.15 164 PRO C N 1
ATOM 5259 C CA . PRO D 1 164 ? 41.523 27.082 8.056 1.00 172.15 164 PRO C CA 1
ATOM 5260 C C . PRO D 1 164 ? 42.159 27.048 6.674 1.00 172.15 164 PRO C C 1
ATOM 5261 O O . PRO D 1 164 ? 42.100 26.033 5.976 1.00 172.15 164 PRO C O 1
ATOM 5265 N N . GLY D 1 165 ? 42.768 28.162 6.279 1.00 173.45 165 GLY C N 1
ATOM 5266 C CA . GLY D 1 165 ? 43.491 28.225 5.024 1.00 173.45 165 GLY C CA 1
ATOM 5267 C C . GLY D 1 165 ? 42.860 29.118 3.975 1.00 173.45 165 GLY C C 1
ATOM 5268 O O . GLY D 1 165 ? 43.561 29.875 3.298 1.00 173.45 165 GLY C O 1
ATOM 5269 N N . GLN D 1 166 ? 41.541 29.045 3.830 1.00 171.51 166 GLN C N 1
ATOM 5270 C CA . GLN D 1 166 ? 40.831 29.878 2.871 1.00 171.51 166 GLN C CA 1
ATOM 5271 C C . GLN D 1 166 ? 40.361 31.164 3.540 1.00 171.51 166 GLN C C 1
ATOM 5272 O O . GLN D 1 166 ? 39.997 31.178 4.718 1.00 171.51 166 GLN C O 1
ATOM 5278 N N . CYS D 1 167 ? 40.381 32.251 2.775 1.00 160.97 167 CYS C N 1
ATOM 5279 C CA . CYS D 1 167 ? 40.065 33.572 3.296 1.00 160.97 167 CYS C CA 1
ATOM 5280 C C . CYS D 1 167 ? 38.862 34.161 2.578 1.00 160.97 167 CYS C C 1
ATOM 5281 O O . CYS D 1 167 ? 38.817 34.202 1.345 1.00 160.97 167 CYS C O 1
ATOM 5284 N N . ALA D 1 168 ? 37.890 34.613 3.365 1.00 145.90 168 ALA C N 1
ATOM 5285 C CA . ALA D 1 168 ? 36.712 35.271 2.824 1.00 145.90 168 ALA C CA 1
ATOM 5286 C C . ALA D 1 168 ? 37.090 36.621 2.233 1.00 145.90 168 ALA C C 1
ATOM 5287 O O . ALA D 1 168 ? 38.003 37.296 2.718 1.00 145.90 168 ALA C O 1
ATOM 5289 N N . THR D 1 169 ? 36.385 37.011 1.178 1.00 140.33 169 THR C N 1
ATOM 5290 C CA . THR D 1 169 ? 36.634 38.271 0.496 1.00 140.33 169 THR C CA 1
ATOM 5291 C C . THR D 1 169 ? 35.506 39.248 0.794 1.00 140.33 169 THR C C 1
ATOM 5292 O O . THR D 1 169 ? 34.327 38.899 0.673 1.00 140.33 169 THR C O 1
ATOM 5296 N N . VAL D 1 170 ? 35.871 40.467 1.177 1.00 142.36 170 VAL C N 1
ATOM 5297 C CA . VAL D 1 170 ? 34.918 41.513 1.524 1.00 142.36 170 VAL C CA 1
ATOM 5298 C C . VAL D 1 170 ? 34.963 42.577 0.438 1.00 142.36 170 VAL C C 1
ATOM 5299 O O . VAL D 1 170 ? 36.046 43.045 0.067 1.00 142.36 170 VAL C O 1
ATOM 5303 N N . GLY D 1 171 ? 33.792 42.949 -0.078 1.00 153.36 171 GLY C N 1
ATOM 5304 C CA . GLY D 1 171 ? 33.686 43.950 -1.115 1.00 153.36 171 GLY C CA 1
ATOM 5305 C C . GLY D 1 171 ? 33.160 45.277 -0.596 1.00 153.36 171 GLY C C 1
ATOM 5306 O O . GLY D 1 171 ? 32.794 45.431 0.571 1.00 153.36 171 GLY C O 1
ATOM 5307 N N . ALA D 1 172 ? 33.124 46.255 -1.499 1.00 149.34 172 ALA C N 1
ATOM 5308 C CA . ALA D 1 172 ? 32.649 47.588 -1.164 1.00 149.34 172 ALA C CA 1
ATOM 5309 C C . ALA D 1 172 ? 31.747 48.095 -2.278 1.00 149.34 172 ALA C C 1
ATOM 5310 O O . ALA D 1 172 ? 31.939 47.776 -3.454 1.00 149.34 172 ALA C O 1
ATOM 5312 N N . TYR D 1 173 ? 30.757 48.897 -1.891 1.00 155.35 173 TYR C N 1
ATOM 5313 C CA . TYR D 1 173 ? 29.831 49.497 -2.846 1.00 155.35 173 TYR C CA 1
ATOM 5314 C C . TYR D 1 173 ? 29.541 50.918 -2.393 1.00 155.35 173 TYR C C 1
ATOM 5315 O O . TYR D 1 173 ? 29.139 51.132 -1.246 1.00 155.35 173 TYR C O 1
ATOM 5324 N N . VAL D 1 174 ? 29.742 51.883 -3.289 1.00 153.25 174 VAL C N 1
ATOM 5325 C CA . VAL D 1 174 ? 29.662 53.301 -2.957 1.00 153.25 174 VAL C CA 1
ATOM 5326 C C . VAL D 1 174 ? 28.772 53.998 -3.976 1.00 153.25 174 VAL C C 1
ATOM 5327 O O . VAL D 1 174 ? 28.870 53.729 -5.178 1.00 153.25 174 VAL C O 1
ATOM 5331 N N . LEU D 1 175 ? 27.904 54.885 -3.496 1.00 148.62 175 LEU C N 1
ATOM 5332 C CA . LEU D 1 175 ? 27.114 55.765 -4.349 1.00 148.62 175 LEU C CA 1
ATOM 5333 C C . LEU D 1 175 ? 27.351 57.199 -3.904 1.00 148.62 175 LEU C C 1
ATOM 5334 O O . LEU D 1 175 ? 27.149 57.528 -2.730 1.00 148.62 175 LEU C O 1
ATOM 5339 N N . VAL D 1 176 ? 27.772 58.050 -4.837 1.00 160.31 176 VAL C N 1
ATOM 5340 C CA . VAL D 1 176 ? 28.128 59.433 -4.545 1.00 160.31 176 VAL C CA 1
ATOM 5341 C C . VAL D 1 176 ? 27.212 60.350 -5.342 1.00 160.31 176 VAL C C 1
ATOM 5342 O O . VAL D 1 176 ? 27.114 60.224 -6.568 1.00 160.31 176 VAL C O 1
ATOM 5346 N N . ASP D 1 177 ? 26.551 61.269 -4.650 1.00 165.46 177 ASP C N 1
ATOM 5347 C CA . ASP D 1 177 ? 25.689 62.226 -5.326 1.00 165.46 177 ASP C CA 1
ATOM 5348 C C . ASP D 1 177 ? 26.543 63.283 -6.022 1.00 165.46 177 ASP C C 1
ATOM 5349 O O . ASP D 1 177 ? 27.400 63.904 -5.378 1.00 165.46 177 ASP C O 1
ATOM 5354 N N . PRO D 1 178 ? 26.342 63.519 -7.321 1.00 171.57 178 PRO C N 1
ATOM 5355 C CA . PRO D 1 178 ? 27.178 64.490 -8.043 1.00 171.57 178 PRO C CA 1
ATOM 5356 C C . PRO D 1 178 ? 26.855 65.945 -7.747 1.00 171.57 178 PRO C C 1
ATOM 5357 O O . PRO D 1 178 ? 27.317 66.821 -8.488 1.00 171.57 178 PRO C O 1
ATOM 5361 N N . SER D 1 179 ? 26.085 66.240 -6.702 1.00 174.01 179 SER C N 1
ATOM 5362 C CA . SER D 1 179 ? 25.974 67.600 -6.193 1.00 174.01 179 SER C CA 1
ATOM 5363 C C . SER D 1 179 ? 27.233 68.053 -5.465 1.00 174.01 179 SER C C 1
ATOM 5364 O O . SER D 1 179 ? 27.241 69.140 -4.878 1.00 174.01 179 SER C O 1
ATOM 5367 N N . LEU D 1 180 ? 28.281 67.237 -5.487 1.00 164.37 180 LEU C N 1
ATOM 5368 C CA . LEU D 1 180 ? 29.532 67.594 -4.840 1.00 164.37 180 LEU C CA 1
ATOM 5369 C C . LEU D 1 180 ? 30.139 68.816 -5.525 1.00 164.37 180 LEU C C 1
ATOM 5370 O O . LEU D 1 180 ? 30.128 68.906 -6.759 1.00 164.37 180 LEU C O 1
ATOM 5375 N N . PRO D 1 181 ? 30.664 69.775 -4.763 1.00 168.39 181 PRO C N 1
ATOM 5376 C CA . PRO D 1 181 ? 31.181 71.005 -5.374 1.00 168.39 181 PRO C CA 1
ATOM 5377 C C . PRO D 1 181 ? 32.360 70.733 -6.296 1.00 168.39 181 PRO C C 1
ATOM 5378 O O . PRO D 1 181 ? 33.113 69.773 -6.116 1.00 168.39 181 PRO C O 1
ATOM 5382 N N . THR D 1 182 ? 32.508 71.600 -7.302 1.00 165.79 182 THR C N 1
ATOM 5383 C CA . THR D 1 182 ? 33.628 71.480 -8.229 1.00 165.79 182 THR C CA 1
ATOM 5384 C C . THR D 1 182 ? 34.964 71.661 -7.521 1.00 165.79 182 THR C C 1
ATOM 5385 O O . THR D 1 182 ? 35.994 71.179 -8.006 1.00 165.79 182 THR C O 1
ATOM 5389 N N . SER D 1 183 ? 34.968 72.349 -6.376 1.00 167.77 183 SER C N 1
ATOM 5390 C CA . SER D 1 183 ? 36.172 72.426 -5.558 1.00 167.77 183 SER C CA 1
ATOM 5391 C C . SER D 1 183 ? 36.553 71.069 -4.985 1.00 167.77 183 SER C C 1
ATOM 5392 O O . SER D 1 183 ? 37.672 70.907 -4.487 1.00 167.77 183 SER C O 1
ATOM 5395 N N . ALA D 1 184 ? 35.647 70.097 -5.047 1.00 168.38 184 ALA C N 1
ATOM 5396 C CA . ALA D 1 184 ? 35.896 68.745 -4.576 1.00 168.38 184 ALA C CA 1
ATOM 5397 C C . ALA D 1 184 ? 36.026 67.744 -5.714 1.00 168.38 184 ALA C C 1
ATOM 5398 O O . ALA D 1 184 ? 35.436 66.662 -5.643 1.00 168.38 184 ALA C O 1
ATOM 5400 N N . ARG D 1 185 ? 36.735 68.097 -6.787 1.00 183.38 185 ARG C N 1
ATOM 5401 C CA . ARG D 1 185 ? 36.996 67.141 -7.854 1.00 183.38 185 ARG C CA 1
ATOM 5402 C C . ARG D 1 185 ? 38.478 66.805 -7.958 1.00 183.38 185 ARG C C 1
ATOM 5403 O O . ARG D 1 185 ? 38.923 66.330 -9.009 1.00 183.38 185 ARG C O 1
ATOM 5411 N N . ASP D 1 186 ? 39.245 67.040 -6.891 1.00 174.48 186 ASP C N 1
ATOM 5412 C CA . ASP D 1 186 ? 40.701 67.011 -6.973 1.00 174.48 186 ASP C CA 1
ATOM 5413 C C . ASP D 1 186 ? 41.310 65.690 -6.520 1.00 174.48 186 ASP C C 1
ATOM 5414 O O . ASP D 1 186 ? 42.380 65.318 -7.014 1.00 174.48 186 ASP C O 1
ATOM 5419 N N . GLY D 1 187 ? 40.667 64.973 -5.602 1.00 166.78 187 GLY C N 1
ATOM 5420 C CA . GLY D 1 187 ? 41.239 63.755 -5.069 1.00 166.78 187 GLY C CA 1
ATOM 5421 C C . GLY D 1 187 ? 41.957 63.895 -3.743 1.00 166.78 187 GLY C C 1
ATOM 5422 O O . GLY D 1 187 ? 42.457 62.889 -3.224 1.00 166.78 187 GLY C O 1
ATOM 5423 N N . LYS D 1 188 ? 42.029 65.101 -3.175 1.00 161.75 188 LYS C N 1
ATOM 5424 C CA . LYS D 1 188 ? 42.771 65.288 -1.930 1.00 161.75 188 LYS C CA 1
ATOM 5425 C C . LYS D 1 188 ? 41.847 65.349 -0.720 1.00 161.75 188 LYS C C 1
ATOM 5426 O O . LYS D 1 188 ? 41.979 64.546 0.211 1.00 161.75 188 LYS C O 1
ATOM 5432 N N . THR D 1 189 ? 40.910 66.294 -0.716 1.00 160.82 189 THR C N 1
ATOM 5433 C CA . THR D 1 189 ? 40.110 66.598 0.465 1.00 160.82 189 THR C CA 1
ATOM 5434 C C . THR D 1 189 ? 39.197 65.427 0.812 1.00 160.82 189 THR C C 1
ATOM 5435 O O . THR D 1 189 ? 38.828 64.635 -0.062 1.00 160.82 189 THR C O 1
ATOM 5439 N N . VAL D 1 190 ? 38.838 65.323 2.087 1.00 152.25 190 VAL C N 1
ATOM 5440 C CA . VAL D 1 190 ? 37.975 64.252 2.570 1.00 152.25 190 VAL C CA 1
ATOM 5441 C C . VAL D 1 190 ? 36.537 64.753 2.593 1.00 152.25 190 VAL C C 1
ATOM 5442 O O . VAL D 1 190 ? 36.231 65.754 3.250 1.00 152.25 190 VAL C O 1
ATOM 5446 N N . ILE D 1 191 ? 35.648 64.062 1.881 1.00 155.19 191 ILE C N 1
ATOM 5447 C CA . ILE D 1 191 ? 34.221 64.359 1.952 1.00 155.19 191 ILE C CA 1
ATOM 5448 C C . ILE D 1 191 ? 33.458 63.370 2.820 1.00 155.19 191 ILE C C 1
ATOM 5449 O O . ILE D 1 191 ? 32.298 63.646 3.169 1.00 155.19 191 ILE C O 1
ATOM 5454 N N . ALA D 1 192 ? 33.997 62.152 2.964 1.00 156.80 192 ALA C N 1
ATOM 5455 C CA . ALA D 1 192 ? 33.311 61.066 3.687 1.00 156.80 192 ALA C CA 1
ATOM 5456 C C . ALA D 1 192 ? 34.167 59.900 4.164 1.00 156.80 192 ALA C C 1
ATOM 5457 O O . ALA D 1 192 ? 35.072 59.444 3.467 1.00 156.80 192 ALA C O 1
ATOM 5459 N N . THR D 1 193 ? 33.844 59.412 5.359 1.00 162.36 193 THR C N 1
ATOM 5460 C CA . THR D 1 193 ? 34.475 58.236 5.951 1.00 162.36 193 THR C CA 1
ATOM 5461 C C . THR D 1 193 ? 33.356 57.457 6.638 1.00 162.36 193 THR C C 1
ATOM 5462 O O . THR D 1 193 ? 32.368 58.043 7.075 1.00 162.36 193 THR C O 1
ATOM 5466 N N . TYR D 1 194 ? 33.502 56.144 6.735 1.00 152.99 194 TYR C N 1
ATOM 5467 C CA . TYR D 1 194 ? 32.481 55.318 7.356 1.00 152.99 194 TYR C CA 1
ATOM 5468 C C . TYR D 1 194 ? 33.161 54.237 8.170 1.00 152.99 194 TYR C C 1
ATOM 5469 O O . TYR D 1 194 ? 34.250 53.789 7.809 1.00 152.99 194 TYR C O 1
ATOM 5478 N N . GLN D 1 195 ? 32.533 53.812 9.263 1.00 140.67 195 GLN C N 1
ATOM 5479 C CA . GLN D 1 195 ? 33.132 52.763 10.072 1.00 140.67 195 GLN C CA 1
ATOM 5480 C C . GLN D 1 195 ? 32.227 51.540 10.106 1.00 140.67 195 GLN C C 1
ATOM 5481 O O . GLN D 1 195 ? 31.008 51.667 10.261 1.00 140.67 195 GLN C O 1
ATOM 5487 N N . VAL D 1 196 ? 32.827 50.359 9.955 1.00 129.45 196 VAL C N 1
ATOM 5488 C CA . VAL D 1 196 ? 32.131 49.085 10.094 1.00 129.45 196 VAL C CA 1
ATOM 5489 C C . VAL D 1 196 ? 32.985 48.180 10.971 1.00 129.45 196 VAL C C 1
ATOM 5490 O O . VAL D 1 196 ? 34.205 48.112 10.791 1.00 129.45 196 VAL C O 1
ATOM 5494 N N . ASN D 1 197 ? 32.355 47.492 11.918 1.00 120.96 197 ASN C N 1
ATOM 5495 C CA . ASN D 1 197 ? 33.060 46.594 12.821 1.00 120.96 197 ASN C CA 1
ATOM 5496 C C . ASN D 1 197 ? 32.854 45.148 12.394 1.00 120.96 197 ASN C C 1
ATOM 5497 O O . ASN D 1 197 ? 31.744 44.748 12.029 1.00 120.96 197 ASN C O 1
ATOM 5502 N N . VAL D 1 198 ? 33.931 44.370 12.444 1.00 120.76 198 VAL C N 1
ATOM 5503 C CA . VAL D 1 198 ? 33.907 42.951 12.113 1.00 120.76 198 VAL C CA 1
ATOM 5504 C C . VAL D 1 198 ? 33.920 42.160 13.413 1.00 120.76 198 VAL C C 1
ATOM 5505 O O . VAL D 1 198 ? 34.716 42.445 14.317 1.00 120.76 198 VAL C O 1
ATOM 5509 N N . VAL D 1 199 ? 33.016 41.192 13.521 1.00 121.53 199 VAL C N 1
ATOM 5510 C CA . VAL D 1 199 ? 32.851 40.391 14.727 1.00 121.53 199 VAL C CA 1
ATOM 5511 C C . VAL D 1 199 ? 33.141 38.941 14.377 1.00 121.53 199 VAL C C 1
ATOM 5512 O O . VAL D 1 199 ? 32.453 38.346 13.539 1.00 121.53 199 VAL C O 1
ATOM 5516 N N . PHE D 1 200 ? 34.163 38.376 15.010 1.00 133.27 200 PHE C N 1
ATOM 5517 C CA . PHE D 1 200 ? 34.477 36.961 14.881 1.00 133.27 200 PHE C CA 1
ATOM 5518 C C . PHE D 1 200 ? 33.774 36.198 15.992 1.00 133.27 200 PHE C C 1
ATOM 5519 O O . PHE D 1 200 ? 33.296 36.801 16.958 1.00 133.27 200 PHE C O 1
ATOM 5527 N N . SER D 1 201 ? 33.692 34.879 15.845 1.00 143.94 201 SER C N 1
ATOM 5528 C CA . SER D 1 201 ? 33.095 34.023 16.857 1.00 143.94 201 SER C CA 1
ATOM 5529 C C . SER D 1 201 ? 33.555 32.587 16.659 1.00 143.94 201 SER C C 1
ATOM 5530 O O . SER D 1 201 ? 33.920 32.179 15.553 1.00 143.94 201 SER C O 1
ATOM 5533 N N . THR D 1 202 ? 33.532 31.825 17.749 1.00 146.36 202 THR C N 1
ATOM 5534 C CA . THR D 1 202 ? 33.808 30.397 17.712 1.00 146.36 202 THR C CA 1
ATOM 5535 C C . THR D 1 202 ? 32.540 29.566 17.570 1.00 146.36 202 THR C C 1
ATOM 5536 O O . THR D 1 202 ? 32.617 28.334 17.558 1.00 146.36 202 THR C O 1
ATOM 5540 N N . SER D 1 203 ? 31.385 30.212 17.465 1.00 147.07 203 SER C N 1
ATOM 5541 C CA . SER D 1 203 ? 30.101 29.550 17.327 1.00 147.07 203 SER C CA 1
ATOM 5542 C C . SER D 1 203 ? 29.324 30.176 16.180 1.00 147.07 203 SER C C 1
ATOM 5543 O O . SER D 1 203 ? 29.524 31.352 15.859 1.00 147.07 203 SER C O 1
ATOM 5546 N N . PRO D 1 204 ? 28.428 29.411 15.538 1.00 147.27 204 PRO C N 1
ATOM 5547 C CA . PRO D 1 204 ? 27.605 29.951 14.449 1.00 147.27 204 PRO C CA 1
ATOM 5548 C C . PRO D 1 204 ? 26.645 31.039 14.922 1.00 147.27 204 PRO C C 1
ATOM 5549 O O . PRO D 1 204 ? 26.440 31.176 16.128 1.00 147.27 204 PRO C O 1
ATOM 5553 N N . THR E 1 25 ? -36.685 42.439 59.130 1.00 128.43 25 THR D N 1
ATOM 5554 C CA . THR E 1 25 ? -37.009 41.041 59.385 1.00 128.43 25 THR D CA 1
ATOM 5555 C C . THR E 1 25 ? -36.403 40.130 58.322 1.00 128.43 25 THR D C 1
ATOM 5556 O O . THR E 1 25 ? -36.705 40.259 57.138 1.00 128.43 25 THR D O 1
ATOM 5560 N N . LEU E 1 26 ? -35.543 39.211 58.763 1.00 118.79 26 LEU D N 1
ATOM 5561 C CA . LEU E 1 26 ? -34.884 38.240 57.890 1.00 118.79 26 LEU D CA 1
ATOM 5562 C C . LEU E 1 26 ? -34.067 38.929 56.794 1.00 118.79 26 LEU D C 1
ATOM 5563 O O . LEU E 1 26 ? -34.243 38.684 55.600 1.00 118.79 26 LEU D O 1
ATOM 5568 N N . THR E 1 27 ? -33.164 39.805 57.225 1.00 144.24 27 THR D N 1
ATOM 5569 C CA . THR E 1 27 ? -32.128 40.326 56.338 1.00 144.24 27 THR D CA 1
ATOM 5570 C C . THR E 1 27 ? -31.236 39.160 55.930 1.00 144.24 27 THR D C 1
ATOM 5571 O O . THR E 1 27 ? -30.974 38.263 56.738 1.00 144.24 27 THR D O 1
ATOM 5575 N N . PHE E 1 28 ? -30.783 39.146 54.678 1.00 139.76 28 PHE D N 1
ATOM 5576 C CA . PHE E 1 28 ? -30.126 37.966 54.139 1.00 139.76 28 PHE D CA 1
ATOM 5577 C C . PHE E 1 28 ? -29.347 38.491 52.934 1.00 139.76 28 PHE D C 1
ATOM 5578 O O . PHE E 1 28 ? -29.940 39.027 51.993 1.00 139.76 28 PHE D O 1
ATOM 5586 N N . THR E 1 29 ? -28.021 38.371 52.989 1.00 136.59 29 THR D N 1
ATOM 5587 C CA . THR E 1 29 ? -27.112 38.695 51.899 1.00 136.59 29 THR D CA 1
ATOM 5588 C C . THR E 1 29 ? -26.348 37.445 51.476 1.00 136.59 29 THR D C 1
ATOM 5589 O O . THR E 1 29 ? -26.132 36.526 52.269 1.00 136.59 29 THR D O 1
ATOM 5593 N N . ASN E 1 30 ? -25.928 37.414 50.212 1.00 119.24 30 ASN D N 1
ATOM 5594 C CA . ASN E 1 30 ? -25.409 36.140 49.726 1.00 119.24 30 ASN D CA 1
ATOM 5595 C C . ASN E 1 30 ? -24.094 36.242 48.961 1.00 119.24 30 ASN D C 1
ATOM 5596 O O . ASN E 1 30 ? -23.388 35.238 48.849 1.00 119.24 30 ASN D O 1
ATOM 5601 N N . LEU E 1 31 ? -23.754 37.416 48.423 1.00 115.37 31 LEU D N 1
ATOM 5602 C CA . LEU E 1 31 ? -22.415 37.708 47.896 1.00 115.37 31 LEU D CA 1
ATOM 5603 C C . LEU E 1 31 ? -22.015 36.746 46.769 1.00 115.37 31 LEU D C 1
ATOM 5604 O O . LEU E 1 31 ? -21.122 35.909 46.910 1.00 115.37 31 LEU D O 1
ATOM 5609 N N . THR E 1 32 ? -22.708 36.884 45.642 1.00 106.04 32 THR D N 1
ATOM 5610 C CA . THR E 1 32 ? -22.396 36.132 44.433 1.00 106.04 32 THR D CA 1
ATOM 5611 C C . THR E 1 32 ? -21.417 36.899 43.550 1.00 106.04 32 THR D C 1
ATOM 5612 O O . THR E 1 32 ? -21.567 38.103 43.330 1.00 106.04 32 THR D O 1
ATOM 5616 N N . TYR E 1 33 ? -20.418 36.187 43.033 1.00 104.73 33 TYR D N 1
ATOM 5617 C CA . TYR E 1 33 ? -19.418 36.760 42.142 1.00 104.73 33 TYR D CA 1
ATOM 5618 C C . TYR E 1 33 ? -19.826 36.595 40.684 1.00 104.73 33 TYR D C 1
ATOM 5619 O O . TYR E 1 33 ? -20.741 35.835 40.356 1.00 104.73 33 TYR D O 1
ATOM 5628 N N . TRP E 1 34 ? -19.123 37.316 39.811 1.00 100.59 34 TRP D N 1
ATOM 5629 C CA . TRP E 1 34 ? -19.245 37.189 38.366 1.00 100.59 34 TRP D CA 1
ATOM 5630 C C . TRP E 1 34 ? -17.897 37.476 37.725 1.00 100.59 34 TRP D C 1
ATOM 5631 O O . TRP E 1 34 ? -17.219 38.439 38.094 1.00 100.59 34 TRP D O 1
ATOM 5642 N N . LEU E 1 35 ? -17.513 36.641 36.764 1.00 91.08 35 LEU D N 1
ATOM 5643 C CA . LEU E 1 35 ? -16.250 36.779 36.056 1.00 91.08 35 LEU D CA 1
ATOM 5644 C C . LEU E 1 35 ? -16.509 36.838 34.558 1.00 91.08 35 LEU D C 1
ATOM 5645 O O . LEU E 1 35 ? -17.433 36.193 34.053 1.00 91.08 35 LEU D O 1
ATOM 5650 N N . ILE E 1 36 ? -15.691 37.612 33.850 1.00 94.22 36 ILE D N 1
ATOM 5651 C CA . ILE E 1 36 ? -15.874 37.859 32.426 1.00 94.22 36 ILE D CA 1
ATOM 5652 C C . ILE E 1 36 ? -14.607 37.447 31.693 1.00 94.22 36 ILE D C 1
ATOM 5653 O O . ILE E 1 36 ? -13.503 37.864 32.066 1.00 94.22 36 ILE D O 1
ATOM 5658 N N . ASN E 1 37 ? -14.766 36.633 30.654 1.00 103.33 37 ASN D N 1
ATOM 5659 C CA . ASN E 1 37 ? -13.682 36.260 29.758 1.00 103.33 37 ASN D CA 1
ATOM 5660 C C . ASN E 1 37 ? -14.046 36.677 28.339 1.00 103.33 37 ASN D C 1
ATOM 5661 O O . ASN E 1 37 ? -15.188 36.498 27.905 1.00 103.33 37 ASN D O 1
ATOM 5666 N N . ALA E 1 38 ? -13.077 37.234 27.620 1.00 113.33 38 ALA D N 1
ATOM 5667 C CA . ALA E 1 38 ? -13.321 37.812 26.306 1.00 113.33 38 ALA D CA 1
ATOM 5668 C C . ALA E 1 38 ? -12.751 36.923 25.209 1.00 113.33 38 ALA D C 1
ATOM 5669 O O . ALA E 1 38 ? -11.642 36.396 25.332 1.00 113.33 38 ALA D O 1
ATOM 5671 N N . THR E 1 39 ? -13.517 36.770 24.130 1.00 121.97 39 THR D N 1
ATOM 5672 C CA . THR E 1 39 ? -13.096 35.967 22.993 1.00 121.97 39 THR D CA 1
ATOM 5673 C C . THR E 1 39 ? -13.819 36.456 21.747 1.00 121.97 39 THR D C 1
ATOM 5674 O O . THR E 1 39 ? -14.807 37.190 21.825 1.00 121.97 39 THR D O 1
ATOM 5678 N N . LEU E 1 40 ? -13.309 36.037 20.593 1.00 122.06 40 LEU D N 1
ATOM 5679 C CA . LEU E 1 40 ? -13.918 36.417 19.331 1.00 122.06 40 LEU D CA 1
ATOM 5680 C C . LEU E 1 40 ? -15.333 35.854 19.225 1.00 122.06 40 LEU D C 1
ATOM 5681 O O . LEU E 1 40 ? -15.593 34.722 19.640 1.00 122.06 40 LEU D O 1
ATOM 5686 N N . PRO E 1 41 ? -16.270 36.635 18.685 1.00 121.93 41 PRO D N 1
ATOM 5687 C CA . PRO E 1 41 ? -17.601 36.099 18.431 1.00 121.93 41 PRO D CA 1
ATOM 5688 C C . PRO E 1 41 ? -17.532 34.966 17.421 1.00 121.93 41 PRO D C 1
ATOM 568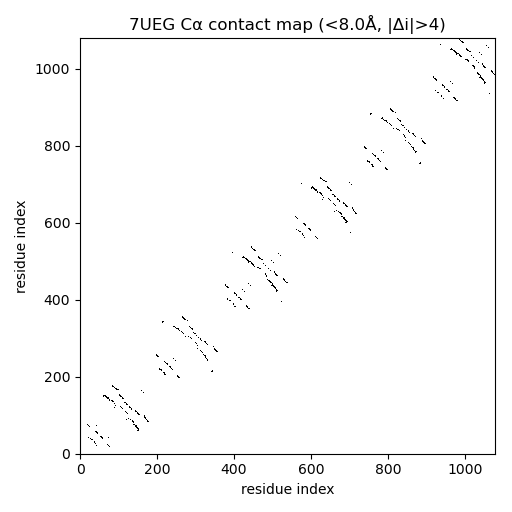9 O O . PRO E 1 41 ? -16.723 35.006 16.480 1.00 121.93 41 PRO D O 1
ATOM 5693 N N . PRO E 1 42 ? -18.361 33.932 17.581 1.00 115.74 42 PRO D N 1
ATOM 5694 C CA . PRO E 1 42 ? -18.331 32.823 16.617 1.00 115.74 42 PRO D CA 1
ATOM 5695 C C . PRO E 1 42 ? -18.862 33.195 15.246 1.00 115.74 42 PRO D C 1
ATOM 5696 O O . PRO E 1 42 ? -18.713 32.398 14.311 1.00 115.74 42 PRO D O 1
ATOM 5700 N N . ALA E 1 43 ? -19.468 34.373 15.094 1.00 113.60 43 ALA D N 1
ATOM 5701 C CA . ALA E 1 43 ? -20.085 34.735 13.823 1.00 113.60 43 ALA D CA 1
ATOM 5702 C C . ALA E 1 43 ? -19.043 35.109 12.777 1.00 113.60 43 ALA D C 1
ATOM 5703 O O . ALA E 1 43 ? -18.907 34.431 11.752 1.00 113.60 43 ALA D O 1
ATOM 5705 N N . MET E 1 44 ? -18.293 36.185 13.028 1.00 119.93 44 MET D N 1
ATOM 5706 C CA . MET E 1 44 ? -17.309 36.727 12.094 1.00 119.93 44 MET D CA 1
ATOM 5707 C C . MET E 1 44 ? -17.955 37.128 10.769 1.00 119.93 44 MET D C 1
ATOM 5708 O O . MET E 1 44 ? -19.125 36.825 10.517 1.00 119.93 44 MET D O 1
ATOM 5713 N N . LYS E 1 45 ? -17.213 37.839 9.926 1.00 120.21 45 LYS D N 1
ATOM 5714 C CA . LYS E 1 45 ? -17.693 38.246 8.614 1.00 120.21 45 LYS D CA 1
ATOM 5715 C C . LYS E 1 45 ? -16.648 37.967 7.545 1.00 120.21 45 LYS D C 1
ATOM 5716 O O . LYS E 1 45 ? -15.447 38.145 7.771 1.00 120.21 45 LYS D O 1
ATOM 5722 N N . TYR E 1 46 ? -17.119 37.532 6.382 1.00 127.29 46 TYR D N 1
ATOM 5723 C CA . TYR E 1 46 ? -16.281 37.255 5.230 1.00 127.29 46 TYR D CA 1
ATOM 5724 C C . TYR E 1 46 ? -16.794 38.042 4.034 1.00 127.29 46 TYR D C 1
ATOM 5725 O O . TYR E 1 46 ? -18.008 38.182 3.852 1.00 127.29 46 TYR D O 1
ATOM 5734 N N . PRO E 1 47 ? -15.893 38.561 3.197 1.00 135.56 47 PRO D N 1
ATOM 5735 C CA . PRO E 1 47 ? -16.293 39.538 2.177 1.00 135.56 47 PRO D CA 1
ATOM 5736 C C . PRO E 1 47 ? -17.014 38.955 0.972 1.00 135.56 47 PRO D C 1
ATOM 5737 O O . PRO E 1 47 ? -17.344 39.713 0.054 1.00 135.56 47 PRO D O 1
ATOM 5741 N N . GLY E 1 48 ? -17.271 37.651 0.934 1.00 145.69 48 GLY D N 1
ATOM 5742 C CA . GLY E 1 48 ? -17.954 37.111 -0.225 1.00 145.69 48 GLY D CA 1
ATOM 5743 C C . GLY E 1 48 ? -17.065 37.089 -1.461 1.00 145.69 48 GLY D C 1
ATOM 5744 O O . GLY E 1 48 ? -15.834 37.056 -1.385 1.00 145.69 48 GLY D O 1
ATOM 5745 N N . THR E 1 49 ? -17.718 37.110 -2.623 1.00 147.47 49 THR D N 1
ATOM 5746 C CA . THR E 1 49 ? -17.022 37.000 -3.901 1.00 147.47 49 THR D CA 1
ATOM 5747 C C . THR E 1 49 ? -17.294 38.154 -4.852 1.00 147.47 49 THR D C 1
ATOM 5748 O O . THR E 1 49 ? -16.388 38.562 -5.583 1.00 147.47 49 THR D O 1
ATOM 5752 N N . ASP E 1 50 ? -18.517 38.694 -4.870 1.00 152.75 50 ASP D N 1
ATOM 5753 C CA . ASP E 1 50 ? -18.867 39.697 -5.872 1.00 152.75 50 ASP D CA 1
ATOM 5754 C C . ASP E 1 50 ? -18.048 40.973 -5.735 1.00 152.75 50 ASP D C 1
ATOM 5755 O O . ASP E 1 50 ? -17.984 41.760 -6.685 1.00 152.75 50 ASP D O 1
ATOM 5760 N N . THR E 1 51 ? -17.419 41.196 -4.586 1.00 159.13 51 THR D N 1
ATOM 5761 C CA . THR E 1 51 ? -16.551 42.356 -4.414 1.00 159.13 51 THR D CA 1
ATOM 5762 C C . THR E 1 51 ? -15.251 42.238 -5.194 1.00 159.13 51 THR D C 1
ATOM 5763 O O . THR E 1 51 ? -14.370 43.094 -5.045 1.00 159.13 51 THR D O 1
ATOM 5767 N N . THR E 1 52 ? -15.109 41.196 -6.013 1.00 164.18 52 THR D N 1
ATOM 5768 C CA . THR E 1 52 ? -13.941 40.999 -6.861 1.00 164.18 52 THR D CA 1
ATOM 5769 C C . THR E 1 52 ? -14.273 41.202 -8.337 1.00 164.18 52 THR D C 1
ATOM 5770 O O . THR E 1 52 ? -13.702 40.538 -9.204 1.00 164.18 52 THR D O 1
ATOM 5774 N N . ILE E 1 53 ? -15.208 42.110 -8.632 1.00 169.06 53 ILE D N 1
ATOM 5775 C CA . ILE E 1 53 ? -15.548 42.405 -10.022 1.00 169.06 53 ILE D CA 1
ATOM 5776 C C . ILE E 1 53 ? -14.345 42.988 -10.751 1.00 169.06 53 ILE D C 1
ATOM 5777 O O . ILE E 1 53 ? -14.041 42.604 -11.887 1.00 169.06 53 ILE D O 1
ATOM 5782 N N . THR E 1 54 ? -13.642 43.919 -10.108 1.00 183.96 54 THR D N 1
ATOM 5783 C CA . THR E 1 54 ? -12.415 44.546 -10.596 1.00 183.96 54 THR D CA 1
ATOM 5784 C C . THR E 1 54 ? -12.609 45.315 -11.897 1.00 183.96 54 THR D C 1
ATOM 5785 O O . THR E 1 54 ? -11.622 45.659 -12.558 1.00 183.96 54 THR D O 1
ATOM 5789 N N . ARG E 1 55 ? -13.850 45.596 -12.289 1.00 182.51 55 ARG D N 1
ATOM 5790 C CA . ARG E 1 55 ? -14.125 46.378 -13.485 1.00 182.51 55 ARG D CA 1
ATOM 5791 C C . ARG E 1 55 ? -15.140 47.463 -13.162 1.00 182.51 55 ARG D C 1
ATOM 5792 O O . ARG E 1 55 ? -16.163 47.199 -12.523 1.00 182.51 55 ARG D O 1
ATOM 5800 N N . SER E 1 56 ? -14.850 48.681 -13.611 1.00 199.30 56 SER D N 1
ATOM 5801 C CA . SER E 1 56 ? -15.723 49.826 -13.389 1.00 199.30 56 SER D CA 1
ATOM 5802 C C . SER E 1 56 ? -15.269 50.958 -14.298 1.00 199.30 56 SER D C 1
ATOM 5803 O O . SER E 1 56 ? -14.173 50.921 -14.864 1.00 199.30 56 SER D O 1
ATOM 5806 N N . ASP E 1 57 ? -16.127 51.965 -14.427 1.00 210.35 57 ASP D N 1
ATOM 5807 C CA . ASP E 1 57 ? -15.819 53.138 -15.234 1.00 210.35 57 ASP D CA 1
ATOM 5808 C C . ASP E 1 57 ? -14.953 54.102 -14.425 1.00 210.35 57 ASP D C 1
ATOM 5809 O O . ASP E 1 57 ? -14.473 53.784 -13.334 1.00 210.35 57 ASP D O 1
ATOM 5814 N N . SER E 1 58 ? -14.745 55.306 -14.960 1.00 213.84 58 SER D N 1
ATOM 5815 C CA . SER E 1 58 ? -13.973 56.342 -14.274 1.00 213.84 58 SER D CA 1
ATOM 5816 C C . SER E 1 58 ? -14.889 57.076 -13.293 1.00 213.84 58 SER D C 1
ATOM 5817 O O . SER E 1 58 ? -15.248 58.243 -13.464 1.00 213.84 58 SER D O 1
ATOM 5820 N N . SER E 1 59 ? -15.269 56.355 -12.237 1.00 195.78 59 SER D N 1
ATOM 5821 C CA . SER E 1 59 ? -16.202 56.863 -11.238 1.00 195.78 59 SER D CA 1
ATOM 5822 C C . SER E 1 59 ? -15.621 56.818 -9.829 1.00 195.78 59 SER D C 1
ATOM 5823 O O . SER E 1 59 ? -16.376 56.772 -8.853 1.00 195.78 59 SER D O 1
ATOM 5826 N N . GLY E 1 60 ? -14.297 56.824 -9.701 1.00 167.76 60 GLY D N 1
ATOM 5827 C CA . GLY E 1 60 ? -13.669 56.824 -8.395 1.00 167.76 60 GLY D CA 1
ATOM 5828 C C . GLY E 1 60 ? -13.611 55.448 -7.766 1.00 167.76 60 GLY D C 1
ATOM 5829 O O . GLY E 1 60 ? -12.543 54.833 -7.696 1.00 167.76 60 GLY D O 1
ATOM 5830 N N . TYR E 1 61 ? -14.757 54.956 -7.300 1.00 162.10 61 TYR D N 1
ATOM 5831 C CA . TYR E 1 61 ? -14.827 53.618 -6.726 1.00 162.10 61 TYR D CA 1
ATOM 5832 C C . TYR E 1 61 ? -14.576 52.580 -7.812 1.00 162.10 61 TYR D C 1
ATOM 5833 O O . TYR E 1 61 ? -15.427 52.362 -8.681 1.00 162.10 61 TYR D O 1
ATOM 5842 N N . ASN E 1 62 ? -13.410 51.937 -7.761 1.00 163.67 62 ASN D N 1
ATOM 5843 C CA . ASN E 1 62 ? -13.030 50.927 -8.737 1.00 163.67 62 ASN D CA 1
ATOM 5844 C C . ASN E 1 62 ? -13.697 49.580 -8.481 1.00 163.67 62 ASN D C 1
ATOM 5845 O O . ASN E 1 62 ? -13.311 48.579 -9.096 1.00 163.67 62 ASN D O 1
ATOM 5850 N N . ARG E 1 63 ? -14.683 49.534 -7.590 1.00 161.68 63 ARG D N 1
ATOM 5851 C CA . ARG E 1 63 ? -15.366 48.293 -7.267 1.00 161.68 63 ARG D CA 1
ATOM 5852 C C . ARG E 1 63 ? -16.825 48.602 -6.973 1.00 161.68 63 ARG D C 1
ATOM 5853 O O . ARG E 1 63 ? -17.190 49.739 -6.663 1.00 161.68 63 ARG D O 1
ATOM 5861 N N . TYR E 1 64 ? -17.660 47.571 -7.074 1.00 154.79 64 TYR D N 1
ATOM 5862 C CA . TYR E 1 64 ? -19.094 47.726 -6.869 1.00 154.79 64 TYR D CA 1
ATOM 5863 C C . TYR E 1 64 ? -19.557 47.270 -5.495 1.00 154.79 64 TYR D C 1
ATOM 5864 O O . TYR E 1 64 ? -20.622 47.699 -5.040 1.00 154.79 64 TYR D O 1
ATOM 5873 N N . VAL E 1 65 ? -18.788 46.414 -4.827 1.00 155.22 65 VAL D N 1
ATOM 5874 C CA . VAL E 1 65 ? -19.113 45.921 -3.495 1.00 155.22 65 VAL D CA 1
ATOM 5875 C C . VAL E 1 65 ? -17.911 46.152 -2.591 1.00 155.22 65 VAL D C 1
ATOM 5876 O O . VAL E 1 65 ? -16.777 45.830 -2.964 1.00 155.22 65 VAL D O 1
ATOM 5880 N N . TYR E 1 66 ? -18.160 46.706 -1.407 1.00 142.55 66 TYR D N 1
ATOM 5881 C CA . TYR E 1 66 ? -17.126 46.953 -0.412 1.00 142.55 66 TYR D CA 1
ATOM 5882 C C . TYR E 1 66 ? -17.464 46.195 0.862 1.00 142.55 66 TYR D C 1
ATOM 5883 O O . TYR E 1 66 ? -18.632 46.130 1.257 1.00 142.55 66 TYR D O 1
ATOM 5892 N N . VAL E 1 67 ? -16.448 45.607 1.488 1.00 127.87 67 VAL D N 1
ATOM 5893 C CA . VAL E 1 67 ? -16.585 44.961 2.789 1.00 127.87 67 VAL D CA 1
ATOM 5894 C C . VAL E 1 67 ? -15.454 45.458 3.677 1.00 127.87 67 VAL D C 1
ATOM 5895 O O . VAL E 1 67 ? -14.280 45.183 3.403 1.00 127.87 67 VAL D O 1
ATOM 5899 N N . SER E 1 68 ? -15.803 46.184 4.737 1.00 119.80 68 SER D N 1
ATOM 5900 C CA . SER E 1 68 ? -14.809 46.709 5.660 1.00 119.80 68 SER D CA 1
ATOM 5901 C C . SER E 1 68 ? -15.450 46.897 7.027 1.00 119.80 68 SER D C 1
ATOM 5902 O O . SER E 1 68 ? -16.675 46.964 7.157 1.00 119.80 68 SER D O 1
ATOM 5905 N N . TYR E 1 69 ? -14.602 46.982 8.049 1.00 112.20 69 TYR D N 1
ATOM 5906 C CA . TYR E 1 69 ? -15.062 47.089 9.425 1.00 112.20 69 TYR D CA 1
ATOM 5907 C C . TYR E 1 69 ? -14.192 48.077 10.185 1.00 112.20 69 TYR D C 1
ATOM 5908 O O . TYR E 1 69 ? -13.023 48.285 9.851 1.00 112.20 69 TYR D O 1
ATOM 5917 N N . TYR E 1 70 ? -14.776 48.680 11.217 1.00 116.78 70 TYR D N 1
ATOM 5918 C CA . TYR E 1 70 ? -14.049 49.572 12.107 1.00 116.78 70 TYR D CA 1
ATOM 5919 C C . TYR E 1 70 ? -14.596 49.420 13.517 1.00 116.78 70 TYR D C 1
ATOM 5920 O O . TYR E 1 70 ? -15.793 49.192 13.714 1.00 116.78 70 TYR D O 1
ATOM 5929 N N . TYR E 1 71 ? -13.708 49.547 14.499 1.00 113.48 71 TYR D N 1
ATOM 5930 C CA . TYR E 1 71 ? -14.101 49.464 15.901 1.00 113.48 71 TYR D CA 1
ATOM 5931 C C . TYR E 1 71 ? -14.671 50.810 16.328 1.00 113.48 71 TYR D C 1
ATOM 5932 O O . TYR E 1 71 ? -13.934 51.794 16.450 1.00 113.48 71 TYR D O 1
ATOM 5941 N N . ASP E 1 72 ? -15.976 50.858 16.548 1.00 119.86 72 ASP D N 1
ATOM 5942 C CA . ASP E 1 72 ? -16.621 52.100 16.955 1.00 119.86 72 ASP D CA 1
ATOM 5943 C C . ASP E 1 72 ? -16.151 52.497 18.348 1.00 119.86 72 ASP D C 1
ATOM 5944 O O . ASP E 1 72 ? -16.289 51.703 19.287 1.00 119.86 72 ASP D O 1
ATOM 5949 N N . PRO E 1 73 ? -15.596 53.698 18.533 1.00 116.33 73 PRO D N 1
ATOM 5950 C CA . PRO E 1 73 ? -15.150 54.096 19.875 1.00 116.33 73 PRO D CA 1
ATOM 5951 C C . PRO E 1 73 ? -16.283 54.453 20.818 1.00 116.33 73 PRO D C 1
ATOM 5952 O O . PRO E 1 73 ? -16.099 54.355 22.039 1.00 116.33 73 PRO D O 1
ATOM 5956 N N . SER E 1 74 ? -17.442 54.862 20.299 1.00 119.44 74 SER D N 1
ATOM 5957 C CA . SER E 1 74 ? -18.536 55.275 21.171 1.00 119.44 74 SER D CA 1
ATOM 5958 C C . SER E 1 74 ? -19.203 54.080 21.840 1.00 119.44 74 SER D C 1
ATOM 5959 O O . SER E 1 74 ? -19.513 54.125 23.036 1.00 119.44 74 SER D O 1
ATOM 5962 N N . THR E 1 75 ? -19.429 53.001 21.090 1.00 115.03 75 THR D N 1
ATOM 5963 C CA . THR E 1 75 ? -20.181 51.861 21.595 1.00 115.03 75 THR D CA 1
ATOM 5964 C C . THR E 1 75 ? -19.411 50.549 21.594 1.00 115.03 75 THR D C 1
ATOM 5965 O O . THR E 1 75 ? -19.864 49.597 22.239 1.00 115.03 75 THR D O 1
ATOM 5969 N N . GLY E 1 76 ? -18.278 50.461 20.903 1.00 108.64 76 GLY D N 1
ATOM 5970 C CA . GLY E 1 76 ? -17.517 49.229 20.903 1.00 108.64 76 GLY D CA 1
ATOM 5971 C C . GLY E 1 76 ? -18.099 48.112 20.070 1.00 108.64 76 GLY D C 1
ATOM 5972 O O . GLY E 1 76 ? -17.910 46.941 20.406 1.00 108.64 76 GLY D O 1
ATOM 5973 N N . TYR E 1 77 ? -18.814 48.435 18.997 1.00 110.95 77 TYR D N 1
ATOM 5974 C CA . TYR E 1 77 ? -19.351 47.412 18.114 1.00 110.95 77 TYR D CA 1
ATOM 5975 C C . TYR E 1 77 ? -18.359 47.091 17.004 1.00 110.95 77 TYR D C 1
ATOM 5976 O O . TYR E 1 77 ? -17.624 47.966 16.537 1.00 110.95 77 TYR D O 1
ATOM 5985 N N . ASN E 1 78 ? -18.339 45.826 16.582 1.00 102.29 78 ASN D N 1
ATOM 5986 C CA . ASN E 1 78 ? -17.568 45.413 15.409 1.00 102.29 78 ASN D CA 1
ATOM 5987 C C . ASN E 1 78 ? -18.397 45.709 14.159 1.00 102.29 78 ASN D C 1
ATOM 5988 O O . ASN E 1 78 ? -18.825 44.819 13.420 1.00 102.29 78 ASN D O 1
ATOM 5993 N N . VAL E 1 79 ? -18.623 47.004 13.935 1.00 112.36 79 VAL D N 1
ATOM 5994 C CA . VAL E 1 79 ? -19.507 47.450 12.866 1.00 112.36 79 VAL D CA 1
ATOM 5995 C C . VAL E 1 79 ? -18.915 47.070 11.517 1.00 112.36 79 VAL D C 1
ATOM 5996 O O . VAL E 1 79 ? -17.739 47.336 11.237 1.00 112.36 79 VAL D O 1
ATOM 6000 N N . THR E 1 80 ? -19.731 46.449 10.673 1.00 118.74 80 THR D N 1
ATOM 6001 C CA . THR E 1 80 ? -19.325 46.031 9.336 1.00 118.74 80 THR D CA 1
ATOM 6002 C C . THR E 1 80 ? -20.034 46.924 8.324 1.00 118.74 80 THR D C 1
ATOM 6003 O O . THR E 1 80 ? -21.189 46.676 7.965 1.00 118.74 80 THR D O 1
ATOM 6007 N N . ARG E 1 81 ? -19.343 47.965 7.871 1.00 125.63 81 ARG D N 1
ATOM 6008 C CA . ARG E 1 81 ? -19.868 48.811 6.811 1.00 125.63 81 ARG D CA 1
ATOM 6009 C C . ARG E 1 81 ? -19.597 48.175 5.454 1.00 125.63 81 ARG D C 1
ATOM 6010 O O . ARG E 1 81 ? -18.481 47.733 5.164 1.00 125.63 81 ARG D O 1
ATOM 6018 N N . ILE E 1 82 ? -20.639 48.094 4.634 1.00 127.23 82 ILE D N 1
ATOM 6019 C CA . ILE E 1 82 ? -20.556 47.499 3.307 1.00 127.23 82 ILE D CA 1
ATOM 6020 C C . ILE E 1 82 ? -21.272 48.409 2.320 1.00 127.23 82 ILE D C 1
ATOM 6021 O O . ILE E 1 82 ? -22.367 48.909 2.605 1.00 127.23 82 ILE D O 1
ATOM 6026 N N . SER E 1 83 ? -20.640 48.640 1.173 1.00 135.74 83 SER D N 1
ATOM 6027 C CA . SER E 1 83 ? -21.132 49.572 0.167 1.00 135.74 83 SER D CA 1
ATOM 6028 C C . SER E 1 83 ? -21.595 48.791 -1.054 1.00 135.74 83 SER D C 1
ATOM 6029 O O . SER E 1 83 ? -20.905 47.874 -1.510 1.00 135.74 83 SER D O 1
ATOM 6032 N N . ILE E 1 84 ? -22.761 49.159 -1.576 1.00 138.21 84 ILE D N 1
ATOM 6033 C CA . ILE E 1 84 ? -23.343 48.530 -2.753 1.00 138.21 84 ILE D CA 1
ATOM 6034 C C . ILE E 1 84 ? -23.687 49.622 -3.756 1.00 138.21 84 ILE D C 1
ATOM 6035 O O . ILE E 1 84 ? -24.197 50.683 -3.381 1.00 138.21 84 ILE D O 1
ATOM 6040 N N . VAL E 1 85 ? -23.384 49.378 -5.026 1.00 141.05 85 VAL D N 1
ATOM 6041 C CA . VAL E 1 85 ? -23.643 50.342 -6.089 1.00 141.05 85 VAL D CA 1
ATOM 6042 C C . VAL E 1 85 ? -25.010 50.039 -6.686 1.00 141.05 85 VAL D C 1
ATOM 6043 O O . VAL E 1 85 ? -25.171 49.062 -7.426 1.00 141.05 85 VAL D O 1
ATOM 6047 N N . GLY E 1 86 ? -25.991 50.875 -6.364 1.00 152.94 86 GLY D N 1
ATOM 6048 C CA . GLY E 1 86 ? -27.350 50.708 -6.854 1.00 152.94 86 GLY D CA 1
ATOM 6049 C C . GLY E 1 86 ? -27.608 51.586 -8.065 1.00 152.94 86 GLY D C 1
ATOM 6050 O O . GLY E 1 86 ? -27.144 52.723 -8.132 1.00 152.94 86 GLY D O 1
ATOM 6051 N N . PHE E 1 87 ? -28.354 51.043 -9.022 1.00 169.58 87 PHE D N 1
ATOM 6052 C CA . PHE E 1 87 ? -28.652 51.728 -10.272 1.00 169.58 87 PHE D CA 1
ATOM 6053 C C . PHE E 1 87 ? -30.039 52.354 -10.200 1.00 169.58 87 PHE D C 1
ATOM 6054 O O . PHE E 1 87 ? -31.009 51.681 -9.840 1.00 169.58 87 PHE D O 1
ATOM 6062 N N . THR E 1 88 ? -30.128 53.640 -10.531 1.00 179.10 88 THR D N 1
ATOM 6063 C CA . THR E 1 88 ? -31.424 54.304 -10.578 1.00 179.10 88 THR D CA 1
ATOM 6064 C C . THR E 1 88 ? -32.177 53.889 -11.835 1.00 179.10 88 THR D C 1
ATOM 6065 O O . THR E 1 88 ? -31.579 53.718 -12.902 1.00 179.10 88 THR D O 1
ATOM 6069 N N . GLY E 1 89 ? -33.492 53.728 -11.707 1.00 168.43 89 GLY D N 1
ATOM 6070 C CA . GLY E 1 89 ? -34.308 53.263 -12.805 1.00 168.43 89 GLY D CA 1
ATOM 6071 C C . GLY E 1 89 ? -34.033 51.843 -13.238 1.00 168.43 89 GLY D C 1
ATOM 6072 O O . GLY E 1 89 ? -34.382 51.479 -14.368 1.00 168.43 89 GLY D O 1
ATOM 6073 N N . ASP E 1 90 ? -33.417 51.032 -12.382 1.00 168.42 90 ASP D N 1
ATOM 6074 C CA . ASP E 1 90 ? -33.091 49.647 -12.700 1.00 168.42 90 ASP D CA 1
ATOM 6075 C C . ASP E 1 90 ? -32.922 48.900 -11.384 1.00 168.42 90 ASP D C 1
ATOM 6076 O O . ASP E 1 90 ? -32.038 49.261 -10.581 1.00 168.42 90 ASP D O 1
ATOM 6081 N N . PRO E 1 91 ? -33.712 47.863 -11.119 1.00 164.01 91 PRO D N 1
ATOM 6082 C CA . PRO E 1 91 ? -33.489 47.072 -9.907 1.00 164.01 91 PRO D CA 1
ATOM 6083 C C . PRO E 1 91 ? -32.359 46.076 -10.111 1.00 164.01 91 PRO D C 1
ATOM 6084 O O . PRO E 1 91 ? -32.215 45.478 -11.179 1.00 164.01 91 PRO D O 1
ATOM 6088 N N . THR E 1 92 ? -31.548 45.903 -9.071 1.00 155.76 92 THR D N 1
ATOM 6089 C CA . THR E 1 92 ? -30.355 45.073 -9.140 1.00 155.76 92 THR D CA 1
ATOM 6090 C C . THR E 1 92 ? -30.410 44.002 -8.062 1.00 155.76 92 THR D C 1
ATOM 6091 O O . THR E 1 92 ? -30.581 44.314 -6.879 1.00 155.76 92 THR D O 1
ATOM 6095 N N . ASN E 1 93 ? -30.263 42.748 -8.476 1.00 137.29 93 ASN D N 1
ATOM 6096 C CA . ASN E 1 93 ? -30.231 41.604 -7.577 1.00 137.29 93 ASN D CA 1
ATOM 6097 C C . ASN E 1 93 ? -28.790 41.141 -7.424 1.00 137.29 93 ASN D C 1
ATOM 6098 O O . ASN E 1 93 ? -28.044 41.080 -8.405 1.00 137.29 93 ASN D O 1
ATOM 6103 N N . TYR E 1 94 ? -28.397 40.821 -6.195 1.00 134.25 94 TYR D N 1
ATOM 6104 C CA . TYR E 1 94 ? -27.038 40.395 -5.898 1.00 134.25 94 TYR D CA 1
ATOM 6105 C C . TYR E 1 94 ? -27.033 38.940 -5.447 1.00 134.25 94 TYR D C 1
ATOM 6106 O O . TYR E 1 94 ? -28.029 38.422 -4.934 1.00 134.25 94 TYR D O 1
ATOM 6115 N N . THR E 1 95 ? -25.892 38.282 -5.644 1.00 120.71 95 THR D N 1
ATOM 6116 C CA . THR E 1 95 ? -25.801 36.835 -5.492 1.00 120.71 95 THR D CA 1
ATOM 6117 C C . THR E 1 95 ? -24.912 36.402 -4.337 1.00 120.71 95 THR D C 1
ATOM 6118 O O . THR E 1 95 ? -25.348 35.611 -3.494 1.00 120.71 95 THR D O 1
ATOM 6122 N N . ASN E 1 96 ? -23.671 36.884 -4.273 1.00 127.78 96 ASN D N 1
ATOM 6123 C CA . ASN E 1 96 ? -22.693 36.426 -3.283 1.00 127.78 96 ASN D CA 1
ATOM 6124 C C . ASN E 1 96 ? -22.017 37.653 -2.679 1.00 127.78 96 ASN D C 1
ATOM 6125 O O . ASN E 1 96 ? -20.963 38.083 -3.152 1.00 127.78 96 ASN D O 1
ATOM 6130 N N . VAL E 1 97 ? -22.608 38.194 -1.614 1.00 130.14 97 VAL D N 1
ATOM 6131 C CA . VAL E 1 97 ? -22.139 39.444 -1.027 1.00 130.14 97 VAL D CA 1
ATOM 6132 C C . VAL E 1 97 ? -21.342 39.154 0.239 1.00 130.14 97 VAL D C 1
ATOM 6133 O O . VAL E 1 97 ? -20.160 39.501 0.335 1.00 130.14 97 VAL D O 1
ATOM 6137 N N . LEU E 1 98 ? -21.982 38.515 1.216 1.00 119.76 98 LEU D N 1
ATOM 6138 C CA . LEU E 1 98 ? -21.356 38.176 2.486 1.00 119.76 98 LEU D CA 1
ATOM 6139 C C . LEU E 1 98 ? -21.556 36.700 2.791 1.00 119.76 98 LEU D C 1
ATOM 6140 O O . LEU E 1 98 ? -22.576 36.111 2.420 1.00 119.76 98 LEU D O 1
ATOM 6145 N N . GLN E 1 99 ? -20.577 36.112 3.468 1.00 121.06 99 GLN D N 1
ATOM 6146 C CA . GLN E 1 99 ? -20.664 34.747 3.968 1.00 121.06 99 GLN D CA 1
ATOM 6147 C C . GLN E 1 99 ? -20.728 34.794 5.487 1.00 121.06 99 GLN D C 1
ATOM 6148 O O . GLN E 1 99 ? -19.831 35.348 6.132 1.00 121.06 99 GLN D O 1
ATOM 6154 N N . LEU E 1 100 ? -21.787 34.222 6.054 1.00 107.31 100 LEU D N 1
ATOM 6155 C CA . LEU E 1 100 ? -22.006 34.213 7.495 1.00 107.31 100 LEU D CA 1
ATOM 6156 C C . LEU E 1 100 ? -21.960 32.775 7.983 1.00 107.31 100 LEU D C 1
ATOM 6157 O O . LEU E 1 100 ? -22.898 32.008 7.742 1.00 107.31 100 LEU D O 1
ATOM 6162 N N . CYS E 1 101 ? -20.880 32.411 8.670 1.00 108.68 101 CYS D N 1
ATOM 6163 C CA . CYS E 1 101 ? -20.781 31.058 9.197 1.00 108.68 101 CYS D CA 1
ATOM 6164 C C . CYS E 1 101 ? -19.842 31.013 10.390 1.00 108.68 101 CYS D C 1
ATOM 6165 O O . CYS E 1 101 ? -18.947 31.850 10.535 1.00 108.68 101 CYS D O 1
ATOM 6168 N N . ASN E 1 102 ? -20.067 30.013 11.235 1.00 106.80 102 ASN D N 1
ATOM 6169 C CA . ASN E 1 102 ? -19.268 29.823 12.433 1.00 106.80 102 ASN D CA 1
ATOM 6170 C C . ASN E 1 102 ? -17.871 29.330 12.086 1.00 106.80 102 ASN D C 1
ATOM 6171 O O . ASN E 1 102 ? -17.682 28.550 11.148 1.00 106.80 102 ASN D O 1
ATOM 6176 N N . LYS E 1 103 ? -16.888 29.791 12.853 1.00 112.91 103 LYS D N 1
ATOM 6177 C CA . LYS E 1 103 ? -15.538 29.255 12.790 1.00 112.91 103 LYS D CA 1
ATOM 6178 C C . LYS E 1 103 ? -15.069 28.704 14.126 1.00 112.91 103 LYS D C 1
ATOM 6179 O O . LYS E 1 103 ? -14.006 28.076 14.183 1.00 112.91 103 LYS D O 1
ATOM 6185 N N . TYR E 1 104 ? -15.828 28.920 15.200 1.00 117.16 104 TYR D N 1
ATOM 6186 C CA . TYR E 1 104 ? -15.451 28.418 16.518 1.00 117.16 104 TYR D CA 1
ATOM 6187 C C . TYR E 1 104 ? -16.577 27.724 17.266 1.00 117.16 104 TYR D C 1
ATOM 6188 O O . TYR E 1 104 ? -16.287 26.916 18.155 1.00 117.16 104 TYR D O 1
ATOM 6197 N N . TYR E 1 105 ? -17.840 27.993 16.951 1.00 113.31 105 TYR D N 1
ATOM 6198 C CA . TYR E 1 105 ? -18.959 27.268 17.533 1.00 113.31 105 TYR D CA 1
ATOM 6199 C C . TYR E 1 105 ? -19.213 26.015 16.706 1.00 113.31 105 TYR D C 1
ATOM 6200 O O . TYR E 1 105 ? -19.629 26.103 15.546 1.00 113.31 105 TYR D O 1
ATOM 6209 N N . SER E 1 106 ? -18.967 24.852 17.304 1.00 111.78 106 SER D N 1
ATOM 6210 C CA . SER E 1 106 ? -18.929 23.600 16.561 1.00 111.78 106 SER D CA 1
ATOM 6211 C C . SER E 1 106 ? -20.278 22.901 16.466 1.00 111.78 106 SER D C 1
ATOM 6212 O O . SER E 1 106 ? -20.309 21.670 16.356 1.00 111.78 106 SER D O 1
ATOM 6215 N N . GLY E 1 107 ? -21.383 23.634 16.509 1.00 109.23 107 GLY D N 1
ATOM 6216 C CA . GLY E 1 107 ? -22.702 23.046 16.413 1.00 109.23 107 GLY D CA 1
ATOM 6217 C C . GLY E 1 107 ? -23.591 23.703 15.380 1.00 109.23 107 GLY D C 1
ATOM 6218 O O . GLY E 1 107 ? -23.134 24.233 14.365 1.00 109.23 107 GLY D O 1
ATOM 6219 N N . THR E 1 108 ? -24.891 23.662 15.655 1.00 95.16 108 THR D N 1
ATOM 6220 C CA . THR E 1 108 ? -25.907 24.211 14.768 1.00 95.16 108 THR D CA 1
ATOM 6221 C C . THR E 1 108 ? -26.217 25.641 15.188 1.00 95.16 108 THR D C 1
ATOM 6222 O O . THR E 1 108 ? -26.610 25.883 16.334 1.00 95.16 108 THR D O 1
ATOM 6226 N N . LEU E 1 109 ? -26.044 26.580 14.265 1.00 93.86 109 LEU D N 1
ATOM 6227 C CA . LEU E 1 109 ? -26.345 27.970 14.560 1.00 93.86 109 LEU D CA 1
ATOM 6228 C C . LEU E 1 109 ? -27.767 28.310 14.134 1.00 93.86 109 LEU D C 1
ATOM 6229 O O . LEU E 1 109 ? -28.451 27.531 13.465 1.00 93.86 109 LEU D O 1
ATOM 6234 N N . TYR E 1 110 ? -28.212 29.496 14.539 1.00 93.46 110 TYR D N 1
ATOM 6235 C CA . TYR E 1 110 ? -29.496 30.030 14.112 1.00 93.46 110 TYR D CA 1
ATOM 6236 C C . TYR E 1 110 ? -29.354 31.531 13.937 1.00 93.46 110 TYR D C 1
ATOM 6237 O O . TYR E 1 110 ? -29.172 32.256 14.917 1.00 93.46 110 TYR D O 1
ATOM 6246 N N . ALA E 1 111 ? -29.439 31.990 12.692 1.00 81.91 111 ALA D N 1
ATOM 6247 C CA . ALA E 1 111 ? -29.259 33.392 12.359 1.00 81.91 111 ALA D CA 1
ATOM 6248 C C . ALA E 1 111 ? -30.595 34.013 11.983 1.00 81.91 111 ALA D C 1
ATOM 6249 O O . ALA E 1 111 ? -31.535 33.316 11.588 1.00 81.91 111 ALA D O 1
ATOM 6251 N N . LYS E 1 112 ? -30.674 35.333 12.122 1.00 93.20 112 LYS D N 1
ATOM 6252 C CA . LYS E 1 112 ? -31.877 36.068 11.763 1.00 93.20 112 LYS D CA 1
ATOM 6253 C C . LYS E 1 112 ? -31.506 37.525 11.530 1.00 93.20 112 LYS D C 1
ATOM 6254 O O . LYS E 1 112 ? -30.651 38.073 12.230 1.00 93.20 112 LYS D O 1
ATOM 6260 N N . LEU E 1 113 ? -32.148 38.138 10.541 1.00 93.79 113 LEU D N 1
ATOM 6261 C CA . LEU E 1 113 ? -31.870 39.511 10.145 1.00 93.79 113 LEU D CA 1
ATOM 6262 C C . LEU E 1 113 ? -33.002 40.410 10.617 1.00 93.79 113 LEU D C 1
ATOM 6263 O O . LEU E 1 113 ? -34.175 40.125 10.357 1.00 93.79 113 LEU D O 1
ATOM 6268 N N . VAL E 1 114 ? -32.650 41.491 11.308 1.00 98.92 114 VAL D N 1
ATOM 6269 C CA . VAL E 1 114 ? -33.619 42.427 11.865 1.00 98.92 114 VAL D CA 1
ATOM 6270 C C . VAL E 1 114 ? -33.293 43.822 11.355 1.00 98.92 114 VAL D C 1
ATOM 6271 O O . VAL E 1 114 ? -32.147 44.275 11.460 1.00 98.92 114 VAL D O 1
ATOM 6275 N N . ALA E 1 115 ? -34.297 44.499 10.805 1.00 110.79 115 ALA D N 1
ATOM 6276 C CA . ALA E 1 115 ? -34.124 45.877 10.376 1.00 110.79 115 ALA D CA 1
ATOM 6277 C C . ALA E 1 115 ? -34.052 46.806 11.582 1.00 110.79 115 ALA D C 1
ATOM 6278 O O . ALA E 1 115 ? -34.794 46.655 12.557 1.00 110.79 115 ALA D O 1
ATOM 6280 N N . VAL E 1 116 ? -33.149 47.780 11.508 1.00 107.80 116 VAL D N 1
ATOM 6281 C CA . VAL E 1 116 ? -32.921 48.735 12.591 1.00 107.80 116 VAL D CA 1
ATOM 6282 C C . VAL E 1 116 ? -33.527 50.095 12.264 1.00 107.80 116 VAL D C 1
ATOM 6283 O O . VAL E 1 116 ? -34.399 50.586 12.983 1.00 107.80 116 VAL D O 1
ATOM 6287 N N . GLY E 1 117 ? -33.079 50.717 11.186 1.00 122.31 117 GLY D N 1
ATOM 6288 C CA . GLY E 1 117 ? -33.573 52.027 10.818 1.00 122.31 117 GLY D CA 1
ATOM 6289 C C . GLY E 1 117 ? -32.563 52.764 9.967 1.00 122.31 117 GLY D C 1
ATOM 6290 O O . GLY E 1 117 ? -31.529 52.225 9.573 1.00 122.31 117 GLY D O 1
ATOM 6291 N N . THR E 1 118 ? -32.892 54.022 9.692 1.00 125.92 118 THR D N 1
ATOM 6292 C CA . THR E 1 118 ? -32.060 54.877 8.858 1.00 125.92 118 THR D CA 1
ATOM 6293 C C . THR E 1 118 ? -30.939 55.484 9.691 1.00 125.92 118 THR D C 1
ATOM 6294 O O . THR E 1 118 ? -31.171 55.952 10.810 1.00 125.92 118 THR D O 1
ATOM 6298 N N . VAL E 1 119 ? -29.728 55.476 9.141 1.00 133.27 119 VAL D N 1
ATOM 6299 C CA . VAL E 1 119 ? -28.556 56.060 9.783 1.00 133.27 119 VAL D CA 1
ATOM 6300 C C . VAL E 1 119 ? -28.172 57.316 9.016 1.00 133.27 119 VAL D C 1
ATOM 6301 O O . VAL E 1 119 ? -27.960 57.267 7.798 1.00 133.27 119 VAL D O 1
ATOM 6305 N N . GLY E 1 120 ? -28.086 58.436 9.724 1.00 152.28 120 GLY D N 1
ATOM 6306 C CA . GLY E 1 120 ? -27.774 59.692 9.078 1.00 152.28 120 GLY D CA 1
ATOM 6307 C C . GLY E 1 120 ? -28.931 60.185 8.225 1.00 152.28 120 GLY D C 1
ATOM 6308 O O . GLY E 1 120 ? -30.061 59.701 8.300 1.00 152.28 120 GLY D O 1
ATOM 6309 N N . THR E 1 121 ? -28.621 61.178 7.392 1.00 171.66 121 THR D N 1
ATOM 6310 C CA . THR E 1 121 ? -29.619 61.742 6.486 1.00 171.66 121 THR D CA 1
ATOM 6311 C C . THR E 1 121 ? -28.890 62.407 5.327 1.00 171.66 121 THR D C 1
ATOM 6312 O O . THR E 1 121 ? -28.223 63.428 5.521 1.00 171.66 121 THR D O 1
ATOM 6316 N N . THR E 1 122 ? -29.012 61.828 4.136 1.00 170.31 122 THR D N 1
ATOM 6317 C CA . THR E 1 122 ? -28.476 62.418 2.919 1.00 170.31 122 THR D CA 1
ATOM 6318 C C . THR E 1 122 ? -29.529 63.179 2.127 1.00 170.31 122 THR D C 1
ATOM 6319 O O . THR E 1 122 ? -29.226 63.678 1.039 1.00 170.31 122 THR D O 1
ATOM 6323 N N . ASN E 1 123 ? -30.757 63.259 2.639 1.00 174.92 123 ASN D N 1
ATOM 6324 C CA . ASN E 1 123 ? -31.899 63.898 1.989 1.00 174.92 123 ASN D CA 1
ATOM 6325 C C . ASN E 1 123 ? -32.284 63.225 0.678 1.00 174.92 123 ASN D C 1
ATOM 6326 O O . ASN E 1 123 ? -33.126 63.750 -0.060 1.00 174.92 123 ASN D O 1
ATOM 6331 N N . TYR E 1 124 ? -31.689 62.076 0.367 1.00 171.17 124 TYR D N 1
ATOM 6332 C CA . TYR E 1 124 ? -32.021 61.309 -0.824 1.00 171.17 124 TYR D CA 1
ATOM 6333 C C . TYR E 1 124 ? -32.915 60.116 -0.521 1.00 171.17 124 TYR D C 1
ATOM 6334 O O . TYR E 1 124 ? -33.152 59.295 -1.413 1.00 171.17 124 TYR D O 1
ATOM 6343 N N . GLU E 1 125 ? -33.415 60.004 0.712 1.00 168.69 125 GLU D N 1
ATOM 6344 C CA . GLU E 1 125 ? -34.148 58.816 1.137 1.00 168.69 125 GLU D CA 1
ATOM 6345 C C . GLU E 1 125 ? -35.411 58.577 0.322 1.00 168.69 125 GLU D C 1
ATOM 6346 O O . GLU E 1 125 ? -35.788 57.419 0.115 1.00 168.69 125 GLU D O 1
ATOM 6352 N N . SER E 1 126 ? -36.069 59.639 -0.148 1.00 174.15 126 SER D N 1
ATOM 6353 C CA . SER E 1 126 ? -37.294 59.472 -0.920 1.00 174.15 126 SER D CA 1
ATOM 6354 C C . SER E 1 126 ? -37.050 58.790 -2.259 1.00 174.15 126 SER D C 1
ATOM 6355 O O . SER E 1 126 ? -38.005 58.306 -2.876 1.00 174.15 126 SER D O 1
ATOM 6358 N N . TYR E 1 127 ? -35.804 58.740 -2.720 1.00 184.70 127 TYR D N 1
ATOM 6359 C CA . TYR E 1 127 ? -35.477 58.166 -4.016 1.00 184.70 127 TYR D CA 1
ATOM 6360 C C . TYR E 1 127 ? -35.291 56.655 -3.974 1.00 184.70 127 TYR D C 1
ATOM 6361 O O . TYR E 1 127 ? -35.207 56.027 -5.035 1.00 184.70 127 TYR D O 1
ATOM 6370 N N . ILE E 1 128 ? -35.234 56.055 -2.790 1.00 168.15 128 ILE D N 1
ATOM 6371 C CA . ILE E 1 128 ? -35.070 54.614 -2.643 1.00 168.15 128 ILE D CA 1
ATOM 6372 C C . ILE E 1 128 ? -36.467 54.027 -2.486 1.00 168.15 128 ILE D C 1
ATOM 6373 O O . ILE E 1 128 ? -37.078 54.116 -1.418 1.00 168.15 128 ILE D O 1
ATOM 6378 N N . LYS E 1 129 ? -36.978 53.426 -3.558 1.00 168.25 129 LYS D N 1
ATOM 6379 C CA . LYS E 1 129 ? -38.325 52.877 -3.545 1.00 168.25 129 LYS D CA 1
ATOM 6380 C C . LYS E 1 129 ? -38.379 51.441 -3.044 1.00 168.25 129 LYS D C 1
ATOM 6381 O O . LYS E 1 129 ? -39.478 50.931 -2.800 1.00 168.25 129 LYS D O 1
ATOM 6387 N N . ASP E 1 130 ? -37.234 50.783 -2.877 1.00 156.72 130 ASP D N 1
ATOM 6388 C CA . ASP E 1 130 ? -37.209 49.406 -2.408 1.00 156.72 130 ASP D CA 1
ATOM 6389 C C . ASP E 1 130 ? -35.803 49.060 -1.941 1.00 156.72 130 ASP D C 1
ATOM 6390 O O . ASP E 1 130 ? -34.814 49.554 -2.487 1.00 156.72 130 ASP D O 1
ATOM 6395 N N . PHE E 1 131 ? -35.731 48.202 -0.925 1.00 133.73 131 PHE D N 1
ATOM 6396 C CA . PHE E 1 131 ? -34.456 47.702 -0.426 1.00 133.73 131 PHE D CA 1
ATOM 6397 C C . PHE E 1 131 ? -34.692 46.342 0.210 1.00 133.73 131 PHE D C 1
ATOM 6398 O O . PHE E 1 131 ? -35.621 46.185 1.007 1.00 133.73 131 PHE D O 1
ATOM 6406 N N . ARG E 1 132 ? -33.854 45.368 -0.140 1.00 123.82 132 ARG D N 1
ATOM 6407 C CA . ARG E 1 132 ? -34.029 44.002 0.332 1.00 123.82 132 ARG D CA 1
ATOM 6408 C C . ARG E 1 132 ? -32.686 43.395 0.702 1.00 123.82 132 ARG D C 1
ATOM 6409 O O . ARG E 1 132 ? -31.707 43.546 -0.035 1.00 123.82 132 ARG D O 1
ATOM 6417 N N . VAL E 1 133 ? -32.649 42.712 1.843 1.00 107.88 133 VAL D N 1
ATOM 6418 C CA . VAL E 1 133 ? -31.528 41.872 2.244 1.00 107.88 133 VAL D CA 1
ATOM 6419 C C . VAL E 1 133 ? -32.067 40.470 2.479 1.00 107.88 133 VAL D C 1
ATOM 6420 O O . VAL E 1 133 ? -33.040 40.293 3.220 1.00 107.88 133 VAL D O 1
ATOM 6424 N N . TYR E 1 134 ? -31.436 39.479 1.855 1.00 111.71 134 TYR D N 1
ATOM 6425 C CA . TYR E 1 134 ? -31.985 38.132 1.853 1.00 111.71 134 TYR D CA 1
ATOM 6426 C C . TYR E 1 134 ? -30.860 37.110 1.832 1.00 111.71 134 TYR D C 1
ATOM 6427 O O . TYR E 1 134 ? -29.788 37.354 1.271 1.00 111.71 134 TYR D O 1
ATOM 6436 N N . PHE E 1 135 ? -31.120 35.960 2.448 1.00 101.84 135 PHE D N 1
ATOM 6437 C CA . PHE E 1 135 ? -30.190 34.847 2.378 1.00 101.84 135 PHE D CA 1
ATOM 6438 C C . PHE E 1 135 ? -30.234 34.215 0.991 1.00 101.84 135 PHE D C 1
ATOM 6439 O O . PHE E 1 135 ? -31.232 34.300 0.271 1.00 101.84 135 PHE D O 1
ATOM 6447 N N . VAL E 1 136 ? -29.132 33.569 0.618 1.00 93.12 136 VAL D N 1
ATOM 6448 C CA . VAL E 1 136 ? -29.008 33.030 -0.730 1.00 93.12 136 VAL D CA 1
ATOM 6449 C C . VAL E 1 136 ? -29.012 31.509 -0.708 1.00 93.12 136 VAL D C 1
ATOM 6450 O O . VAL E 1 136 ? -29.892 30.873 -1.298 1.00 93.12 136 VAL D O 1
ATOM 6454 N N . ASN E 1 137 ? -28.030 30.908 -0.027 1.00 93.00 137 ASN D N 1
ATOM 6455 C CA . ASN E 1 137 ? -27.898 29.454 -0.101 1.00 93.00 137 ASN D CA 1
ATOM 6456 C C . ASN E 1 137 ? -28.954 28.748 0.742 1.00 93.00 137 ASN D C 1
ATOM 6457 O O . ASN E 1 137 ? -29.667 27.886 0.198 1.00 93.00 137 ASN D O 1
ATOM 6462 N N . PRO E 1 138 ? -29.124 29.041 2.044 1.00 94.48 138 PRO D N 1
ATOM 6463 C CA . PRO E 1 138 ? -30.244 28.429 2.768 1.00 94.48 138 PRO D CA 1
ATOM 6464 C C . PRO E 1 138 ? -31.539 29.190 2.537 1.00 94.48 138 PRO D C 1
ATOM 6465 O O . PRO E 1 138 ? -31.547 30.424 2.549 1.00 94.48 138 PRO D O 1
ATOM 6469 N N . THR E 1 139 ? -32.636 28.470 2.326 1.00 91.34 139 THR D N 1
ATOM 6470 C CA . THR E 1 139 ? -33.942 29.070 2.089 1.00 91.34 139 THR D CA 1
ATOM 6471 C C . THR E 1 139 ? -34.866 28.726 3.248 1.00 91.34 139 THR D C 1
ATOM 6472 O O . THR E 1 139 ? -34.904 27.574 3.695 1.00 91.34 139 THR D O 1
ATOM 6476 N N . THR E 1 140 ? -35.603 29.718 3.732 1.00 100.95 140 THR D N 1
ATOM 6477 C CA . THR E 1 140 ? -36.453 29.545 4.902 1.00 100.95 140 THR D CA 1
ATOM 6478 C C . THR E 1 140 ? -37.652 30.478 4.770 1.00 100.95 140 THR D C 1
ATOM 6479 O O . THR E 1 140 ? -37.982 30.938 3.671 1.00 100.95 140 THR D O 1
ATOM 6483 N N . THR E 1 141 ? -38.304 30.759 5.896 1.00 107.40 141 THR D N 1
ATOM 6484 C CA . THR E 1 141 ? -39.432 31.676 6.010 1.00 107.40 141 THR D CA 1
ATOM 6485 C C . THR E 1 141 ? -38.945 33.079 5.640 1.00 107.40 141 THR D C 1
ATOM 6486 O O . THR E 1 141 ? -37.734 33.255 5.456 1.00 107.40 141 THR D O 1
ATOM 6490 N N . PRO E 1 142 ? -39.819 34.132 5.604 1.00 109.37 142 PRO D N 1
ATOM 6491 C CA . PRO E 1 142 ? -39.749 35.120 4.510 1.00 109.37 142 PRO D CA 1
ATOM 6492 C C . PRO E 1 142 ? -38.378 35.368 3.896 1.00 109.37 142 PRO D C 1
ATOM 6493 O O . PRO E 1 142 ? -38.267 35.424 2.667 1.00 109.37 142 PRO D O 1
ATOM 6497 N N . ASN E 1 143 ? -37.340 35.526 4.718 1.00 103.98 143 ASN D N 1
ATOM 6498 C CA . ASN E 1 143 ? -35.971 35.684 4.226 1.00 103.98 143 ASN D CA 1
ATOM 6499 C C . ASN E 1 143 ? -35.844 36.942 3.366 1.00 103.98 143 ASN D C 1
ATOM 6500 O O . ASN E 1 143 ? -35.377 36.903 2.227 1.00 103.98 143 ASN D O 1
ATOM 6505 N N . TYR E 1 144 ? -36.291 38.066 3.921 1.00 112.66 144 TYR D N 1
ATOM 6506 C CA . TYR E 1 144 ? -36.101 39.369 3.302 1.00 112.66 144 TYR D CA 1
ATOM 6507 C C . TYR E 1 144 ? -36.533 40.443 4.285 1.00 112.66 144 TYR D C 1
ATOM 6508 O O . TYR E 1 144 ? -37.440 40.224 5.090 1.00 112.66 144 TYR D O 1
ATOM 6517 N N . VAL E 1 145 ? -35.878 41.597 4.211 1.00 118.69 145 VAL D N 1
ATOM 6518 C CA . VAL E 1 145 ? -36.256 42.778 4.975 1.00 118.69 145 VAL D CA 1
ATOM 6519 C C . VAL E 1 145 ? -36.551 43.902 3.993 1.00 118.69 145 VAL D C 1
ATOM 6520 O O . VAL E 1 145 ? -35.801 44.118 3.034 1.00 118.69 145 VAL D O 1
ATOM 6524 N N . GLN E 1 146 ? -37.658 44.600 4.218 1.00 130.16 146 GLN D N 1
ATOM 6525 C CA . GLN E 1 146 ? -38.157 45.600 3.286 1.00 130.16 146 GLN D CA 1
ATOM 6526 C C . GLN E 1 146 ? -37.952 46.997 3.851 1.00 130.16 146 GLN D C 1
ATOM 6527 O O . GLN E 1 146 ? -38.346 47.279 4.988 1.00 130.16 146 GLN D O 1
ATOM 6533 N N . PHE E 1 147 ? -37.338 47.864 3.053 1.00 139.44 147 PHE D N 1
ATOM 6534 C CA . PHE E 1 147 ? -37.210 49.280 3.360 1.00 139.44 147 PHE D CA 1
ATOM 6535 C C . PHE E 1 147 ? -37.924 50.077 2.280 1.00 139.44 147 PHE D C 1
ATOM 6536 O O . PHE E 1 147 ? -37.770 49.789 1.088 1.00 139.44 147 PHE D O 1
ATOM 6544 N N . GLN E 1 148 ? -38.701 51.072 2.694 1.00 153.04 148 GLN D N 1
ATOM 6545 C CA . GLN E 1 148 ? -39.396 51.971 1.778 1.00 153.04 148 GLN D CA 1
ATOM 6546 C C . GLN E 1 148 ? -38.943 53.386 2.116 1.00 153.04 148 GLN D C 1
ATOM 6547 O O . GLN E 1 148 ? -39.569 54.075 2.926 1.00 153.04 148 GLN D O 1
ATOM 6553 N N . GLY E 1 149 ? -37.853 53.817 1.485 1.00 153.10 149 GLY D N 1
ATOM 6554 C CA . GLY E 1 149 ? -37.259 55.101 1.794 1.00 153.10 149 GLY D CA 1
ATOM 6555 C C . GLY E 1 149 ? -36.827 55.192 3.241 1.00 153.10 149 GLY D C 1
ATOM 6556 O O . GLY E 1 149 ? -35.893 54.505 3.664 1.00 153.10 149 GLY D O 1
ATOM 6557 N N . THR E 1 150 ? -37.507 56.037 4.014 1.00 154.79 150 THR D N 1
ATOM 6558 C CA . THR E 1 150 ? -37.251 56.149 5.442 1.00 154.79 150 THR D CA 1
ATOM 6559 C C . THR E 1 150 ? -38.084 55.183 6.273 1.00 154.79 150 THR D C 1
ATOM 6560 O O . THR E 1 150 ? -37.629 54.755 7.340 1.00 154.79 150 THR D O 1
ATOM 6564 N N . SER E 1 151 ? -39.275 54.823 5.807 1.00 158.24 151 SER D N 1
ATOM 6565 C CA . SER E 1 151 ? -40.152 53.934 6.552 1.00 158.24 151 SER D CA 1
ATOM 6566 C C . SER E 1 151 ? -39.660 52.493 6.480 1.00 158.24 151 SER D C 1
ATOM 6567 O O . SER E 1 151 ? -38.951 52.099 5.551 1.00 158.24 151 SER D O 1
ATOM 6570 N N . VAL E 1 152 ? -40.048 51.707 7.481 1.00 153.84 152 VAL D N 1
ATOM 6571 C CA . VAL E 1 152 ? -39.733 50.285 7.553 1.00 153.84 152 VAL D CA 1
ATOM 6572 C C . VAL E 1 152 ? -41.049 49.523 7.566 1.00 153.84 152 VAL D C 1
ATOM 6573 O O . VAL E 1 152 ? -41.915 49.788 8.410 1.00 153.84 152 VAL D O 1
ATOM 6577 N N . THR E 1 153 ? -41.203 48.579 6.637 1.00 144.53 153 THR D N 1
ATOM 6578 C CA . THR E 1 153 ? -42.448 47.839 6.503 1.00 144.53 153 THR D CA 1
ATOM 6579 C C . THR E 1 153 ? -42.310 46.337 6.708 1.00 144.53 153 THR D C 1
ATOM 6580 O O . THR E 1 153 ? -43.328 45.636 6.673 1.00 144.53 153 THR D O 1
ATOM 6584 N N . GLN E 1 154 ? -41.102 45.821 6.914 1.00 131.41 154 GLN D N 1
ATOM 6585 C CA . GLN E 1 154 ? -40.898 44.419 7.246 1.00 131.41 154 GLN D CA 1
ATOM 6586 C C . GLN E 1 154 ? -40.129 44.322 8.555 1.00 131.41 154 GLN D C 1
ATOM 6587 O O . GLN E 1 154 ? -39.161 45.057 8.772 1.00 131.41 154 GLN D O 1
ATOM 6593 N N . SER E 1 155 ? -40.561 43.409 9.426 1.00 116.85 155 SER D N 1
ATOM 6594 C CA . SER E 1 155 ? -39.999 43.350 10.775 1.00 116.85 155 SER D CA 1
ATOM 6595 C C . SER E 1 155 ? -38.646 42.645 10.792 1.00 116.85 155 SER D C 1
ATOM 6596 O O . SER E 1 155 ? -37.623 43.249 11.128 1.00 116.85 155 SER D O 1
ATOM 6599 N N . ALA E 1 156 ? -38.623 41.368 10.416 1.00 109.60 156 ALA D N 1
ATOM 6600 C CA . ALA E 1 156 ? -37.404 40.579 10.513 1.00 109.60 156 ALA D CA 1
ATOM 6601 C C . ALA E 1 156 ? -37.573 39.292 9.722 1.00 109.60 156 ALA D C 1
ATOM 6602 O O . ALA E 1 156 ? -38.690 38.881 9.398 1.00 109.60 156 ALA D O 1
ATOM 6604 N N . THR E 1 157 ? -36.443 38.662 9.420 1.00 102.28 157 THR D N 1
ATOM 6605 C CA . THR E 1 157 ? -36.447 37.373 8.751 1.00 102.28 157 THR D CA 1
ATOM 6606 C C . THR E 1 157 ? -36.739 36.258 9.750 1.00 102.28 157 THR D C 1
ATOM 6607 O O . THR E 1 157 ? -36.832 36.474 10.961 1.00 102.28 157 THR D O 1
ATOM 6611 N N . GLY E 1 158 ? -36.889 35.043 9.222 1.00 100.31 158 GLY D N 1
ATOM 6612 C CA . GLY E 1 158 ? -37.117 33.879 10.048 1.00 100.31 158 GLY D CA 1
ATOM 6613 C C . GLY E 1 158 ? -35.827 33.189 10.450 1.00 100.31 158 GLY D C 1
ATOM 6614 O O . GLY E 1 158 ? -34.720 33.634 10.150 1.00 100.31 158 GLY D O 1
ATOM 6615 N N . SER E 1 159 ? -35.988 32.071 11.151 1.00 98.89 159 SER D N 1
ATOM 6616 C CA . SER E 1 159 ? -34.840 31.293 11.587 1.00 98.89 159 SER D CA 1
ATOM 6617 C C . SER E 1 159 ? -34.203 30.567 10.409 1.00 98.89 159 SER D C 1
ATOM 6618 O O . SER E 1 159 ? -34.881 30.126 9.477 1.00 98.89 159 SER D O 1
ATOM 6621 N N . VAL E 1 160 ? -32.880 30.449 10.458 1.00 87.06 160 VAL D N 1
ATOM 6622 C CA . VAL E 1 160 ? -32.114 29.735 9.445 1.00 87.06 160 VAL D CA 1
ATOM 6623 C C . VAL E 1 160 ? -31.013 28.949 10.144 1.00 87.06 160 VAL D C 1
ATOM 6624 O O . VAL E 1 160 ? -30.407 29.430 11.107 1.00 87.06 160 VAL D O 1
ATOM 6628 N N . SER E 1 161 ? -30.771 27.728 9.675 1.00 87.13 161 SER D N 1
ATOM 6629 C CA . SER E 1 161 ? -29.828 26.827 10.322 1.00 87.13 161 SER D CA 1
ATOM 6630 C C . SER E 1 161 ? -28.461 26.923 9.656 1.00 87.13 161 SER D C 1
ATOM 6631 O O . SER E 1 161 ? -28.355 26.864 8.428 1.00 87.13 161 SER D O 1
ATOM 6634 N N . ILE E 1 162 ? -27.421 27.073 10.473 1.00 92.24 162 ILE D N 1
ATOM 6635 C CA . ILE E 1 162 ? -26.040 27.117 10.009 1.00 92.24 162 ILE D CA 1
ATOM 6636 C C . ILE E 1 162 ? -25.248 26.101 10.816 1.00 92.24 162 ILE D C 1
ATOM 6637 O O . ILE E 1 162 ? -25.282 26.124 12.052 1.00 92.24 162 ILE D O 1
ATOM 6642 N N . GLY E 1 163 ? -24.538 25.214 10.125 1.00 96.45 163 GLY D N 1
ATOM 6643 C CA . GLY E 1 163 ? -23.776 24.179 10.781 1.00 96.45 163 GLY D CA 1
ATOM 6644 C C . GLY E 1 163 ? -22.288 24.458 10.785 1.00 96.45 163 GLY D C 1
ATOM 6645 O O . GLY E 1 163 ? -21.820 25.485 10.286 1.00 96.45 163 GLY D O 1
ATOM 6646 N N . PRO E 1 164 ? -21.511 23.536 11.354 1.00 100.21 164 PRO D N 1
ATOM 6647 C CA . PRO E 1 164 ? -20.055 23.730 11.432 1.00 100.21 164 PRO D CA 1
ATOM 6648 C C . PRO E 1 164 ? -19.400 23.485 10.081 1.00 100.21 164 PRO D C 1
ATOM 6649 O O . PRO E 1 164 ? -19.433 22.371 9.554 1.00 100.21 164 PRO D O 1
ATOM 6653 N N . GLY E 1 165 ? -18.803 24.534 9.522 1.00 100.94 165 GLY D N 1
ATOM 6654 C CA . GLY E 1 165 ? -18.030 24.405 8.302 1.00 100.94 165 GLY D CA 1
ATOM 6655 C C . GLY E 1 165 ? -18.680 24.998 7.070 1.00 100.94 165 GLY D C 1
ATOM 6656 O O . GLY E 1 165 ? -18.009 25.664 6.276 1.00 100.94 165 GLY D O 1
ATOM 6657 N N . GLN E 1 166 ? -19.977 24.774 6.894 1.00 102.15 166 GLN D N 1
ATOM 6658 C CA . GLN E 1 166 ? -20.697 25.341 5.765 1.00 102.15 166 GLN D CA 1
ATOM 6659 C C . GLN E 1 166 ? -21.143 26.760 6.091 1.00 102.15 166 GLN D C 1
ATOM 6660 O O . GLN E 1 166 ? -21.391 27.102 7.250 1.00 102.15 166 GLN D O 1
ATOM 6666 N N . CYS E 1 167 ? -21.237 27.589 5.056 1.00 110.85 167 CYS D N 1
ATOM 6667 C CA . CYS E 1 167 ? -21.520 29.005 5.229 1.00 110.85 167 CYS D CA 1
ATOM 6668 C C . CYS E 1 167 ? -22.722 29.430 4.400 1.00 110.85 167 CYS D C 1
ATOM 6669 O O . CYS E 1 167 ? -22.875 29.018 3.246 1.00 110.85 167 CYS D O 1
ATOM 6672 N N . ALA E 1 168 ? -23.571 30.254 5.005 1.00 105.17 168 ALA D N 1
ATOM 6673 C CA . ALA E 1 168 ? -24.703 30.856 4.321 1.00 105.17 168 ALA D CA 1
ATOM 6674 C C . ALA E 1 168 ? -24.257 32.106 3.577 1.00 105.17 168 ALA D C 1
ATOM 6675 O O . ALA E 1 168 ? -23.246 32.727 3.915 1.00 105.17 168 ALA D O 1
ATOM 6677 N N . THR E 1 169 ? -25.023 32.472 2.555 1.00 98.67 169 THR D N 1
ATOM 6678 C CA . THR E 1 169 ? -24.719 33.622 1.717 1.00 98.67 169 THR D CA 1
ATOM 6679 C C . THR E 1 169 ? -25.851 34.634 1.808 1.00 98.67 169 THR D C 1
ATOM 6680 O O . THR E 1 169 ? -27.027 34.267 1.714 1.00 98.67 169 THR D O 1
ATOM 6684 N N . VAL E 1 170 ? -25.494 35.902 1.989 1.00 105.60 170 VAL D N 1
ATOM 6685 C CA . VAL E 1 170 ? -26.457 36.989 2.118 1.00 105.60 170 VAL D CA 1
ATOM 6686 C C . VAL E 1 170 ? -26.426 37.802 0.833 1.00 105.60 170 VAL D C 1
ATOM 6687 O O . VAL E 1 170 ? -25.366 38.293 0.426 1.00 105.60 170 VAL D O 1
ATOM 6691 N N . GLY E 1 171 ? -27.586 37.938 0.191 1.00 113.55 171 GLY D N 1
ATOM 6692 C CA . GLY E 1 171 ? -27.716 38.715 -1.020 1.00 113.55 171 GLY D CA 1
ATOM 6693 C C . GLY E 1 171 ? -28.172 40.136 -0.748 1.00 113.55 171 GLY D C 1
ATOM 6694 O O . GLY E 1 171 ? -28.277 40.587 0.395 1.00 113.55 171 GLY D O 1
ATOM 6695 N N . ALA E 1 172 ? -28.450 40.853 -1.834 1.00 127.78 172 ALA D N 1
ATOM 6696 C CA . ALA E 1 172 ? -28.916 42.227 -1.736 1.00 127.78 172 ALA D CA 1
ATOM 6697 C C . ALA E 1 172 ? -29.809 42.541 -2.926 1.00 127.78 172 A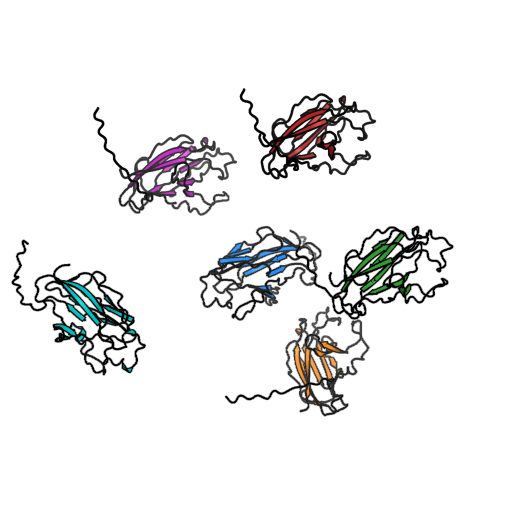LA D C 1
ATOM 6698 O O . ALA E 1 172 ? -29.720 41.909 -3.981 1.00 127.78 172 ALA D O 1
ATOM 6700 N N . TYR E 1 173 ? -30.674 43.535 -2.739 1.00 147.53 173 TYR D N 1
ATOM 6701 C CA . TYR E 1 173 ? -31.588 43.976 -3.787 1.00 147.53 173 TYR D CA 1
ATOM 6702 C C . TYR E 1 173 ? -31.858 45.457 -3.580 1.00 147.53 173 TYR D C 1
ATOM 6703 O O . TYR E 1 173 ? -32.307 45.858 -2.502 1.00 147.53 173 TYR D O 1
ATOM 6712 N N . VAL E 1 174 ? -31.589 46.263 -4.604 1.00 158.49 174 VAL D N 1
ATOM 6713 C CA . VAL E 1 174 ? -31.721 47.713 -4.521 1.00 158.49 174 VAL D CA 1
ATOM 6714 C C . VAL E 1 174 ? -32.503 48.206 -5.729 1.00 158.49 174 VAL D C 1
ATOM 6715 O O . VAL E 1 174 ? -32.182 47.853 -6.869 1.00 158.49 174 VAL D O 1
ATOM 6719 N N . LEU E 1 175 ? -33.526 49.020 -5.477 1.00 180.20 175 LEU D N 1
ATOM 6720 C CA . LEU E 1 175 ? -34.275 49.705 -6.521 1.00 180.20 175 LEU D CA 1
ATOM 6721 C C . LEU E 1 175 ? -34.380 51.173 -6.138 1.00 180.20 175 LEU D C 1
ATOM 6722 O O . LEU E 1 175 ? -34.840 51.496 -5.038 1.00 180.20 175 LEU D O 1
ATOM 6727 N N . VAL E 1 176 ? -33.963 52.056 -7.041 1.00 180.41 176 VAL D N 1
ATOM 6728 C CA . VAL E 1 176 ? -33.894 53.487 -6.771 1.00 180.41 176 VAL D CA 1
ATOM 6729 C C . VAL E 1 176 ? -34.681 54.221 -7.847 1.00 180.41 176 VAL D C 1
ATOM 6730 O O . VAL E 1 176 ? -34.593 53.875 -9.031 1.00 180.41 176 VAL D O 1
ATOM 6734 N N . ASP E 1 177 ? -35.450 55.223 -7.432 1.00 180.64 177 ASP D N 1
ATOM 6735 C CA . ASP E 1 177 ? -36.206 56.033 -8.377 1.00 180.64 177 ASP D CA 1
ATOM 6736 C C . ASP E 1 177 ? -35.246 56.745 -9.326 1.00 180.64 177 ASP D C 1
ATOM 6737 O O . ASP E 1 177 ? -34.274 57.362 -8.870 1.00 180.64 177 ASP D O 1
ATOM 6742 N N . PRO E 1 178 ? -35.477 56.687 -10.638 1.00 175.42 178 PRO D N 1
ATOM 6743 C CA . PRO E 1 178 ? -34.555 57.332 -11.584 1.00 175.42 178 PRO D CA 1
ATOM 6744 C C . PRO E 1 178 ? -34.625 58.852 -11.569 1.00 175.42 178 PRO D C 1
ATOM 6745 O O . PRO E 1 178 ? -33.992 59.510 -12.401 1.00 175.42 178 PRO D O 1
ATOM 6749 N N . SER E 1 179 ? -35.384 59.424 -10.636 1.00 172.36 179 SER D N 1
ATOM 6750 C CA . SER E 1 179 ? -35.486 60.870 -10.492 1.00 172.36 179 SER D CA 1
ATOM 6751 C C . SER E 1 179 ? -34.293 61.480 -9.760 1.00 172.36 179 SER D C 1
ATOM 6752 O O . SER E 1 179 ? -34.372 62.633 -9.320 1.00 172.36 179 SER D O 1
ATOM 6755 N N . LEU E 1 180 ? -33.204 60.731 -9.617 1.00 167.83 180 LEU D N 1
ATOM 6756 C CA . LEU E 1 180 ? -32.021 61.243 -8.943 1.00 167.83 180 LEU D CA 1
ATOM 6757 C C . LEU E 1 180 ? -31.381 62.361 -9.765 1.00 167.83 180 LEU D C 1
ATOM 6758 O O . LEU E 1 180 ? -31.366 62.296 -10.998 1.00 167.83 180 LEU D O 1
ATOM 6763 N N . PRO E 1 181 ? -30.852 63.398 -9.115 1.00 163.36 181 PRO D N 1
ATOM 6764 C CA . PRO E 1 181 ? -30.135 64.441 -9.856 1.00 163.36 181 PRO D CA 1
ATOM 6765 C C . PRO E 1 181 ? -28.869 63.896 -10.500 1.00 163.36 181 PRO D C 1
ATOM 6766 O O . PRO E 1 181 ? -28.269 62.928 -10.027 1.00 163.36 181 PRO D O 1
ATOM 6770 N N . THR E 1 182 ? -28.471 64.537 -11.602 1.00 165.57 182 THR D N 1
ATOM 6771 C CA . THR E 1 182 ? -27.283 64.102 -12.330 1.00 165.57 182 THR D CA 1
ATOM 6772 C C . THR E 1 182 ? -26.022 64.233 -11.482 1.00 165.57 182 THR D C 1
ATOM 6773 O O . THR E 1 182 ? -25.046 63.507 -11.705 1.00 165.57 182 THR D O 1
ATOM 6777 N N . SER E 1 183 ? -26.028 65.139 -10.501 1.00 167.03 183 SER D N 1
ATOM 6778 C CA . SER E 1 183 ? -24.854 65.347 -9.661 1.00 167.03 183 SER D CA 1
ATOM 6779 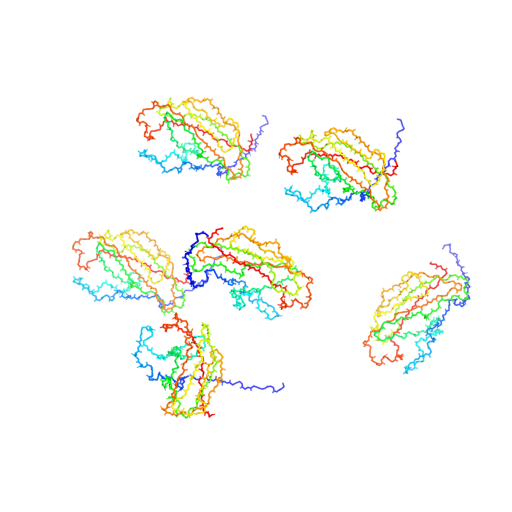C C . SER E 1 183 ? -24.485 64.111 -8.851 1.00 167.03 183 SER D C 1
ATOM 6780 O O . SER E 1 183 ? -23.304 63.919 -8.543 1.00 167.03 183 SER D O 1
ATOM 6783 N N . ALA E 1 184 ? -25.458 63.273 -8.502 1.00 167.78 184 ALA D N 1
ATOM 6784 C CA . ALA E 1 184 ? -25.214 62.084 -7.699 1.00 167.78 184 ALA D CA 1
ATOM 6785 C C . ALA E 1 184 ? -24.987 60.835 -8.540 1.00 167.78 184 ALA D C 1
ATOM 6786 O O . ALA E 1 184 ? -24.977 59.729 -7.992 1.00 167.78 184 ALA D O 1
ATOM 6788 N N . ARG E 1 185 ? -24.804 60.983 -9.852 1.00 179.53 185 ARG D N 1
ATOM 6789 C CA . ARG E 1 185 ? -24.632 59.831 -10.726 1.00 179.53 185 ARG D CA 1
ATOM 6790 C C . ARG E 1 185 ? -23.195 59.327 -10.755 1.00 179.53 185 ARG D C 1
ATOM 6791 O O . ARG E 1 185 ? -22.924 58.306 -11.396 1.00 179.53 185 ARG D O 1
ATOM 6799 N N . ASP E 1 186 ? -22.271 60.019 -10.086 1.00 179.00 186 ASP D N 1
ATOM 6800 C CA . ASP E 1 186 ? -20.882 59.578 -10.056 1.00 179.00 186 ASP D CA 1
ATOM 6801 C C . ASP E 1 186 ? -20.633 58.498 -9.012 1.00 179.00 186 ASP D C 1
ATOM 6802 O O . ASP E 1 186 ? -19.594 57.833 -9.062 1.00 179.00 186 ASP D O 1
ATOM 6807 N N . GLY E 1 187 ? -21.551 58.316 -8.065 1.00 174.09 187 GLY D N 1
ATOM 6808 C CA . GLY E 1 187 ? -21.381 57.333 -7.017 1.00 174.09 187 GLY D CA 1
ATOM 6809 C C . GLY E 1 187 ? -20.596 57.802 -5.813 1.00 174.09 187 GLY D C 1
ATOM 6810 O O . GLY E 1 187 ? -20.610 57.117 -4.783 1.00 174.09 187 GLY D O 1
ATOM 6811 N N . LYS E 1 188 ? -19.907 58.941 -5.907 1.00 173.86 188 LYS D N 1
ATOM 6812 C CA . LYS E 1 188 ? -19.185 59.468 -4.754 1.00 173.86 188 LYS D CA 1
ATOM 6813 C C . LYS E 1 188 ? -20.142 59.834 -3.627 1.00 173.86 188 LYS D C 1
ATOM 6814 O O . LYS E 1 188 ? -19.890 59.519 -2.458 1.00 173.86 188 LYS D O 1
ATOM 6820 N N . THR E 1 189 ? -21.245 60.496 -3.960 1.00 166.87 189 THR D N 1
ATOM 6821 C CA . THR E 1 189 ? -22.208 60.905 -2.948 1.00 166.87 189 THR D CA 1
ATOM 6822 C C . THR E 1 189 ? -22.914 59.687 -2.367 1.00 166.87 189 THR D C 1
ATOM 6823 O O . THR E 1 189 ? -23.257 58.749 -3.093 1.00 166.87 189 THR D O 1
ATOM 6827 N N . VAL E 1 190 ? -23.125 59.701 -1.052 1.00 154.76 190 VAL D N 1
ATOM 6828 C CA . VAL E 1 190 ? -23.875 58.634 -0.403 1.00 154.76 190 VAL D CA 1
ATOM 6829 C C . VAL E 1 190 ? -25.358 58.967 -0.461 1.00 154.76 190 VAL D C 1
ATOM 6830 O O . VAL E 1 190 ? -25.774 60.087 -0.138 1.00 154.76 190 VAL D O 1
ATOM 6834 N N . ILE E 1 191 ? -26.164 57.997 -0.882 1.00 152.41 191 ILE D N 1
ATOM 6835 C CA . ILE E 1 191 ? -27.589 58.232 -1.086 1.00 152.41 191 ILE D CA 1
ATOM 6836 C C . ILE E 1 191 ? -28.398 57.863 0.150 1.00 152.41 191 ILE D C 1
ATOM 6837 O O . ILE E 1 191 ? -29.300 58.603 0.549 1.00 152.41 191 ILE D O 1
ATOM 6842 N N . ALA E 1 192 ? -28.093 56.731 0.777 1.00 140.26 192 ALA D N 1
ATOM 6843 C CA . ALA E 1 192 ? -28.795 56.329 1.986 1.00 140.26 192 ALA D CA 1
ATOM 6844 C C . ALA E 1 192 ? -27.895 55.416 2.801 1.00 140.26 192 ALA D C 1
ATOM 6845 O O . ALA E 1 192 ? -26.891 54.903 2.301 1.00 140.26 192 ALA D O 1
ATOM 6847 N N . THR E 1 193 ? -28.270 55.223 4.064 1.00 129.16 193 THR D N 1
ATOM 6848 C CA . THR E 1 193 ? -27.504 54.367 4.967 1.00 129.16 193 THR D CA 1
ATOM 6849 C C . THR E 1 193 ? -28.504 53.610 5.836 1.00 129.16 193 THR D C 1
ATOM 6850 O O . THR E 1 193 ? -29.078 54.180 6.768 1.00 129.16 193 THR D O 1
ATOM 6854 N N . TYR E 1 194 ? -28.704 52.336 5.524 1.00 131.14 194 TYR D N 1
ATOM 6855 C CA . TYR E 1 194 ? -29.598 51.490 6.296 1.00 131.14 194 TYR D CA 1
ATOM 6856 C C . TYR E 1 194 ? -28.807 50.637 7.277 1.00 131.14 194 TYR D C 1
ATOM 6857 O O . TYR E 1 194 ? -27.687 50.203 6.994 1.00 131.14 194 TYR D O 1
ATOM 6866 N N . GLN E 1 195 ? -29.403 50.407 8.441 1.00 124.16 195 GLN D N 1
ATOM 6867 C CA . GLN E 1 195 ? -28.789 49.628 9.506 1.00 124.16 195 GLN D CA 1
ATOM 6868 C C . GLN E 1 195 ? -29.542 48.316 9.659 1.00 124.16 195 GLN D C 1
ATOM 6869 O O . GLN E 1 195 ? -30.767 48.314 9.825 1.00 124.16 195 GLN D O 1
ATOM 6875 N N . VAL E 1 196 ? -28.813 47.206 9.595 1.00 115.36 196 VAL D N 1
ATOM 6876 C CA . VAL E 1 196 ? -29.396 45.874 9.687 1.00 115.36 196 VAL D CA 1
ATOM 6877 C C . VAL E 1 196 ? -28.619 45.082 10.727 1.00 115.36 196 VAL D C 1
ATOM 6878 O O . VAL E 1 196 ? -27.389 44.996 10.656 1.00 115.36 196 VAL D O 1
ATOM 6882 N N . ASN E 1 197 ? -29.335 44.507 11.687 1.00 106.21 197 ASN D N 1
ATOM 6883 C CA . ASN E 1 197 ? -28.730 43.702 12.738 1.00 106.21 197 ASN D CA 1
ATOM 6884 C C . ASN E 1 197 ? -28.966 42.227 12.454 1.00 106.21 197 ASN D C 1
ATOM 6885 O O . ASN E 1 197 ? -30.111 41.801 12.269 1.00 106.21 197 ASN D O 1
ATOM 6890 N N . VAL E 1 198 ? -27.887 41.456 12.419 1.00 100.74 198 VAL D N 1
ATOM 6891 C CA . VAL E 1 198 ? -27.964 40.005 12.323 1.00 100.74 198 VAL D CA 1
ATOM 6892 C C . VAL E 1 198 ? -27.791 39.425 13.718 1.00 100.74 198 VAL D C 1
ATOM 6893 O O . VAL E 1 198 ? -26.866 39.794 14.453 1.00 100.74 198 VAL D O 1
ATOM 6897 N N . VAL E 1 199 ? -28.708 38.544 14.105 1.00 90.04 199 VAL D N 1
ATOM 6898 C CA . VAL E 1 199 ? -28.750 37.984 15.449 1.00 90.04 199 VAL D CA 1
ATOM 6899 C C . VAL E 1 199 ? -28.576 36.478 15.347 1.00 90.04 199 VAL D C 1
ATOM 6900 O O . VAL E 1 199 ? -29.301 35.813 14.597 1.00 90.04 199 VAL D O 1
ATOM 6904 N N . PHE E 1 200 ? -27.621 35.941 16.097 1.00 95.25 200 PHE D N 1
ATOM 6905 C CA . PHE E 1 200 ? -27.404 34.504 16.166 1.00 95.25 200 PHE D CA 1
ATOM 6906 C C . PHE E 1 200 ? -28.030 33.961 17.442 1.00 95.25 200 PHE D C 1
ATOM 6907 O O . PHE E 1 200 ? -28.299 34.720 18.378 1.00 95.25 200 PHE D O 1
ATOM 6915 N N . SER E 1 201 ? -28.267 32.654 17.470 1.00 88.96 201 SER D N 1
ATOM 6916 C CA . SER E 1 201 ? -28.778 31.988 18.656 1.00 88.96 201 SER D CA 1
ATOM 6917 C C . SER E 1 201 ? -28.387 30.521 18.598 1.00 88.96 201 SER D C 1
ATOM 6918 O O . SER E 1 201 ? -28.169 29.965 17.518 1.00 88.96 201 SER D O 1
ATOM 6921 N N . THR E 1 202 ? -28.296 29.900 19.770 1.00 96.17 202 THR D N 1
ATOM 6922 C CA . THR E 1 202 ? -27.997 28.480 19.877 1.00 96.17 202 THR D CA 1
ATOM 6923 C C . THR E 1 202 ? -29.254 27.629 19.960 1.00 96.17 202 THR D C 1
ATOM 6924 O O . THR E 1 202 ? -29.158 26.414 20.154 1.00 96.17 202 THR D O 1
ATOM 6928 N N . SER E 1 203 ? -30.426 28.239 19.825 1.00 89.50 203 SER D N 1
ATOM 6929 C CA . SER E 1 203 ? -31.699 27.544 19.816 1.00 89.50 203 SER D CA 1
ATOM 6930 C C . SER E 1 203 ? -32.541 28.047 18.654 1.00 89.50 203 SER D C 1
ATOM 6931 O O . SER E 1 203 ? -32.385 29.193 18.221 1.00 89.50 203 SER D O 1
ATOM 6934 N N . PRO E 1 204 ? -33.443 27.208 18.121 1.00 90.50 204 PRO D N 1
ATOM 6935 C CA . PRO E 1 204 ? -34.310 27.628 17.014 1.00 90.50 204 PRO D CA 1
ATOM 6936 C C . PRO E 1 204 ? -35.263 28.753 17.408 1.00 90.50 204 PRO D C 1
ATOM 6937 O O . PRO E 1 204 ? -35.489 28.955 18.600 1.00 90.50 204 PRO D O 1
ATOM 6941 N N . THR F 1 25 ? -14.980 -48.341 86.929 1.00 128.77 25 THR F N 1
ATOM 6942 C CA . THR F 1 25 ? -16.405 -48.373 87.237 1.00 128.77 25 THR F CA 1
ATOM 6943 C C . THR F 1 25 ? -17.195 -49.010 86.099 1.00 128.77 25 THR F C 1
ATOM 6944 O O . THR F 1 25 ? -17.132 -48.551 84.959 1.00 128.77 25 THR F O 1
ATOM 6948 N N . LEU F 1 26 ? -17.944 -50.066 86.427 1.00 137.04 26 LEU F N 1
ATOM 6949 C CA . LEU F 1 26 ? -18.741 -50.814 85.451 1.00 137.04 26 LEU F CA 1
ATOM 6950 C C . LEU F 1 26 ? -17.878 -51.284 84.281 1.00 137.04 26 LEU F C 1
ATOM 6951 O O . LEU F 1 26 ? -18.191 -51.055 83.112 1.00 137.04 26 LEU F O 1
ATOM 6956 N N . THR F 1 27 ? -16.776 -51.951 84.610 1.00 147.82 27 THR F N 1
ATOM 6957 C CA . THR F 1 27 ? -15.823 -52.448 83.622 1.00 147.82 27 THR F CA 1
ATOM 6958 C C . THR F 1 27 ? -15.789 -53.970 83.713 1.00 147.82 27 THR F C 1
ATOM 6959 O O . THR F 1 27 ? -15.152 -54.531 84.610 1.00 147.82 27 THR F O 1
ATOM 6963 N N . PHE F 1 28 ? -16.474 -54.635 82.788 1.00 157.67 28 PHE F N 1
ATOM 6964 C CA . PHE F 1 28 ? -16.417 -56.084 82.657 1.00 157.67 28 PHE F CA 1
ATOM 6965 C C . PHE F 1 28 ? -15.652 -56.431 81.389 1.00 157.67 28 PHE F C 1
ATOM 6966 O O . PHE F 1 28 ? -15.887 -55.835 80.333 1.00 157.67 28 PHE F O 1
ATOM 6974 N N . THR F 1 29 ? -14.748 -57.399 81.498 1.00 169.25 29 THR F N 1
ATOM 6975 C CA . THR F 1 29 ? -13.765 -57.662 80.457 1.00 169.25 29 THR F CA 1
ATOM 6976 C C . THR F 1 29 ? -14.402 -58.441 79.310 1.00 169.25 29 THR F C 1
ATOM 6977 O O . THR F 1 29 ? -15.623 -58.602 79.226 1.00 169.25 29 THR F O 1
ATOM 6981 N N . ASN F 1 30 ? -13.561 -58.930 78.402 1.00 188.50 30 ASN F N 1
ATOM 6982 C CA . ASN F 1 30 ? -14.015 -59.669 77.233 1.00 188.50 30 ASN F CA 1
ATOM 6983 C C . ASN F 1 30 ? -13.611 -61.134 77.331 1.00 188.50 30 ASN F C 1
ATOM 6984 O O . ASN F 1 30 ? -14.456 -62.025 77.197 1.00 188.50 30 ASN F O 1
ATOM 6989 N N . LEU F 1 31 ? -12.325 -61.383 77.592 1.00 199.87 31 LEU F N 1
ATOM 6990 C CA . LEU F 1 31 ? -11.747 -62.728 77.619 1.00 199.87 31 LEU F CA 1
ATOM 6991 C C . LEU F 1 31 ? -12.159 -63.506 76.365 1.00 199.87 31 LEU F C 1
ATOM 6992 O O . LEU F 1 31 ? -12.889 -64.499 76.400 1.00 199.87 31 LEU F O 1
ATOM 6997 N N . THR F 1 32 ? -11.691 -62.983 75.240 1.00 206.63 32 THR F N 1
ATOM 6998 C CA . THR F 1 32 ? -12.015 -63.576 73.955 1.00 206.63 32 THR F CA 1
ATOM 6999 C C . THR F 1 32 ? -11.386 -64.957 73.844 1.00 206.63 32 THR F C 1
ATOM 7000 O O . THR F 1 32 ? -10.317 -65.218 74.398 1.00 206.63 32 THR F O 1
ATOM 7004 N N . TYR F 1 33 ? -12.081 -65.859 73.156 1.00 219.77 33 TYR F N 1
ATOM 7005 C CA . TYR F 1 33 ? -11.531 -67.146 72.750 1.00 219.77 33 TYR F CA 1
ATOM 7006 C C . TYR F 1 33 ? -11.503 -67.209 71.229 1.00 219.77 33 TYR F C 1
ATOM 7007 O O . TYR F 1 33 ? -12.552 -67.307 70.586 1.00 219.77 33 TYR F O 1
ATOM 7016 N N . TRP F 1 34 ? -10.306 -67.169 70.651 1.00 213.29 34 TRP F N 1
ATOM 7017 C CA . TRP F 1 34 ? -10.153 -66.646 69.301 1.00 213.29 34 TRP F CA 1
ATOM 7018 C C . TRP F 1 34 ? -9.613 -67.760 68.411 1.00 213.29 34 TRP F C 1
ATOM 7019 O O . TRP F 1 34 ? -8.416 -68.041 68.441 1.00 213.29 34 TRP F O 1
ATOM 7030 N N . LEU F 1 35 ? -10.492 -68.403 67.633 1.00 206.28 35 LEU F N 1
ATOM 7031 C CA . LEU F 1 35 ? -10.191 -69.651 66.921 1.00 206.28 35 LEU F CA 1
ATOM 7032 C C . LEU F 1 35 ? -9.497 -69.359 65.594 1.00 206.28 35 LEU F C 1
ATOM 7033 O O . LEU F 1 35 ? -10.009 -68.577 64.787 1.00 206.28 35 LEU F O 1
ATOM 7038 N N . ILE F 1 36 ? -8.345 -69.993 65.362 1.00 209.12 36 ILE F N 1
ATOM 7039 C CA . ILE F 1 36 ? -7.625 -69.889 64.096 1.00 209.12 36 ILE F CA 1
ATOM 7040 C C . ILE F 1 36 ? -7.161 -71.274 63.673 1.00 209.12 36 ILE F C 1
ATOM 7041 O O . ILE F 1 36 ? -6.586 -72.013 64.478 1.00 209.12 36 ILE F O 1
ATOM 7046 N N . ASN F 1 37 ? -7.459 -71.638 62.429 1.00 214.66 37 ASN F N 1
ATOM 7047 C CA . ASN F 1 37 ? -6.664 -72.575 61.649 1.00 214.66 37 ASN F CA 1
ATOM 7048 C C . ASN F 1 37 ? -6.684 -72.116 60.202 1.00 214.66 37 ASN F C 1
ATOM 7049 O O . ASN F 1 37 ? -7.665 -72.335 59.484 1.00 214.66 37 ASN F O 1
ATOM 7054 N N . ALA F 1 38 ? -5.596 -71.478 59.784 1.00 210.04 38 ALA F N 1
ATOM 7055 C CA . ALA F 1 38 ? -5.528 -70.857 58.468 1.00 210.04 38 ALA F CA 1
ATOM 7056 C C . ALA F 1 38 ? -5.615 -71.933 57.394 1.00 210.04 38 ALA F C 1
ATOM 7057 O O . ALA F 1 38 ? -4.939 -72.963 57.475 1.00 210.04 38 ALA F O 1
ATOM 7059 N N . THR F 1 39 ? -6.449 -71.692 56.387 1.00 214.57 39 THR F N 1
ATOM 7060 C CA . THR F 1 39 ? -6.616 -72.606 55.268 1.00 214.57 39 THR F CA 1
ATOM 7061 C C . THR F 1 39 ? -5.658 -72.191 54.164 1.00 214.57 39 THR F C 1
ATOM 7062 O O . THR F 1 39 ? -5.086 -71.098 54.216 1.00 214.57 39 THR F O 1
ATOM 7066 N N . LEU F 1 40 ? -5.475 -73.066 53.184 1.00 224.90 40 LEU F N 1
ATOM 7067 C CA . LEU F 1 40 ? -4.613 -72.741 52.057 1.00 224.90 40 LEU F CA 1
ATOM 7068 C C . LEU F 1 40 ? -5.172 -71.535 51.306 1.00 224.90 40 LEU F C 1
ATOM 7069 O O . LEU F 1 40 ? -6.390 -71.410 51.155 1.00 224.90 40 LEU F O 1
ATOM 7074 N N . PRO F 1 41 ? -4.312 -70.629 50.847 1.00 223.63 41 PRO F N 1
ATOM 7075 C CA . PRO F 1 41 ? -4.783 -69.501 50.040 1.00 223.63 41 PRO F CA 1
ATOM 7076 C C . PRO F 1 41 ? -5.479 -69.998 48.787 1.00 223.63 41 PRO F C 1
ATOM 7077 O O . PRO F 1 41 ? -4.844 -70.608 47.913 1.00 223.63 41 PRO F O 1
ATOM 7081 N N . PRO F 1 42 ? -6.789 -69.763 48.665 1.00 215.20 42 PRO F N 1
ATOM 7082 C CA . PRO F 1 42 ? -7.545 -70.358 47.552 1.00 215.20 42 PRO F CA 1
ATOM 7083 C C . PRO F 1 42 ? -7.127 -69.860 46.181 1.00 215.20 42 PRO F C 1
ATOM 7084 O O . PRO F 1 42 ? -7.391 -70.554 45.191 1.00 215.20 42 PRO F O 1
ATOM 7088 N N . ALA F 1 43 ? -6.478 -68.700 46.087 1.00 216.50 43 ALA F N 1
ATOM 7089 C CA . ALA F 1 43 ? -6.058 -68.185 44.784 1.00 216.50 43 ALA F CA 1
ATOM 7090 C C . ALA F 1 43 ? -4.959 -69.059 44.186 1.00 216.50 43 ALA F C 1
ATOM 7091 O O . ALA F 1 43 ? -5.136 -69.651 43.117 1.00 216.50 43 ALA F O 1
ATOM 7093 N N . MET F 1 44 ? -3.816 -69.143 44.874 1.00 207.46 44 MET F N 1
ATOM 7094 C CA . MET F 1 44 ? -2.661 -69.949 44.478 1.00 207.46 44 MET F CA 1
ATOM 7095 C C . MET F 1 44 ? -2.078 -69.392 43.179 1.00 207.46 44 MET F C 1
ATOM 7096 O O . MET F 1 44 ? -2.778 -68.724 42.412 1.00 207.46 44 MET F O 1
ATOM 7101 N N . LYS F 1 45 ? -0.796 -69.630 42.919 1.00 207.32 45 LYS F N 1
ATOM 7102 C CA . LYS F 1 45 ? -0.102 -68.973 41.820 1.00 207.32 45 LYS F CA 1
ATOM 7103 C C . LYS F 1 45 ? 0.352 -69.998 40.792 1.00 207.32 45 LYS F C 1
ATOM 7104 O O . LYS F 1 45 ? 1.174 -70.867 41.096 1.00 207.32 45 LYS F O 1
ATOM 7110 N N . TYR F 1 46 ? -0.160 -69.875 39.564 1.00 214.97 46 TYR F N 1
ATOM 7111 C CA . TYR F 1 46 ? 0.227 -70.792 38.504 1.00 214.97 46 TYR F CA 1
ATOM 7112 C C . TYR F 1 46 ? 1.232 -70.138 37.564 1.00 214.97 46 TYR F C 1
ATOM 7113 O O . TYR F 1 46 ? 1.115 -68.944 37.264 1.00 214.97 46 TYR F O 1
ATOM 7122 N N . PRO F 1 47 ? 2.235 -70.891 37.101 1.00 219.43 47 PRO F N 1
ATOM 7123 C CA . PRO F 1 47 ? 3.261 -70.302 36.223 1.00 219.43 47 PRO F CA 1
ATOM 7124 C C . PRO F 1 47 ? 2.719 -69.709 34.934 1.00 219.43 47 PRO F C 1
ATOM 7125 O O . PRO F 1 47 ? 3.261 -68.698 34.472 1.00 219.43 47 PRO F O 1
ATOM 7129 N N . GLY F 1 48 ? 1.682 -70.289 34.342 1.00 209.58 48 GLY F N 1
ATOM 7130 C CA . GLY F 1 48 ? 1.201 -69.817 33.063 1.00 209.58 48 GLY F CA 1
ATOM 7131 C C . GLY F 1 48 ? 2.012 -70.369 31.904 1.00 209.58 48 GLY F C 1
ATOM 7132 O O . GLY F 1 48 ? 2.984 -71.110 32.072 1.00 209.58 48 GLY F O 1
ATOM 7133 N N . THR F 1 49 ? 1.592 -69.990 30.699 1.00 202.38 49 THR F N 1
ATOM 7134 C CA . THR F 1 49 ? 2.202 -70.488 29.473 1.00 202.38 49 THR F CA 1
ATOM 7135 C C . THR F 1 49 ? 3.511 -69.793 29.122 1.00 202.38 49 THR F C 1
ATOM 7136 O O . THR F 1 49 ? 4.198 -70.238 28.196 1.00 202.38 49 THR F O 1
ATOM 7140 N N . ASP F 1 50 ? 3.871 -68.720 29.828 1.00 201.26 50 ASP F N 1
ATOM 7141 C CA . ASP F 1 50 ? 5.102 -68.005 29.509 1.00 201.26 50 ASP F CA 1
ATOM 7142 C C . ASP F 1 50 ? 6.337 -68.847 29.804 1.00 201.26 50 ASP F C 1
ATOM 7143 O O . ASP F 1 50 ? 7.365 -68.693 29.137 1.00 201.26 50 ASP F O 1
ATOM 7148 N N . THR F 1 51 ? 6.264 -69.730 30.797 1.00 211.66 51 THR F N 1
ATOM 7149 C CA . THR F 1 51 ? 7.373 -70.627 31.093 1.00 211.66 51 THR F CA 1
ATOM 7150 C C . THR F 1 51 ? 7.506 -71.754 30.079 1.00 211.66 51 THR F C 1
ATOM 7151 O O . THR F 1 51 ? 8.493 -72.498 30.127 1.00 211.66 51 THR F O 1
ATOM 7155 N N . THR F 1 52 ? 6.545 -71.898 29.168 1.00 218.63 52 THR F N 1
ATOM 7156 C CA . THR F 1 52 ? 6.536 -72.972 28.186 1.00 218.63 52 THR F CA 1
ATOM 7157 C C . THR F 1 52 ? 7.253 -72.592 26.896 1.00 218.63 52 THR F C 1
ATOM 7158 O O . THR F 1 52 ? 7.142 -73.314 25.899 1.00 218.63 52 THR F O 1
ATOM 7162 N N . ILE F 1 53 ? 7.972 -71.468 26.888 1.00 213.83 53 ILE F N 1
ATOM 7163 C CA . ILE F 1 53 ? 8.792 -71.138 25.731 1.00 213.83 53 ILE F CA 1
ATOM 7164 C C . ILE F 1 53 ? 9.853 -72.209 25.520 1.00 213.83 53 ILE F C 1
ATOM 7165 O O . ILE F 1 53 ? 10.167 -72.571 24.382 1.00 213.83 53 ILE F O 1
ATOM 7170 N N . THR F 1 54 ? 10.428 -72.718 26.615 1.00 236.97 54 THR F N 1
ATOM 7171 C CA . THR F 1 54 ? 11.350 -73.856 26.669 1.00 236.97 54 THR F CA 1
ATOM 7172 C C . THR F 1 54 ? 12.533 -73.708 25.714 1.00 236.97 54 THR F C 1
ATOM 7173 O O . THR F 1 54 ? 13.206 -74.699 25.399 1.00 236.97 54 THR F O 1
ATOM 7177 N N . ARG F 1 55 ? 12.816 -72.493 25.271 1.00 205.18 55 ARG F N 1
ATOM 7178 C CA . ARG F 1 55 ? 13.846 -72.269 24.264 1.00 205.18 55 ARG F CA 1
ATOM 7179 C C . ARG F 1 55 ? 14.529 -70.934 24.516 1.00 205.18 55 ARG F C 1
ATOM 7180 O O . ARG F 1 55 ? 13.868 -69.939 24.846 1.00 205.18 55 ARG F O 1
ATOM 7188 N N . SER F 1 56 ? 15.855 -70.930 24.402 1.00 202.78 56 SER F N 1
ATOM 7189 C CA . SER F 1 56 ? 16.623 -69.729 24.700 1.00 202.78 56 SER F CA 1
ATOM 7190 C C . SER F 1 56 ? 17.979 -69.833 24.022 1.00 202.78 56 SER F C 1
ATOM 7191 O O . SER F 1 56 ? 18.403 -70.918 23.608 1.00 202.78 56 SER F O 1
ATOM 7194 N N . ASP F 1 57 ? 18.657 -68.695 23.929 1.00 197.59 57 ASP F N 1
ATOM 7195 C CA . ASP F 1 57 ? 19.985 -68.596 23.335 1.00 197.59 57 ASP F CA 1
ATOM 7196 C C . ASP F 1 57 ? 21.038 -69.066 24.340 1.00 197.59 57 ASP F C 1
ATOM 7197 O O . ASP F 1 57 ? 20.724 -69.583 25.418 1.00 197.59 57 ASP F O 1
ATOM 7202 N N . SER F 1 58 ? 22.311 -68.876 23.997 1.00 199.44 58 SER F N 1
ATOM 7203 C CA . SER F 1 58 ? 23.398 -69.251 24.892 1.00 199.44 58 SER F CA 1
ATOM 7204 C C . SER F 1 58 ? 23.618 -68.171 25.940 1.00 199.44 58 SER F C 1
ATOM 7205 O O . SER F 1 58 ? 24.732 -67.663 26.095 1.00 199.44 58 SER F O 1
ATOM 7208 N N . SER F 1 59 ? 22.560 -67.826 26.671 1.00 193.69 59 SER F N 1
ATOM 7209 C CA . SER F 1 59 ? 22.623 -66.804 27.704 1.00 193.69 59 SER F CA 1
ATOM 7210 C C . SER F 1 59 ? 22.624 -67.397 29.105 1.00 193.69 59 SER F C 1
ATOM 7211 O O . SER F 1 59 ? 22.396 -66.667 30.074 1.00 193.69 59 SER F O 1
ATOM 7214 N N . GLY F 1 60 ? 22.874 -68.697 29.236 1.00 198.82 60 GLY F N 1
ATOM 7215 C CA . GLY F 1 60 ? 22.900 -69.339 30.534 1.00 198.82 60 GLY F CA 1
ATOM 7216 C C . GLY F 1 60 ? 21.575 -69.948 30.943 1.00 198.82 60 GLY F C 1
ATOM 7217 O O . GLY F 1 60 ? 21.491 -71.155 31.184 1.00 198.82 60 GLY F O 1
ATOM 7218 N N . TYR F 1 61 ? 20.532 -69.127 31.027 1.00 198.28 61 TYR F N 1
ATOM 7219 C CA . TYR F 1 61 ? 19.224 -69.610 31.443 1.00 198.28 61 TYR F CA 1
ATOM 7220 C C . TYR F 1 61 ? 18.489 -70.256 30.277 1.00 198.28 61 TYR F C 1
ATOM 7221 O O . TYR F 1 61 ? 18.465 -69.722 29.164 1.00 198.28 61 TYR F O 1
ATOM 7230 N N . ASN F 1 62 ? 17.888 -71.412 30.541 1.00 216.68 62 ASN F N 1
ATOM 7231 C CA . ASN F 1 62 ? 17.080 -72.114 29.554 1.00 216.68 62 ASN F CA 1
ATOM 7232 C C . ASN F 1 62 ? 15.660 -71.574 29.459 1.00 216.68 62 ASN F C 1
ATOM 7233 O O . ASN F 1 62 ? 14.953 -71.891 28.497 1.00 216.68 62 ASN F O 1
ATOM 7238 N N . ARG F 1 63 ? 15.230 -70.773 30.429 1.00 207.71 63 ARG F N 1
ATOM 7239 C CA . ARG F 1 63 ? 13.883 -70.229 30.443 1.00 207.71 63 ARG F CA 1
ATOM 7240 C C . ARG F 1 63 ? 13.950 -68.732 30.698 1.00 207.71 63 ARG F C 1
ATOM 7241 O O . ARG F 1 63 ? 14.838 -68.237 31.397 1.00 207.71 63 ARG F O 1
ATOM 7249 N N . TYR F 1 64 ? 12.994 -68.011 30.116 1.00 195.92 64 TYR F N 1
ATOM 7250 C CA . TYR F 1 64 ? 12.904 -66.564 30.259 1.00 195.92 64 TYR F CA 1
ATOM 7251 C C . TYR F 1 64 ? 12.083 -66.150 31.473 1.00 195.92 64 TYR F C 1
ATOM 7252 O O . TYR F 1 64 ? 12.418 -65.169 32.143 1.00 195.92 64 TYR F O 1
ATOM 7261 N N . VAL F 1 65 ? 11.012 -66.878 31.773 1.00 191.44 65 VAL F N 1
ATOM 7262 C CA . VAL F 1 65 ? 10.163 -66.594 32.924 1.00 191.44 65 VAL F CA 1
ATOM 7263 C C . VAL F 1 65 ? 10.349 -67.713 33.938 1.00 191.44 65 VAL F C 1
ATOM 7264 O O . VAL F 1 65 ? 9.958 -68.860 33.688 1.00 191.44 65 VAL F O 1
ATOM 7268 N N . TYR F 1 66 ? 10.942 -67.380 35.081 1.00 195.57 66 TYR F N 1
ATOM 7269 C CA . TYR F 1 66 ? 11.180 -68.328 36.168 1.00 195.57 66 TYR F CA 1
ATOM 7270 C C . TYR F 1 66 ? 10.146 -68.080 37.259 1.00 195.57 66 TYR F C 1
ATOM 7271 O O . TYR F 1 66 ? 10.438 -67.418 38.258 1.00 195.57 66 TYR F O 1
ATOM 7280 N N . VAL F 1 67 ? 8.948 -68.629 37.083 1.00 188.33 67 VAL F N 1
ATOM 7281 C CA . VAL F 1 67 ? 7.869 -68.490 38.055 1.00 188.33 67 VAL F CA 1
ATOM 7282 C C . VAL F 1 67 ? 8.036 -69.579 39.102 1.00 188.33 67 VAL F C 1
ATOM 7283 O O . VAL F 1 67 ? 8.048 -70.771 38.773 1.00 188.33 67 VAL F O 1
ATOM 7287 N N . SER F 1 68 ? 8.163 -69.171 40.362 1.00 188.05 68 SER F N 1
ATOM 7288 C CA . SER F 1 68 ? 8.254 -70.117 41.462 1.00 188.05 68 SER F CA 1
ATOM 7289 C C . SER F 1 68 ? 7.773 -69.439 42.734 1.00 188.05 68 SER F C 1
ATOM 7290 O O . SER F 1 68 ? 8.107 -68.284 43.009 1.00 188.05 68 SER F O 1
ATOM 7293 N N . TYR F 1 69 ? 6.984 -70.174 43.512 1.00 187.78 69 TYR F N 1
ATOM 7294 C CA . TYR F 1 69 ? 6.518 -69.705 44.808 1.00 187.78 69 TYR F CA 1
ATOM 7295 C C . TYR F 1 69 ? 7.346 -70.371 45.896 1.00 187.78 69 TYR F C 1
ATOM 7296 O O . TYR F 1 69 ? 7.458 -71.600 45.945 1.00 187.78 69 TYR F O 1
ATOM 7305 N N . TYR F 1 70 ? 7.952 -69.551 46.749 1.00 182.98 70 TYR F N 1
ATOM 7306 C CA . TYR F 1 70 ? 8.849 -70.048 47.778 1.00 182.98 70 TYR F CA 1
ATOM 7307 C C . TYR F 1 70 ? 8.370 -69.570 49.138 1.00 182.98 70 TYR F C 1
ATOM 7308 O O . TYR F 1 70 ? 7.936 -68.426 49.297 1.00 182.98 70 TYR F O 1
ATOM 7317 N N . TYR F 1 71 ? 8.446 -70.465 50.116 1.00 194.86 71 TYR F N 1
ATOM 7318 C CA . TYR F 1 71 ? 8.167 -70.114 51.505 1.00 194.86 71 TYR F CA 1
ATOM 7319 C C . TYR F 1 71 ? 9.250 -69.162 51.993 1.00 194.86 71 TYR F C 1
ATOM 7320 O O . TYR F 1 71 ? 10.419 -69.535 52.101 1.00 194.86 71 TYR F O 1
ATOM 7329 N N . ASP F 1 72 ? 8.864 -67.926 52.280 1.00 185.64 72 ASP F N 1
ATOM 7330 C CA . ASP F 1 72 ? 9.813 -66.962 52.819 1.00 185.64 72 ASP F CA 1
ATOM 7331 C C . ASP F 1 72 ? 9.913 -67.126 54.331 1.00 185.64 72 ASP F C 1
ATOM 7332 O O . ASP F 1 72 ? 8.919 -66.928 55.038 1.00 185.64 72 ASP F O 1
ATOM 7337 N N . PRO F 1 73 ? 11.085 -67.486 54.865 1.00 181.45 73 PRO F N 1
ATOM 7338 C CA . PRO F 1 73 ? 11.200 -67.669 56.319 1.00 181.45 73 PRO F CA 1
ATOM 7339 C C . PRO F 1 73 ? 11.427 -66.381 57.088 1.00 181.45 73 PRO F C 1
ATOM 7340 O O . PRO F 1 73 ? 11.185 -66.361 58.303 1.00 181.45 73 PRO F O 1
ATOM 7344 N N . SER F 1 74 ? 11.890 -65.315 56.430 1.00 169.75 74 SER F N 1
ATOM 7345 C CA . SER F 1 74 ? 12.246 -64.095 57.147 1.00 169.75 74 SER F CA 1
ATOM 7346 C C . SER F 1 74 ? 11.037 -63.474 57.833 1.00 169.75 74 SER F C 1
ATOM 7347 O O . SER F 1 74 ? 11.123 -63.043 58.989 1.00 169.75 74 SER F O 1
ATOM 7350 N N . THR F 1 75 ? 9.898 -63.417 57.140 1.00 174.31 75 THR F N 1
ATOM 7351 C CA . THR F 1 75 ? 8.692 -62.817 57.695 1.00 174.31 75 THR F CA 1
ATOM 7352 C C . THR F 1 75 ? 7.450 -63.669 57.464 1.00 174.31 75 THR F C 1
ATOM 7353 O O . THR F 1 75 ? 6.338 -63.209 57.749 1.00 174.31 75 THR F O 1
ATOM 7357 N N . GLY F 1 76 ? 7.605 -64.888 56.955 1.00 187.94 76 GLY F N 1
ATOM 7358 C CA . GLY F 1 76 ? 6.472 -65.783 56.816 1.00 187.94 76 GLY F CA 1
ATOM 7359 C C . GLY F 1 76 ? 5.453 -65.375 55.777 1.00 187.94 76 GLY F C 1
ATOM 7360 O O . GLY F 1 76 ? 4.330 -65.012 56.135 1.00 187.94 76 GLY F O 1
ATOM 7361 N N . TYR F 1 77 ? 5.815 -65.414 54.499 1.00 178.97 77 TYR F N 1
ATOM 7362 C CA . TYR F 1 77 ? 4.896 -65.131 53.408 1.00 178.97 77 TYR F CA 1
ATOM 7363 C C . TYR F 1 77 ? 5.140 -66.091 52.250 1.00 178.97 77 TYR F C 1
ATOM 7364 O O . TYR F 1 77 ? 6.272 -66.513 51.998 1.00 178.97 77 TYR F O 1
ATOM 7373 N N . ASN F 1 78 ? 4.060 -66.433 51.546 1.00 176.33 78 ASN F N 1
ATOM 7374 C CA . ASN F 1 78 ? 4.142 -67.288 50.361 1.00 176.33 78 ASN F CA 1
ATOM 7375 C C . ASN F 1 78 ? 4.557 -66.432 49.163 1.00 176.33 78 ASN F C 1
ATOM 7376 O O . ASN F 1 78 ? 3.829 -66.263 48.182 1.00 176.33 78 ASN F O 1
ATOM 7381 N N . VAL F 1 79 ? 5.764 -65.882 49.264 1.00 178.75 79 VAL F N 1
ATOM 7382 C CA . VAL F 1 79 ? 6.297 -64.992 48.238 1.00 178.75 79 VAL F CA 1
ATOM 7383 C C . VAL F 1 79 ? 6.612 -65.803 46.989 1.00 178.75 79 VAL F C 1
ATOM 7384 O O . VAL F 1 79 ? 7.207 -66.884 47.067 1.00 178.75 79 VAL F O 1
ATOM 7388 N N . THR F 1 80 ? 6.211 -65.285 45.832 1.00 167.55 80 THR F N 1
ATOM 7389 C CA . THR F 1 80 ? 6.404 -65.962 44.557 1.00 167.55 80 THR F CA 1
ATOM 7390 C C . THR F 1 80 ? 7.477 -65.230 43.764 1.00 167.55 80 THR F C 1
ATOM 7391 O O . THR F 1 80 ? 7.306 -64.056 43.418 1.00 167.55 80 THR F O 1
ATOM 7395 N N . ARG F 1 81 ? 8.574 -65.923 43.476 1.00 172.07 81 ARG F N 1
ATOM 7396 C CA . ARG F 1 81 ? 9.633 -65.364 42.649 1.00 172.07 81 ARG F CA 1
ATOM 7397 C C . ARG F 1 81 ? 9.361 -65.680 41.185 1.00 172.07 81 ARG F C 1
ATOM 7398 O O . ARG F 1 81 ? 9.348 -66.849 40.786 1.00 172.07 81 ARG F O 1
ATOM 7406 N N . ILE F 1 82 ? 9.128 -64.640 40.388 1.00 169.73 82 ILE F N 1
ATOM 7407 C CA . ILE F 1 82 ? 8.927 -64.781 38.951 1.00 169.73 82 ILE F CA 1
ATOM 7408 C C . ILE F 1 82 ? 9.896 -63.845 38.242 1.00 169.73 82 ILE F C 1
ATOM 7409 O O . ILE F 1 82 ? 10.151 -62.731 38.714 1.00 169.73 82 ILE F O 1
ATOM 7414 N N . SER F 1 83 ? 10.465 -64.312 37.135 1.00 169.80 83 SER F N 1
ATOM 7415 C CA . SER F 1 83 ? 11.452 -63.557 36.376 1.00 169.80 83 SER F CA 1
ATOM 7416 C C . SER F 1 83 ? 10.802 -62.989 35.123 1.00 169.80 83 SER F C 1
ATOM 7417 O O . SER F 1 83 ? 10.185 -63.728 34.350 1.00 169.80 83 SER F O 1
ATOM 7420 N N . ILE F 1 84 ? 10.945 -61.682 34.925 1.00 151.59 84 ILE F N 1
ATOM 7421 C CA . ILE F 1 84 ? 10.397 -60.979 33.770 1.00 151.59 84 ILE F CA 1
ATOM 7422 C C . ILE F 1 84 ? 11.570 -60.384 33.006 1.00 151.59 84 ILE F C 1
ATOM 7423 O O . ILE F 1 84 ? 11.973 -59.245 33.266 1.00 151.59 84 ILE F O 1
ATOM 7428 N N . VAL F 1 85 ? 12.108 -61.136 32.054 1.00 147.74 85 VAL F N 1
ATOM 7429 C CA . VAL F 1 85 ? 13.285 -60.719 31.302 1.00 147.74 85 VAL F CA 1
ATOM 7430 C C . VAL F 1 85 ? 12.831 -59.646 30.322 1.00 147.74 85 VAL F C 1
ATOM 7431 O O . VAL F 1 85 ? 12.182 -59.940 29.312 1.00 147.74 85 VAL F O 1
ATOM 7435 N N . GLY F 1 86 ? 13.166 -58.394 30.623 1.00 145.17 86 GLY F N 1
ATOM 7436 C CA . GLY F 1 86 ? 12.826 -57.265 29.778 1.00 145.17 86 GLY F CA 1
ATOM 7437 C C . GLY F 1 86 ? 13.969 -56.939 28.838 1.00 145.17 86 GLY F C 1
ATOM 7438 O O . GLY F 1 86 ? 15.118 -56.803 29.261 1.00 145.17 86 GLY F O 1
ATOM 7439 N N . PHE F 1 87 ? 13.646 -56.809 27.555 1.00 141.85 87 PHE F N 1
ATOM 7440 C CA . PHE F 1 87 ? 14.680 -56.639 26.544 1.00 141.85 87 PHE F CA 1
ATOM 7441 C C . PHE F 1 87 ? 15.094 -55.178 26.426 1.00 141.85 87 PHE F C 1
ATOM 7442 O O . PHE F 1 87 ? 14.253 -54.275 26.440 1.00 141.85 87 PHE F O 1
ATOM 7450 N N . THR F 1 88 ? 16.401 -54.956 26.307 1.00 135.70 88 THR F N 1
ATOM 7451 C CA . THR F 1 88 ? 16.955 -53.609 26.349 1.00 135.70 88 THR F CA 1
ATOM 7452 C C . THR F 1 88 ? 16.486 -52.788 25.155 1.00 135.70 88 THR F C 1
ATOM 7453 O O . THR F 1 88 ? 16.347 -53.308 24.045 1.00 135.70 88 THR F O 1
ATOM 7457 N N . GLY F 1 89 ? 16.239 -51.502 25.392 1.00 124.84 89 GLY F N 1
ATOM 7458 C CA . GLY F 1 89 ? 15.884 -50.576 24.339 1.00 124.84 89 GLY F CA 1
ATOM 7459 C C . GLY F 1 89 ? 14.590 -50.879 23.621 1.00 124.84 89 GLY F C 1
ATOM 7460 O O . GLY F 1 89 ? 14.350 -50.308 22.549 1.00 124.84 89 GLY F O 1
ATOM 7461 N N . ASP F 1 90 ? 13.747 -51.749 24.170 1.00 123.35 90 ASP F N 1
ATOM 7462 C CA . ASP F 1 90 ? 12.520 -52.172 23.509 1.00 123.35 90 ASP F CA 1
ATOM 7463 C C . ASP F 1 90 ? 11.477 -52.451 24.581 1.00 123.35 90 ASP F C 1
ATOM 7464 O O . ASP F 1 90 ? 11.680 -53.355 25.417 1.00 123.35 90 ASP F O 1
ATOM 7469 N N . PRO F 1 91 ? 10.362 -51.724 24.606 1.00 116.12 91 PRO F N 1
ATOM 7470 C CA . PRO F 1 91 ? 9.308 -52.038 25.576 1.00 116.12 91 PRO F CA 1
ATOM 7471 C C . PRO F 1 91 ? 8.705 -53.406 25.302 1.00 116.12 91 PRO F C 1
ATOM 7472 O O . PRO F 1 91 ? 8.185 -53.672 24.216 1.00 116.12 91 PRO F O 1
ATOM 7476 N N . THR F 1 92 ? 8.778 -54.275 26.304 1.00 119.35 92 THR F N 1
ATOM 7477 C CA . THR F 1 92 ? 8.290 -55.642 26.206 1.00 119.35 92 THR F CA 1
ATOM 7478 C C . THR F 1 92 ? 7.120 -55.839 27.157 1.00 119.35 92 THR F C 1
ATOM 7479 O O . THR F 1 92 ? 7.171 -55.414 28.315 1.00 119.35 92 THR F O 1
ATOM 7483 N N . ASN F 1 93 ? 6.068 -56.484 26.665 1.00 120.62 93 ASN F N 1
ATOM 7484 C CA . ASN F 1 93 ? 4.883 -56.774 27.457 1.00 120.62 93 ASN F CA 1
ATOM 7485 C C . ASN F 1 93 ? 4.613 -58.269 27.408 1.00 120.62 93 ASN F C 1
ATOM 7486 O O . ASN F 1 93 ? 4.989 -58.940 26.441 1.00 120.62 93 ASN F O 1
ATOM 7491 N N . TYR F 1 94 ? 3.967 -58.785 28.447 1.00 126.04 94 TYR F N 1
ATOM 7492 C CA . TYR F 1 94 ? 3.684 -60.206 28.562 1.00 126.04 94 TYR F CA 1
ATOM 7493 C C . TYR F 1 94 ? 2.191 -60.396 28.774 1.00 126.04 94 TYR F C 1
ATOM 7494 O O . TYR F 1 94 ? 1.524 -59.530 29.347 1.00 126.04 94 TYR F O 1
ATOM 7503 N N . THR F 1 95 ? 1.668 -61.527 28.310 1.00 153.07 95 THR F N 1
ATOM 7504 C CA . THR F 1 95 ? 0.232 -61.771 28.336 1.00 153.07 95 THR F CA 1
ATOM 7505 C C . THR F 1 95 ? -0.186 -62.745 29.425 1.00 153.07 95 THR F C 1
ATOM 7506 O O . THR F 1 95 ? -1.093 -62.438 30.207 1.00 153.07 95 THR F O 1
ATOM 7510 N N . ASN F 1 96 ? 0.443 -63.914 29.499 1.00 177.40 96 ASN F N 1
ATOM 7511 C CA . ASN F 1 96 ? 0.074 -64.954 30.456 1.00 177.40 96 ASN F CA 1
ATOM 7512 C C . ASN F 1 96 ? 1.225 -65.105 31.446 1.00 177.40 96 ASN F C 1
ATOM 7513 O O . ASN F 1 96 ? 2.119 -65.931 31.268 1.00 177.40 96 ASN F O 1
ATOM 7518 N N . VAL F 1 97 ? 1.191 -64.301 32.508 1.00 173.29 97 VAL F N 1
ATOM 7519 C CA . VAL F 1 97 ? 2.259 -64.311 33.503 1.00 173.29 97 VAL F CA 1
ATOM 7520 C C . VAL F 1 97 ? 1.826 -65.086 34.738 1.00 173.29 97 VAL F C 1
ATOM 7521 O O . VAL F 1 97 ? 2.441 -66.094 35.100 1.00 173.29 97 VAL F O 1
ATOM 7525 N N . LEU F 1 98 ? 0.768 -64.620 35.396 1.00 183.74 98 LEU F N 1
ATOM 7526 C CA . LEU F 1 98 ? 0.346 -65.176 36.671 1.00 183.74 98 LEU F CA 1
ATOM 7527 C C . LEU F 1 98 ? -1.154 -65.423 36.661 1.00 183.74 98 LEU F C 1
ATOM 7528 O O . LEU F 1 98 ? -1.917 -64.691 36.026 1.00 183.74 98 LEU F O 1
ATOM 7533 N N . GLN F 1 99 ? -1.568 -66.468 37.373 1.00 194.34 99 GLN F N 1
ATOM 7534 C CA . GLN F 1 99 ? -2.969 -66.857 37.466 1.00 194.34 99 GLN F CA 1
ATOM 7535 C C . GLN F 1 99 ? -3.441 -66.717 38.907 1.00 194.34 99 GLN F C 1
ATOM 7536 O O . GLN F 1 99 ? -3.061 -67.518 39.769 1.00 194.34 99 GLN F O 1
ATOM 7542 N N . LEU F 1 100 ? -4.267 -65.706 39.163 1.00 197.89 100 LEU F N 1
ATOM 7543 C CA . LEU F 1 100 ? -5.006 -65.578 40.413 1.00 197.89 100 LEU F CA 1
ATOM 7544 C C . LEU F 1 100 ? -6.330 -66.297 40.215 1.00 197.89 100 LEU F C 1
ATOM 7545 O O . LEU F 1 100 ? -7.254 -65.745 39.609 1.00 197.89 100 LEU F O 1
ATOM 7550 N N . CYS F 1 101 ? -6.426 -67.520 40.727 1.00 224.38 101 CYS F N 1
ATOM 7551 C CA . CYS F 1 101 ? -7.387 -68.459 40.161 1.00 224.38 101 CYS F CA 1
ATOM 7552 C C . CYS F 1 101 ? -7.891 -69.372 41.266 1.00 224.38 101 CYS F C 1
ATOM 7553 O O . CYS F 1 101 ? -7.237 -70.368 41.590 1.00 224.38 101 CYS F O 1
ATOM 7556 N N . ASN F 1 102 ? -9.057 -69.049 41.824 1.00 212.47 102 ASN F N 1
ATOM 7557 C CA . ASN F 1 102 ? -9.542 -69.711 43.030 1.00 212.47 102 ASN F CA 1
ATOM 7558 C C . ASN F 1 102 ? -9.877 -71.171 42.741 1.00 212.47 102 ASN F C 1
ATOM 7559 O O . ASN F 1 102 ? -10.748 -71.468 41.917 1.00 212.47 102 ASN F O 1
ATOM 7564 N N . LYS F 1 103 ? -9.167 -72.081 43.411 1.00 214.77 103 LYS F N 1
ATOM 7565 C CA . LYS F 1 103 ? -9.467 -73.503 43.358 1.00 214.77 103 LYS F CA 1
ATOM 7566 C C . LYS F 1 103 ? -10.027 -74.061 44.657 1.00 214.77 103 LYS F C 1
ATOM 7567 O O . LYS F 1 103 ? -10.663 -75.119 44.626 1.00 214.77 103 LYS F O 1
ATOM 7573 N N . TYR F 1 104 ? -9.813 -73.389 45.789 1.00 207.68 104 TYR F N 1
ATOM 7574 C CA . TYR F 1 104 ? -10.268 -73.882 47.080 1.00 207.68 104 TYR F CA 1
ATOM 7575 C C . TYR F 1 104 ? -11.440 -73.099 47.652 1.00 207.68 104 TYR F C 1
ATOM 7576 O O . TYR F 1 104 ? -12.080 -73.579 48.593 1.00 207.68 104 TYR F O 1
ATOM 7585 N N . TYR F 1 105 ? -11.738 -71.919 47.117 1.00 196.18 105 TYR F N 1
ATOM 7586 C CA . TYR F 1 105 ? -12.881 -71.122 47.545 1.00 196.18 105 TYR F CA 1
ATOM 7587 C C . TYR F 1 105 ? -13.967 -71.232 46.484 1.00 196.18 105 TYR F C 1
ATOM 7588 O O . TYR F 1 105 ? -13.697 -71.041 45.293 1.00 196.18 105 TYR F O 1
ATOM 7597 N N . SER F 1 106 ? -15.186 -71.540 46.917 1.00 208.90 106 SER F N 1
ATOM 7598 C CA . SER F 1 106 ? -16.294 -71.814 46.012 1.00 208.90 106 SER F CA 1
ATOM 7599 C C . SER F 1 106 ? -17.060 -70.563 45.601 1.00 208.90 106 SER F C 1
ATOM 7600 O O . SER F 1 106 ? -18.083 -70.680 44.919 1.00 208.90 106 SER F O 1
ATOM 7603 N N . GLY F 1 107 ? -16.606 -69.379 46.004 1.00 199.05 107 GLY F N 1
ATOM 7604 C CA . GLY F 1 107 ? -17.267 -68.142 45.653 1.00 199.05 107 GLY F CA 1
ATOM 7605 C C . GLY F 1 107 ? -16.506 -67.346 44.611 1.00 199.05 107 GLY F C 1
ATOM 7606 O O . GLY F 1 107 ? -15.614 -67.845 43.921 1.00 199.05 107 GLY F O 1
ATOM 7607 N N . THR F 1 108 ? -16.870 -66.071 44.509 1.00 182.08 108 THR F N 1
ATOM 7608 C CA . THR F 1 108 ? -16.273 -65.153 43.548 1.00 182.08 108 THR F CA 1
ATOM 7609 C C . THR F 1 108 ? -15.308 -64.229 44.281 1.00 182.08 108 THR F C 1
ATOM 7610 O O . THR F 1 108 ? -15.669 -63.629 45.300 1.00 182.08 108 THR F O 1
ATOM 7614 N N . LEU F 1 109 ? -14.090 -64.118 43.762 1.00 173.89 109 LEU F N 1
ATOM 7615 C CA . LEU F 1 109 ? -13.043 -63.332 44.395 1.00 173.89 109 LEU F CA 1
ATOM 7616 C C . LEU F 1 109 ? -12.961 -61.947 43.766 1.00 173.89 109 LEU F C 1
ATOM 7617 O O . LEU F 1 109 ? -13.048 -61.790 42.545 1.00 173.89 109 LEU F O 1
ATOM 7622 N N . TYR F 1 110 ? -12.793 -60.938 44.618 1.00 155.77 110 TYR F N 1
ATOM 7623 C CA . TYR F 1 110 ? -12.689 -59.546 44.196 1.00 155.77 110 TYR F CA 1
ATOM 7624 C C . TYR F 1 110 ? -11.332 -59.020 44.638 1.00 155.77 110 TYR F C 1
ATOM 7625 O O . TYR F 1 110 ? -11.010 -59.057 45.830 1.00 155.77 110 TYR F O 1
ATOM 7634 N N . ALA F 1 111 ? -10.543 -58.527 43.687 1.00 140.71 111 ALA F N 1
ATOM 7635 C CA . ALA F 1 111 ? -9.159 -58.171 43.957 1.00 140.71 111 ALA F CA 1
ATOM 7636 C C . ALA F 1 111 ? -8.819 -56.811 43.366 1.00 140.71 111 ALA F C 1
ATOM 7637 O O . ALA F 1 111 ? -9.420 -56.369 42.383 1.00 140.71 111 ALA F O 1
ATOM 7639 N N . LYS F 1 112 ? -7.837 -56.157 43.983 1.00 131.05 112 LYS F N 1
ATOM 7640 C CA . LYS F 1 112 ? -7.290 -54.900 43.498 1.00 131.05 112 LYS F CA 1
ATOM 7641 C C . LYS F 1 112 ? -5.784 -54.927 43.711 1.00 131.05 112 LYS F C 1
ATOM 7642 O O . LYS F 1 112 ? -5.272 -55.723 44.502 1.00 131.05 112 LYS F O 1
ATOM 7648 N N . LEU F 1 113 ? -5.077 -54.053 43.000 1.00 118.64 113 LEU F N 1
ATOM 7649 C CA . LEU F 1 113 ? -3.621 -54.086 42.940 1.00 118.64 113 LEU F CA 1
ATOM 7650 C C . LEU F 1 113 ? -3.047 -52.816 43.550 1.00 118.64 113 LEU F C 1
ATOM 7651 O O . LEU F 1 113 ? -3.483 -51.710 43.214 1.00 118.64 113 LEU F O 1
ATOM 7656 N N . VAL F 1 114 ? -2.071 -52.978 44.443 1.00 114.28 114 VAL F N 1
ATOM 7657 C CA . VAL F 1 114 ? -1.323 -51.865 45.018 1.00 114.28 114 VAL F CA 1
ATOM 7658 C C . VAL F 1 114 ? 0.151 -52.245 45.013 1.00 114.28 114 VAL F C 1
ATOM 7659 O O . VAL F 1 114 ? 0.508 -53.359 45.410 1.00 114.28 114 VAL F O 1
ATOM 7663 N N . ALA F 1 115 ? 1.006 -51.329 44.564 1.00 114.68 115 ALA F N 1
ATOM 7664 C CA . ALA F 1 115 ? 2.438 -51.576 44.542 1.00 114.68 115 ALA F CA 1
ATOM 7665 C C . ALA F 1 115 ? 3.111 -50.883 45.725 1.00 114.68 115 ALA F C 1
ATOM 7666 O O . ALA F 1 115 ? 2.623 -49.881 46.256 1.00 114.68 115 ALA F O 1
ATOM 7668 N N . VAL F 1 116 ? 4.256 -51.420 46.144 1.00 111.01 116 VAL F N 1
ATOM 7669 C CA . VAL F 1 116 ? 4.955 -50.910 47.318 1.00 111.01 116 VAL F CA 1
ATOM 7670 C C . VAL F 1 116 ? 6.066 -49.960 46.895 1.00 111.01 116 VAL F C 1
ATOM 7671 O O . VAL F 1 116 ? 6.044 -48.772 47.234 1.00 111.01 116 VAL F O 1
ATOM 7675 N N . GLY F 1 117 ? 7.035 -50.470 46.161 1.00 110.23 117 GLY F N 1
ATOM 7676 C CA . GLY F 1 117 ? 8.162 -49.672 45.738 1.00 110.23 117 GLY F CA 1
ATOM 7677 C C . GLY F 1 117 ? 9.353 -50.563 45.405 1.00 110.23 117 GLY F C 1
ATOM 7678 O O . GLY F 1 117 ? 9.221 -51.539 44.664 1.00 110.23 117 GLY F O 1
ATOM 7679 N N . THR F 1 118 ? 10.503 -50.205 45.966 1.00 104.62 118 THR F N 1
ATOM 7680 C CA . THR F 1 118 ? 11.764 -50.868 45.669 1.00 104.62 118 THR F CA 1
ATOM 7681 C C . THR F 1 118 ? 12.190 -51.772 46.818 1.00 104.62 118 THR F C 1
ATOM 7682 O O . THR F 1 118 ? 11.849 -51.526 47.979 1.00 104.62 118 THR F O 1
ATOM 7686 N N . VAL F 1 119 ? 12.931 -52.823 46.483 1.00 113.16 119 VAL F N 1
ATOM 7687 C CA . VAL F 1 119 ? 13.533 -53.724 47.459 1.00 113.16 119 VAL F CA 1
ATOM 7688 C C . VAL F 1 119 ? 15.023 -53.781 47.160 1.00 113.16 119 VAL F C 1
ATOM 7689 O O . VAL F 1 119 ? 15.429 -54.145 46.049 1.00 113.16 119 VAL F O 1
ATOM 7693 N N . GLY F 1 120 ? 15.840 -53.427 48.148 1.00 111.02 120 GLY F N 1
ATOM 7694 C CA . GLY F 1 120 ? 17.266 -53.378 47.917 1.00 111.02 120 GLY F CA 1
ATOM 7695 C C . GLY F 1 120 ? 17.618 -52.277 46.928 1.00 111.02 120 GLY F C 1
ATOM 7696 O O . GLY F 1 120 ? 16.869 -51.318 46.717 1.00 111.02 120 GLY F O 1
ATOM 7697 N N . THR F 1 121 ? 18.786 -52.432 46.310 1.00 113.75 121 THR F N 1
ATOM 7698 C CA . THR F 1 121 ? 19.243 -51.476 45.304 1.00 113.75 121 THR F CA 1
ATOM 7699 C C . THR F 1 121 ? 20.313 -52.138 44.454 1.00 113.75 121 THR F C 1
ATOM 7700 O O . THR F 1 121 ? 21.387 -52.475 44.963 1.00 113.75 121 THR F O 1
ATOM 7704 N N . THR F 1 122 ? 20.024 -52.325 43.168 1.00 114.21 122 THR F N 1
ATOM 7705 C CA . THR F 1 122 ? 21.002 -52.817 42.211 1.00 114.21 122 THR F CA 1
ATOM 7706 C C . THR F 1 122 ? 21.786 -51.693 41.554 1.00 114.21 122 THR F C 1
ATOM 7707 O O . THR F 1 122 ? 22.656 -51.967 40.722 1.00 114.21 122 THR F O 1
ATOM 7711 N N . ASN F 1 123 ? 21.473 -50.438 41.889 1.00 114.68 123 ASN F N 1
ATOM 7712 C CA . ASN F 1 123 ? 22.124 -49.249 41.343 1.00 114.68 123 ASN F CA 1
ATOM 7713 C C . ASN F 1 123 ? 21.839 -49.089 39.854 1.00 114.68 123 ASN F C 1
ATOM 7714 O O . ASN F 1 123 ? 22.360 -48.170 39.214 1.00 114.68 123 ASN F O 1
ATOM 7719 N N . TYR F 1 124 ? 21.022 -49.977 39.294 1.00 115.48 124 TYR F N 1
ATOM 7720 C CA . TYR F 1 124 ? 20.602 -49.893 37.904 1.00 115.48 124 TYR F CA 1
ATOM 7721 C C . TYR F 1 124 ? 19.137 -49.503 37.755 1.00 115.48 124 TYR F C 1
ATOM 7722 O O . TYR F 1 124 ? 18.623 -49.484 36.632 1.00 115.48 124 TYR F O 1
ATOM 7731 N N . GLU F 1 125 ? 18.452 -49.196 38.859 1.00 115.38 125 GLU F N 1
ATOM 7732 C CA . GLU F 1 125 ? 17.023 -48.916 38.805 1.00 115.38 125 GLU F CA 1
ATOM 7733 C C . GLU F 1 125 ? 16.688 -47.669 37.996 1.00 115.38 125 GLU F C 1
ATOM 7734 O O . GLU F 1 125 ? 15.606 -47.609 37.403 1.00 115.38 125 GLU F O 1
ATOM 7740 N N . SER F 1 126 ? 17.584 -46.680 37.953 1.00 110.26 126 SER F N 1
ATOM 7741 C CA . SER F 1 126 ? 17.309 -45.465 37.194 1.00 110.26 126 SER F CA 1
ATOM 7742 C C . SER F 1 126 ? 17.190 -45.732 35.701 1.00 110.26 126 SER F C 1
ATOM 7743 O O . SER F 1 126 ? 16.662 -44.886 34.971 1.00 110.26 126 SER F O 1
ATOM 7746 N N . TYR F 1 127 ? 17.662 -46.884 35.231 1.00 112.58 127 TYR F N 1
ATOM 7747 C CA . TYR F 1 127 ? 17.621 -47.216 33.814 1.00 112.58 127 TYR F CA 1
ATOM 7748 C C . TYR F 1 127 ? 16.246 -47.673 33.347 1.00 112.58 127 TYR F C 1
ATOM 7749 O O . TYR F 1 127 ? 16.068 -47.911 32.148 1.00 112.58 127 TYR F O 1
ATOM 7758 N N . ILE F 1 128 ? 15.282 -47.818 34.248 1.00 96.71 128 ILE F N 1
ATOM 7759 C CA . ILE F 1 128 ? 13.924 -48.179 33.857 1.00 96.71 128 ILE F CA 1
ATOM 7760 C C . ILE F 1 128 ? 13.135 -46.903 33.603 1.00 96.71 128 ILE F C 1
ATOM 7761 O O . ILE F 1 128 ? 13.099 -46.005 34.451 1.00 96.71 128 ILE F O 1
ATOM 7766 N N . LYS F 1 129 ? 12.502 -46.818 32.435 1.00 99.06 129 LYS F N 1
ATOM 7767 C CA . LYS F 1 129 ? 11.664 -45.673 32.111 1.00 99.06 129 LYS F CA 1
ATOM 7768 C C . LYS F 1 129 ? 10.181 -45.935 32.323 1.00 99.06 129 LYS F C 1
ATOM 7769 O O . LYS F 1 129 ? 9.407 -44.975 32.409 1.00 99.06 129 LYS F O 1
ATOM 7775 N N . ASP F 1 130 ? 9.767 -47.197 32.410 1.00 107.14 130 ASP F N 1
ATOM 7776 C CA . ASP F 1 130 ? 8.362 -47.520 32.604 1.00 107.14 130 ASP F CA 1
ATOM 7777 C C . ASP F 1 130 ? 8.270 -48.948 33.120 1.00 107.14 130 ASP F C 1
ATOM 7778 O O . ASP F 1 130 ? 9.034 -49.816 32.694 1.00 107.14 130 ASP F O 1
ATOM 7783 N N . PHE F 1 131 ? 7.337 -49.176 34.045 1.00 102.62 131 PHE F N 1
ATOM 7784 C CA . PHE F 1 131 ? 7.019 -50.518 34.542 1.00 102.62 131 PHE F CA 1
ATOM 7785 C C . PHE F 1 131 ? 5.556 -50.499 34.979 1.00 102.62 131 PHE F C 1
ATOM 7786 O O . PHE F 1 131 ? 5.242 -50.135 36.115 1.00 102.62 131 PHE F O 1
ATOM 7794 N N . ARG F 1 132 ? 4.668 -50.896 34.074 1.00 104.76 132 ARG F N 1
ATOM 7795 C CA . ARG F 1 132 ? 3.237 -50.940 34.335 1.00 104.76 132 ARG F CA 1
ATOM 7796 C C . ARG F 1 132 ? 2.732 -52.363 34.147 1.00 104.76 132 ARG F C 1
ATOM 7797 O O . ARG F 1 132 ? 3.328 -53.150 33.406 1.00 104.76 132 ARG F O 1
ATOM 7805 N N . VAL F 1 133 ? 1.638 -52.694 34.831 1.00 117.54 133 VAL F N 1
ATOM 7806 C CA . VAL F 1 133 ? 1.185 -54.073 34.974 1.00 117.54 133 VAL F CA 1
ATOM 7807 C C . VAL F 1 133 ? -0.295 -54.143 34.626 1.00 117.54 133 VAL F C 1
ATOM 7808 O O . VAL F 1 133 ? -1.143 -53.756 35.438 1.00 117.54 133 VAL F O 1
ATOM 7812 N N . TYR F 1 134 ? -0.607 -54.666 33.441 1.00 126.39 134 TYR F N 1
ATOM 7813 C CA . TYR F 1 134 ? -1.983 -54.750 32.975 1.00 126.39 134 TYR F CA 1
ATOM 7814 C C . TYR F 1 134 ? -2.313 -56.189 32.609 1.00 126.39 134 TYR F C 1
ATOM 7815 O O . TYR F 1 134 ? -1.485 -56.906 32.043 1.00 126.39 134 TYR F O 1
ATOM 7824 N N . PHE F 1 135 ? -3.536 -56.601 32.933 1.00 148.16 135 PHE F N 1
ATOM 7825 C CA . PHE F 1 135 ? -3.971 -57.959 32.645 1.00 148.16 135 PHE F CA 1
ATOM 7826 C C . PHE F 1 135 ? -4.403 -58.099 31.190 1.00 148.16 135 PHE F C 1
ATOM 7827 O O . PHE F 1 135 ? -4.485 -57.125 30.436 1.00 148.16 135 PHE F O 1
ATOM 7835 N N . VAL F 1 136 ? -4.680 -59.340 30.803 1.00 170.13 136 VAL F N 1
ATOM 7836 C CA . VAL F 1 136 ? -5.170 -59.668 29.471 1.00 170.13 136 VAL F CA 1
ATOM 7837 C C . VAL F 1 136 ? -6.600 -60.194 29.521 1.00 170.13 136 VAL F C 1
ATOM 7838 O O . VAL F 1 136 ? -7.495 -59.645 28.875 1.00 170.13 136 VAL F O 1
ATOM 7842 N N . ASN F 1 137 ? -6.834 -61.258 30.287 1.00 176.35 137 ASN F N 1
ATOM 7843 C CA . ASN F 1 137 ? -8.163 -61.853 30.370 1.00 176.35 137 ASN F CA 1
ATOM 7844 C C . ASN F 1 137 ? -9.092 -60.993 31.229 1.00 176.35 137 ASN F C 1
ATOM 7845 O O . ASN F 1 137 ? -10.177 -60.627 30.760 1.00 176.35 137 ASN F O 1
ATOM 7850 N N . PRO F 1 138 ? -8.733 -60.640 32.469 1.00 162.74 138 PRO F N 1
ATOM 7851 C CA . PRO F 1 138 ? -9.614 -59.754 33.244 1.00 162.74 138 PRO F CA 1
ATOM 7852 C C . PRO F 1 138 ? -9.492 -58.320 32.749 1.00 162.74 138 PRO F C 1
ATOM 7853 O O . PRO F 1 138 ? -8.398 -57.753 32.710 1.00 162.74 138 PRO F O 1
ATOM 7857 N N . THR F 1 139 ? -10.625 -57.736 32.369 1.00 153.54 139 THR F N 1
ATOM 7858 C CA . THR F 1 139 ? -10.683 -56.371 31.866 1.00 153.54 139 THR F CA 1
ATOM 7859 C C . THR F 1 139 ? -11.618 -55.560 32.749 1.00 153.54 139 THR F C 1
ATOM 7860 O O . THR F 1 139 ? -12.753 -55.975 33.004 1.00 153.54 139 THR F O 1
ATOM 7864 N N . THR F 1 140 ? -11.142 -54.409 33.211 1.00 130.92 140 THR F N 1
ATOM 7865 C CA . THR F 1 140 ? -11.875 -53.607 34.181 1.00 130.92 140 THR F CA 1
ATOM 7866 C C . THR F 1 140 ? -11.364 -52.170 34.105 1.00 130.92 140 THR F C 1
ATOM 7867 O O . THR F 1 140 ? -10.718 -51.782 33.126 1.00 130.92 140 THR F O 1
ATOM 7871 N N . THR F 1 141 ? -11.659 -51.385 35.143 1.00 128.80 141 THR F N 1
ATOM 7872 C CA . THR F 1 141 ? -11.175 -50.022 35.332 1.00 128.80 141 THR F CA 1
ATOM 7873 C C . THR F 1 141 ? -9.646 -50.062 35.347 1.00 128.80 141 THR F C 1
ATOM 7874 O O . THR F 1 141 ? -9.088 -51.158 35.475 1.00 128.80 141 THR F O 1
ATOM 7878 N N . PRO F 1 142 ? -8.916 -48.899 35.318 1.00 122.78 142 PRO F N 1
ATOM 7879 C CA . PRO F 1 142 ? -7.638 -48.831 34.579 1.00 122.78 142 PRO F CA 1
ATOM 7880 C C . PRO F 1 142 ? -6.827 -50.116 34.487 1.00 122.78 142 PRO F C 1
ATOM 7881 O O . PRO F 1 142 ? -6.292 -50.424 33.418 1.00 122.78 142 PRO F O 1
ATOM 7885 N N . ASN F 1 143 ? -6.710 -50.856 35.591 1.00 125.66 143 ASN F N 1
ATOM 7886 C CA . ASN F 1 143 ? -6.070 -52.173 35.587 1.00 125.66 143 ASN F CA 1
ATOM 7887 C C . ASN F 1 143 ? -4.595 -52.059 35.209 1.00 125.66 143 ASN F C 1
ATOM 7888 O O . ASN F 1 143 ? -4.083 -52.812 34.379 1.00 125.66 143 ASN F O 1
ATOM 7893 N N . TYR F 1 144 ? -3.911 -51.084 35.801 1.00 106.75 144 TYR F N 1
ATOM 7894 C CA . TYR F 1 144 ? -2.464 -50.999 35.674 1.00 106.75 144 TYR F CA 1
ATOM 7895 C C . TYR F 1 144 ? -1.905 -50.110 36.772 1.00 106.75 144 TYR F C 1
ATOM 7896 O O . TYR F 1 144 ? -2.403 -49.004 37.000 1.00 106.75 144 TYR F O 1
ATOM 7905 N N . VAL F 1 145 ? -0.893 -50.617 37.467 1.00 109.30 145 VAL F N 1
ATOM 7906 C CA . VAL F 1 145 ? -0.071 -49.825 38.372 1.00 109.30 145 VAL F CA 1
ATOM 7907 C C . VAL F 1 145 ? 1.279 -49.642 37.694 1.00 109.30 145 VAL F C 1
ATOM 7908 O O . VAL F 1 145 ? 1.868 -50.607 37.191 1.00 109.30 145 VAL F O 1
ATOM 7912 N N . GLN F 1 146 ? 1.753 -48.401 37.640 1.00 106.00 146 GLN F N 1
ATOM 7913 C CA . GLN F 1 146 ? 2.903 -48.055 36.819 1.00 106.00 146 GLN F CA 1
ATOM 7914 C C . GLN F 1 146 ? 3.999 -47.451 37.680 1.00 106.00 146 GLN F C 1
ATOM 7915 O O . GLN F 1 146 ? 3.755 -46.497 38.423 1.00 106.00 146 GLN F O 1
ATOM 7921 N N . PHE F 1 147 ? 5.196 -48.013 37.579 1.00 100.60 147 PHE F N 1
ATOM 7922 C CA . PHE F 1 147 ? 6.381 -47.453 38.206 1.00 100.60 147 PHE F CA 1
ATOM 7923 C C . PHE F 1 147 ? 7.047 -46.458 37.264 1.00 100.60 147 PHE F C 1
ATOM 7924 O O . PHE F 1 147 ? 6.884 -46.509 36.044 1.00 100.60 147 PHE F O 1
ATOM 7932 N N . GLN F 1 148 ? 7.810 -45.539 37.853 1.00 102.80 148 GLN F N 1
ATOM 7933 C CA . GLN F 1 148 ? 8.637 -44.592 37.104 1.00 102.80 148 GLN F CA 1
ATOM 7934 C C . GLN F 1 148 ? 10.032 -44.640 37.720 1.00 102.80 148 GLN F C 1
ATOM 7935 O O . GLN F 1 148 ? 10.368 -43.834 38.590 1.00 102.80 148 GLN F O 1
ATOM 7941 N N . GLY F 1 149 ? 10.843 -45.580 37.254 1.00 94.99 149 GLY F N 1
ATOM 7942 C CA . GLY F 1 149 ? 12.148 -45.779 37.859 1.00 94.99 149 GLY F CA 1
ATOM 7943 C C . GLY F 1 149 ? 11.995 -46.161 39.317 1.00 94.99 149 GLY F C 1
ATOM 7944 O O . GLY F 1 149 ? 11.294 -47.119 39.664 1.00 94.99 149 GLY F O 1
ATOM 7945 N N . THR F 1 150 ? 12.655 -45.404 40.195 1.00 94.20 150 THR F N 1
ATOM 7946 C CA . THR F 1 150 ? 12.540 -45.653 41.626 1.00 94.20 150 THR F CA 1
ATOM 7947 C C . THR F 1 150 ? 11.210 -45.168 42.186 1.00 94.20 150 THR F C 1
ATOM 7948 O O . THR F 1 150 ? 10.681 -45.771 43.126 1.00 94.20 150 THR F O 1
ATOM 7952 N N . SER F 1 151 ? 10.659 -44.096 41.627 1.00 96.11 151 SER F N 1
ATOM 7953 C CA . SER F 1 151 ? 9.434 -43.514 42.146 1.00 96.11 151 SER F CA 1
ATOM 7954 C C . SER F 1 151 ? 8.215 -44.288 41.651 1.00 96.11 151 SER F C 1
ATOM 7955 O O . SER F 1 151 ? 8.309 -45.201 40.827 1.00 96.11 151 SER F O 1
ATOM 7958 N N . VAL F 1 152 ? 7.052 -43.906 42.171 1.00 96.70 152 VAL F N 1
ATOM 7959 C CA . VAL F 1 152 ? 5.778 -44.505 41.799 1.00 96.70 152 VAL F CA 1
ATOM 7960 C C . VAL F 1 152 ? 4.850 -43.400 41.320 1.00 96.70 152 VAL F C 1
ATOM 7961 O O . VAL F 1 152 ? 4.868 -42.285 41.854 1.00 96.70 152 VAL F O 1
ATOM 7965 N N . THR F 1 153 ? 4.051 -43.704 40.297 1.00 110.16 153 THR F N 1
ATOM 7966 C CA . THR F 1 153 ? 3.129 -42.728 39.735 1.00 110.16 153 THR F CA 1
ATOM 7967 C C . THR F 1 153 ? 1.687 -43.207 39.655 1.00 110.16 153 THR F C 1
ATOM 7968 O O . THR F 1 153 ? 0.815 -42.404 39.309 1.00 110.16 153 THR F O 1
ATOM 7972 N N . GLN F 1 154 ? 1.406 -44.471 39.953 1.00 104.87 154 GLN F N 1
ATOM 7973 C CA . GLN F 1 154 ? 0.048 -44.995 39.952 1.00 104.87 154 GLN F CA 1
ATOM 7974 C C . GLN F 1 154 ? -0.244 -45.635 41.301 1.00 104.87 154 GLN F C 1
ATOM 7975 O O . GLN F 1 154 ? 0.567 -46.416 41.811 1.00 104.87 154 GLN F O 1
ATOM 7981 N N . SER F 1 155 ? -1.399 -45.302 41.875 1.00 103.98 155 SER F N 1
ATOM 7982 C CA . SER F 1 155 ? -1.719 -45.765 43.225 1.00 103.98 155 SER F CA 1
ATOM 7983 C C . SER F 1 155 ? -2.290 -47.180 43.217 1.00 103.98 155 SER F C 1
ATOM 7984 O O . SER F 1 155 ? -1.692 -48.105 43.776 1.00 103.98 155 SER F O 1
ATOM 7987 N N . ALA F 1 156 ? -3.442 -47.368 42.577 1.00 116.69 156 ALA F N 1
ATOM 7988 C CA . ALA F 1 156 ? -4.143 -48.643 42.652 1.00 116.69 156 ALA F CA 1
ATOM 7989 C C . ALA F 1 156 ? -5.175 -48.720 41.537 1.00 116.69 156 ALA F C 1
ATOM 7990 O O . ALA F 1 156 ? -5.376 -47.770 40.776 1.00 116.69 156 ALA F O 1
ATOM 7992 N N . THR F 1 157 ? -5.827 -49.874 41.453 1.00 128.87 157 THR F N 1
ATOM 7993 C CA . THR F 1 157 ? -6.840 -50.165 40.451 1.00 128.87 157 THR F CA 1
ATOM 7994 C C . THR F 1 157 ? -8.161 -50.514 41.131 1.00 128.87 157 THR F C 1
ATOM 7995 O O . THR F 1 157 ? -8.313 -50.401 42.350 1.00 128.87 157 THR F O 1
ATOM 7999 N N . GLY F 1 158 ? -9.129 -50.945 40.320 1.00 131.18 158 GLY F N 1
ATOM 8000 C CA . GLY F 1 158 ? -10.434 -51.326 40.812 1.00 131.18 158 GLY F CA 1
ATOM 8001 C C . GLY F 1 158 ? -10.542 -52.819 41.099 1.00 131.18 158 GLY F C 1
ATOM 8002 O O . GLY F 1 158 ? -9.578 -53.574 41.016 1.00 131.18 158 GLY F O 1
ATOM 8003 N N . SER F 1 159 ? -11.758 -53.233 41.449 1.00 132.85 159 SER F N 1
ATOM 8004 C CA . SER F 1 159 ? -12.023 -54.628 41.767 1.00 132.85 159 SER F CA 1
ATOM 8005 C C . SER F 1 159 ? -12.351 -55.420 40.508 1.00 132.85 159 SER F C 1
ATOM 8006 O O . SER F 1 159 ? -12.878 -54.878 39.533 1.00 132.85 159 SER F O 1
ATOM 8009 N N . VAL F 1 160 ? -12.035 -56.713 40.536 1.00 148.13 160 VAL F N 1
ATOM 8010 C CA . VAL F 1 160 ? -12.315 -57.626 39.435 1.00 148.13 160 VAL F CA 1
ATOM 8011 C C . VAL F 1 160 ? -12.824 -58.941 40.014 1.00 148.13 160 VAL F C 1
ATOM 8012 O O . VAL F 1 160 ? -12.343 -59.400 41.055 1.00 148.13 160 VAL F O 1
ATOM 8016 N N . SER F 1 161 ? -13.812 -59.536 39.349 1.00 154.73 161 SER F N 1
ATOM 8017 C CA . SER F 1 161 ? -14.466 -60.741 39.845 1.00 154.73 161 SER F CA 1
ATOM 8018 C C . SER F 1 161 ? -13.754 -61.987 39.333 1.00 154.73 161 SER F C 1
ATOM 8019 O O . SER F 1 161 ? -13.532 -62.131 38.127 1.00 154.73 161 SER F O 1
ATOM 8022 N N . ILE F 1 162 ? -13.400 -62.884 40.252 1.00 171.96 162 ILE F N 1
ATOM 8023 C CA . ILE F 1 162 ? -12.791 -64.168 39.919 1.00 171.96 162 ILE F CA 1
ATOM 8024 C C . ILE F 1 162 ? -13.528 -65.249 40.698 1.00 171.96 162 ILE F C 1
ATOM 8025 O O . ILE F 1 162 ? -13.363 -65.359 41.918 1.00 171.96 162 ILE F O 1
ATOM 8030 N N . GLY F 1 163 ? -14.328 -66.050 40.000 1.00 195.37 163 GLY F N 1
ATOM 8031 C CA . GLY F 1 163 ? -15.094 -67.091 40.641 1.00 195.37 163 GLY F CA 1
ATOM 8032 C C . GLY F 1 163 ? -14.605 -68.482 40.295 1.00 195.37 163 GLY F C 1
ATOM 8033 O O . GLY F 1 163 ? -13.521 -68.666 39.734 1.00 195.37 163 GLY F O 1
ATOM 8034 N N . PRO F 1 164 ? -15.404 -69.495 40.631 1.00 209.28 164 PRO F N 1
ATOM 8035 C CA . PRO F 1 164 ? -15.025 -70.882 40.318 1.00 209.28 164 PRO F CA 1
ATOM 8036 C C . PRO F 1 164 ? -15.198 -71.160 38.832 1.00 209.28 164 PRO F C 1
ATOM 8037 O O . PRO F 1 164 ? -16.232 -70.841 38.244 1.00 209.28 164 PRO F O 1
ATOM 8041 N N . GLY F 1 165 ? -14.183 -71.774 38.231 1.00 211.83 165 GLY F N 1
ATOM 8042 C CA . GLY F 1 165 ? -14.208 -72.062 36.811 1.00 211.83 165 GLY F CA 1
ATOM 8043 C C . GLY F 1 165 ? -13.528 -70.999 35.975 1.00 211.83 165 GLY F C 1
ATOM 8044 O O . GLY F 1 165 ? -12.545 -71.287 35.284 1.00 211.83 165 GLY F O 1
ATOM 8045 N N . GLN F 1 166 ? -14.029 -69.767 36.025 1.00 211.07 166 GLN F N 1
ATOM 8046 C CA . GLN F 1 166 ? -13.364 -68.667 35.342 1.00 211.07 166 GLN F CA 1
ATOM 8047 C C . GLN F 1 166 ? -12.094 -68.283 36.090 1.00 211.07 166 GLN F C 1
ATOM 8048 O O . GLN F 1 166 ? -12.082 -68.173 37.320 1.00 211.07 166 GLN F O 1
ATOM 8054 N N . CYS F 1 167 ? -11.017 -68.097 35.334 1.00 211.54 167 CYS F N 1
ATOM 8055 C CA . CYS F 1 167 ? -9.673 -68.067 35.884 1.00 211.54 167 CYS F CA 1
ATOM 8056 C C . CYS F 1 167 ? -8.954 -66.818 35.393 1.00 211.54 167 CYS F C 1
ATOM 8057 O O . CYS F 1 167 ? -8.885 -66.556 34.189 1.00 211.54 167 CYS F O 1
ATOM 8060 N N . ALA F 1 168 ? -8.418 -66.046 36.337 1.00 185.26 168 ALA F N 1
ATOM 8061 C CA . ALA F 1 168 ? -7.869 -64.727 36.043 1.00 185.26 168 ALA F CA 1
ATOM 8062 C C . ALA F 1 168 ? -6.393 -64.810 35.675 1.00 185.26 168 ALA F C 1
ATOM 8063 O O . ALA F 1 168 ? -5.647 -65.626 36.223 1.00 185.26 168 ALA F O 1
ATOM 8065 N N . THR F 1 169 ? -5.981 -63.953 34.743 1.00 174.45 169 THR F N 1
ATOM 8066 C CA . THR F 1 169 ? -4.615 -63.911 34.241 1.00 174.45 169 THR F CA 1
ATOM 8067 C C . THR F 1 169 ? -3.992 -62.553 34.546 1.00 174.45 169 THR F C 1
ATOM 8068 O O . THR F 1 169 ? -4.677 -61.526 34.517 1.00 174.45 169 THR F O 1
ATOM 8072 N N . VAL F 1 170 ? -2.694 -62.552 34.842 1.00 162.01 170 VAL F N 1
ATOM 8073 C CA . VAL F 1 170 ? -1.942 -61.341 35.154 1.00 162.01 170 VAL F CA 1
ATOM 8074 C C . VAL F 1 170 ? -0.930 -61.105 34.041 1.00 162.01 170 VAL F C 1
ATOM 8075 O O . VAL F 1 170 ? -0.289 -62.050 33.569 1.00 162.01 170 VAL F O 1
ATOM 8079 N N . GLY F 1 171 ? -0.800 -59.848 33.610 1.00 134.82 171 GLY F N 1
ATOM 8080 C CA . GLY F 1 171 ? 0.157 -59.464 32.601 1.00 134.82 171 GLY F CA 1
ATOM 8081 C C . GLY F 1 171 ? 1.207 -58.500 33.123 1.00 134.82 171 GLY F C 1
ATOM 8082 O O . GLY F 1 171 ? 1.345 -58.272 34.326 1.00 134.82 171 GLY F O 1
ATOM 8083 N N . ALA F 1 172 ? 1.959 -57.927 32.185 1.00 112.65 172 ALA F N 1
ATOM 8084 C CA . ALA F 1 172 ? 3.036 -57.009 32.536 1.00 112.65 172 ALA F CA 1
ATOM 8085 C C . ALA F 1 172 ? 3.402 -56.166 31.323 1.00 112.65 172 ALA F C 1
ATOM 8086 O O . ALA F 1 172 ? 2.934 -56.411 30.208 1.00 112.65 172 ALA F O 1
ATOM 8088 N N . TYR F 1 173 ? 4.252 -55.167 31.563 1.00 107.49 173 TYR F N 1
ATOM 8089 C CA . TYR F 1 173 ? 4.727 -54.272 30.509 1.00 107.49 173 TYR F CA 1
ATOM 8090 C C . TYR F 1 173 ? 6.031 -53.656 31.000 1.00 107.49 173 TYR F C 1
ATOM 8091 O O . TYR F 1 173 ? 6.015 -52.856 31.939 1.00 107.49 173 TYR F O 1
ATOM 8100 N N . VAL F 1 174 ? 7.146 -54.019 30.371 1.00 108.90 174 VAL F N 1
ATOM 8101 C CA . VAL F 1 174 ? 8.472 -53.638 30.846 1.00 108.90 174 VAL F CA 1
ATOM 8102 C C . VAL F 1 174 ? 9.223 -52.934 29.727 1.00 108.90 174 VAL F C 1
ATOM 8103 O O . VAL F 1 174 ? 9.255 -53.421 28.591 1.00 108.90 174 VAL F O 1
ATOM 8107 N N . LEU F 1 175 ? 9.830 -51.795 30.049 1.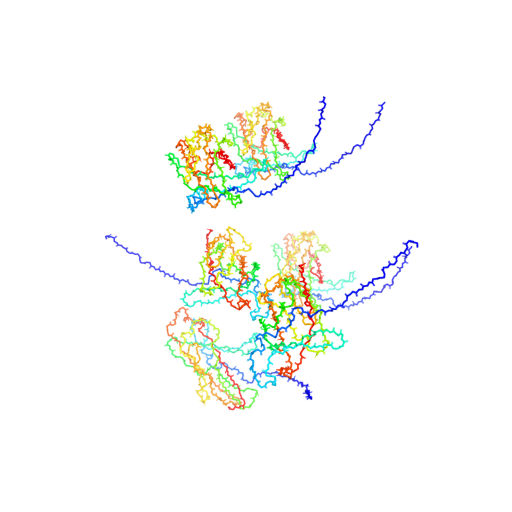00 109.89 175 LEU F N 1
ATOM 8108 C CA . LEU F 1 175 ? 10.689 -51.060 29.132 1.00 109.89 175 LEU F CA 1
ATOM 8109 C C . LEU F 1 175 ? 11.988 -50.735 29.855 1.00 109.89 175 LEU F C 1
ATOM 8110 O O . LEU F 1 175 ? 11.966 -50.334 31.023 1.00 109.89 175 LEU F O 1
ATOM 8115 N N . VAL F 1 176 ? 13.113 -50.905 29.164 1.00 111.73 176 VAL F N 1
ATOM 8116 C CA . VAL F 1 176 ? 14.431 -50.662 29.737 1.00 111.73 176 VAL F CA 1
ATOM 8117 C C . VAL F 1 176 ? 15.207 -49.733 28.816 1.00 111.73 176 VAL F C 1
ATOM 8118 O O . VAL F 1 176 ? 15.252 -49.945 27.600 1.00 111.73 176 VAL F O 1
ATOM 8122 N N . ASP F 1 177 ? 15.815 -48.705 29.398 1.00 120.89 177 ASP F N 1
ATOM 8123 C CA . ASP F 1 177 ? 16.638 -47.794 28.618 1.00 120.89 177 ASP F CA 1
ATOM 8124 C C . ASP F 1 177 ? 17.873 -48.530 28.105 1.00 120.89 177 ASP F C 1
ATOM 8125 O O . ASP F 1 177 ? 18.500 -49.290 28.852 1.00 120.89 177 ASP F O 1
ATOM 8130 N N . PRO F 1 178 ? 18.252 -48.330 26.843 1.00 118.95 178 PRO F N 1
ATOM 8131 C CA . PRO F 1 178 ? 19.401 -49.042 26.275 1.00 118.95 178 PRO F CA 1
ATOM 8132 C C . PRO F 1 178 ? 20.758 -48.452 26.626 1.00 118.95 178 PRO F C 1
ATOM 8133 O O . PRO F 1 178 ? 21.745 -48.803 25.974 1.00 118.95 178 PRO F O 1
ATOM 8137 N N . SER F 1 179 ? 20.844 -47.573 27.620 1.00 118.96 179 SER F N 1
ATOM 8138 C CA . SER F 1 179 ? 22.125 -47.068 28.093 1.00 118.96 179 SER F CA 1
ATOM 8139 C C . SER F 1 179 ? 22.784 -48.009 29.092 1.00 118.96 179 SER F C 1
ATOM 8140 O O . SER F 1 179 ? 23.827 -47.664 29.658 1.00 118.96 179 SER F O 1
ATOM 8143 N N . LEU F 1 180 ? 22.194 -49.176 29.324 1.00 124.50 180 LEU F N 1
ATOM 8144 C CA . LEU F 1 180 ? 22.768 -50.138 30.249 1.00 124.50 180 LEU F CA 1
ATOM 8145 C C . LEU F 1 180 ? 24.107 -50.649 29.721 1.00 124.50 180 LEU F C 1
ATOM 8146 O O . LEU F 1 180 ? 24.254 -50.877 28.517 1.00 124.50 180 LEU F O 1
ATOM 8151 N N . PRO F 1 181 ? 25.100 -50.824 30.591 1.00 133.84 181 PRO F N 1
ATOM 8152 C CA . PRO F 1 181 ? 26.369 -51.411 30.149 1.00 133.84 181 PRO F CA 1
ATOM 8153 C C . PRO F 1 181 ? 26.170 -52.818 29.606 1.00 133.84 181 PRO F C 1
ATOM 8154 O O . PRO F 1 181 ? 25.285 -53.558 30.041 1.00 133.84 181 PRO F O 1
ATOM 8158 N N . THR F 1 182 ? 27.011 -53.175 28.632 1.00 141.93 182 THR F N 1
ATOM 8159 C CA . THR F 1 182 ? 26.906 -54.483 27.993 1.00 141.93 182 THR F CA 1
ATOM 8160 C C . THR F 1 182 ? 27.101 -55.616 28.994 1.00 141.93 182 THR F C 1
ATOM 8161 O O . THR F 1 182 ? 26.543 -56.705 28.815 1.00 141.93 182 THR F O 1
ATOM 8165 N N . SER F 1 183 ? 27.870 -55.374 30.059 1.00 143.05 183 SER F N 1
ATOM 8166 C CA . SER F 1 183 ? 28.106 -56.412 31.058 1.00 143.05 183 SER F CA 1
ATOM 8167 C C . SER F 1 183 ? 26.808 -56.884 31.697 1.00 143.05 183 SER F C 1
ATOM 8168 O O . SER F 1 183 ? 26.642 -58.083 31.950 1.00 143.05 183 SER F O 1
ATOM 8171 N N . ALA F 1 184 ? 25.882 -55.968 31.966 1.00 140.19 184 ALA F N 1
ATOM 8172 C CA . ALA F 1 184 ? 24.592 -56.318 32.543 1.00 140.19 184 ALA F CA 1
ATOM 8173 C C . ALA F 1 184 ? 23.575 -56.756 31.498 1.00 140.19 184 ALA F C 1
ATOM 8174 O O . ALA F 1 184 ? 22.482 -57.199 31.866 1.00 140.19 184 ALA F O 1
ATOM 8176 N N . ARG F 1 185 ? 23.905 -56.650 30.210 1.00 143.55 185 ARG F N 1
ATOM 8177 C CA . ARG F 1 185 ? 22.994 -57.064 29.151 1.00 143.55 185 ARG F CA 1
ATOM 8178 C C . ARG F 1 185 ? 23.018 -58.567 28.902 1.00 143.55 185 ARG F C 1
ATOM 8179 O O . ARG F 1 185 ? 22.520 -59.013 27.863 1.00 143.55 185 ARG F O 1
ATOM 8187 N N . ASP F 1 186 ? 23.586 -59.352 29.819 1.00 150.75 186 ASP F N 1
ATOM 8188 C CA . ASP F 1 186 ? 23.703 -60.790 29.609 1.00 150.75 186 ASP F CA 1
ATOM 8189 C C . ASP F 1 186 ? 22.480 -61.557 30.095 1.00 150.75 186 ASP F C 1
ATOM 8190 O O . ASP F 1 186 ? 22.294 -62.713 29.700 1.00 150.75 186 ASP F O 1
ATOM 8195 N N . GLY F 1 187 ? 21.648 -60.947 30.936 1.00 155.55 187 GLY F N 1
ATOM 8196 C CA . GLY F 1 187 ? 20.495 -61.618 31.495 1.00 155.55 187 GLY F CA 1
ATOM 8197 C C . GLY F 1 187 ? 20.730 -62.314 32.817 1.00 155.55 187 GLY F C 1
ATOM 8198 O O . GLY F 1 187 ? 19.754 -62.633 33.510 1.00 155.55 187 GLY F O 1
ATOM 8199 N N . LYS F 1 188 ? 21.985 -62.568 33.193 1.00 162.93 188 LYS F N 1
ATOM 8200 C CA . LYS F 1 188 ? 22.262 -63.134 34.510 1.00 162.93 188 LYS F CA 1
ATOM 8201 C C . LYS F 1 188 ? 21.961 -62.133 35.618 1.00 162.93 188 LYS F C 1
ATOM 8202 O O . LYS F 1 188 ? 21.282 -62.466 36.596 1.00 162.93 188 LYS F O 1
ATOM 8208 N N . THR F 1 189 ? 22.453 -60.906 35.478 1.00 147.63 189 THR F N 1
ATOM 8209 C CA . THR F 1 189 ? 22.334 -59.918 36.541 1.00 147.63 189 THR F CA 1
ATOM 8210 C C . THR F 1 189 ? 20.894 -59.441 36.679 1.00 147.63 189 THR F C 1
ATOM 8211 O O . THR F 1 189 ? 20.206 -59.206 35.681 1.00 147.63 189 THR F O 1
ATOM 8215 N N . VAL F 1 190 ? 20.443 -59.295 37.922 1.00 128.75 190 VAL F N 1
ATOM 8216 C CA . VAL F 1 190 ? 19.114 -58.758 38.188 1.00 128.75 190 VAL F CA 1
ATOM 8217 C C . VAL F 1 190 ? 19.209 -57.240 38.252 1.00 128.75 190 VAL F C 1
ATOM 8218 O O . VAL F 1 190 ? 20.043 -56.685 38.976 1.00 128.75 190 VAL F O 1
ATOM 8222 N N . ILE F 1 191 ? 18.352 -56.562 37.491 1.00 122.53 191 ILE F N 1
ATOM 8223 C CA . ILE F 1 191 ? 18.444 -55.122 37.333 1.00 122.53 191 ILE F CA 1
ATOM 8224 C C . ILE F 1 191 ? 17.489 -54.362 38.252 1.00 122.53 191 ILE F C 1
ATOM 8225 O O . ILE F 1 191 ? 17.768 -53.205 38.588 1.00 122.53 191 ILE F O 1
ATOM 8230 N N . ALA F 1 192 ? 16.387 -54.974 38.684 1.00 127.20 192 ALA F N 1
ATOM 8231 C CA . ALA F 1 192 ? 15.432 -54.312 39.571 1.00 127.20 192 ALA F CA 1
ATOM 8232 C C . ALA F 1 192 ? 14.645 -55.367 40.335 1.00 127.20 192 ALA F C 1
ATOM 8233 O O . ALA F 1 192 ? 14.542 -56.514 39.891 1.00 127.20 192 ALA F O 1
ATOM 8235 N N . THR F 1 193 ? 14.087 -54.974 41.484 1.00 119.73 193 THR F N 1
ATOM 8236 C CA . THR F 1 193 ? 13.261 -55.878 42.283 1.00 119.73 193 THR F CA 1
ATOM 8237 C C . THR F 1 193 ? 12.169 -55.033 42.941 1.00 119.73 193 THR F C 1
ATOM 8238 O O . THR F 1 193 ? 12.470 -54.176 43.776 1.00 119.73 193 THR F O 1
ATOM 8242 N N . TYR F 1 194 ? 10.919 -55.282 42.559 1.00 119.09 194 TYR F N 1
ATOM 8243 C CA . TYR F 1 194 ? 9.781 -54.509 43.030 1.00 119.09 194 TYR F CA 1
ATOM 8244 C C . TYR F 1 194 ? 8.801 -55.398 43.783 1.00 119.09 194 TYR F C 1
ATOM 8245 O O . TYR F 1 194 ? 8.778 -56.621 43.616 1.00 119.09 194 TYR F O 1
ATOM 8254 N N . GLN F 1 195 ? 7.986 -54.760 44.620 1.00 122.00 195 GLN F N 1
ATOM 8255 C CA . GLN F 1 195 ? 6.919 -55.440 45.342 1.00 122.00 195 GLN F CA 1
ATOM 8256 C C . GLN F 1 195 ? 5.567 -55.034 44.775 1.00 122.00 195 GLN F C 1
ATOM 8257 O O . GLN F 1 195 ? 5.319 -53.851 44.526 1.00 122.00 195 GLN F O 1
ATOM 8263 N N . VAL F 1 196 ? 4.698 -56.018 44.576 1.00 124.40 196 VAL F N 1
ATOM 8264 C CA . VAL F 1 196 ? 3.311 -55.786 44.204 1.00 124.40 196 VAL F CA 1
ATOM 8265 C C . VAL F 1 196 ? 2.423 -56.499 45.212 1.00 124.40 196 VAL F C 1
ATOM 8266 O O . VAL F 1 196 ? 2.665 -57.660 45.559 1.00 124.40 196 VAL F O 1
ATOM 8270 N N . ASN F 1 197 ? 1.413 -55.791 45.703 1.00 131.34 197 ASN F N 1
ATOM 8271 C CA . ASN F 1 197 ? 0.490 -56.331 46.689 1.00 131.34 197 ASN F CA 1
ATOM 8272 C C . ASN F 1 197 ? -0.907 -56.406 46.093 1.00 131.34 197 ASN F C 1
ATOM 8273 O O . ASN F 1 197 ? -1.625 -55.401 46.052 1.00 131.34 197 ASN F O 1
ATOM 8278 N N . VAL F 1 198 ? -1.287 -57.594 45.634 1.00 139.32 198 VAL F N 1
ATOM 8279 C CA . VAL F 1 198 ? -2.631 -57.849 45.133 1.00 139.32 198 VAL F CA 1
ATOM 8280 C C . VAL F 1 198 ? -3.497 -58.292 46.305 1.00 139.32 198 VAL F C 1
ATOM 8281 O O . VAL F 1 198 ? -3.106 -59.169 47.087 1.00 139.32 198 VAL F O 1
ATOM 8285 N N . VAL F 1 199 ? -4.646 -57.644 46.465 1.00 149.38 199 VAL F N 1
ATOM 8286 C CA . VAL F 1 199 ? -5.509 -57.840 47.623 1.00 149.38 199 VAL F CA 1
ATOM 8287 C C . VAL F 1 199 ? -6.794 -58.498 47.145 1.00 149.38 199 VAL F C 1
ATOM 8288 O O . VAL F 1 199 ? -7.729 -57.808 46.720 1.00 149.38 199 VAL F O 1
ATOM 8292 N N . PHE F 1 200 ? -6.850 -59.824 47.222 1.00 162.03 200 PHE F N 1
ATOM 8293 C CA . PHE F 1 200 ? -8.031 -60.579 46.834 1.00 162.03 200 PHE F CA 1
ATOM 8294 C C . PHE F 1 200 ? -9.010 -60.629 48.000 1.00 162.03 200 PHE F C 1
ATOM 8295 O O . PHE F 1 200 ? -8.615 -60.842 49.150 1.00 162.03 200 PHE F O 1
ATOM 8303 N N . SER F 1 201 ? -10.287 -60.406 47.695 1.00 165.54 201 SER F N 1
ATOM 8304 C CA . SER F 1 201 ? -11.341 -60.394 48.697 1.00 165.54 201 SER F CA 1
ATOM 8305 C C . SER F 1 201 ? -12.599 -61.007 48.099 1.00 165.54 201 SER F C 1
ATOM 8306 O O . SER F 1 201 ? -12.690 -61.233 46.891 1.00 165.54 201 SER F O 1
ATOM 8309 N N . THR F 1 202 ? -13.570 -61.283 48.963 1.00 169.69 202 THR F N 1
ATOM 8310 C CA . THR F 1 202 ? -14.848 -61.836 48.535 1.00 169.69 202 THR F CA 1
ATOM 8311 C C . THR F 1 202 ? -15.891 -60.764 48.251 1.00 169.69 202 THR F C 1
ATOM 8312 O O . THR F 1 202 ? -16.999 -61.098 47.818 1.00 169.69 202 THR F O 1
ATOM 8316 N N . SER F 1 203 ? -15.567 -59.495 48.475 1.00 150.76 203 SER F N 1
ATOM 8317 C CA . SER F 1 203 ? -16.493 -58.395 48.271 1.00 150.76 203 SER F CA 1
ATOM 8318 C C . SER F 1 203 ? -15.827 -57.295 47.460 1.00 150.76 203 SER F C 1
ATOM 8319 O O . SER F 1 203 ? -14.608 -57.110 47.540 1.00 150.76 203 SER F O 1
ATOM 8322 N N . PRO F 1 204 ? -16.606 -56.543 46.667 1.00 141.85 204 PRO F N 1
ATOM 8323 C CA . PRO F 1 204 ? -16.062 -55.425 45.889 1.00 141.85 204 PRO F CA 1
ATOM 8324 C C . PRO F 1 204 ? -15.655 -54.254 46.776 1.00 141.85 204 PRO F C 1
ATOM 8325 O O . PRO F 1 204 ? -16.185 -54.138 47.881 1.00 141.85 204 PRO F O 1
#

Radius of gyration: 55.81 Å; Cα contacts (8 Å, |Δi|>4): 2266; chains: 6; bounding box: 133×146×145 Å

Sequence (1080 aa):
TLTFTNLTYWLINATLPPAMKYPGTDTTITRSDSSGYNRYVYVSYYYDPSTGYNVTRISIVGFTGDPTNYTNVLQLCNKYYSGTLYAKLVAVGTVGTTNYESYIKDFRVYFVNPTTTPNYVQFQGTSVTQSATGSVSIGPGQCATVGAYVLVDPSLPTSARDGKTVIATYQVNVVFSTSPTLTFTNLTYWLINATLPPAMKYPGTDTTITRSDSSGYNRYVYVSYYYDPSTGYNVTRISIVGFTGDPTNYTNVLQLCNKYYSGTLYAKLVAVGTVGTTNYESYIKDFRVYFVNPTTTPNYVQFQGTSVTQSATGSVSIGPGQCATVGAYVLVDPSLPTSARDGKTVIATYQVNVVFSTSPTLTFTNLTYWLINATLPPAMKYPGTDTTITRSDSSGYNRYVYVSYYYDPSTGYNVTRISIVGFTGDPTNYTNVLQLCNKYYSGTLYAKLVAVGTVGTTNYESYIKDFRVYFVNPTTTPNYVQFQGTSVTQSATGSVSIGPGQCATVGAYVLVDPSLPTSARDGKTVIATYQVNVVFSTSPTLTFTNLTYWLINATLPPAMKYPGTDTTITRSDSSGYNRYVYVSYYYDPSTGYNVTRISIVGFTGDPTNYTNVLQLCNKYYSGTLYAKLVAVGTVGTTNYESYIKDFRVYFVNPTTTPNYVQFQGTSVTQSATGSVSIGPGQCATVGAYVLVDPSLPTSARDGKTVIATYQVNVVFSTSPTLTFTNLTYWLINATLPPAMKYPGTDTTITRSDSSGYNRYVYVSYYYDPSTGYNVTRISIVGFTGDPTNYTNVLQLCNKYYSGTLYAKLVAVGTVGTTNYESYIKDFRVYFVNPTTTPNYVQFQGTSVTQSATGSVSIGPGQCATVGAYVLVDPSLPTSARDGKTVIATYQVNVVFSTSPTLTFTNLTYWLINATLPPAMKYPGTDTTITRSDSSGYNRYVYVSYYYDPSTGYNVTRISIVGFTGDPTNYTNVLQLCNKYYSGTLYAKLVAVGTVGTTNYESYIKDFRVYFVNPTTTPNYVQFQGTSVTQSATGSVSIGPGQCATVGAYVLVDPSLPTSARDGKTVIATYQVNVVFSTSP

Organism: Pyrobaculum calidifontis (strain DSM 21063 / JCM 11548 / VA1) (NCBI:txid410359)

Solvent-accessible surface area: 70678 Å² total; per-residue (Å²): 168,171,123,178,128,138,154,96,194,217,174,159,151,104,130,96,72,53,14,76,68,68,65,15,71,30,31,89,53,88,167,50,105,123,33,68,121,100,82,66,1,61,39,47,138,109,164,36,130,93,92,63,151,86,52,36,121,56,34,50,52,29,89,50,32,87,83,17,94,21,73,46,4,19,55,1,1,3,90,154,87,104,32,68,8,44,0,65,2,37,11,93,14,41,81,53,100,63,130,59,10,78,68,6,111,27,27,60,16,42,6,48,107,40,103,44,91,74,20,64,0,25,0,86,7,80,76,58,72,47,70,35,11,12,46,10,66,3,6,88,46,107,40,1,8,8,2,2,50,12,47,5,38,81,71,13,52,102,94,7,125,87,48,84,64,101,29,25,62,38,67,43,60,37,63,52,43,94,67,121,164,137,126,204,132,126,149,93,185,218,172,162,146,107,123,114,66,44,30,81,69,52,72,16,78,26,23,85,80,102,159,22,91,116,24,60,90,95,71,58,0,60,39,48,133,115,164,33,136,93,90,66,142,73,54,31,120,59,25,46,48,26,90,52,45,73,72,14,96,24,84,26,5,25,52,20,10,6,130,140,98,100,33,88,10,60,12,71,4,47,15,89,14,48,84,57,102,41,127,67,17,91,54,9,107,28,34,60,17,38,9,52,100,31,120,51,86,78,16,67,0,30,1,81,8,84,78,63,74,53,80,33,13,16,43,5,74,15,6,77,68,102,30,3,10,10,3,5,62,11,47,7,39,80,60,14,64,119,77,6,123,79,42,99,71,90,29,35,58,45,61,55,81,50,57,174,24,88,66,118,156,150,116,168,108,138,153,93,198,226,162,167,158,102,124,135,66,37,22,92,53,91,61,16,83,29,23,87,63,90,182,49,114,109,18,64,88,95,72,69,0,61,37,56,122,112,160,29,131,94,92,61,150,66,46,41,123,60,24,51,38,30,102,48,37,82,78,17,93,22,90,30,7,24,28,17,6,4,64,170,95,86,19,70,11,43,8,75,5,44,13,85,13,48,68,59,105,54,128,59,17,92,71,11,129,23,29,66,18,42,6,51,100,33,130,43,78,84,18,62,0,30,0,84,10,76,81,55,77,46,84,32,9,18,38,10,70,5,9,79,66,108,30,1,16,11,2,4,62,13,41,5,37,86,73,11,52,99,94,6,111,76,37,115,61,89,34,22,69,37,87,52,79,61,66,169,28,104,63,123,167,163,122,172,115,126,134,98,197,224,167,162,156,109,121,120,94,39,20,92,48,95,66,16,69,36,23,86,78,88,183,43,118,122,29,62,79,103,73,55,2,67,39,50,118,114,161,30,128,96,76,61,139,83,55,33,142,72,30,39,40,38,128,24,52,71,87,16,96,27,81,40,2,18,30,8,2,11,74,163,81,98,20,68,5,39,1,74,7,52,17,74,14,50,90,57,107,32,130,66,17,85,58,4,106,31,23,70,17,48,6,56,110,31,120,41,81,84,15,65,0,31,4,69,10,89,74,62,77,38,94,32,12,16,44,12,73,7,14,82,64,109,41,3,15,10,1,4,63,12,50,9,47,81,60,18,47,128,90,14,147,56,39,93,91,97,33,31,74,39,66,44,62,54,60,62,43,109,62,122,174,159,132,211,133,111,153,104,174,223,165,163,151,104,126,109,68,50,22,73,56,94,65,17,66,22,23,91,69,90,187,42,107,126,27,63,93,91,53,62,3,55,46,47,129,103,161,29,131,96,86,63,144,73,51,42,135,78,38,54,44,30,88,21,48,75,67,26,93,18,94,36,10,13,50,4,1,8,80,150,83,102,26,68,3,45,1,83,5,46,17,70,16,50,66,57,101,35,129,54,22,96,55,8,129,22,30,80,20,45,6,56,108,33,124,42,83,76,17,59,0,22,0,74,7,84,75,68,88,46,93,27,8,15,62,6,74,6,8,75,64,108,39,4,15,7,1,11,62,9,54,11,41,92,61,19,57,121,84,3,132,61,38,94,52,91,46,27,55,38,81,50,75,46,68,48,41,93,62,127,161,192,106,206,132,124,131,72,173,218,184,122,143,99,119,122,60,22,4,54,41,74,60,19,82,16,43,89,62,109,184,45,97,124,37,67,95,101,24,54,1,74,26,60,124,88,160,20,108,96,92,38,140,73,60,37,173,57,38,43,40,21,98,54,44,76,61,22,65,42,77,37,3,23,16,12,4,6,119,160,89,104,22,45,4,51,3,86,15,54,18,78,10,68,66,58,90,45,119,73,38,83,64,10,108,22,36,75,14,74,13,72,99,15,121,47,81,94,10,48,2,31,1,67,8,70,74,84,89,52,92,36,15,22,48,21,64,5,0,70,80,104,47,8,16,18,1,6,63,12,46,8,43,88,68,9,60,94,87,10,106,59,37,84,69,97,42,29,64,40,81,89,72,55,78,84,44,74,64,124

Secondary structure (DSSP, 8-state):
-----------------SS--B-TTGGG-----SSS---SEEEEEEE-TTT--EEEEEEE---BTS-EEEEEEEEE--SS--S-EEEEEEEEEESS--S-GGGEEEEEE-BSSS--SS--EEEETTEEEE-B---EEE-SS--EEEEEEEEE-TT--GGG-SS-S----EEEEEEEES--/-----------------S---B--SGGG-----S-SSSSSEEEEEEE-TTT--EEEEEEE---BTS-EEEEEEEEE--SSS-S-EEEEEEEEEE-S--S-GGGEEEEEE-BSSS--SS--EEEETTEES--B---EEE-SS--EEEEEEEEE-TT--GGG-SS-S----EEEEEEEES--/-----------------S---B--SGGGG----SSS-S-SEEEEEEE-TTT--EEEEEEE---BTS-EE-S-SEEE--SS--S-EEEEEEEEE--S--S-GGG--EEEEEESSS--SS--EEEETTEE---B----EE-SS--EEEEEEEEB-TTS-GGG-SS-S-----EEEEEEES--/-----------------S---B--SGGG-----SSS-S-SEEEEEEE-TTT--EEEEEEE-PPBTS-EE-S--EEE--SS--S-EEEEEEEEEE-S--S-GGGEEEEEEEESSS--SS--EEEETTEE---B---EEE-SS--EEEEEEEEE-TT--GGGGGS-S----EEEEEEEES--/-----------------SS-----SGGG----SSSSSSSSEEE--EE-TTT--EE--EEE--BBTB-EE-S-SEEE--SS--S-EEEEEEEEEE-S--S-GGGEEEEEEEBSSS--SS-EEEEETTEES--B---EEE-SS--EEE--EEEE-TT--GGGTTS-S----EEEEEEEES--/-------------PPP-SS--B--GGGGG----SSS-S-S---EEEEETTTTEEEEE----PPBTS-EEEEEEEEE--SS--S-EEEEEEEEEE-S--S-GGGEEEEEE--SSS--SS--EEEETTEE---B---EEE-SS--EEEEEEEEE-TTS-GGGGGSSS----EEEEEEEES--

B-factor: mean 120.83, std 42.86, range [24.47, 236.97]

Foldseek 3Di:
DDDDDDDDDDDDDDDDDFKDKDFWDQQVVQCDDPQPPRHAKDWAFDQDPPPGDGDIDIHHDADEQDKDKWAFGMKIAGAPDQFKKKKKKFWDWFDDADPLLQQWQKKWKFWHPDHDAPGIWMDGRTHTDRGMGDMDIHHHPDIIGMIIMTYGHNVDDPVPNSRDDDRTGTDMDMDMDDDD/DDPDDDDDDDDDDDDDDQWDKDFWDQQPPQADDPLVPGHAWDWAFDADPVPGDRDIDIHHDADAQDKDKWAFGMWIAGAPDAWKKKKWKFWDFFDDAPPQLQFWQKKWKFWDPDDDAPGIWMCGRGHGDGGIGDIDMHTHPHITGMMMITYGHNPDDPVCVSVPDDHTGTDMDMDMGRDD/DPDDDDPDDDDDDDDDDFWDKDQWDQQVPQPDDPQVDRHAKDWDWDADPPPGDRDIDIHHDADAQDKDKWAFGIWTAGAPPQAWKKKKKFWDFFDDDDPLLQQWAWKWKAWHPDDDFPGIWIDGRGDTDRGIGDIDIHGHPDITGMMMMTYGHNPDDPVQNSNPDDRTDTDMDMDMDPDD/DPDDDDDDDDDDDDDDDQWDKDAWDQQVPQPDDQQPDSTAWDWAWDQDPVVRDRRIDIGHDDDAPDKDKWAAGIWTAGDPDQAKKKKKKFFDFFDDAQVLLQQWQWKWKAWHPWDDAPGIWIAGRGHTDRGMGGIDIHGHPHIIGMMIITYGHVVDDPVPPRNDDDNGDGDMDMDMDRDD/DPDDDDDDDDDDDDDDDQWDKDFWDQQPPQPDDPLPPSGAKDWDFDQDPVPRDRDIDMHGDADEPDKDKWAFGMWTAGDPPQFKKKKKKFWDFWDDPPVLLQFWQWKWKAKHPWDDPPGIWIDGRGDGDGGMGDITIHHPPDIIGMMIMTYTHNPDDPVCVSVPRDRTDTDMDMDMDPDD/DPDDDDPDDDDDDDDPDQQDKDAWCQQVVQPDDPLPDSGQWDWAFDQDPPVGDRRIDIHHDAAEPDKDKWAFGIKRAGDPDQAKKKKKKAWDFFDDAPVQLQQWQKKWKAYHPWDDFPRIWMCGRRHGDGGMGGITIHHHPRMGGIMIITYGYNPDDVVVNSRPDDRGDIGMDMGMHRDD

Nearest PDB structures (foldseek):
  7ueg-assembly1_C-1  TM=9.923E-01  e=7.290E-30  Pyrobaculum calidifontis
  6s7o-assembly1_E  TM=4.817E-01  e=5.288E-01  Homo sapiens
  3rsj-assembly1_A  TM=2.944E-01  e=1.883E+00  Clostridium botulinum
  3rsj-assembly3_C  TM=2.831E-01  e=3.552E+00  Clostridium botulinum
  7ueg-assembly1_C-1  TM=9.915E-01  e=1.828E-28  Pyrobaculum calidifontis

=== Feature glossary ===
The record interleaves many kinds of information about one protein. Here is each kind framed as the question it answers.

Q: Are the domains correctly placed relative to each other?
A: Predicted aligned error is AlphaFold's pairwise confidence. Unlike pLDDT (per-residue), PAE is per-residue-pair and captures whether two parts of the structure are correctly placed relative to each other. Units are ångströms of expected positional error.

Q: Which residues are in helices, strands, or loops?
A: Eight-state secondary structure (DSSP): H is the canonical α-helix, G the tighter 3₁₀-helix, I the wider π-helix; E/B are β-structure, T and S are turns and bends, and '-' is everything else. DSSP derives these from the pattern of main-chain N–H···O=C hydrogen bonds, not from the sequence.

Q: What if only a Cα trace is available?
A: P-SEA three-state annotation labels each residue as helix, strand, or coil based purely on the geometry of the Cα trace. It serves as a fallback when the full backbone (and thus DSSP) is unavailable.

Q: What are the backbone torsion angles?
A: φ (phi) and ψ (psi) are the two rotatable backbone dihedrals per residue: φ is the C(i-1)–N–Cα–C torsion, ψ is the N–Cα–C–N(i+1) torsion, both in degrees on (−180°, 180°]. α-helical residues cluster near (−60°, −45°); β-strand residues near (−120°, +130°). A Ramachandran plot is simply a scatter of (φ, ψ) for every residue.

Q: What known structures does this most resemble?
A: Structural nearest neighbors (via Foldseek easy-search vs the PDB). Reported per hit: target PDB id, E-value, and alignment TM-score. A TM-score above ~0.5 is the conventional threshold for 'same fold'.

Q: What family and function is it annotated with?
A: Database cross-references. InterPro integrates a dozen domain/family signature databases into unified entries with residue-range hits. GO terms attach function/process/location labels with evidence codes. CATH codes position the fold in a four-level structural taxonomy. Organism is the NCBI-taxonomy species name.

Q: Which residues are buried vs exposed?
A: Solvent accessibility: the surface area of each residue that a 1.4 Å water probe can touch, in Å². When only backbone atoms are present the absolute values are lower than full-atom SASA (side chains contribute most of the area) and are flagged as backbone-only.

Q: What do the diagnostic plots show?
A: Three diagnostic plots accompany the record. The Cα contact map visualizes the tertiary structure as a 2D adjacency matrix (8 Å cutoff, sequence-local contacts suppressed). The Ramachandran plot shows the distribution of backbone (φ, ψ) torsions, with points in the α and β basins reflecting secondary structure content. The PAE plot shows AlphaFold's inter-residue confidence as a color matrix.

Q: What is the amino-acid chain?
A: The amino-acid sequence is the protein's primary structure: the linear order of residues from the N-terminus to the C-terminus, written in one-letter code. Everything else here — the 3D coordinates, the secondary structure, the domain annotations — is ultimately a consequence of this string.

Q: What do the rendered images show?
A: The six renders are orthographic views along the three Cartesian axes in both directions. Representation (cartoon, sticks, or surface) and color scheme (sequence-rainbow or by-chain) vary across proteins so the training set covers all the common visualization conventions.

Q: Where is each backbone atom in 3D?
A: The mmCIF table is the protein's shape written out atom by atom. For each backbone N, Cα, C, and carbonyl O, it records an (x, y, z) coordinate triple in Å plus the residue type, chain letter, and residue number.

Q: How mobile is each atom in the crystal?
A: For experimental (PDB) structures, the B-factor (temperature factor) quantifies the positional spread of each atom in the crystal — a combination of thermal vibration and static disorder — in units of Å². High B-factors mark flexible loops or poorly resolved regions; low B-factors mark the rigid, well-ordered core.

Q: How big and how compact is the whole molecule?
A: Three whole-structure scalars: the radius of gyration (RMS distance of Cα from centroid, in Å), the count of Cα–Cα contacts (pairs closer than 8 Å and separated by more than four residues in sequence — i.e. tertiary, not local, contacts), and the bounding-box dimensions. Together they distinguish compact globular folds from extended fibres or disordered chains.

Q: What does the local fold look like, residue by residue?
A: A 3Di character summarizes, for each residue, the relative orientation of the Cα frame of its nearest spatial neighbor. Because it encodes fold topology rather than chemistry, 3Di alignments detect remote structural similarity that sequence alignment misses.

Q: How confident is the AlphaFold model at each residue?
A: For AlphaFold models, the B-factor field carries pLDDT — the model's own estimate of local accuracy on a 0–100 scale. Regions with pLDDT<50 should be treated as essentially unmodeled; they often correspond to intrinsically disordered segments.